Protein AF-0000000085230952 (afdb_homodimer)

Structure (mmCIF, N/CA/C/O backbone):
data_AF-0000000085230952-model_v1
#
loop_
_entity.id
_entity.type
_entity.pdbx_description
1 polymer 'FCH and double SH3 domains 1'
#
loop_
_atom_site.group_PDB
_atom_site.id
_atom_site.type_symbol
_atom_site.label_atom_id
_atom_site.label_alt_id
_atom_site.label_comp_id
_atom_site.label_asym_id
_atom_site.label_entity_id
_atom_site.label_seq_id
_atom_site.pdbx_PDB_ins_code
_atom_site.Cartn_x
_atom_site.Cartn_y
_atom_site.Cartn_z
_atom_site.occupancy
_atom_site.B_iso_or_equiv
_atom_site.auth_seq_id
_atom_site.auth_comp_id
_atom_site.auth_asym_id
_atom_site.auth_atom_id
_atom_site.pdbx_PDB_model_num
ATOM 1 N N . MET A 1 1 ? -24.359 -72.25 -35.906 1 39.22 1 MET A N 1
ATOM 2 C CA . MET A 1 1 ? -23.281 -71.875 -35 1 39.22 1 MET A CA 1
ATOM 3 C C . MET A 1 1 ? -23.406 -70.375 -34.594 1 39.22 1 MET A C 1
ATOM 5 O O . MET A 1 1 ? -23.672 -69.5 -35.438 1 39.22 1 MET A O 1
ATOM 9 N N . GLN A 1 2 ? -23.672 -70.188 -33.438 1 52.66 2 GLN A N 1
ATOM 10 C CA . GLN A 1 2 ? -23.891 -68.812 -32.906 1 52.66 2 GLN A CA 1
ATOM 11 C C . GLN A 1 2 ? -22.641 -68 -33.031 1 52.66 2 GLN A C 1
ATOM 13 O O . GLN A 1 2 ? -21.531 -68.438 -32.844 1 52.66 2 GLN A O 1
ATOM 18 N N . PRO A 1 3 ? -22.891 -66.812 -33.688 1 57.88 3 PRO A N 1
ATOM 19 C CA . PRO A 1 3 ? -21.719 -65.938 -33.844 1 57.88 3 PRO A CA 1
ATOM 20 C C . PRO A 1 3 ? -21.078 -65.562 -32.531 1 57.88 3 PRO A C 1
ATOM 22 O O . PRO A 1 3 ? -21.75 -65.5 -31.5 1 57.88 3 PRO A O 1
ATOM 25 N N . PRO A 1 4 ? -19.844 -65.625 -32.406 1 60.03 4 PRO A N 1
ATOM 26 C CA . PRO A 1 4 ? -19.141 -65.312 -31.156 1 60.03 4 PRO A CA 1
ATOM 27 C C . PRO A 1 4 ? -19.344 -63.906 -30.688 1 60.03 4 PRO A C 1
ATOM 29 O O . PRO A 1 4 ? -19.609 -63.031 -31.5 1 60.03 4 PRO A O 1
ATOM 32 N N . PRO A 1 5 ? -19.5 -63.812 -29.359 1 63.31 5 PRO A N 1
ATOM 33 C CA . PRO A 1 5 ? -19.688 -62.469 -28.828 1 63.31 5 PRO A CA 1
ATOM 34 C C . PRO A 1 5 ? -18.609 -61.469 -29.266 1 63.31 5 PRO A C 1
ATOM 36 O O . PRO A 1 5 ? -17.453 -61.875 -29.484 1 63.31 5 PRO A O 1
ATOM 39 N N . ARG A 1 6 ? -19.062 -60.312 -29.719 1 63.41 6 ARG A N 1
ATOM 40 C CA . ARG A 1 6 ? -18.172 -59.281 -30.234 1 63.41 6 ARG A CA 1
ATOM 41 C C . ARG A 1 6 ? -17.328 -58.688 -29.125 1 63.41 6 ARG A C 1
ATOM 43 O O . ARG A 1 6 ? -17.781 -57.781 -28.422 1 63.41 6 ARG A O 1
ATOM 50 N N . LYS A 1 7 ? -16.328 -59.281 -28.703 1 72.62 7 LYS A N 1
ATOM 51 C CA . LYS A 1 7 ? -15.422 -58.719 -27.703 1 72.62 7 LYS A CA 1
ATOM 52 C C . LYS A 1 7 ? -14.289 -57.938 -28.375 1 72.62 7 LYS A C 1
ATOM 54 O O . LYS A 1 7 ? -13.68 -58.438 -29.328 1 72.62 7 LYS A O 1
ATOM 59 N N . VAL A 1 8 ? -14.164 -56.625 -27.953 1 76.56 8 VAL A N 1
ATOM 60 C CA . VAL A 1 8 ? -13.141 -55.75 -28.516 1 76.56 8 VAL A CA 1
ATOM 61 C C . VAL A 1 8 ? -11.75 -56.281 -28.172 1 76.56 8 VAL A C 1
ATOM 63 O O . VAL A 1 8 ? -11.531 -56.75 -27.047 1 76.56 8 VAL A O 1
ATOM 66 N N . LYS A 1 9 ? -10.859 -56.156 -29.156 1 81.75 9 LYS A N 1
ATOM 67 C CA . LYS A 1 9 ? -9.484 -56.625 -28.969 1 81.75 9 LYS A CA 1
ATOM 68 C C . LYS A 1 9 ? -8.758 -55.781 -27.922 1 81.75 9 LYS A C 1
ATOM 70 O O . LYS A 1 9 ? -9.016 -54.594 -27.781 1 81.75 9 LYS A O 1
ATOM 75 N N . GLU A 1 10 ? -8 -56.406 -27.078 1 84.56 10 GLU A N 1
ATOM 76 C CA . GLU A 1 10 ? -7.23 -55.719 -26.031 1 84.56 10 GLU A CA 1
ATOM 77 C C . GLU A 1 10 ? -6.34 -54.625 -26.625 1 84.56 10 GLU A C 1
ATOM 79 O O . GLU A 1 10 ? -6.145 -53.594 -26 1 84.56 10 GLU A O 1
ATOM 84 N N . SER A 1 11 ? -5.762 -54.875 -27.828 1 87.56 11 SER A N 1
ATOM 85 C CA . SER A 1 11 ? -4.902 -53.906 -28.484 1 87.56 11 SER A CA 1
ATOM 86 C C . SER A 1 11 ? -5.668 -52.625 -28.812 1 87.56 11 SER A C 1
ATOM 88 O O . SER A 1 11 ? -5.137 -51.531 -28.656 1 87.56 11 SER A O 1
ATOM 90 N N . GLN A 1 12 ? -6.953 -52.781 -29.219 1 86.94 12 GLN A N 1
ATOM 91 C CA . GLN A 1 12 ? -7.77 -51.625 -29.547 1 86.94 12 GLN A CA 1
ATOM 92 C C . GLN A 1 12 ? -8.172 -50.875 -28.297 1 86.94 12 GLN A C 1
ATOM 94 O O . GLN A 1 12 ? -8.266 -49.625 -28.297 1 86.94 12 GLN A O 1
ATOM 99 N N . GLN A 1 13 ? -8.414 -51.562 -27.234 1 87.81 13 GLN A N 1
ATOM 100 C CA . GLN A 1 13 ? -8.758 -50.906 -25.969 1 87.81 13 GLN A CA 1
ATOM 101 C C . GLN A 1 13 ? -7.602 -50.062 -25.453 1 87.81 13 GLN A C 1
ATOM 103 O O . GLN A 1 13 ? -7.805 -48.938 -24.969 1 87.81 13 GLN A O 1
ATOM 108 N N . VAL A 1 14 ? -6.395 -50.562 -25.516 1 91.5 14 VAL A N 1
ATOM 109 C CA . VAL A 1 14 ? -5.215 -49.875 -25.062 1 91.5 14 VAL A CA 1
ATOM 110 C C . VAL A 1 14 ? -4.941 -48.656 -25.969 1 91.5 14 VAL A C 1
ATOM 112 O O . VAL A 1 14 ? -4.512 -47.594 -25.5 1 91.5 14 VAL A O 1
ATOM 115 N N . LYS A 1 15 ? -5.199 -48.812 -27.266 1 91.88 15 LYS A N 1
ATOM 116 C CA . LYS A 1 15 ? -5.012 -47.719 -28.203 1 91.88 15 LYS A CA 1
ATOM 117 C C . LYS A 1 15 ? -5.957 -46.562 -27.891 1 91.88 15 LYS A C 1
ATOM 119 O O . LYS A 1 15 ? -5.562 -45.406 -27.953 1 91.88 15 LYS A O 1
ATOM 124 N N . LEU A 1 16 ? -7.227 -46.875 -27.5 1 90.62 16 LEU A N 1
ATOM 125 C CA . LEU A 1 16 ? -8.188 -45.875 -27.125 1 90.62 16 LEU A CA 1
ATOM 126 C C . LEU A 1 16 ? -7.766 -45.156 -25.844 1 90.62 16 LEU A C 1
ATOM 128 O O . LEU A 1 16 ? -7.902 -43.938 -25.719 1 90.62 16 LEU A O 1
ATOM 132 N N . LEU A 1 17 ? -7.301 -45.875 -24.891 1 93.12 17 LEU A N 1
ATOM 133 C CA . LEU A 1 17 ? -6.801 -45.312 -23.641 1 93.12 17 LEU A CA 1
ATOM 134 C C . LEU A 1 17 ? -5.625 -44.375 -23.891 1 93.12 17 LEU A C 1
ATOM 136 O O . LEU A 1 17 ? -5.535 -43.312 -23.297 1 93.12 17 LEU A O 1
ATOM 140 N N . PHE A 1 18 ? -4.73 -44.812 -24.781 1 95.56 18 PHE A N 1
ATOM 141 C CA . PHE A 1 18 ? -3.553 -44 -25.109 1 95.56 18 PHE A CA 1
ATOM 142 C C . PHE A 1 18 ? -3.945 -42.719 -25.812 1 95.56 18 PHE A C 1
ATOM 144 O O . PHE A 1 18 ? -3.344 -41.656 -25.594 1 95.56 18 PHE A O 1
ATOM 151 N N . SER A 1 19 ? -4.934 -42.812 -26.688 1 95 19 SER A N 1
ATOM 152 C CA . SER A 1 19 ? -5.422 -41.625 -27.344 1 95 19 SER A CA 1
ATOM 153 C C . SER A 1 19 ? -6 -40.625 -26.344 1 95 19 SER A C 1
ATOM 155 O O . SER A 1 19 ? -5.836 -39.406 -26.484 1 95 19 SER A O 1
ATOM 157 N N . GLU A 1 20 ? -6.688 -41.125 -25.344 1 95 20 GLU A N 1
ATOM 158 C CA . GLU A 1 20 ? -7.223 -40.281 -24.281 1 95 20 GLU A CA 1
ATOM 159 C C . GLU A 1 20 ? -6.102 -39.656 -23.453 1 95 20 GLU A C 1
ATOM 161 O O . GLU A 1 20 ? -6.18 -38.469 -23.078 1 95 20 GLU A O 1
ATOM 166 N N . GLN A 1 21 ? -5.078 -40.438 -23.141 1 95.56 21 GLN A N 1
ATOM 167 C CA . GLN A 1 21 ? -3.928 -39.906 -22.406 1 95.56 21 GLN A CA 1
ATOM 168 C C . GLN A 1 21 ? -3.25 -38.781 -23.156 1 95.56 21 GLN A C 1
ATOM 170 O O . GLN A 1 21 ? -2.914 -37.75 -22.578 1 95.56 21 GLN A O 1
ATOM 175 N N . LEU A 1 22 ? -3.129 -38.969 -24.484 1 96.31 22 LEU A N 1
ATOM 176 C CA . LEU A 1 22 ? -2.484 -37.969 -25.312 1 96.31 22 LEU A CA 1
ATOM 177 C C . LEU A 1 22 ? -3.295 -36.656 -25.344 1 96.31 22 LEU A C 1
ATOM 179 O O . LEU A 1 22 ? -2.736 -35.562 -25.219 1 96.31 22 LEU A O 1
ATOM 183 N N . SER A 1 23 ? -4.578 -36.812 -25.453 1 95.75 23 SER A N 1
ATOM 184 C CA . SER A 1 23 ? -5.449 -35.656 -25.5 1 95.75 23 SER A CA 1
ATOM 185 C C . SER A 1 23 ? -5.426 -34.875 -24.172 1 95.75 23 SER A C 1
ATOM 187 O O . SER A 1 23 ? -5.375 -33.656 -24.156 1 95.75 23 SER A O 1
ATOM 189 N N . LYS A 1 24 ? -5.461 -35.594 -23.062 1 94.88 24 LYS A N 1
ATOM 190 C CA . LYS A 1 24 ? -5.465 -34.969 -21.75 1 94.88 24 LYS A CA 1
ATOM 191 C C . LYS A 1 24 ? -4.137 -34.25 -21.469 1 94.88 24 LYS A C 1
ATOM 193 O O . LYS A 1 24 ? -4.113 -33.188 -20.875 1 94.88 24 LYS A O 1
ATOM 198 N N . LEU A 1 25 ? -3.066 -34.875 -21.859 1 96.06 25 LEU A N 1
ATOM 199 C CA . LEU A 1 25 ? -1.759 -34.281 -21.656 1 96.06 25 LEU A CA 1
ATOM 200 C C . LEU A 1 25 ? -1.595 -33.031 -22.531 1 96.06 25 LEU A C 1
ATOM 202 O O . LEU A 1 25 ? -0.97 -32.062 -22.125 1 96.06 25 LEU A O 1
ATOM 206 N N . GLN A 1 26 ? -2.113 -33.156 -23.75 1 95.69 26 GLN A N 1
ATOM 207 C CA . GLN A 1 26 ? -2.092 -31.984 -24.625 1 95.69 26 GLN A CA 1
ATOM 208 C C . GLN A 1 26 ? -2.883 -30.828 -24.016 1 95.69 26 GLN A C 1
ATOM 210 O O . GLN A 1 26 ? -2.441 -29.672 -24.078 1 95.69 26 GLN A O 1
ATOM 215 N N . MET A 1 27 ? -4.031 -31.125 -23.484 1 93 27 MET A N 1
ATOM 216 C CA . MET A 1 27 ? -4.871 -30.109 -22.844 1 93 27 MET A CA 1
ATOM 217 C C . MET A 1 27 ? -4.168 -29.5 -21.641 1 93 27 MET A C 1
ATOM 219 O O . MET A 1 27 ? -4.219 -28.281 -21.453 1 93 27 MET A O 1
ATOM 223 N N . LYS A 1 28 ? -3.51 -30.328 -20.828 1 93.94 28 LYS A N 1
ATOM 224 C CA . LYS A 1 28 ? -2.77 -29.828 -19.672 1 93.94 28 LYS A CA 1
ATOM 225 C C . LYS A 1 28 ? -1.688 -28.828 -20.109 1 93.94 28 LYS A C 1
ATOM 227 O O . LYS A 1 28 ? -1.536 -27.766 -19.5 1 93.94 28 LYS A O 1
ATOM 232 N N . GLN A 1 29 ? -0.934 -29.219 -21.156 1 94.62 29 GLN A N 1
ATOM 233 C CA . GLN A 1 29 ? 0.141 -28.359 -21.625 1 94.62 29 GLN A CA 1
ATOM 234 C C . GLN A 1 29 ? -0.412 -27.062 -22.203 1 94.62 29 GLN A C 1
ATOM 236 O O . GLN A 1 29 ? 0.18 -26 -22.016 1 94.62 29 GLN A O 1
ATOM 241 N N . HIS A 1 30 ? -1.527 -27.203 -22.875 1 92.75 30 HIS A N 1
ATOM 242 C CA . HIS A 1 30 ? -2.17 -26.016 -23.422 1 92.75 30 HIS A CA 1
ATOM 243 C C . HIS A 1 30 ? -2.635 -25.078 -22.312 1 92.75 30 HIS A C 1
ATOM 245 O O . HIS A 1 30 ? -2.508 -23.859 -22.422 1 92.75 30 HIS A O 1
ATOM 251 N N . GLN A 1 31 ? -3.16 -25.562 -21.266 1 91 31 GLN A N 1
ATOM 252 C CA . GLN A 1 31 ? -3.604 -24.781 -20.125 1 91 31 GLN A CA 1
ATOM 253 C C . GLN A 1 31 ? -2.432 -24.047 -19.469 1 91 31 GLN A C 1
ATOM 255 O O . GLN A 1 31 ? -2.555 -22.891 -19.078 1 91 31 GLN A O 1
ATOM 260 N N . ASP A 1 32 ? -1.324 -24.734 -19.328 1 92.25 32 ASP A N 1
ATOM 261 C CA . ASP A 1 32 ? -0.129 -24.125 -18.766 1 92.25 32 ASP A CA 1
ATOM 262 C C . ASP A 1 32 ? 0.336 -22.953 -19.625 1 92.25 32 ASP A C 1
ATOM 264 O O . ASP A 1 32 ? 0.693 -21.891 -19.109 1 92.25 32 ASP A O 1
ATOM 268 N N . SER A 1 33 ? 0.343 -23.203 -20.922 1 91.75 33 SER A N 1
ATOM 269 C CA . SER A 1 33 ? 0.773 -22.172 -21.844 1 91.75 33 SER A CA 1
ATOM 270 C C . SER A 1 33 ? -0.181 -20.969 -21.812 1 91.75 33 SER A C 1
ATOM 272 O O . SER A 1 33 ? 0.252 -19.828 -21.875 1 91.75 33 SER A O 1
ATOM 274 N N . GLU A 1 34 ? -1.457 -21.203 -21.75 1 91.06 34 GLU A N 1
ATOM 275 C CA . GLU A 1 34 ? -2.455 -20.141 -21.672 1 91.06 34 GLU A CA 1
ATOM 276 C C . GLU A 1 34 ? -2.309 -19.344 -20.375 1 91.06 34 GLU A C 1
ATOM 278 O O . GLU A 1 34 ? -2.529 -18.141 -20.344 1 91.06 34 GLU A O 1
ATOM 283 N N . LEU A 1 35 ? -2.023 -20.062 -19.281 1 91.44 35 LEU A N 1
ATOM 284 C CA . LEU A 1 35 ? -1.815 -19.391 -18.016 1 91.44 35 LEU A CA 1
ATOM 285 C C . LEU A 1 35 ? -0.646 -18.406 -18.094 1 91.44 35 LEU A C 1
ATOM 287 O O . LEU A 1 35 ? -0.729 -17.281 -17.594 1 91.44 35 LEU A O 1
ATOM 291 N N . LEU A 1 36 ? 0.436 -18.844 -18.734 1 91 36 LEU A N 1
ATOM 292 C CA . LEU A 1 36 ? 1.598 -17.984 -18.906 1 91 36 LEU A CA 1
ATOM 293 C C . LEU A 1 36 ? 1.235 -16.75 -19.719 1 91 36 LEU A C 1
ATOM 295 O O . LEU A 1 36 ? 1.676 -15.633 -19.391 1 91 36 LEU A O 1
ATOM 299 N N . GLU A 1 37 ? 0.397 -16.938 -20.703 1 90.38 37 GLU A N 1
ATOM 300 C CA . GLU A 1 37 ? -0.029 -15.812 -21.531 1 90.38 37 GLU A CA 1
ATOM 301 C C . GLU A 1 37 ? -0.94 -14.867 -20.75 1 90.38 37 GLU A C 1
ATOM 303 O O . GLU A 1 37 ? -0.858 -13.648 -20.906 1 90.38 37 GLU A O 1
ATOM 308 N N . GLU A 1 38 ? -1.798 -15.406 -20 1 91.38 38 GLU A N 1
ATOM 309 C CA . GLU A 1 38 ? -2.693 -14.594 -19.188 1 91.38 38 GLU A CA 1
ATOM 310 C C . GLU A 1 38 ? -1.913 -13.773 -18.156 1 91.38 38 GLU A C 1
ATOM 312 O O . GLU A 1 38 ? -2.217 -12.602 -17.938 1 91.38 38 GLU A O 1
ATOM 317 N N . ILE A 1 39 ? -0.985 -14.406 -17.516 1 91.44 39 ILE A N 1
ATOM 318 C CA . ILE A 1 39 ? -0.163 -13.719 -16.531 1 91.44 39 ILE A CA 1
ATOM 319 C C . ILE A 1 39 ? 0.609 -12.586 -17.203 1 91.44 39 ILE A C 1
ATOM 321 O O . ILE A 1 39 ? 0.746 -11.5 -16.641 1 91.44 39 ILE A O 1
ATOM 325 N N . ARG A 1 40 ? 1.137 -12.875 -18.406 1 90.88 40 ARG A N 1
ATOM 326 C CA . ARG A 1 40 ? 1.851 -11.844 -19.156 1 90.88 40 ARG A CA 1
ATOM 327 C C . ARG A 1 40 ? 0.941 -10.664 -19.469 1 90.88 40 ARG A C 1
ATOM 329 O O . ARG A 1 40 ? 1.319 -9.508 -19.25 1 90.88 40 ARG A O 1
ATOM 336 N N . SER A 1 41 ? -0.267 -10.945 -19.969 1 91.62 41 SER A N 1
ATOM 337 C CA . SER A 1 41 ? -1.225 -9.906 -20.312 1 91.62 41 SER A CA 1
ATOM 338 C C . SER A 1 41 ? -1.649 -9.109 -19.094 1 91.62 41 SER A C 1
ATOM 340 O O . SER A 1 41 ? -1.738 -7.883 -19.141 1 91.62 41 SER A O 1
ATOM 342 N N . PHE A 1 42 ? -1.9 -9.812 -18 1 93.94 42 PHE A N 1
ATOM 343 C CA . PHE A 1 42 ? -2.262 -9.18 -16.734 1 93.94 42 PHE A CA 1
ATOM 344 C C . PHE A 1 42 ? -1.167 -8.227 -16.281 1 93.94 42 PHE A C 1
ATOM 346 O O . PHE A 1 42 ? -1.445 -7.078 -15.93 1 93.94 42 PHE A O 1
ATOM 353 N N . SER A 1 43 ? 0.043 -8.719 -16.297 1 92.56 43 SER A N 1
ATOM 354 C CA . SER A 1 43 ? 1.17 -7.938 -15.805 1 92.56 43 SER A CA 1
ATOM 355 C C . SER A 1 43 ? 1.406 -6.707 -16.672 1 92.56 43 SER A C 1
ATOM 357 O O . SER A 1 43 ? 1.771 -5.641 -16.172 1 92.56 43 SER A O 1
ATOM 359 N N . LYS A 1 44 ? 1.265 -6.859 -17.953 1 92.19 44 LYS A N 1
ATOM 360 C CA . LYS A 1 44 ? 1.429 -5.73 -18.859 1 92.19 44 LYS A CA 1
ATOM 361 C C . LYS A 1 44 ? 0.393 -4.645 -18.578 1 92.19 44 LYS A C 1
ATOM 363 O O . LYS A 1 44 ? 0.731 -3.461 -18.5 1 92.19 44 LYS A O 1
ATOM 368 N N . GLN A 1 45 ? -0.843 -5.035 -18.422 1 94.31 45 GLN A N 1
ATOM 369 C CA . GLN A 1 45 ? -1.909 -4.082 -18.141 1 94.31 45 GLN A CA 1
ATOM 370 C C . GLN A 1 45 ? -1.741 -3.469 -16.75 1 94.31 45 GLN A C 1
ATOM 372 O O . GLN A 1 45 ? -1.948 -2.268 -16.562 1 94.31 45 GLN A O 1
ATOM 377 N N . ARG A 1 46 ? -1.362 -4.309 -15.797 1 94.75 46 ARG A N 1
ATOM 378 C CA . ARG A 1 46 ? -1.124 -3.82 -14.445 1 94.75 46 ARG A CA 1
ATOM 379 C C . ARG A 1 46 ? -0.009 -2.779 -14.422 1 94.75 46 ARG A C 1
ATOM 381 O O . ARG A 1 46 ? -0.107 -1.771 -13.727 1 94.75 46 ARG A O 1
ATOM 388 N N . ALA A 1 47 ? 1.048 -3.041 -15.164 1 94.25 47 ALA A N 1
ATOM 389 C CA . ALA A 1 47 ? 2.16 -2.098 -15.25 1 94.25 47 ALA A CA 1
ATOM 390 C C . ALA A 1 47 ? 1.698 -0.755 -15.812 1 94.25 47 ALA A C 1
ATOM 392 O O . ALA A 1 47 ? 2.104 0.301 -15.32 1 94.25 47 ALA A O 1
ATOM 393 N N . ALA A 1 48 ? 0.855 -0.8 -16.797 1 95.12 48 ALA A N 1
ATOM 394 C CA . ALA A 1 48 ? 0.343 0.429 -17.391 1 95.12 48 ALA A CA 1
ATOM 395 C C . ALA A 1 48 ? -0.515 1.208 -16.406 1 95.12 48 ALA A C 1
ATOM 397 O O . ALA A 1 48 ? -0.425 2.436 -16.312 1 95.12 48 ALA A O 1
ATOM 398 N N . ILE A 1 49 ? -1.389 0.561 -15.688 1 97.19 49 ILE A N 1
ATOM 399 C CA . ILE A 1 49 ? -2.252 1.187 -14.695 1 97.19 49 ILE A CA 1
ATOM 400 C C . ILE A 1 49 ? -1.399 1.828 -13.602 1 97.19 49 ILE A C 1
ATOM 402 O O . ILE A 1 49 ? -1.663 2.957 -13.18 1 97.19 49 ILE A O 1
ATOM 406 N N . GLU A 1 50 ? -0.347 1.104 -13.164 1 96.5 50 GLU A N 1
ATOM 407 C CA . GLU A 1 50 ? 0.529 1.626 -12.117 1 96.5 50 GLU A CA 1
ATOM 408 C C . GLU A 1 50 ? 1.292 2.855 -12.602 1 96.5 50 GLU A C 1
ATOM 410 O O . GLU A 1 50 ? 1.521 3.793 -11.836 1 96.5 50 GLU A O 1
ATOM 415 N N . LYS A 1 51 ? 1.706 2.809 -13.812 1 95.75 51 LYS A N 1
ATOM 416 C CA . LYS A 1 51 ? 2.398 3.963 -14.375 1 95.75 51 LYS A CA 1
ATOM 417 C C . LYS A 1 51 ? 1.495 5.191 -14.391 1 95.75 51 LYS A C 1
ATOM 419 O O . LYS A 1 51 ? 1.909 6.281 -13.984 1 95.75 51 LYS A O 1
ATOM 424 N N . ASP A 1 52 ? 0.276 5.055 -14.812 1 97.62 52 ASP A N 1
ATOM 425 C CA . ASP A 1 52 ? -0.68 6.16 -14.844 1 97.62 52 ASP A CA 1
ATOM 426 C C . ASP A 1 52 ? -0.966 6.676 -13.438 1 97.62 52 ASP A C 1
ATOM 428 O O . ASP A 1 52 ? -1.029 7.887 -13.211 1 97.62 52 ASP A O 1
ATOM 432 N N . TYR A 1 53 ? -1.163 5.832 -12.539 1 97.75 53 TYR A N 1
ATOM 433 C CA . TYR A 1 53 ? -1.428 6.191 -11.148 1 97.75 53 TYR A CA 1
ATOM 434 C C . TYR A 1 53 ? -0.252 6.953 -10.547 1 97.75 53 TYR A C 1
ATOM 436 O O . TYR A 1 53 ? -0.438 7.996 -9.914 1 97.75 53 TYR A O 1
ATOM 444 N N . SER A 1 54 ? 0.934 6.398 -10.781 1 97.31 54 SER A N 1
ATOM 445 C CA . SER A 1 54 ? 2.137 7.027 -10.242 1 97.31 54 SER A CA 1
ATOM 446 C C . SER A 1 54 ? 2.33 8.43 -10.812 1 97.31 54 SER A C 1
ATOM 448 O O . SER A 1 54 ? 2.693 9.352 -10.078 1 97.31 54 SER A O 1
ATOM 450 N N . GLN A 1 55 ? 2.105 8.602 -12.055 1 97.5 55 GLN A N 1
ATOM 451 C CA . GLN A 1 55 ? 2.26 9.906 -12.695 1 97.5 55 GLN A CA 1
ATOM 452 C C . GLN A 1 55 ? 1.229 10.898 -12.164 1 97.5 55 GLN A C 1
ATOM 454 O O . GLN A 1 55 ? 1.542 12.078 -11.961 1 97.5 55 GLN A O 1
ATOM 459 N N . ALA A 1 56 ? -0.001 10.438 -11.984 1 98 56 ALA A N 1
ATOM 460 C CA . ALA A 1 56 ? -1.041 11.297 -11.43 1 98 56 ALA A CA 1
ATOM 461 C C . ALA A 1 56 ? -0.684 11.75 -10.016 1 98 56 ALA A C 1
ATOM 463 O O . ALA A 1 56 ? -0.85 12.922 -9.672 1 98 56 ALA A O 1
ATOM 464 N N . LEU A 1 57 ? -0.187 10.844 -9.172 1 97.25 57 LEU A N 1
ATOM 465 C CA . LEU A 1 57 ? 0.222 11.172 -7.809 1 97.25 57 LEU A CA 1
ATOM 466 C C . LEU A 1 57 ? 1.409 12.133 -7.816 1 97.25 57 LEU A C 1
ATOM 468 O O . LEU A 1 57 ? 1.483 13.039 -6.988 1 97.25 57 LEU A O 1
ATOM 472 N N . GLN A 1 58 ? 2.326 11.938 -8.75 1 97.06 58 GLN A N 1
ATOM 473 C CA . GLN A 1 58 ? 3.492 12.805 -8.852 1 97.06 58 GLN A CA 1
ATOM 474 C C . GLN A 1 58 ? 3.084 14.227 -9.242 1 97.06 58 GLN A C 1
ATOM 476 O O . GLN A 1 58 ? 3.613 15.195 -8.695 1 97.06 58 GLN A O 1
ATOM 481 N N . ARG A 1 59 ? 2.186 14.328 -10.164 1 97.12 59 ARG A N 1
ATOM 482 C CA . ARG A 1 59 ? 1.685 15.641 -10.562 1 97.12 59 ARG A CA 1
ATOM 483 C C . ARG A 1 59 ? 0.999 16.344 -9.391 1 97.12 59 ARG A C 1
ATOM 485 O O . ARG A 1 59 ? 1.172 17.547 -9.188 1 97.12 59 ARG A O 1
ATOM 492 N N . LEU A 1 60 ? 0.227 15.555 -8.664 1 96.56 60 LEU A N 1
ATOM 493 C CA . LEU A 1 60 ? -0.439 16.094 -7.484 1 96.56 60 LEU A CA 1
ATOM 494 C C . LEU A 1 60 ? 0.58 16.609 -6.473 1 96.56 60 LEU A C 1
ATOM 496 O O . LEU A 1 60 ? 0.44 17.719 -5.953 1 96.56 60 LEU A O 1
ATOM 500 N N . ALA A 1 61 ? 1.61 15.875 -6.191 1 96.25 61 ALA A N 1
ATOM 501 C CA . ALA A 1 61 ? 2.623 16.25 -5.203 1 96.25 61 ALA A CA 1
ATOM 502 C C . ALA A 1 61 ? 3.393 17.484 -5.645 1 96.25 61 ALA A C 1
ATOM 504 O O . ALA A 1 61 ? 3.617 18.406 -4.848 1 96.25 61 ALA A O 1
ATOM 505 N N . VAL A 1 62 ? 3.762 17.562 -6.93 1 94.88 62 VAL A N 1
ATOM 506 C CA . VAL A 1 62 ? 4.539 18.672 -7.461 1 94.88 62 VAL A CA 1
ATOM 507 C C . VAL A 1 62 ? 3.723 19.953 -7.383 1 94.88 62 VAL A C 1
ATOM 509 O O . VAL A 1 62 ? 4.258 21.031 -7.078 1 94.88 62 VAL A O 1
ATOM 512 N N . GLN A 1 63 ? 2.418 19.875 -7.602 1 94.62 63 GLN A N 1
ATOM 513 C CA . GLN A 1 63 ? 1.521 21.016 -7.539 1 94.62 63 GLN A CA 1
ATOM 514 C C . GLN A 1 63 ? 1.523 21.656 -6.148 1 94.62 63 GLN A C 1
ATOM 516 O O . GLN A 1 63 ? 1.496 22.875 -6.016 1 94.62 63 GLN A O 1
ATOM 521 N N . PHE A 1 64 ? 1.669 20.875 -5.09 1 93.69 64 PHE A N 1
ATOM 522 C CA . PHE A 1 64 ? 1.512 21.391 -3.734 1 93.69 64 PHE A CA 1
ATOM 523 C C . PHE A 1 64 ? 2.867 21.547 -3.055 1 93.69 64 PHE A C 1
ATOM 525 O O . PHE A 1 64 ? 2.947 22.047 -1.927 1 93.69 64 PHE A O 1
ATOM 532 N N . GLN A 1 65 ? 3.916 21.109 -3.723 1 88.88 65 GLN A N 1
ATOM 533 C CA . GLN A 1 65 ? 5.27 21.359 -3.24 1 88.88 65 GLN A CA 1
ATOM 534 C C . GLN A 1 65 ? 5.746 22.75 -3.617 1 88.88 65 GLN A C 1
ATOM 536 O O . GLN A 1 65 ? 6.723 23.266 -3.057 1 88.88 65 GLN A O 1
ATOM 541 N N . LYS A 1 66 ? 5.062 23.438 -4.477 1 82.56 66 LYS A N 1
ATOM 542 C CA . LYS A 1 66 ? 5.465 24.75 -4.98 1 82.56 66 LYS A CA 1
ATOM 543 C C . LYS A 1 66 ? 5.293 25.828 -3.91 1 82.56 66 LYS A C 1
ATOM 545 O O . LYS A 1 66 ? 6.102 26.75 -3.812 1 82.56 66 LYS A O 1
ATOM 550 N N . ARG A 1 67 ? 4.23 25.688 -3.145 1 76.31 67 ARG A N 1
ATOM 551 C CA . ARG A 1 67 ? 3.986 26.703 -2.127 1 76.31 67 ARG A CA 1
ATOM 552 C C . ARG A 1 67 ? 4.898 26.5 -0.921 1 76.31 67 ARG A C 1
ATOM 554 O O . ARG A 1 67 ? 4.961 25.406 -0.362 1 76.31 67 ARG A O 1
ATOM 561 N N . ASP A 1 68 ? 5.863 27.312 -0.92 1 65.5 68 ASP A N 1
ATOM 562 C CA . ASP A 1 68 ? 6.805 27.234 0.194 1 65.5 68 ASP A CA 1
ATOM 563 C C . ASP A 1 68 ? 6.211 27.859 1.455 1 65.5 68 ASP A C 1
ATOM 565 O O . ASP A 1 68 ? 5.969 29.062 1.503 1 65.5 68 ASP A O 1
ATOM 569 N N . TRP A 1 69 ? 5.312 27.203 2.119 1 58.88 69 TRP A N 1
ATOM 570 C CA . TRP A 1 69 ? 4.77 27.75 3.357 1 58.88 69 TRP A CA 1
ATOM 571 C C . TRP A 1 69 ? 5.887 28.281 4.25 1 58.88 69 TRP A C 1
ATOM 573 O O . TRP A 1 69 ? 5.695 29.266 4.969 1 58.88 69 TRP A O 1
ATOM 583 N N . GLN A 1 70 ? 6.738 27.344 4.648 1 51.03 70 GLN A N 1
ATOM 584 C CA . GLN A 1 70 ? 7.688 27.766 5.668 1 51.03 70 GLN A CA 1
ATOM 585 C C . GLN A 1 70 ? 8.656 28.812 5.113 1 51.03 70 GLN A C 1
ATOM 587 O O . GLN A 1 70 ? 9.086 28.703 3.963 1 51.03 70 GLN A O 1
ATOM 592 N N . ARG A 1 71 ? 8.805 29.953 5.906 1 46.22 71 ARG A N 1
ATOM 593 C CA . ARG A 1 71 ? 9.578 30.766 6.836 1 46.22 71 ARG A CA 1
ATOM 594 C C . ARG A 1 71 ? 10.953 30.156 7.094 1 46.22 71 ARG A C 1
ATOM 596 O O . ARG A 1 71 ? 11.203 29.016 6.715 1 46.22 71 ARG A O 1
ATOM 603 N N . GLY A 1 72 ? 11.102 29.906 8.703 1 43.06 72 GLY A N 1
ATOM 604 C CA . GLY A 1 72 ? 12.375 29.625 9.328 1 43.06 72 GLY A CA 1
ATOM 605 C C . GLY A 1 72 ? 13.008 28.328 8.82 1 43.06 72 GLY A C 1
ATOM 606 O O . GLY A 1 72 ? 12.344 27.531 8.156 1 43.06 72 GLY A O 1
ATOM 607 N N . ASN A 1 73 ? 14.25 28.281 8.922 1 43.66 73 ASN A N 1
ATOM 608 C CA . ASN A 1 73 ? 15.305 27.312 8.648 1 43.66 73 ASN A CA 1
ATOM 609 C C . ASN A 1 73 ? 14.867 25.891 8.984 1 43.66 73 ASN A C 1
ATOM 611 O O . ASN A 1 73 ? 15.703 25.016 9.172 1 43.66 73 ASN A O 1
ATOM 615 N N . THR A 1 74 ? 13.82 25.75 9.992 1 44.06 74 THR A N 1
ATOM 616 C CA . THR A 1 74 ? 13.945 24.516 10.75 1 44.06 74 THR A CA 1
ATOM 617 C C . THR A 1 74 ? 13.586 23.312 9.875 1 44.06 74 THR A C 1
ATOM 619 O O . THR A 1 74 ? 12.539 23.312 9.219 1 44.06 74 THR A O 1
ATOM 622 N N . ASP A 1 75 ? 14.25 22.5 9.453 1 49.78 75 ASP A N 1
ATOM 623 C CA . ASP A 1 75 ? 14.281 21.141 8.93 1 49.78 75 ASP A CA 1
ATOM 624 C C . ASP A 1 75 ? 12.992 20.391 9.258 1 49.78 75 ASP A C 1
ATOM 626 O O . ASP A 1 75 ? 12.5 19.609 8.445 1 49.78 75 ASP A O 1
ATOM 630 N N . ALA A 1 76 ? 12.688 19.812 10.789 1 53.41 76 ALA A N 1
ATOM 631 C CA . ALA A 1 76 ? 12.477 18.531 11.477 1 53.41 76 ALA A CA 1
ATOM 632 C C . ALA A 1 76 ? 10.992 18.25 11.648 1 53.41 76 ALA A C 1
ATOM 634 O O . ALA A 1 76 ? 10.281 19 12.312 1 53.41 76 ALA A O 1
ATOM 635 N N . VAL A 1 77 ? 10.25 17.641 10.867 1 57.34 77 VAL A N 1
ATOM 636 C CA . VAL A 1 77 ? 9.008 16.953 11.18 1 57.34 77 VAL A CA 1
ATOM 637 C C . VAL A 1 77 ? 8.828 16.859 12.695 1 57.34 77 VAL A C 1
ATOM 639 O O . VAL A 1 77 ? 7.711 16.953 13.203 1 57.34 77 VAL A O 1
ATOM 642 N N . SER A 1 78 ? 9.922 17.031 13.352 1 62.03 78 SER A N 1
ATOM 643 C CA . SER A 1 78 ? 9.875 16.828 14.797 1 62.03 78 SER A CA 1
ATOM 644 C C . SER A 1 78 ? 9.547 18.125 15.531 1 62.03 78 SER A C 1
ATOM 646 O O . SER A 1 78 ? 9.336 18.125 16.75 1 62.03 78 SER A O 1
ATOM 648 N N . SER A 1 79 ? 9.32 19.219 14.711 1 69.81 79 SER A N 1
ATOM 649 C CA . SER A 1 79 ? 9.148 20.484 15.391 1 69.81 79 SER A CA 1
ATOM 650 C C . SER A 1 79 ? 7.719 20.672 15.883 1 69.81 79 SER A C 1
ATOM 652 O O . SER A 1 79 ? 7.461 21.484 16.766 1 69.81 79 SER A O 1
ATOM 654 N N . GLY A 1 80 ? 6.801 19.844 15.445 1 78.69 80 GLY A N 1
ATOM 655 C CA . GLY A 1 80 ? 5.406 19.984 15.836 1 78.69 80 GLY A CA 1
ATOM 656 C C . GLY A 1 80 ? 4.695 21.094 15.086 1 78.69 80 GLY A C 1
ATOM 657 O O . GLY A 1 80 ? 3.568 21.469 15.438 1 78.69 80 GLY A O 1
ATOM 658 N N . SER A 1 81 ? 5.344 21.609 14.023 1 88.12 81 SER A N 1
ATOM 659 C CA . SER A 1 81 ? 4.719 22.641 13.188 1 88.12 81 SER A CA 1
ATOM 660 C C . SER A 1 81 ? 3.709 22.016 12.227 1 88.12 81 SER A C 1
ATOM 662 O O . SER A 1 81 ? 3.988 20.984 11.602 1 88.12 81 SER A O 1
ATOM 664 N N . VAL A 1 82 ? 2.568 22.578 12.141 1 91.88 82 VAL A N 1
ATOM 665 C CA . VAL A 1 82 ? 1.521 22.078 11.266 1 91.88 82 VAL A CA 1
ATOM 666 C C . VAL A 1 82 ? 1.982 22.156 9.812 1 91.88 82 VAL A C 1
ATOM 668 O O . VAL A 1 82 ? 1.645 21.281 9 1 91.88 82 VAL A O 1
ATOM 671 N N . PHE A 1 83 ? 2.75 23.141 9.492 1 90.5 83 PHE A N 1
ATOM 672 C CA . PHE A 1 83 ? 3.219 23.312 8.117 1 90.5 83 PHE A CA 1
ATOM 673 C C . PHE A 1 83 ? 4.266 22.266 7.762 1 90.5 83 PHE A C 1
ATOM 675 O O . PHE A 1 83 ? 4.312 21.797 6.621 1 90.5 83 PHE A O 1
ATOM 682 N N . ALA A 1 84 ? 5.082 21.922 8.758 1 89.44 84 ALA A N 1
ATOM 683 C CA . ALA A 1 84 ? 6.066 20.859 8.539 1 89.44 84 ALA A CA 1
ATOM 684 C C . ALA A 1 84 ? 5.387 19.516 8.305 1 89.44 84 ALA A C 1
ATOM 686 O O . ALA A 1 84 ? 5.816 18.734 7.445 1 89.44 84 ALA A O 1
ATOM 687 N N . VAL A 1 85 ? 4.355 19.25 9.086 1 92.62 85 VAL A N 1
ATOM 688 C CA . VAL A 1 85 ? 3.617 18 8.93 1 92.62 85 VAL A CA 1
ATOM 689 C C . VAL A 1 85 ? 2.951 17.969 7.555 1 92.62 85 VAL A C 1
ATOM 691 O O . VAL A 1 85 ? 2.988 16.938 6.867 1 92.62 85 VAL A O 1
ATOM 694 N N . TRP A 1 86 ? 2.381 19.078 7.109 1 92.94 86 TRP A N 1
ATOM 695 C CA . TRP A 1 86 ? 1.739 19.141 5.801 1 92.94 86 TRP A CA 1
ATOM 696 C C . TRP A 1 86 ? 2.748 18.891 4.688 1 92.94 86 TRP A C 1
ATOM 698 O O . TRP A 1 86 ? 2.477 18.125 3.764 1 92.94 86 TRP A O 1
ATOM 708 N N . ARG A 1 87 ? 3.875 19.5 4.82 1 91.25 87 ARG A N 1
ATOM 709 C CA . ARG A 1 87 ? 4.93 19.281 3.838 1 91.25 87 ARG A CA 1
ATOM 710 C C . ARG A 1 87 ? 5.328 17.812 3.783 1 91.25 87 ARG A C 1
ATOM 712 O O . ARG A 1 87 ? 5.566 17.266 2.703 1 91.25 87 ARG A O 1
ATOM 719 N N . SER A 1 88 ? 5.418 17.234 4.945 1 93 88 SER A N 1
ATOM 720 C CA . SER A 1 88 ? 5.773 15.82 5.012 1 93 88 SER A CA 1
ATOM 721 C C . SER A 1 88 ? 4.727 14.953 4.324 1 93 88 SER A C 1
ATOM 723 O O . SER A 1 88 ? 5.062 13.945 3.697 1 93 88 SER A O 1
ATOM 725 N N . VAL A 1 89 ? 3.459 15.312 4.434 1 93.69 89 VAL A N 1
ATOM 726 C CA . VAL A 1 89 ? 2.383 14.562 3.799 1 93.69 89 VAL A CA 1
ATOM 727 C C . VAL A 1 89 ? 2.512 14.656 2.279 1 93.69 89 VAL A C 1
ATOM 729 O O . VAL A 1 89 ? 2.363 13.656 1.573 1 93.69 89 VAL A O 1
ATOM 732 N N . VAL A 1 90 ? 2.787 15.828 1.784 1 94.56 90 VAL A N 1
ATOM 733 C CA . VAL A 1 90 ? 2.932 16.047 0.348 1 94.56 90 VAL A CA 1
ATOM 734 C C . VAL A 1 90 ? 4.148 15.273 -0.167 1 94.56 90 VAL A C 1
ATOM 736 O O . VAL A 1 90 ? 4.082 14.625 -1.213 1 94.56 90 VAL A O 1
ATOM 739 N N . ASP A 1 91 ? 5.219 15.32 0.621 1 93.62 91 ASP A N 1
ATOM 740 C CA . ASP A 1 91 ? 6.422 14.594 0.236 1 93.62 91 ASP A CA 1
ATOM 741 C C . ASP A 1 91 ? 6.18 13.086 0.246 1 93.62 91 ASP A C 1
ATOM 743 O O . ASP A 1 91 ? 6.707 12.359 -0.599 1 93.62 91 ASP A O 1
ATOM 747 N N . ALA A 1 92 ? 5.449 12.672 1.288 1 95.31 92 ALA A N 1
ATOM 748 C CA . ALA A 1 92 ? 5.113 11.25 1.351 1 95.31 92 ALA A CA 1
ATOM 749 C C . ALA A 1 92 ? 4.316 10.82 0.121 1 95.31 92 ALA A C 1
ATOM 751 O O . ALA A 1 92 ? 4.48 9.703 -0.369 1 95.31 92 ALA A O 1
ATOM 752 N N . THR A 1 93 ? 3.441 11.656 -0.409 1 95.94 93 THR A N 1
ATOM 753 C CA . THR A 1 93 ? 2.684 11.367 -1.621 1 95.94 93 THR A CA 1
ATOM 754 C C . THR A 1 93 ? 3.617 11.219 -2.818 1 95.94 93 THR A C 1
ATOM 756 O O . THR A 1 93 ? 3.445 10.32 -3.641 1 95.94 93 THR A O 1
ATOM 759 N N . ALA A 1 94 ? 4.609 12.062 -2.896 1 96.06 94 ALA A N 1
ATOM 760 C CA . ALA A 1 94 ? 5.598 11.969 -3.967 1 96.06 94 ALA A CA 1
ATOM 761 C C . ALA A 1 94 ? 6.387 10.664 -3.869 1 96.06 94 ALA A C 1
ATOM 763 O O . ALA A 1 94 ? 6.668 10.023 -4.883 1 96.06 94 ALA A O 1
ATOM 764 N N . GLN A 1 95 ? 6.746 10.352 -2.666 1 96.38 95 GLN A N 1
ATOM 765 C CA . GLN A 1 95 ? 7.492 9.109 -2.459 1 96.38 95 GLN A CA 1
ATOM 766 C C . GLN A 1 95 ? 6.637 7.891 -2.795 1 96.38 95 GLN A C 1
ATOM 768 O O . GLN A 1 95 ? 7.141 6.902 -3.332 1 96.38 95 GLN A O 1
ATOM 773 N N . THR A 1 96 ? 5.371 7.957 -2.357 1 96.31 96 THR A N 1
ATOM 774 C CA . THR A 1 96 ? 4.453 6.887 -2.73 1 96.31 96 THR A CA 1
ATOM 775 C C . THR A 1 96 ? 4.371 6.75 -4.25 1 96.31 96 THR A C 1
ATOM 777 O O . THR A 1 96 ? 4.363 5.637 -4.777 1 96.31 96 THR A O 1
ATOM 780 N N . ALA A 1 97 ? 4.32 7.844 -4.957 1 96.69 97 ALA A N 1
ATOM 781 C CA . ALA A 1 97 ? 4.293 7.832 -6.418 1 96.69 97 ALA A CA 1
ATOM 782 C C . ALA A 1 97 ? 5.539 7.152 -6.98 1 96.69 97 ALA A C 1
ATOM 784 O O . ALA A 1 97 ? 5.449 6.328 -7.895 1 96.69 97 ALA A O 1
ATOM 785 N N . ALA A 1 98 ? 6.703 7.434 -6.438 1 96.06 98 ALA A N 1
ATOM 786 C CA . ALA A 1 98 ? 7.965 6.844 -6.887 1 96.06 98 ALA A CA 1
ATOM 787 C C . ALA A 1 98 ? 7.988 5.34 -6.625 1 96.06 98 ALA A C 1
ATOM 789 O O . ALA A 1 98 ? 8.469 4.566 -7.457 1 96.06 98 ALA A O 1
ATOM 790 N N . SER A 1 99 ? 7.5 4.969 -5.441 1 95.06 99 SER A N 1
ATOM 791 C CA . SER A 1 99 ? 7.453 3.553 -5.094 1 95.06 99 SER A CA 1
ATOM 792 C C . SER A 1 99 ? 6.547 2.779 -6.051 1 95.06 99 SER A C 1
ATOM 794 O O . SER A 1 99 ? 6.891 1.678 -6.484 1 95.06 99 SER A O 1
ATOM 796 N N . ARG A 1 100 ? 5.418 3.316 -6.398 1 95.44 100 ARG A N 1
ATOM 797 C CA . ARG A 1 100 ? 4.48 2.668 -7.309 1 95.44 100 ARG A CA 1
ATOM 798 C C . ARG A 1 100 ? 5.039 2.619 -8.727 1 95.44 100 ARG A C 1
ATOM 800 O O . ARG A 1 100 ? 4.781 1.67 -9.469 1 95.44 100 ARG A O 1
ATOM 807 N N . LEU A 1 101 ? 5.777 3.633 -9.125 1 94.81 101 LEU A N 1
ATOM 808 C CA . LEU A 1 101 ? 6.426 3.617 -10.43 1 94.81 101 LEU A CA 1
ATOM 809 C C . LEU A 1 101 ? 7.457 2.496 -10.508 1 94.81 101 LEU A C 1
ATOM 811 O O . LEU A 1 101 ? 7.543 1.798 -11.523 1 94.81 101 LEU A O 1
ATOM 815 N N . ALA A 1 102 ? 8.219 2.365 -9.453 1 93.62 102 ALA A N 1
ATOM 816 C CA . ALA A 1 102 ? 9.203 1.285 -9.383 1 93.62 102 ALA A CA 1
ATOM 817 C C . ALA A 1 102 ? 8.523 -0.079 -9.453 1 93.62 102 ALA A C 1
ATOM 819 O O . ALA A 1 102 ? 9.023 -0.997 -10.109 1 93.62 102 ALA A O 1
ATOM 820 N N . ALA A 1 103 ? 7.379 -0.226 -8.75 1 92.5 103 ALA A N 1
ATOM 821 C CA . ALA A 1 103 ? 6.605 -1.464 -8.812 1 92.5 103 ALA A CA 1
ATOM 822 C C . ALA A 1 103 ? 6.113 -1.735 -10.234 1 92.5 103 ALA A C 1
ATOM 824 O O . ALA A 1 103 ? 6.172 -2.871 -10.711 1 92.5 103 ALA A O 1
ATOM 825 N N . GLY A 1 104 ? 5.609 -0.7 -10.953 1 92.81 104 GLY A N 1
ATOM 826 C CA . GLY A 1 104 ? 5.172 -0.843 -12.336 1 92.81 104 GLY A CA 1
ATOM 827 C C . GLY A 1 104 ? 6.273 -1.316 -13.266 1 92.81 104 GLY A C 1
ATOM 828 O O . GLY A 1 104 ? 6.031 -2.141 -14.148 1 92.81 104 GLY A O 1
ATOM 829 N N . GLU A 1 105 ? 7.477 -0.878 -13.031 1 91 105 GLU A N 1
ATOM 830 C CA . GLU A 1 105 ? 8.617 -1.291 -13.844 1 91 105 GLU A CA 1
ATOM 831 C C . GLU A 1 105 ? 8.969 -2.754 -13.594 1 91 105 GLU A C 1
ATOM 833 O O . GLU A 1 105 ? 9.359 -3.469 -14.523 1 91 105 GLU A O 1
ATOM 838 N N . GLN A 1 106 ? 8.789 -3.225 -12.414 1 88.5 106 GLN A N 1
ATOM 839 C CA . GLN A 1 106 ? 9.031 -4.629 -12.094 1 88.5 106 GLN A CA 1
ATOM 840 C C . GLN A 1 106 ? 8.008 -5.531 -12.773 1 88.5 106 GLN A C 1
ATOM 842 O O . GLN A 1 106 ? 8.359 -6.605 -13.266 1 88.5 106 GLN A O 1
ATOM 847 N N . TYR A 1 107 ? 6.723 -5.105 -12.859 1 87.31 107 TYR A N 1
ATOM 848 C CA . TYR A 1 107 ? 5.684 -5.855 -13.555 1 87.31 107 TYR A CA 1
ATOM 849 C C . TYR A 1 107 ? 6.016 -6 -15.039 1 87.31 107 TYR A C 1
ATOM 851 O O . TYR A 1 107 ? 5.855 -7.078 -15.609 1 87.31 107 TYR A O 1
ATOM 859 N N . ARG A 1 108 ? 6.547 -4.969 -15.57 1 85 108 ARG A N 1
ATOM 860 C CA . ARG A 1 108 ? 6.809 -4.926 -17 1 85 108 ARG A CA 1
ATOM 861 C C . ARG A 1 108 ? 8.008 -5.793 -17.359 1 85 108 ARG A C 1
ATOM 863 O O . ARG A 1 108 ? 7.93 -6.625 -18.266 1 85 108 ARG A O 1
ATOM 870 N N . THR A 1 109 ? 9.102 -5.637 -16.703 1 79.81 109 THR A N 1
ATOM 871 C CA . THR A 1 109 ? 10.352 -6.281 -17.094 1 79.81 109 THR A CA 1
ATOM 872 C C . THR A 1 109 ? 10.367 -7.738 -16.641 1 79.81 109 THR A C 1
ATOM 874 O O . THR A 1 109 ? 10.641 -8.641 -17.438 1 79.81 109 THR A O 1
ATOM 877 N N . LEU A 1 110 ? 10.086 -8.031 -15.453 1 69.62 110 LEU A N 1
ATOM 878 C CA . LEU A 1 110 ? 10.344 -9.352 -14.883 1 69.62 110 LEU A CA 1
ATOM 879 C C . LEU A 1 110 ? 9.203 -10.312 -15.219 1 69.62 110 LEU A C 1
ATOM 881 O O . LEU A 1 110 ? 9.438 -11.508 -15.43 1 69.62 110 LEU A O 1
ATOM 885 N N . ILE A 1 111 ? 8.07 -9.742 -15.43 1 69.94 111 ILE A N 1
ATOM 886 C CA . ILE A 1 111 ? 6.961 -10.672 -15.602 1 69.94 111 ILE A CA 1
ATOM 887 C C . ILE A 1 111 ? 6.516 -10.68 -17.062 1 69.94 111 ILE A C 1
ATOM 889 O O . ILE A 1 111 ? 6.375 -11.742 -17.672 1 69.94 111 ILE A O 1
ATOM 893 N N . GLY A 1 112 ? 6.602 -9.539 -17.719 1 69.44 112 GLY A N 1
ATOM 894 C CA . GLY A 1 112 ? 6.09 -9.422 -19.078 1 69.44 112 GLY A CA 1
ATOM 895 C C . GLY A 1 112 ? 7.043 -9.969 -20.125 1 69.44 112 GLY A C 1
ATOM 896 O O . GLY A 1 112 ? 6.684 -10.852 -20.906 1 69.44 112 GLY A O 1
ATOM 897 N N . GLN A 1 113 ? 8.227 -9.578 -20.047 1 69.62 113 GLN A N 1
ATOM 898 C CA . GLN A 1 113 ? 9.164 -9.906 -21.109 1 69.62 113 GLN A CA 1
ATOM 899 C C . GLN A 1 113 ? 9.688 -11.336 -20.969 1 69.62 113 GLN A C 1
ATOM 901 O O . GLN A 1 113 ? 9.789 -12.062 -21.953 1 69.62 113 GLN A O 1
ATOM 906 N N . VAL A 1 114 ? 9.758 -11.797 -19.828 1 72.69 114 VAL A N 1
ATOM 907 C CA . VAL A 1 114 ? 10.336 -13.109 -19.578 1 72.69 114 VAL A CA 1
ATOM 908 C C . VAL A 1 114 ? 9.289 -14.188 -19.844 1 72.69 114 VAL A C 1
ATOM 910 O O . VAL A 1 114 ? 9.609 -15.273 -20.328 1 72.69 114 VAL A O 1
ATOM 913 N N . SER A 1 115 ? 8.055 -13.828 -19.828 1 78.44 115 SER A N 1
ATOM 914 C CA . SER A 1 115 ? 6.973 -14.797 -19.938 1 78.44 115 SER A CA 1
ATOM 915 C C . SER A 1 115 ? 6.773 -15.242 -21.391 1 78.44 115 SER A C 1
ATOM 917 O O . SER A 1 115 ? 6.395 -16.391 -21.641 1 78.44 115 SER A O 1
ATOM 919 N N . ARG A 1 116 ? 7.168 -14.336 -22.312 1 81.62 116 ARG A N 1
ATOM 920 C CA . ARG A 1 116 ? 6.996 -14.703 -23.703 1 81.62 116 ARG A CA 1
ATOM 921 C C . ARG A 1 116 ? 7.984 -15.789 -24.109 1 81.62 116 ARG A C 1
ATOM 923 O O . ARG A 1 116 ? 7.609 -16.766 -24.781 1 81.62 116 ARG A O 1
ATOM 930 N N . SER A 1 117 ? 9.164 -15.664 -23.672 1 85.19 117 SER A N 1
ATOM 931 C CA . SER A 1 117 ? 10.195 -16.656 -23.984 1 85.19 117 SER A CA 1
ATOM 932 C C . SER A 1 117 ? 9.898 -17.984 -23.297 1 85.19 117 SER A C 1
ATOM 934 O O . SER A 1 117 ? 10.125 -19.047 -23.891 1 85.19 117 SER A O 1
ATOM 936 N N . LEU A 1 118 ? 9.344 -17.891 -22.172 1 87.38 118 LEU A N 1
ATOM 937 C CA . LEU A 1 118 ? 9.031 -19.109 -21.422 1 87.38 118 LEU A CA 1
ATOM 938 C C . LEU A 1 118 ? 7.871 -19.859 -22.062 1 87.38 118 LEU A C 1
ATOM 940 O O . LEU A 1 118 ? 7.875 -21.094 -22.094 1 87.38 118 LEU A O 1
ATOM 944 N N . ARG A 1 119 ? 6.926 -19.125 -22.609 1 88.88 119 ARG A N 1
ATOM 945 C CA . ARG A 1 119 ? 5.789 -19.75 -23.281 1 88.88 119 ARG A CA 1
ATOM 946 C C . ARG A 1 119 ? 6.23 -20.484 -24.547 1 88.88 119 ARG A C 1
ATOM 948 O O . ARG A 1 119 ? 5.809 -21.609 -24.781 1 88.88 119 ARG A O 1
ATOM 955 N N . ASN A 1 120 ? 7.09 -19.828 -25.297 1 89.44 120 ASN A N 1
ATOM 956 C CA . ASN A 1 120 ? 7.594 -20.438 -26.531 1 89.44 120 ASN A CA 1
ATOM 957 C C . ASN A 1 120 ? 8.391 -21.719 -26.234 1 89.44 120 ASN A C 1
ATOM 959 O O . ASN A 1 120 ? 8.219 -22.734 -26.906 1 89.44 120 ASN A O 1
ATOM 963 N N . ALA A 1 121 ? 9.219 -21.656 -25.234 1 90 121 ALA A N 1
ATOM 964 C CA . ALA A 1 121 ? 10 -22.828 -24.828 1 90 121 ALA A CA 1
ATOM 965 C C . ALA A 1 121 ? 9.094 -23.969 -24.375 1 90 121 ALA A C 1
ATOM 967 O O . ALA A 1 121 ? 9.344 -25.125 -24.672 1 90 121 ALA A O 1
ATOM 968 N N . LYS A 1 122 ? 8.062 -23.609 -23.641 1 92.62 122 LYS A N 1
ATOM 969 C CA . LYS A 1 122 ? 7.113 -24.594 -23.141 1 92.62 122 LYS A CA 1
ATOM 970 C C . LYS A 1 122 ? 6.375 -25.281 -24.297 1 92.62 122 LYS A C 1
ATOM 972 O O . LYS A 1 122 ? 6.195 -26.5 -24.281 1 92.62 122 LYS A O 1
ATOM 977 N N . ASP A 1 123 ? 6.004 -24.484 -25.344 1 93.75 123 ASP A N 1
ATOM 978 C CA . ASP A 1 123 ? 5.285 -25.031 -26.484 1 93.75 123 ASP A CA 1
ATOM 979 C C . ASP A 1 123 ? 6.156 -26 -27.266 1 93.75 123 ASP A C 1
ATOM 981 O O . ASP A 1 123 ? 5.684 -27.047 -27.719 1 93.75 123 ASP A O 1
ATOM 985 N N . VAL A 1 124 ? 7.449 -25.672 -27.375 1 93.56 124 VAL A N 1
ATOM 986 C CA . VAL A 1 124 ? 8.383 -26.547 -28.078 1 93.56 124 VAL A CA 1
ATOM 987 C C . VAL A 1 124 ? 8.555 -27.859 -27.312 1 93.56 124 VAL A C 1
ATOM 989 O O . VAL A 1 124 ? 8.508 -28.938 -27.906 1 93.56 124 VAL A O 1
ATOM 992 N N . ARG A 1 125 ? 8.695 -27.812 -26.031 1 94.19 125 ARG A N 1
ATOM 993 C CA . ARG A 1 125 ? 8.867 -29 -25.188 1 94.19 125 ARG A CA 1
ATOM 994 C C . ARG A 1 125 ? 7.609 -29.859 -25.203 1 94.19 125 ARG A C 1
ATOM 996 O O . ARG A 1 125 ? 7.695 -31.094 -25.203 1 94.19 125 ARG A O 1
ATOM 1003 N N . ALA A 1 126 ? 6.449 -29.172 -25.156 1 95.81 126 ALA A N 1
ATOM 1004 C CA . ALA A 1 126 ? 5.18 -29.891 -25.172 1 95.81 126 ALA A CA 1
ATOM 1005 C C . ALA A 1 126 ? 5.02 -30.688 -26.469 1 95.81 126 ALA A C 1
ATOM 1007 O O . ALA A 1 126 ? 4.613 -31.844 -26.438 1 95.81 126 ALA A O 1
ATOM 1008 N N . LYS A 1 127 ? 5.379 -30.031 -27.594 1 95.25 127 LYS A N 1
ATOM 1009 C CA . LYS A 1 127 ? 5.262 -30.703 -28.875 1 95.25 127 LYS A CA 1
ATOM 1010 C C . LYS A 1 127 ? 6.203 -31.906 -28.969 1 95.25 127 LYS A C 1
ATOM 1012 O O . LYS A 1 127 ? 5.797 -33 -29.375 1 95.25 127 LYS A O 1
ATOM 1017 N N . ARG A 1 128 ? 7.422 -31.719 -28.562 1 93.94 128 ARG A N 1
ATOM 1018 C CA . ARG A 1 128 ? 8.406 -32.781 -28.578 1 93.94 128 ARG A CA 1
ATOM 1019 C C . ARG A 1 128 ? 7.98 -33.938 -27.656 1 93.94 128 ARG A C 1
ATOM 1021 O O . ARG A 1 128 ? 8.141 -35.094 -28 1 93.94 128 ARG A O 1
ATOM 1028 N N . GLY A 1 129 ? 7.504 -33.562 -26.484 1 95.69 129 GLY A N 1
ATOM 1029 C CA . GLY A 1 129 ? 7.074 -34.594 -25.531 1 95.69 129 GLY A CA 1
ATOM 1030 C C . GLY A 1 129 ? 5.887 -35.406 -26.016 1 95.69 129 GLY A C 1
ATOM 1031 O O . GLY A 1 129 ? 5.82 -36.594 -25.781 1 95.69 129 GLY A O 1
ATOM 1032 N N . LEU A 1 130 ? 4.949 -34.781 -26.734 1 96.69 130 LEU A N 1
ATOM 1033 C CA . LEU A 1 130 ? 3.783 -35.469 -27.266 1 96.69 130 LEU A CA 1
ATOM 1034 C C . LEU A 1 130 ? 4.188 -36.438 -28.359 1 96.69 130 LEU A C 1
ATOM 1036 O O . LEU A 1 130 ? 3.664 -37.562 -28.438 1 96.69 130 LEU A O 1
ATOM 1040 N N . GLU A 1 131 ? 5.133 -36 -29.172 1 96 131 GLU A N 1
ATOM 1041 C CA . GLU A 1 131 ? 5.637 -36.875 -30.219 1 96 131 GLU A CA 1
ATOM 1042 C C . GLU A 1 131 ? 6.344 -38.094 -29.625 1 96 131 GLU A C 1
ATOM 1044 O O . GLU A 1 131 ? 6.152 -39.219 -30.094 1 96 131 GLU A O 1
ATOM 1049 N N . GLN A 1 132 ? 7.082 -37.844 -28.641 1 95.38 132 GLN A N 1
ATOM 1050 C CA . GLN A 1 132 ? 7.793 -38.906 -27.984 1 95.38 132 GLN A CA 1
ATOM 1051 C C . GLN A 1 132 ? 6.816 -39.906 -27.328 1 95.38 132 GLN A C 1
ATOM 1053 O O . GLN A 1 132 ? 7.012 -41.094 -27.391 1 95.38 132 GLN A O 1
ATOM 1058 N N . LEU A 1 133 ? 5.809 -39.406 -26.688 1 97 133 LEU A N 1
ATOM 1059 C CA . LEU A 1 133 ? 4.816 -40.25 -26.031 1 97 133 LEU A CA 1
ATOM 1060 C C . LEU A 1 133 ? 4.078 -41.094 -27.062 1 97 133 LEU A C 1
ATOM 1062 O O . LEU A 1 133 ? 3.814 -42.281 -26.828 1 97 133 LEU A O 1
ATOM 1066 N N . GLN A 1 134 ? 3.756 -40.531 -28.188 1 96.94 134 GLN A N 1
ATOM 1067 C CA . GLN A 1 134 ? 3.084 -41.281 -29.25 1 96.94 134 GLN A CA 1
ATOM 1068 C C . GLN A 1 134 ? 3.943 -42.438 -29.75 1 96.94 134 GLN A C 1
ATOM 1070 O O . GLN A 1 134 ? 3.428 -43.5 -30.031 1 96.94 134 GLN A O 1
ATOM 1075 N N . LYS A 1 135 ? 5.223 -42.188 -29.797 1 95.62 135 LYS A N 1
ATOM 1076 C CA . LYS A 1 135 ? 6.148 -43.25 -30.219 1 95.62 135 LYS A CA 1
ATOM 1077 C C . LYS A 1 135 ? 6.172 -44.406 -29.219 1 95.62 135 LYS A C 1
ATOM 1079 O O . LYS A 1 135 ? 6.09 -45.562 -29.609 1 95.62 135 LYS A O 1
ATOM 1084 N N . VAL A 1 136 ? 6.309 -44.031 -27.984 1 96.69 136 VAL A N 1
ATOM 1085 C CA . VAL A 1 136 ? 6.375 -45.031 -26.922 1 96.69 136 VAL A CA 1
ATOM 1086 C C . VAL A 1 136 ? 5.07 -45.812 -26.875 1 96.69 136 VAL A C 1
ATOM 1088 O O . VAL A 1 136 ? 5.082 -47.031 -26.703 1 96.69 136 VAL A O 1
ATOM 1091 N N . GLN A 1 137 ? 3.98 -45.188 -27.016 1 97 137 GLN A N 1
ATOM 1092 C CA . GLN A 1 137 ? 2.678 -45.812 -27 1 97 137 GLN A CA 1
ATOM 1093 C C . GLN A 1 137 ? 2.518 -46.75 -28.219 1 97 137 GLN A C 1
ATOM 1095 O O . GLN A 1 137 ? 1.97 -47.844 -28.094 1 97 137 GLN A O 1
ATOM 1100 N N . ALA A 1 138 ? 3.014 -46.281 -29.391 1 95.88 138 ALA A N 1
ATOM 1101 C CA . ALA A 1 138 ? 2.934 -47.094 -30.594 1 95.88 138 ALA A CA 1
ATOM 1102 C C . ALA A 1 138 ? 3.721 -48.375 -30.438 1 95.88 138 ALA A C 1
ATOM 1104 O O . ALA A 1 138 ? 3.295 -49.438 -30.938 1 95.88 138 ALA A O 1
ATOM 1105 N N . GLU A 1 139 ? 4.828 -48.312 -29.766 1 96.12 139 GLU A N 1
ATOM 1106 C CA . GLU A 1 139 ? 5.641 -49.469 -29.5 1 96.12 139 GLU A CA 1
ATOM 1107 C C . GLU A 1 139 ? 4.887 -50.5 -28.656 1 96.12 139 GLU A C 1
ATOM 1109 O O . GLU A 1 139 ? 4.949 -51.688 -28.906 1 96.12 139 GLU A O 1
ATOM 1114 N N . LEU A 1 140 ? 4.234 -50.031 -27.656 1 96.12 140 LEU A N 1
ATOM 1115 C CA . LEU A 1 140 ? 3.484 -50.938 -26.766 1 96.12 140 LEU A CA 1
ATOM 1116 C C . LEU A 1 140 ? 2.297 -51.531 -27.5 1 96.12 140 LEU A C 1
ATOM 1118 O O . LEU A 1 140 ? 2 -52.719 -27.328 1 96.12 140 LEU A O 1
ATOM 1122 N N . VAL A 1 141 ? 1.59 -50.719 -28.359 1 95.31 141 VAL A N 1
ATOM 1123 C CA . VAL A 1 141 ? 0.459 -51.219 -29.125 1 95.31 141 VAL A CA 1
ATOM 1124 C C . VAL A 1 141 ? 0.939 -52.312 -30.094 1 95.31 141 VAL A C 1
ATOM 1126 O O . VAL A 1 141 ? 0.268 -53.312 -30.297 1 95.31 141 VAL A O 1
ATOM 1129 N N . GLU A 1 142 ? 2.123 -52.094 -30.688 1 93.94 142 GLU A N 1
ATOM 1130 C CA . GLU A 1 142 ? 2.691 -53.094 -31.594 1 93.94 142 GLU A CA 1
ATOM 1131 C C . GLU A 1 142 ? 3.004 -54.375 -30.859 1 93.94 142 GLU A C 1
ATOM 1133 O O . GLU A 1 142 ? 2.775 -55.469 -31.391 1 93.94 142 GLU A O 1
ATOM 1138 N N . ALA A 1 143 ? 3.541 -54.25 -29.688 1 95.38 143 ALA A N 1
ATOM 1139 C CA . ALA A 1 143 ? 3.809 -55.438 -28.875 1 95.38 143 ALA A CA 1
ATOM 1140 C C . ALA A 1 143 ? 2.518 -56.188 -28.531 1 95.38 143 ALA A C 1
ATOM 1142 O O . ALA A 1 143 ? 2.482 -57.406 -28.547 1 95.38 143 ALA A O 1
ATOM 1143 N N . LEU A 1 144 ? 1.471 -55.469 -28.281 1 93.88 144 LEU A N 1
ATOM 1144 C CA . LEU A 1 144 ? 0.178 -56.062 -27.969 1 93.88 144 LEU A CA 1
ATOM 1145 C C . LEU A 1 144 ? -0.414 -56.75 -29.203 1 93.88 144 LEU A C 1
ATOM 1147 O O . LEU A 1 144 ? -1.062 -57.781 -29.078 1 93.88 144 LEU A O 1
ATOM 1151 N N . ARG A 1 145 ? -0.236 -56.156 -30.375 1 91.75 145 ARG A N 1
ATOM 1152 C CA . ARG A 1 145 ? -0.696 -56.781 -31.609 1 91.75 145 ARG A CA 1
ATOM 1153 C C . ARG A 1 145 ? 0.008 -58.125 -31.844 1 91.75 145 ARG A C 1
ATOM 1155 O O . ARG A 1 145 ? -0.62 -59.094 -32.25 1 91.75 145 ARG A O 1
ATOM 1162 N N . GLU A 1 146 ? 1.317 -58.125 -31.547 1 92.44 146 GLU A N 1
ATOM 1163 C CA . GLU A 1 146 ? 2.08 -59.375 -31.641 1 92.44 146 GLU A CA 1
ATOM 1164 C C . GLU A 1 146 ? 1.555 -60.406 -30.672 1 92.44 146 GLU A C 1
ATOM 1166 O O . GLU A 1 146 ? 1.447 -61.594 -31.031 1 92.44 146 GLU A O 1
ATOM 1171 N N . LEU A 1 147 ? 1.257 -60 -29.484 1 94.81 147 LEU A N 1
ATOM 1172 C CA . LEU A 1 147 ? 0.695 -60.906 -28.5 1 94.81 147 LEU A CA 1
ATOM 1173 C C . LEU A 1 147 ? -0.638 -61.5 -28.969 1 94.81 147 LEU A C 1
ATOM 1175 O O . LEU A 1 147 ? -0.907 -62.688 -28.812 1 94.81 147 LEU A O 1
ATOM 1179 N N . GLN A 1 148 ? -1.407 -60.688 -29.609 1 90.56 148 GLN A N 1
ATOM 1180 C CA . GLN A 1 148 ? -2.703 -61.125 -30.109 1 90.56 148 GLN A CA 1
ATOM 1181 C C . GLN A 1 148 ? -2.535 -62.125 -31.25 1 90.56 148 GLN A C 1
ATOM 1183 O O . GLN A 1 148 ? -3.295 -63.094 -31.359 1 90.56 148 GLN A O 1
ATOM 1188 N N . ARG A 1 149 ? -1.563 -61.875 -32.094 1 89.75 149 ARG A N 1
ATOM 1189 C CA . ARG A 1 149 ? -1.274 -62.812 -33.188 1 89.75 149 ARG A CA 1
ATOM 1190 C C . ARG A 1 149 ? -0.864 -64.188 -32.656 1 89.75 149 ARG A C 1
ATOM 1192 O O . ARG A 1 149 ? -1.309 -65.188 -33.156 1 89.75 149 ARG A O 1
ATOM 1199 N N . LEU A 1 150 ? -0.062 -64.125 -31.656 1 92.19 150 LEU A N 1
ATOM 1200 C CA . LEU A 1 150 ? 0.404 -65.375 -31.062 1 92.19 150 LEU A CA 1
ATOM 1201 C C . LEU A 1 150 ? -0.739 -66.062 -30.344 1 92.19 150 LEU A C 1
ATOM 1203 O O . LEU A 1 150 ? -0.808 -67.312 -30.375 1 92.19 150 LEU A O 1
ATOM 1207 N N . LYS A 1 151 ? -1.567 -65.375 -29.656 1 91.94 151 LYS A N 1
ATOM 1208 C CA . LYS A 1 151 ? -2.74 -65.938 -29.016 1 91.94 151 LYS A CA 1
ATOM 1209 C C . LYS A 1 151 ? -3.629 -66.688 -30.031 1 91.94 151 LYS A C 1
ATOM 1211 O O . LYS A 1 151 ? -4.082 -67.75 -29.797 1 91.94 151 LYS A O 1
ATOM 1216 N N . LYS A 1 152 ? -3.85 -66.062 -31.141 1 87.31 152 LYS A N 1
ATOM 1217 C CA . LYS A 1 152 ? -4.66 -66.688 -32.219 1 87.31 152 LYS A CA 1
ATOM 1218 C C . LYS A 1 152 ? -4.012 -67.938 -32.75 1 87.31 152 LYS A C 1
ATOM 1220 O O . LYS A 1 152 ? -4.691 -68.938 -32.969 1 87.31 152 LYS A O 1
ATOM 1225 N N . SER A 1 153 ? -2.701 -67.812 -33 1 91.56 153 SER A N 1
ATOM 1226 C CA . SER A 1 153 ? -1.96 -69 -33.438 1 91.56 153 SER A CA 1
ATOM 1227 C C . SER A 1 153 ? -2.053 -70.125 -32.438 1 91.56 153 SER A C 1
ATOM 1229 O O . SER A 1 153 ? -2.223 -71.312 -32.844 1 91.56 153 SER A O 1
ATOM 1231 N N . TYR A 1 154 ? -1.976 -69.812 -31.172 1 94 154 TYR A N 1
ATOM 1232 C CA . TYR A 1 154 ? -2.094 -70.812 -30.109 1 94 154 TYR A CA 1
ATOM 1233 C C . TYR A 1 154 ? -3.457 -71.5 -30.141 1 94 154 TYR A C 1
ATOM 1235 O O . TYR A 1 154 ? -3.549 -72.75 -30.047 1 94 154 TYR A O 1
ATOM 1243 N N . GLN A 1 155 ? -4.5 -70.75 -30.328 1 90.62 155 GLN A N 1
ATOM 1244 C CA . GLN A 1 155 ? -5.855 -71.312 -30.391 1 90.62 155 GLN A CA 1
ATOM 1245 C C . GLN A 1 155 ? -6.043 -72.188 -31.625 1 90.62 155 GLN A C 1
ATOM 1247 O O . GLN A 1 155 ? -6.664 -73.25 -31.547 1 90.62 155 GLN A O 1
ATOM 1252 N N . GLN A 1 156 ? -5.422 -71.812 -32.719 1 89.62 156 GLN A N 1
ATOM 1253 C CA . GLN A 1 156 ? -5.535 -72.562 -33.969 1 89.62 156 GLN A CA 1
ATOM 1254 C C . GLN A 1 156 ? -4.809 -73.875 -33.875 1 89.62 156 GLN A C 1
ATOM 1256 O O . GLN A 1 156 ? -5.359 -74.938 -34.25 1 89.62 156 GLN A O 1
ATOM 1261 N N . VAL A 1 157 ? -3.564 -73.812 -33.375 1 92.06 157 VAL A N 1
ATOM 1262 C CA . VAL A 1 157 ? -2.766 -75 -33.25 1 92.06 157 VAL A CA 1
ATOM 1263 C C . VAL A 1 157 ? -3.412 -75.938 -32.25 1 92.06 157 VAL A C 1
ATOM 1265 O O . VAL A 1 157 ? -3.359 -77.188 -32.406 1 92.06 157 VAL A O 1
ATOM 1268 N N . ASN A 1 158 ? -4.051 -75.438 -31.172 1 91.44 158 ASN A N 1
ATOM 1269 C CA . ASN A 1 158 ? -4.762 -76.25 -30.203 1 91.44 158 ASN A CA 1
ATOM 1270 C C . ASN A 1 158 ? -5.941 -77 -30.844 1 91.44 158 ASN A C 1
ATOM 1272 O O . ASN A 1 158 ? -6.207 -78.125 -30.531 1 91.44 158 ASN A O 1
ATOM 1276 N N . HIS A 1 159 ? -6.629 -76.375 -31.734 1 89.38 159 HIS A N 1
ATOM 1277 C CA . HIS A 1 159 ? -7.746 -76.938 -32.469 1 89.38 159 HIS A CA 1
ATOM 1278 C C . HIS A 1 159 ? -7.27 -78.062 -33.375 1 89.38 159 HIS A C 1
ATOM 1280 O O . HIS A 1 159 ? -7.891 -79.125 -33.438 1 89.38 159 HIS A O 1
ATOM 1286 N N . ILE A 1 160 ? -6.125 -77.812 -34.031 1 89.88 160 ILE A N 1
ATOM 1287 C CA . ILE A 1 160 ? -5.547 -78.75 -34.906 1 89.88 160 ILE A CA 1
ATOM 1288 C C . ILE A 1 160 ? -5.086 -80 -34.125 1 89.88 160 ILE A C 1
ATOM 1290 O O . ILE A 1 160 ? -5.332 -81.125 -34.5 1 89.88 160 ILE A O 1
ATOM 1294 N N . ALA A 1 161 ? -4.5 -79.75 -33 1 90.31 161 ALA A N 1
ATOM 1295 C CA . ALA A 1 161 ? -4.031 -80.812 -32.125 1 90.31 161 ALA A CA 1
ATOM 1296 C C . ALA A 1 161 ? -5.203 -81.562 -31.547 1 90.31 161 ALA A C 1
ATOM 1298 O O . ALA A 1 161 ? -5.121 -82.812 -31.391 1 90.31 161 ALA A O 1
ATOM 1299 N N . GLY A 1 162 ? -6.297 -80.938 -31.234 1 88.75 162 GLY A N 1
ATOM 1300 C CA . GLY A 1 162 ? -7.496 -81.625 -30.766 1 88.75 162 GLY A CA 1
ATOM 1301 C C . GLY A 1 162 ? -8.117 -82.562 -31.797 1 88.75 162 GLY A C 1
ATOM 1302 O O . GLY A 1 162 ? -8.508 -83.688 -31.469 1 88.75 162 GLY A O 1
ATOM 1303 N N . ALA A 1 163 ? -8.102 -82.125 -33 1 88.19 163 ALA A N 1
ATOM 1304 C CA . ALA A 1 163 ? -8.625 -82.938 -34.094 1 88.19 163 ALA A CA 1
ATOM 1305 C C . ALA A 1 163 ? -7.727 -84.125 -34.344 1 88.19 163 ALA A C 1
ATOM 1307 O O . ALA A 1 163 ? -8.219 -85.25 -34.625 1 88.19 163 ALA A O 1
ATOM 1308 N N . ALA A 1 164 ? -6.438 -83.812 -34.281 1 89.62 164 ALA A N 1
ATOM 1309 C CA . ALA A 1 164 ? -5.48 -84.938 -34.469 1 89.62 164 ALA A CA 1
ATOM 1310 C C . ALA A 1 164 ? -5.598 -85.938 -33.375 1 89.62 164 ALA A C 1
ATOM 1312 O O . ALA A 1 164 ? -5.453 -87.125 -33.594 1 89.62 164 ALA A O 1
ATOM 1313 N N . ARG A 1 165 ? -5.887 -85.5 -32.188 1 89.81 165 ARG A N 1
ATOM 1314 C CA . ARG A 1 165 ? -6.043 -86.438 -31.031 1 89.81 165 ARG A CA 1
ATOM 1315 C C . ARG A 1 165 ? -7.285 -87.25 -31.172 1 89.81 165 ARG A C 1
ATOM 1317 O O . ARG A 1 165 ? -7.254 -88.5 -30.875 1 89.81 165 ARG A O 1
ATOM 1324 N N . GLU A 1 166 ? -8.305 -86.812 -31.703 1 88.62 166 GLU A N 1
ATOM 1325 C CA . GLU A 1 166 ? -9.547 -87.562 -31.906 1 88.62 166 GLU A CA 1
ATOM 1326 C C . GLU A 1 166 ? -9.383 -88.562 -33 1 88.62 166 GLU A C 1
ATOM 1328 O O . GLU A 1 166 ? -9.844 -89.75 -32.875 1 88.62 166 GLU A O 1
ATOM 1333 N N . LYS A 1 167 ? -8.68 -88.188 -33.969 1 88.25 167 LYS A N 1
ATOM 1334 C CA . LYS A 1 167 ? -8.445 -89.125 -35.094 1 88.25 167 LYS A CA 1
ATOM 1335 C C . LYS A 1 167 ? -7.543 -90.25 -34.688 1 88.25 167 LYS A C 1
ATOM 1337 O O . LYS A 1 167 ? -7.773 -91.438 -35.062 1 88.25 167 LYS A O 1
ATOM 1342 N N . ALA A 1 168 ? -6.547 -89.938 -33.938 1 89.25 168 ALA A N 1
ATOM 1343 C CA . ALA A 1 168 ? -5.621 -90.938 -33.469 1 89.25 168 ALA A CA 1
ATOM 1344 C C . ALA A 1 168 ? -6.309 -91.875 -32.5 1 89.25 168 ALA A C 1
ATOM 1346 O O . ALA A 1 168 ? -6.082 -93.125 -32.531 1 89.25 168 ALA A O 1
ATOM 1347 N N . GLU A 1 169 ? -7.172 -91.375 -31.641 1 88.31 169 GLU A N 1
ATOM 1348 C CA . GLU A 1 169 ? -7.91 -92.25 -30.688 1 88.31 169 GLU A CA 1
ATOM 1349 C C . GLU A 1 169 ? -8.898 -93.125 -31.406 1 88.31 169 GLU A C 1
ATOM 1351 O O . GLU A 1 169 ? -9.062 -94.312 -31.031 1 88.31 169 GLU A O 1
ATOM 1356 N N . ASP A 1 170 ? -9.43 -92.688 -32.406 1 86.88 170 ASP A N 1
ATOM 1357 C CA . ASP A 1 170 ? -10.367 -93.5 -33.219 1 86.88 170 ASP A CA 1
ATOM 1358 C C . ASP A 1 170 ? -9.648 -94.625 -33.969 1 86.88 170 ASP A C 1
ATOM 1360 O O . ASP A 1 170 ? -10.148 -95.75 -34.062 1 86.88 170 ASP A O 1
ATOM 1364 N N . ALA A 1 171 ? -8.5 -94.25 -34.469 1 84.25 171 ALA A N 1
ATOM 1365 C CA . ALA A 1 171 ? -7.719 -95.188 -35.219 1 84.25 171 ALA A CA 1
ATOM 1366 C C . ALA A 1 171 ? -7.191 -96.312 -34.281 1 84.25 171 ALA A C 1
ATOM 1368 O O . ALA A 1 171 ? -7.168 -97.5 -34.656 1 84.25 171 ALA A O 1
ATOM 1369 N N . GLN A 1 172 ? -6.867 -95.938 -33.062 1 84.06 172 GLN A N 1
ATOM 1370 C CA . GLN A 1 172 ? -6.379 -96.875 -32.062 1 84.06 172 GLN A CA 1
ATOM 1371 C C . GLN A 1 172 ? -7.512 -97.75 -31.562 1 84.06 172 GLN A C 1
ATOM 1373 O O . GLN A 1 172 ? -7.32 -99 -31.344 1 84.06 172 GLN A O 1
ATOM 1378 N N . SER A 1 173 ? -8.672 -97.312 -31.438 1 84 173 SER A N 1
ATOM 1379 C CA . SER A 1 173 ? -9.82 -98.062 -30.984 1 84 173 SER A CA 1
ATOM 1380 C C . SER A 1 173 ? -10.266 -99.062 -32.062 1 84 173 SER A C 1
ATOM 1382 O O . SER A 1 173 ? -10.609 -100.188 -31.75 1 84 173 SER A O 1
ATOM 1384 N N . ARG A 1 174 ? -10.117 -98.75 -33.281 1 79.88 174 ARG A N 1
ATOM 1385 C CA . ARG A 1 174 ? -10.469 -99.625 -34.375 1 79.88 174 ARG A CA 1
ATOM 1386 C C . ARG A 1 174 ? -9.453 -100.75 -34.531 1 79.88 174 ARG A C 1
ATOM 1388 O O . ARG A 1 174 ? -9.828 -101.875 -34.812 1 79.88 174 ARG A O 1
ATOM 1395 N N . SER A 1 175 ? -8.227 -100.312 -34.312 1 79.88 175 SER A N 1
ATOM 1396 C CA . SER A 1 175 ? -7.164 -101.312 -34.406 1 79.88 175 SER A CA 1
ATOM 1397 C C . SER A 1 175 ? -7.254 -102.375 -33.281 1 79.88 175 SER A C 1
ATOM 1399 O O . SER A 1 175 ? -6.98 -103.562 -33.469 1 79.88 175 SER A O 1
ATOM 1401 N N . ARG A 1 176 ? -7.691 -101.938 -32.062 1 77.62 176 ARG A N 1
ATOM 1402 C CA . ARG A 1 176 ? -7.828 -102.875 -30.922 1 77.62 176 ARG A CA 1
ATOM 1403 C C . ARG A 1 176 ? -9.031 -103.75 -31.094 1 77.62 176 ARG A C 1
ATOM 1405 O O . ARG A 1 176 ? -8.977 -104.938 -30.719 1 77.62 176 ARG A O 1
ATOM 1412 N N . LYS A 1 177 ? -10.062 -103.312 -31.672 1 75.44 177 LYS A N 1
ATOM 1413 C CA . LYS A 1 177 ? -11.266 -104.125 -31.859 1 75.44 177 LYS A CA 1
ATOM 1414 C C . LYS A 1 177 ? -11.078 -105.188 -32.969 1 75.44 177 LYS A C 1
ATOM 1416 O O . LYS A 1 177 ? -11.648 -106.25 -32.938 1 75.44 177 LYS A O 1
ATOM 1421 N N . SER A 1 178 ? -10.227 -104.812 -33.906 1 67.12 178 SER A N 1
ATOM 1422 C CA . SER A 1 178 ? -10.023 -105.75 -35 1 67.12 178 SER A CA 1
ATOM 1423 C C . SER A 1 178 ? -9.031 -106.812 -34.625 1 67.12 178 SER A C 1
ATOM 1425 O O . SER A 1 178 ? -8.758 -107.75 -35.406 1 67.12 178 SER A O 1
ATOM 1427 N N . GLU A 1 179 ? -8.297 -106.688 -33.562 1 65.31 179 GLU A N 1
ATOM 1428 C CA . GLU A 1 179 ? -7.355 -107.75 -33.156 1 65.31 179 GLU A CA 1
ATOM 1429 C C . GLU A 1 179 ? -8.031 -109.125 -33.062 1 65.31 179 GLU A C 1
ATOM 1431 O O . GLU A 1 179 ? -7.387 -110.125 -33.25 1 65.31 179 GLU A O 1
ATOM 1436 N N . HIS A 1 180 ? -9.352 -109.312 -32.906 1 63.47 180 HIS A N 1
ATOM 1437 C CA . HIS A 1 180 ? -9.992 -110.625 -32.844 1 63.47 180 HIS A CA 1
ATOM 1438 C C . HIS A 1 180 ? -10.5 -111 -34.25 1 63.47 180 HIS A C 1
ATOM 1440 O O . HIS A 1 180 ? -10.984 -112.125 -34.406 1 63.47 180 HIS A O 1
ATOM 1446 N N . GLY A 1 181 ? -10.477 -110.125 -35.188 1 56.84 181 GLY A N 1
ATOM 1447 C CA . GLY A 1 181 ? -11.008 -110.625 -36.469 1 56.84 181 GLY A CA 1
ATOM 1448 C C . GLY A 1 181 ? -9.93 -111 -37.438 1 56.84 181 GLY A C 1
ATOM 1449 O O . GLY A 1 181 ? -8.773 -111.25 -37.062 1 56.84 181 GLY A O 1
ATOM 1450 N N . ILE A 1 182 ? -10.148 -111 -38.875 1 60.62 182 ILE A N 1
ATOM 1451 C CA . ILE A 1 182 ? -9.422 -111.688 -39.969 1 60.62 182 ILE A CA 1
ATOM 1452 C C . ILE A 1 182 ? -8.078 -110.938 -40.156 1 60.62 182 ILE A C 1
ATOM 1454 O O . ILE A 1 182 ? -8 -109.75 -40.125 1 60.62 182 ILE A O 1
ATOM 1458 N N . PHE A 1 183 ? -6.945 -111.562 -40.25 1 60.22 183 PHE A N 1
ATOM 1459 C CA . PHE A 1 183 ? -5.5 -111.375 -40.219 1 60.22 183 PHE A CA 1
ATOM 1460 C C . PHE A 1 183 ? -5.074 -110.25 -41.156 1 60.22 183 PHE A C 1
ATOM 1462 O O . PHE A 1 183 ? -4.172 -109.5 -40.844 1 60.22 183 PHE A O 1
ATOM 1469 N N . HIS A 1 184 ? -5.527 -110.25 -42.375 1 55.72 184 HIS A N 1
ATOM 1470 C CA . HIS A 1 184 ? -4.926 -109.438 -43.469 1 55.72 184 HIS A CA 1
ATOM 1471 C C . HIS A 1 184 ? -5.102 -107.938 -43.219 1 55.72 184 HIS A C 1
ATOM 1473 O O . HIS A 1 184 ? -4.223 -107.188 -43.562 1 55.72 184 HIS A O 1
ATOM 1479 N N . PHE A 1 185 ? -6.137 -107.562 -42.531 1 64.44 185 PHE A N 1
ATOM 1480 C CA . PHE A 1 185 ? -6.469 -106.125 -42.438 1 64.44 185 PHE A CA 1
ATOM 1481 C C . PHE A 1 185 ? -5.766 -105.5 -41.25 1 64.44 185 PHE A C 1
ATOM 1483 O O . PHE A 1 185 ? -5.676 -104.25 -41.156 1 64.44 185 PHE A O 1
ATOM 1490 N N . LYS A 1 186 ? -5.004 -106.188 -40.594 1 68.75 186 LYS A N 1
ATOM 1491 C CA . LYS A 1 186 ? -4.426 -105.812 -39.312 1 68.75 186 LYS A CA 1
ATOM 1492 C C . LYS A 1 186 ? -3.172 -104.938 -39.5 1 68.75 186 LYS A C 1
ATOM 1494 O O . LYS A 1 186 ? -2.996 -103.938 -38.844 1 68.75 186 LYS A O 1
ATOM 1499 N N . THR A 1 187 ? -2.367 -105.438 -40.531 1 72.25 187 THR A N 1
ATOM 1500 C CA . THR A 1 187 ? -1.104 -104.75 -40.75 1 72.25 187 THR A CA 1
ATOM 1501 C C . THR A 1 187 ? -1.35 -103.312 -41.281 1 72.25 187 THR A C 1
ATOM 1503 O O . THR A 1 187 ? -0.665 -102.375 -40.875 1 72.25 187 THR A O 1
ATOM 1506 N N . GLY A 1 188 ? -2.428 -103.125 -42.094 1 74.62 188 GLY A N 1
ATOM 1507 C CA . GLY A 1 188 ? -2.75 -101.812 -42.656 1 74.62 188 GLY A CA 1
ATOM 1508 C C . GLY A 1 188 ? -3.33 -100.875 -41.625 1 74.62 188 GLY A C 1
ATOM 1509 O O . GLY A 1 188 ? -2.969 -99.688 -41.625 1 74.62 188 GLY A O 1
ATOM 1510 N N . LEU A 1 189 ? -4.07 -101.375 -40.719 1 77.94 189 LEU A N 1
ATOM 1511 C CA . LEU A 1 189 ? -4.695 -100.562 -39.688 1 77.94 189 LEU A CA 1
ATOM 1512 C C . LEU A 1 189 ? -3.67 -100.125 -38.625 1 77.94 189 LEU A C 1
ATOM 1514 O O . LEU A 1 189 ? -3.729 -99 -38.125 1 77.94 189 LEU A O 1
ATOM 1518 N N . HIS A 1 190 ? -2.691 -100.938 -38.406 1 77.62 190 HIS A N 1
ATOM 1519 C CA . HIS A 1 190 ? -1.631 -100.625 -37.469 1 77.62 190 HIS A CA 1
ATOM 1520 C C . HIS A 1 190 ? -0.693 -99.562 -38.031 1 77.62 190 HIS A C 1
ATOM 1522 O O . HIS A 1 190 ? -0.242 -98.688 -37.312 1 77.62 190 HIS A O 1
ATOM 1528 N N . LYS A 1 191 ? -0.491 -99.688 -39.375 1 79.75 191 LYS A N 1
ATOM 1529 C CA . LYS A 1 191 ? 0.361 -98.688 -40 1 79.75 191 LYS A CA 1
ATOM 1530 C C . LYS A 1 191 ? -0.321 -97.312 -40.062 1 79.75 191 LYS A C 1
ATOM 1532 O O . LYS A 1 191 ? 0.324 -96.312 -39.844 1 79.75 191 LYS A O 1
ATOM 1537 N N . MET A 1 192 ? -1.555 -97.312 -40.25 1 82.38 192 MET A N 1
ATOM 1538 C CA . MET A 1 192 ? -2.324 -96.062 -40.281 1 82.38 192 MET A CA 1
ATOM 1539 C C . MET A 1 192 ? -2.41 -95.5 -38.875 1 82.38 192 MET A C 1
ATOM 1541 O O . MET A 1 192 ? -2.295 -94.25 -38.719 1 82.38 192 MET A O 1
ATOM 1545 N N . ALA A 1 193 ? -2.611 -96.312 -37.875 1 81.88 193 ALA A N 1
ATOM 1546 C CA . ALA A 1 193 ? -2.664 -95.875 -36.5 1 81.88 193 ALA A CA 1
ATOM 1547 C C . ALA A 1 193 ? -1.32 -95.25 -36.062 1 81.88 193 ALA A C 1
ATOM 1549 O O . ALA A 1 193 ? -1.271 -94.25 -35.375 1 81.88 193 ALA A O 1
ATOM 1550 N N . ALA A 1 194 ? -0.271 -95.875 -36.562 1 83.56 194 ALA A N 1
ATOM 1551 C CA . ALA A 1 194 ? 1.065 -95.375 -36.219 1 83.56 194 ALA A CA 1
ATOM 1552 C C . ALA A 1 194 ? 1.354 -94 -36.875 1 83.56 194 ALA A C 1
ATOM 1554 O O . ALA A 1 194 ? 2.004 -93.188 -36.281 1 83.56 194 ALA A O 1
ATOM 1555 N N . LYS A 1 195 ? 0.883 -93.875 -38.094 1 84.75 195 LYS A N 1
ATOM 1556 C CA . LYS A 1 195 ? 1.071 -92.625 -38.812 1 84.75 195 LYS A CA 1
ATOM 1557 C C . LYS A 1 195 ? 0.291 -91.5 -38.156 1 84.75 195 LYS A C 1
ATOM 1559 O O . LYS A 1 195 ? 0.795 -90.375 -38.031 1 84.75 195 LYS A O 1
ATOM 1564 N N . LEU A 1 196 ? -0.875 -91.812 -37.688 1 87.06 196 LEU A N 1
ATOM 1565 C CA . LEU A 1 196 ? -1.709 -90.75 -37.031 1 87.06 196 LEU A CA 1
ATOM 1566 C C . LEU A 1 196 ? -1.16 -90.375 -35.656 1 87.06 196 LEU A C 1
ATOM 1568 O O . LEU A 1 196 ? -1.256 -89.25 -35.25 1 87.06 196 LEU A O 1
ATOM 1572 N N . VAL A 1 197 ? -0.557 -91.375 -35.031 1 85.88 197 VAL A N 1
ATOM 1573 C CA . VAL A 1 197 ? 0.056 -91.125 -33.75 1 85.88 197 VAL A CA 1
ATOM 1574 C C . VAL A 1 197 ? 1.299 -90.25 -33.938 1 85.88 197 VAL A C 1
ATOM 1576 O O . VAL A 1 197 ? 1.585 -89.375 -33.125 1 85.88 197 VAL A O 1
ATOM 1579 N N . SER A 1 198 ? 1.997 -90.5 -35 1 86.94 198 SER A N 1
ATOM 1580 C CA . SER A 1 198 ? 3.16 -89.688 -35.281 1 86.94 198 SER A CA 1
ATOM 1581 C C . SER A 1 198 ? 2.746 -88.25 -35.594 1 86.94 198 SER A C 1
ATOM 1583 O O . SER A 1 198 ? 3.416 -87.312 -35.188 1 86.94 198 SER A O 1
ATOM 1585 N N . ARG A 1 199 ? 1.708 -88.062 -36.312 1 87.75 199 ARG A N 1
ATOM 1586 C CA . ARG A 1 199 ? 1.184 -86.75 -36.594 1 87.75 199 ARG A CA 1
ATOM 1587 C C . ARG A 1 199 ? 0.684 -86.062 -35.344 1 87.75 199 ARG A C 1
ATOM 1589 O O . ARG A 1 199 ? 0.809 -84.812 -35.219 1 87.75 199 ARG A O 1
ATOM 1596 N N . LEU A 1 200 ? 0.111 -86.812 -34.469 1 88.62 200 LEU A N 1
ATOM 1597 C CA . LEU A 1 200 ? -0.344 -86.25 -33.188 1 88.62 200 LEU A CA 1
ATOM 1598 C C . LEU A 1 200 ? 0.833 -85.75 -32.375 1 88.62 200 LEU A C 1
ATOM 1600 O O . LEU A 1 200 ? 0.753 -84.688 -31.781 1 88.62 200 LEU A O 1
ATOM 1604 N N . LYS A 1 201 ? 1.893 -86.5 -32.469 1 88.19 201 LYS A N 1
ATOM 1605 C CA . LYS A 1 201 ? 3.074 -86.062 -31.734 1 88.19 201 LYS A CA 1
ATOM 1606 C C . LYS A 1 201 ? 3.643 -84.812 -32.281 1 88.19 201 LYS A C 1
ATOM 1608 O O . LYS A 1 201 ? 4.035 -83.875 -31.531 1 88.19 201 LYS A O 1
ATOM 1613 N N . GLU A 1 202 ? 3.664 -84.688 -33.562 1 87.25 202 GLU A N 1
ATOM 1614 C CA . GLU A 1 202 ? 4.148 -83.5 -34.188 1 87.25 202 GLU A CA 1
ATOM 1615 C C . GLU A 1 202 ? 3.26 -82.312 -33.844 1 87.25 202 GLU A C 1
ATOM 1617 O O . GLU A 1 202 ? 3.756 -81.188 -33.625 1 87.25 202 GLU A O 1
ATOM 1622 N N . SER A 1 203 ? 1.991 -82.5 -33.844 1 89 203 SER A N 1
ATOM 1623 C CA . SER A 1 203 ? 1.051 -81.438 -33.5 1 89 203 SER A CA 1
ATOM 1624 C C . SER A 1 203 ? 1.157 -81.062 -32.062 1 89 203 SER A C 1
ATOM 1626 O O . SER A 1 203 ? 1.032 -79.875 -31.734 1 89 203 SER A O 1
ATOM 1628 N N . ASP A 1 204 ? 1.405 -81.938 -31.234 1 89.38 204 ASP A N 1
ATOM 1629 C CA . ASP A 1 204 ? 1.547 -81.688 -29.812 1 89.38 204 ASP A CA 1
ATOM 1630 C C . ASP A 1 204 ? 2.84 -80.875 -29.547 1 89.38 204 ASP A C 1
ATOM 1632 O O . ASP A 1 204 ? 2.885 -80.062 -28.656 1 89.38 204 ASP A O 1
ATOM 1636 N N . ASP A 1 205 ? 3.883 -81.312 -30.266 1 89.25 205 ASP A N 1
ATOM 1637 C CA . ASP A 1 205 ? 5.133 -80.562 -30.141 1 89.25 205 ASP A CA 1
ATOM 1638 C C . ASP A 1 205 ? 4.961 -79.125 -30.594 1 89.25 205 ASP A C 1
ATOM 1640 O O . ASP A 1 205 ? 5.465 -78.188 -29.953 1 89.25 205 ASP A O 1
ATOM 1644 N N . ARG A 1 206 ? 4.273 -78.938 -31.656 1 89.69 206 ARG A N 1
ATOM 1645 C CA . ARG A 1 206 ? 4.02 -77.562 -32.156 1 89.69 206 ARG A CA 1
ATOM 1646 C C . ARG A 1 206 ? 3.162 -76.812 -31.172 1 89.69 206 ARG A C 1
ATOM 1648 O O . ARG A 1 206 ? 3.373 -75.562 -30.984 1 89.69 206 ARG A O 1
ATOM 1655 N N . LEU A 1 207 ? 2.217 -77.5 -30.547 1 92.12 207 LEU A N 1
ATOM 1656 C CA . LEU A 1 207 ? 1.364 -76.812 -29.562 1 92.12 207 LEU A CA 1
ATOM 1657 C C . LEU A 1 207 ? 2.184 -76.375 -28.359 1 92.12 207 LEU A C 1
ATOM 1659 O O . LEU A 1 207 ? 1.993 -75.25 -27.875 1 92.12 207 LEU A O 1
ATOM 1663 N N . THR A 1 208 ? 3.094 -77.188 -27.969 1 92.12 208 THR A N 1
ATOM 1664 C CA . THR A 1 208 ? 3.943 -76.812 -26.844 1 92.12 208 THR A CA 1
ATOM 1665 C C . THR A 1 208 ? 4.832 -75.625 -27.188 1 92.12 208 THR A C 1
ATOM 1667 O O . THR A 1 208 ? 5.047 -74.75 -26.375 1 92.12 208 THR A O 1
ATOM 1670 N N . GLU A 1 209 ? 5.301 -75.625 -28.422 1 90.88 209 GLU A N 1
ATOM 1671 C CA . GLU A 1 209 ? 6.164 -74.562 -28.875 1 90.88 209 GLU A CA 1
ATOM 1672 C C . GLU A 1 209 ? 5.414 -73.188 -28.891 1 90.88 209 GLU A C 1
ATOM 1674 O O . GLU A 1 209 ? 5.906 -72.188 -28.391 1 90.88 209 GLU A O 1
ATOM 1679 N N . VAL A 1 210 ? 4.262 -73.188 -29.516 1 93.69 210 VAL A N 1
ATOM 1680 C CA . VAL A 1 210 ? 3.488 -71.938 -29.656 1 93.69 210 VAL A CA 1
ATOM 1681 C C . VAL A 1 210 ? 2.996 -71.5 -28.281 1 93.69 210 VAL A C 1
ATOM 1683 O O . VAL A 1 210 ? 2.916 -70.312 -28 1 93.69 210 VAL A O 1
ATOM 1686 N N . ARG A 1 211 ? 2.635 -72.438 -27.406 1 94.56 211 ARG A N 1
ATOM 1687 C CA . ARG A 1 211 ? 2.227 -72.125 -26.047 1 94.56 211 ARG A CA 1
ATOM 1688 C C . ARG A 1 211 ? 3.357 -71.438 -25.281 1 94.56 211 ARG A C 1
ATOM 1690 O O . ARG A 1 211 ? 3.135 -70.438 -24.594 1 94.56 211 ARG A O 1
ATOM 1697 N N . ASN A 1 212 ? 4.57 -72.062 -25.406 1 93.88 212 ASN A N 1
ATOM 1698 C CA . ASN A 1 212 ? 5.734 -71.438 -24.75 1 93.88 212 ASN A CA 1
ATOM 1699 C C . ASN A 1 212 ? 5.977 -70 -25.25 1 93.88 212 ASN A C 1
ATOM 1701 O O . ASN A 1 212 ? 6.25 -69.125 -24.453 1 93.88 212 ASN A O 1
ATOM 1705 N N . GLU A 1 213 ? 5.883 -69.812 -26.562 1 94.44 213 GLU A N 1
ATOM 1706 C CA . GLU A 1 213 ? 6.082 -68.5 -27.125 1 94.44 213 GLU A CA 1
ATOM 1707 C C . GLU A 1 213 ? 5.027 -67.5 -26.625 1 94.44 213 GLU A C 1
ATOM 1709 O O . GLU A 1 213 ? 5.336 -66.375 -26.359 1 94.44 213 GLU A O 1
ATOM 1714 N N . TYR A 1 214 ? 3.785 -68 -26.547 1 96.31 214 TYR A N 1
ATOM 1715 C CA . TYR A 1 214 ? 2.691 -67.125 -26.047 1 96.31 214 TYR A CA 1
ATOM 1716 C C . TYR A 1 214 ? 2.941 -66.75 -24.609 1 96.31 214 TYR A C 1
ATOM 1718 O O . TYR A 1 214 ? 2.816 -65.562 -24.266 1 96.31 214 TYR A O 1
ATOM 1726 N N . LEU A 1 215 ? 3.383 -67.625 -23.828 1 96.06 215 LEU A N 1
ATOM 1727 C CA . LEU A 1 215 ? 3.631 -67.375 -22.422 1 96.06 215 LEU A CA 1
ATOM 1728 C C . LEU A 1 215 ? 4.809 -66.438 -22.25 1 96.06 215 LEU A C 1
ATOM 1730 O O . LEU A 1 215 ? 4.746 -65.438 -21.453 1 96.06 215 LEU A O 1
ATOM 1734 N N . LEU A 1 216 ? 5.84 -66.625 -22.984 1 96.38 216 LEU A N 1
ATOM 1735 C CA . LEU A 1 216 ? 7.02 -65.75 -22.891 1 96.38 216 LEU A CA 1
ATOM 1736 C C . LEU A 1 216 ? 6.711 -64.375 -23.375 1 96.38 216 LEU A C 1
ATOM 1738 O O . LEU A 1 216 ? 7.125 -63.375 -22.75 1 96.38 216 LEU A O 1
ATOM 1742 N N . THR A 1 217 ? 5.973 -64.25 -24.469 1 96.31 217 THR A N 1
ATOM 1743 C CA . THR A 1 217 ? 5.613 -62.938 -25 1 96.31 217 THR A CA 1
ATOM 1744 C C . THR A 1 217 ? 4.652 -62.219 -24.062 1 96.31 217 THR A C 1
ATOM 1746 O O . THR A 1 217 ? 4.715 -61 -23.922 1 96.31 217 THR A O 1
ATOM 1749 N N . LEU A 1 218 ? 3.738 -62.969 -23.438 1 97 218 LEU A N 1
ATOM 1750 C CA . LEU A 1 218 ? 2.828 -62.375 -22.469 1 97 218 LEU A CA 1
ATOM 1751 C C . LEU A 1 218 ? 3.602 -61.75 -21.312 1 97 218 LEU A C 1
ATOM 1753 O O . LEU A 1 218 ? 3.297 -60.625 -20.891 1 97 218 LEU A O 1
ATOM 1757 N N . ALA A 1 219 ? 4.586 -62.438 -20.828 1 96.81 219 ALA A N 1
ATOM 1758 C CA . ALA A 1 219 ? 5.418 -61.875 -19.75 1 96.81 219 ALA A CA 1
ATOM 1759 C C . ALA A 1 219 ? 6.137 -60.625 -20.203 1 96.81 219 ALA A C 1
ATOM 1761 O O . ALA A 1 219 ? 6.23 -59.656 -19.438 1 96.81 219 ALA A O 1
ATOM 1762 N N . ALA A 1 220 ? 6.641 -60.625 -21.391 1 97.19 220 ALA A N 1
ATOM 1763 C CA . ALA A 1 220 ? 7.352 -59.469 -21.922 1 97.19 220 ALA A CA 1
ATOM 1764 C C . ALA A 1 220 ? 6.422 -58.281 -22.078 1 97.19 220 ALA A C 1
ATOM 1766 O O . ALA A 1 220 ? 6.793 -57.156 -21.766 1 97.19 220 ALA A O 1
ATOM 1767 N N . VAL A 1 221 ? 5.211 -58.469 -22.594 1 97.06 221 VAL A N 1
ATOM 1768 C CA . VAL A 1 221 ? 4.254 -57.406 -22.812 1 97.06 221 VAL A CA 1
ATOM 1769 C C . VAL A 1 221 ? 3.805 -56.812 -21.484 1 97.06 221 VAL A C 1
ATOM 1771 O O . VAL A 1 221 ? 3.635 -55.594 -21.359 1 97.06 221 VAL A O 1
ATOM 1774 N N . ASN A 1 222 ? 3.594 -57.625 -20.484 1 96.75 222 ASN A N 1
ATOM 1775 C CA . ASN A 1 222 ? 3.221 -57.125 -19.172 1 96.75 222 ASN A CA 1
ATOM 1776 C C . ASN A 1 222 ? 4.332 -56.281 -18.547 1 96.75 222 ASN A C 1
ATOM 1778 O O . ASN A 1 222 ? 4.062 -55.25 -17.906 1 96.75 222 ASN A O 1
ATOM 1782 N N . ALA A 1 223 ? 5.543 -56.75 -18.719 1 97.25 223 ALA A N 1
ATOM 1783 C CA . ALA A 1 223 ? 6.672 -55.969 -18.234 1 97.25 223 ALA A CA 1
ATOM 1784 C C . ALA A 1 223 ? 6.777 -54.625 -19 1 97.25 223 ALA A C 1
ATOM 1786 O O . ALA A 1 223 ? 7.133 -53.594 -18.422 1 97.25 223 ALA A O 1
ATOM 1787 N N . HIS A 1 224 ? 6.527 -54.719 -20.297 1 97 224 HIS A N 1
ATOM 1788 C CA . HIS A 1 224 ? 6.523 -53.531 -21.125 1 97 224 HIS A CA 1
ATOM 1789 C C . HIS A 1 224 ? 5.473 -52.531 -20.656 1 97 224 HIS A C 1
ATOM 1791 O O . HIS A 1 224 ? 5.75 -51.344 -20.531 1 97 224 HIS A O 1
ATOM 1797 N N . GLN A 1 225 ? 4.289 -52.969 -20.344 1 95.81 225 GLN A N 1
ATOM 1798 C CA . GLN A 1 225 ? 3.205 -52.125 -19.859 1 95.81 225 GLN A CA 1
ATOM 1799 C C . GLN A 1 225 ? 3.559 -51.5 -18.516 1 95.81 225 GLN A C 1
ATOM 1801 O O . GLN A 1 225 ? 3.33 -50.312 -18.297 1 95.81 225 GLN A O 1
ATOM 1806 N N . LYS A 1 226 ? 4.09 -52.312 -17.641 1 95.62 226 LYS A N 1
ATOM 1807 C CA . LYS A 1 226 ? 4.508 -51.812 -16.344 1 95.62 226 LYS A CA 1
ATOM 1808 C C . LYS A 1 226 ? 5.59 -50.75 -16.484 1 95.62 226 LYS A C 1
ATOM 1810 O O . LYS A 1 226 ? 5.562 -49.719 -15.797 1 95.62 226 LYS A O 1
ATOM 1815 N N . HIS A 1 227 ? 6.52 -50.969 -17.344 1 96.44 227 HIS A N 1
ATOM 1816 C CA . HIS A 1 227 ? 7.602 -50.031 -17.594 1 96.44 227 HIS A CA 1
ATOM 1817 C C . HIS A 1 227 ? 7.07 -48.719 -18.172 1 96.44 227 HIS A C 1
ATOM 1819 O O . HIS A 1 227 ? 7.59 -47.625 -17.859 1 96.44 227 HIS A O 1
ATOM 1825 N N . TYR A 1 228 ? 6.074 -48.75 -19.016 1 96.31 228 TYR A N 1
ATOM 1826 C CA . TYR A 1 228 ? 5.449 -47.562 -19.594 1 96.31 228 TYR A CA 1
ATOM 1827 C C . TYR A 1 228 ? 4.891 -46.656 -18.516 1 96.31 228 TYR A C 1
ATOM 1829 O O . TYR A 1 228 ? 5.188 -45.469 -18.484 1 96.31 228 TYR A O 1
ATOM 1837 N N . TYR A 1 229 ? 4.141 -47.219 -17.562 1 94.94 229 TYR A N 1
ATOM 1838 C CA . TYR A 1 229 ? 3.451 -46.406 -16.562 1 94.94 229 TYR A CA 1
ATOM 1839 C C . TYR A 1 229 ? 4.406 -46 -15.445 1 94.94 229 TYR A C 1
ATOM 1841 O O . TYR A 1 229 ? 4.246 -44.938 -14.852 1 94.94 229 TYR A O 1
ATOM 1849 N N . SER A 1 230 ? 5.414 -46.781 -15.188 1 94.31 230 SER A N 1
ATOM 1850 C CA . SER A 1 230 ? 6.289 -46.5 -14.055 1 94.31 230 SER A CA 1
ATOM 1851 C C . SER A 1 230 ? 7.457 -45.594 -14.469 1 94.31 230 SER A C 1
ATOM 1853 O O . SER A 1 230 ? 7.992 -44.844 -13.648 1 94.31 230 SER A O 1
ATOM 1855 N N . THR A 1 231 ? 7.875 -45.656 -15.727 1 95.5 231 THR A N 1
ATOM 1856 C CA . THR A 1 231 ? 9.109 -44.969 -16.078 1 95.5 231 THR A CA 1
ATOM 1857 C C . THR A 1 231 ? 8.898 -44.062 -17.281 1 95.5 231 THR A C 1
ATOM 1859 O O . THR A 1 231 ? 9.141 -42.844 -17.203 1 95.5 231 THR A O 1
ATOM 1862 N N . ASP A 1 232 ? 8.406 -44.531 -18.422 1 95.62 232 ASP A N 1
ATOM 1863 C CA . ASP A 1 232 ? 8.367 -43.781 -19.672 1 95.62 232 ASP A CA 1
ATOM 1864 C C . ASP A 1 232 ? 7.383 -42.625 -19.562 1 95.62 232 ASP A C 1
ATOM 1866 O O . ASP A 1 232 ? 7.707 -41.469 -19.938 1 95.62 232 ASP A O 1
ATOM 1870 N N . LEU A 1 233 ? 6.223 -42.875 -19.094 1 95.38 233 LEU A N 1
ATOM 1871 C CA . LEU A 1 233 ? 5.18 -41.844 -19.016 1 95.38 233 LEU A CA 1
ATOM 1872 C C . LEU A 1 233 ? 5.578 -40.719 -18.078 1 95.38 233 LEU A C 1
ATOM 1874 O O . LEU A 1 233 ? 5.574 -39.562 -18.453 1 95.38 233 LEU A O 1
ATOM 1878 N N . PRO A 1 234 ? 5.996 -41.062 -16.781 1 94.75 234 PRO A N 1
ATOM 1879 C CA . PRO A 1 234 ? 6.41 -39.969 -15.891 1 94.75 234 PRO A CA 1
ATOM 1880 C C . PRO A 1 234 ? 7.602 -39.188 -16.438 1 94.75 234 PRO A C 1
ATOM 1882 O O . PRO A 1 234 ? 7.668 -37.969 -16.266 1 94.75 234 PRO A O 1
ATOM 1885 N N . ARG A 1 235 ? 8.516 -39.875 -17.062 1 95.06 235 ARG A N 1
ATOM 1886 C CA . ARG A 1 235 ? 9.688 -39.219 -17.625 1 95.06 235 ARG A CA 1
ATOM 1887 C C . ARG A 1 235 ? 9.289 -38.25 -18.734 1 95.06 235 ARG A C 1
ATOM 1889 O O . ARG A 1 235 ? 9.781 -37.125 -18.797 1 95.06 235 ARG A O 1
ATOM 1896 N N . THR A 1 236 ? 8.445 -38.625 -19.625 1 95.94 236 THR A N 1
ATOM 1897 C CA . THR A 1 236 ? 7.992 -37.781 -20.719 1 95.94 236 THR A CA 1
ATOM 1898 C C . THR A 1 236 ? 7.207 -36.594 -20.188 1 95.94 236 THR A C 1
ATOM 1900 O O . THR A 1 236 ? 7.352 -35.469 -20.688 1 95.94 236 THR A O 1
ATOM 1903 N N . MET A 1 237 ? 6.359 -36.812 -19.203 1 95.88 237 MET A N 1
ATOM 1904 C CA . MET A 1 237 ? 5.598 -35.719 -18.609 1 95.88 237 MET A CA 1
ATOM 1905 C C . MET A 1 237 ? 6.527 -34.688 -17.984 1 95.88 237 MET A C 1
ATOM 1907 O O . MET A 1 237 ? 6.293 -33.469 -18.125 1 95.88 237 MET A O 1
ATOM 1911 N N . ALA A 1 238 ? 7.555 -35.219 -17.312 1 96.12 238 ALA A N 1
ATOM 1912 C CA . ALA A 1 238 ? 8.523 -34.312 -16.688 1 96.12 238 ALA A CA 1
ATOM 1913 C C . ALA A 1 238 ? 9.242 -33.469 -17.75 1 96.12 238 ALA A C 1
ATOM 1915 O O . ALA A 1 238 ? 9.508 -32.281 -17.531 1 96.12 238 ALA A O 1
ATOM 1916 N N . GLN A 1 239 ? 9.594 -34.094 -18.812 1 94.25 239 GLN A N 1
ATOM 1917 C CA . GLN A 1 239 ? 10.266 -33.375 -19.891 1 94.25 239 GLN A CA 1
ATOM 1918 C C . GLN A 1 239 ? 9.352 -32.312 -20.5 1 94.25 239 GLN A C 1
AT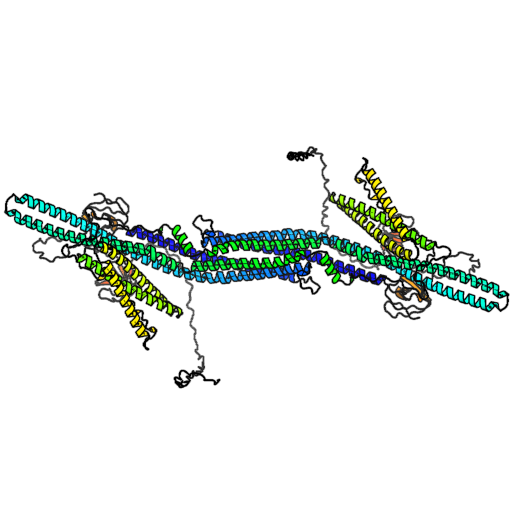OM 1920 O O . GLN A 1 239 ? 9.812 -31.234 -20.875 1 94.25 239 GLN A O 1
ATOM 1925 N N . MET A 1 240 ? 8.055 -32.625 -20.656 1 95.62 240 MET A N 1
ATOM 1926 C CA . MET A 1 240 ? 7.086 -31.672 -21.203 1 95.62 240 MET A CA 1
ATOM 1927 C C . MET A 1 240 ? 6.902 -30.469 -20.281 1 95.62 240 MET A C 1
ATOM 1929 O O . MET A 1 240 ? 6.785 -29.344 -20.75 1 95.62 240 MET A O 1
ATOM 1933 N N . ASP A 1 241 ? 6.848 -30.75 -19 1 95.06 241 ASP A N 1
ATOM 1934 C CA . ASP A 1 241 ? 6.637 -29.672 -18.031 1 95.06 241 ASP A CA 1
ATOM 1935 C C . ASP A 1 241 ? 7.859 -28.766 -17.938 1 95.06 241 ASP A C 1
ATOM 1937 O O . ASP A 1 241 ? 7.727 -27.547 -17.812 1 95.06 241 ASP A O 1
ATOM 1941 N N . GLY A 1 242 ? 9.031 -29.422 -17.969 1 92.19 242 GLY A N 1
ATOM 1942 C CA . GLY A 1 242 ? 10.234 -28.641 -17.781 1 92.19 242 GLY A CA 1
ATOM 1943 C C . GLY A 1 242 ? 10.266 -27.891 -16.469 1 92.19 242 GLY A C 1
ATOM 1944 O O . GLY A 1 242 ? 9.945 -28.453 -15.414 1 92.19 242 GLY A O 1
ATOM 1945 N N . GLY A 1 243 ? 10.625 -26.531 -16.547 1 91.94 243 GLY A N 1
ATOM 1946 C CA . GLY A 1 243 ? 10.711 -25.703 -15.344 1 91.94 243 GLY A CA 1
ATOM 1947 C C . GLY A 1 243 ? 9.578 -24.703 -15.234 1 91.94 243 GLY A C 1
ATOM 1948 O O . GLY A 1 243 ? 9.75 -23.625 -14.648 1 91.94 243 GLY A O 1
ATOM 1949 N N . VAL A 1 244 ? 8.477 -25.031 -15.773 1 92.56 244 VAL A N 1
ATOM 1950 C CA . VAL A 1 244 ? 7.398 -24.047 -15.883 1 92.56 244 VAL A CA 1
ATOM 1951 C C . VAL A 1 244 ? 6.871 -23.703 -14.492 1 92.56 244 VAL A C 1
ATOM 1953 O O . VAL A 1 244 ? 6.59 -22.547 -14.195 1 92.56 244 VAL A O 1
ATOM 1956 N N . TYR A 1 245 ? 6.734 -24.688 -13.594 1 93.5 245 TYR A N 1
ATOM 1957 C CA . TYR A 1 245 ? 6.18 -24.453 -12.273 1 93.5 245 TYR A CA 1
ATOM 1958 C C . TYR A 1 245 ? 7.176 -23.688 -11.398 1 93.5 245 TYR A C 1
ATOM 1960 O O . TYR A 1 245 ? 6.781 -22.859 -10.578 1 93.5 245 TYR A O 1
ATOM 1968 N N . ASP A 1 246 ? 8.461 -23.922 -11.609 1 93.38 246 ASP A N 1
ATOM 1969 C CA . ASP A 1 246 ? 9.477 -23.109 -10.938 1 93.38 246 ASP A CA 1
ATOM 1970 C C . ASP A 1 246 ? 9.445 -21.672 -11.414 1 93.38 246 ASP A C 1
ATOM 1972 O O . ASP A 1 246 ? 9.586 -20.734 -10.609 1 93.38 246 ASP A O 1
ATOM 1976 N N . ASP A 1 247 ? 9.312 -21.547 -12.688 1 91.38 247 ASP A N 1
ATOM 1977 C CA . ASP A 1 247 ? 9.227 -20.203 -13.258 1 91.38 247 ASP A CA 1
ATOM 1978 C C . ASP A 1 247 ? 7.992 -19.469 -12.742 1 91.38 247 ASP A C 1
ATOM 1980 O O . ASP A 1 247 ? 8.07 -18.297 -12.375 1 91.38 247 ASP A O 1
ATOM 1984 N N . LEU A 1 248 ? 6.91 -20.141 -12.711 1 91.75 248 LEU A N 1
ATOM 1985 C CA . LEU A 1 248 ? 5.672 -19.547 -12.227 1 91.75 248 LEU A CA 1
ATOM 1986 C C . LEU A 1 248 ? 5.781 -19.188 -10.75 1 91.75 248 LEU A C 1
ATOM 1988 O O . LEU A 1 248 ? 5.305 -18.141 -10.32 1 91.75 248 LEU A O 1
ATOM 1992 N N . ARG A 1 249 ? 6.379 -20.078 -9.984 1 92 249 ARG A N 1
ATOM 1993 C CA . ARG A 1 249 ? 6.613 -19.781 -8.57 1 92 249 ARG A CA 1
ATOM 1994 C C . ARG A 1 249 ? 7.461 -18.531 -8.406 1 92 249 ARG A C 1
ATOM 1996 O O . ARG A 1 249 ? 7.152 -17.672 -7.578 1 92 249 ARG A O 1
ATOM 2003 N N . SER A 1 250 ? 8.5 -18.453 -9.188 1 91.62 250 SER A N 1
ATOM 2004 C CA . SER A 1 250 ? 9.367 -17.281 -9.141 1 91.62 250 SER A CA 1
ATOM 2005 C C . SER A 1 250 ? 8.602 -16.016 -9.516 1 91.62 250 SER A C 1
ATOM 2007 O O . SER A 1 250 ? 8.789 -14.969 -8.891 1 91.62 250 SER A O 1
ATOM 2009 N N . TYR A 1 251 ? 7.738 -16.141 -10.469 1 90.31 251 TYR A N 1
ATOM 2010 C CA . TYR A 1 251 ? 6.934 -15.008 -10.906 1 90.31 251 TYR A CA 1
ATOM 2011 C C . TYR A 1 251 ? 5.992 -14.547 -9.797 1 90.31 251 TYR A C 1
ATOM 2013 O O . TYR A 1 251 ? 5.902 -13.352 -9.516 1 90.31 251 TYR A O 1
ATOM 2021 N N . PHE A 1 252 ? 5.324 -15.469 -9.211 1 92.88 252 PHE A N 1
ATOM 2022 C CA . PHE A 1 252 ? 4.383 -15.125 -8.156 1 92.88 252 PHE A CA 1
ATOM 2023 C C . PHE A 1 252 ? 5.105 -14.531 -6.953 1 92.88 252 PHE A C 1
ATOM 2025 O O . PHE A 1 252 ? 4.609 -13.594 -6.324 1 92.88 252 PHE A O 1
ATOM 2032 N N . THR A 1 253 ? 6.305 -15.117 -6.688 1 93.38 253 THR A N 1
ATOM 2033 C CA . THR A 1 253 ? 7.105 -14.594 -5.582 1 93.38 253 THR A CA 1
ATOM 2034 C C . THR A 1 253 ? 7.512 -13.148 -5.848 1 93.38 253 THR A C 1
ATOM 2036 O O . THR A 1 253 ? 7.426 -12.305 -4.957 1 93.38 253 THR A O 1
ATOM 2039 N N . LEU A 1 254 ? 7.898 -12.922 -7.039 1 91.56 254 LEU A N 1
ATOM 2040 C CA . LEU A 1 254 ? 8.312 -11.57 -7.41 1 91.56 254 LEU A CA 1
ATOM 2041 C C . LEU A 1 254 ? 7.125 -10.617 -7.383 1 91.56 254 LEU A C 1
ATOM 2043 O O . LEU A 1 254 ? 7.246 -9.484 -6.91 1 91.56 254 LEU A O 1
ATOM 2047 N N . LEU A 1 255 ? 6.023 -11.047 -7.879 1 91.56 255 LEU A N 1
ATOM 2048 C CA . LEU A 1 255 ? 4.82 -10.227 -7.918 1 91.56 255 LEU A CA 1
ATOM 2049 C C . LEU A 1 255 ? 4.359 -9.867 -6.512 1 91.56 255 LEU A C 1
ATOM 2051 O O . LEU A 1 255 ? 4.133 -8.695 -6.203 1 91.56 255 LEU A O 1
ATOM 2055 N N . CYS A 1 256 ? 4.215 -10.891 -5.68 1 93.5 256 CYS A N 1
ATOM 2056 C CA . CYS A 1 256 ? 3.773 -10.672 -4.305 1 93.5 256 CYS A CA 1
ATOM 2057 C C . CYS A 1 256 ? 4.797 -9.852 -3.531 1 93.5 256 CYS A C 1
ATOM 2059 O O . CYS A 1 256 ? 4.43 -8.938 -2.789 1 93.5 256 CYS A O 1
ATOM 2061 N N . GLY A 1 257 ? 6.074 -10.148 -3.773 1 93.56 257 GLY A N 1
ATOM 2062 C CA . GLY A 1 257 ? 7.125 -9.391 -3.105 1 93.56 257 GLY A CA 1
ATOM 2063 C C . GLY A 1 257 ? 7.125 -7.922 -3.471 1 93.56 257 GLY A C 1
ATOM 2064 O O . GLY A 1 257 ? 7.309 -7.062 -2.605 1 93.56 257 GLY A O 1
ATOM 2065 N N . THR A 1 258 ? 6.973 -7.641 -4.699 1 93.19 258 THR A N 1
ATOM 2066 C CA . THR A 1 258 ? 6.945 -6.266 -5.18 1 93.19 258 THR A CA 1
ATOM 2067 C C . THR A 1 258 ? 5.785 -5.496 -4.551 1 93.19 258 THR A C 1
ATOM 2069 O O . THR A 1 258 ? 5.961 -4.367 -4.09 1 93.19 258 THR A O 1
ATOM 2072 N N . GLU A 1 259 ? 4.582 -6.086 -4.504 1 94 259 GLU A N 1
ATOM 2073 C CA . GLU A 1 259 ? 3.412 -5.445 -3.91 1 94 259 GLU A CA 1
ATOM 2074 C C . GLU A 1 259 ? 3.613 -5.203 -2.418 1 94 259 GLU A C 1
ATOM 2076 O O . GLU A 1 259 ? 3.311 -4.117 -1.912 1 94 259 GLU A O 1
ATOM 2081 N N . MET A 1 260 ? 4.105 -6.172 -1.743 1 95.31 260 MET A N 1
ATOM 2082 C CA . MET A 1 260 ? 4.305 -6.078 -0.3 1 95.31 260 MET A CA 1
ATOM 2083 C C . MET A 1 260 ? 5.344 -5.016 0.041 1 95.31 260 MET A C 1
ATOM 2085 O O . MET A 1 260 ? 5.16 -4.242 0.983 1 95.31 260 MET A O 1
ATOM 2089 N N . GLU A 1 261 ? 6.414 -4.969 -0.742 1 94.25 261 GLU A N 1
ATOM 2090 C CA . GLU A 1 261 ? 7.461 -3.979 -0.506 1 94.25 261 GLU A CA 1
ATOM 2091 C C . GLU A 1 261 ? 6.945 -2.562 -0.74 1 94.25 261 GLU A C 1
ATOM 2093 O O . GLU A 1 261 ? 7.246 -1.65 0.035 1 94.25 261 GLU A O 1
ATOM 2098 N N . ALA A 1 262 ? 6.238 -2.371 -1.832 1 93.62 262 ALA A N 1
ATOM 2099 C CA . ALA A 1 262 ? 5.676 -1.057 -2.127 1 93.62 262 ALA A CA 1
ATOM 2100 C C . ALA A 1 262 ? 4.738 -0.6 -1.015 1 93.62 262 ALA A C 1
ATOM 2102 O O . ALA A 1 262 ? 4.785 0.557 -0.589 1 93.62 262 ALA A O 1
ATOM 2103 N N . CYS A 1 263 ? 3.867 -1.498 -0.472 1 94.81 263 CYS A N 1
ATOM 2104 C CA . CYS A 1 263 ? 2.93 -1.179 0.6 1 94.81 263 CYS A CA 1
ATOM 2105 C C . CYS A 1 263 ? 3.668 -0.901 1.903 1 94.81 263 CYS A C 1
ATOM 2107 O O . CYS A 1 263 ? 3.312 0.021 2.639 1 94.81 263 CYS A O 1
ATOM 2109 N N . LEU A 1 264 ? 4.73 -1.645 2.156 1 94.75 264 LEU A N 1
ATOM 2110 C CA . LEU A 1 264 ? 5.496 -1.466 3.387 1 94.75 264 LEU A CA 1
ATOM 2111 C C . LEU A 1 264 ? 6.223 -0.126 3.385 1 94.75 264 LEU A C 1
ATOM 2113 O O . LEU A 1 264 ? 6.258 0.567 4.402 1 94.75 264 LEU A O 1
ATOM 2117 N N . ASN A 1 265 ? 6.812 0.224 2.266 1 95 265 ASN A N 1
ATOM 2118 C CA . ASN A 1 265 ? 7.484 1.512 2.135 1 95 265 ASN A CA 1
ATOM 2119 C C . ASN A 1 265 ? 6.531 2.672 2.404 1 95 265 ASN A C 1
ATOM 2121 O O . ASN A 1 265 ? 6.871 3.6 3.141 1 95 265 ASN A O 1
ATOM 2125 N N . THR A 1 266 ? 5.336 2.607 1.813 1 95.5 266 THR A N 1
ATOM 2126 C CA . THR A 1 266 ? 4.336 3.65 2.008 1 95.5 266 THR A CA 1
ATOM 2127 C C . THR A 1 266 ? 3.85 3.67 3.455 1 95.5 266 THR A C 1
ATOM 2129 O O . THR A 1 266 ? 3.711 4.738 4.055 1 95.5 266 THR A O 1
ATOM 2132 N N . HIS A 1 267 ? 3.646 2.498 4.047 1 95.62 267 HIS A N 1
ATOM 2133 C CA . HIS A 1 267 ? 3.193 2.383 5.43 1 95.62 267 HIS A CA 1
ATOM 2134 C C . HIS A 1 267 ? 4.203 2.994 6.395 1 95.62 267 HIS A C 1
ATOM 2136 O O . HIS A 1 267 ? 3.824 3.697 7.332 1 95.62 267 HIS A O 1
ATOM 2142 N N . GLN A 1 268 ? 5.441 2.762 6.145 1 95.06 268 GLN A N 1
ATOM 2143 C CA . GLN A 1 268 ? 6.5 3.273 7.012 1 95.06 268 GLN A CA 1
ATOM 2144 C C . GLN A 1 268 ? 6.598 4.793 6.922 1 95.06 268 GLN A C 1
ATOM 2146 O O . GLN A 1 268 ? 6.801 5.469 7.934 1 95.06 268 GLN A O 1
ATOM 2151 N N . GLN A 1 269 ? 6.492 5.328 5.77 1 95.06 269 GLN A N 1
ATOM 2152 C CA . GLN A 1 269 ? 6.555 6.773 5.566 1 95.06 269 GLN A CA 1
ATOM 2153 C C . GLN A 1 269 ? 5.418 7.477 6.305 1 95.06 269 GLN A C 1
ATOM 2155 O O . GLN A 1 269 ? 5.652 8.445 7.031 1 95.06 269 GLN A O 1
ATOM 2160 N N . TYR A 1 270 ? 4.176 7.039 6.16 1 95.94 270 TYR A N 1
ATOM 2161 C CA . TYR A 1 270 ? 3.033 7.652 6.828 1 95.94 270 TYR A CA 1
ATOM 2162 C C . TYR A 1 270 ? 3.051 7.355 8.32 1 95.94 270 TYR A C 1
ATOM 2164 O O . TYR A 1 270 ? 2.529 8.141 9.125 1 95.94 270 TYR A O 1
ATOM 2172 N N . GLY A 1 271 ? 3.713 6.219 8.664 1 94.81 271 GLY A N 1
ATOM 2173 C CA . GLY A 1 271 ? 3.9 5.934 10.078 1 94.81 271 GLY A CA 1
ATOM 2174 C C . GLY A 1 271 ? 4.77 6.961 10.781 1 94.81 271 GLY A C 1
ATOM 2175 O O . GLY A 1 271 ? 4.461 7.375 11.906 1 94.81 271 GLY A O 1
ATOM 2176 N N . ARG A 1 272 ? 5.777 7.41 10.133 1 93.69 272 ARG A N 1
ATOM 2177 C CA . ARG A 1 272 ? 6.656 8.445 10.68 1 93.69 272 ARG A CA 1
ATOM 2178 C C . ARG A 1 272 ? 5.914 9.766 10.836 1 93.69 272 ARG A C 1
ATOM 2180 O O . ARG A 1 272 ? 6.082 10.461 11.836 1 93.69 272 ARG A O 1
ATOM 2187 N N . ILE A 1 273 ? 5.082 10.062 9.859 1 94.5 273 ILE A N 1
ATOM 2188 C CA . ILE A 1 273 ? 4.305 11.297 9.914 1 94.5 273 ILE A CA 1
ATOM 2189 C C . ILE A 1 273 ? 3.285 11.211 11.047 1 94.5 273 ILE A C 1
ATOM 2191 O O . ILE A 1 273 ? 3.092 12.18 11.789 1 94.5 273 ILE A O 1
ATOM 2195 N N . TRP A 1 274 ? 2.705 10.062 11.211 1 93.94 274 TRP A N 1
ATOM 2196 C CA . TRP A 1 274 ? 1.705 9.828 12.25 1 93.94 274 TRP A CA 1
ATOM 2197 C C . TRP A 1 274 ? 2.277 10.109 13.633 1 93.94 274 TRP A C 1
ATOM 2199 O O . TRP A 1 274 ? 1.612 10.719 14.477 1 93.94 274 TRP A O 1
ATOM 2209 N N . ASP A 1 275 ? 3.523 9.805 13.828 1 92.81 275 ASP A N 1
ATOM 2210 C CA . ASP A 1 275 ? 4.195 10.031 15.109 1 92.81 275 ASP A CA 1
ATOM 2211 C C . ASP A 1 275 ? 4.434 11.516 15.344 1 92.81 275 ASP A C 1
ATOM 2213 O O . ASP A 1 275 ? 4.434 11.977 16.484 1 92.81 275 ASP A O 1
ATOM 2217 N N . SER A 1 276 ? 4.586 12.227 14.258 1 92.31 276 SER A N 1
ATOM 2218 C CA . SER A 1 276 ? 4.848 13.656 14.359 1 92.31 276 SER A CA 1
ATOM 2219 C C . SER A 1 276 ? 3.551 14.445 14.523 1 92.31 276 SER A C 1
ATOM 2221 O O . SER A 1 276 ? 3.561 15.57 15.031 1 92.31 276 SER A O 1
ATOM 2223 N N . VAL A 1 277 ? 2.393 13.859 14.109 1 94.12 277 VAL A N 1
ATOM 2224 C CA . VAL A 1 277 ? 1.102 14.531 14.148 1 94.12 277 VAL A CA 1
ATOM 2225 C C . VAL A 1 277 ? 0.669 14.734 15.602 1 94.12 277 VAL A C 1
ATOM 2227 O O . VAL A 1 277 ? 0.02 15.734 15.93 1 94.12 277 VAL A O 1
ATOM 2230 N N . VAL A 1 278 ? 1.121 13.891 16.547 1 91 278 VAL A N 1
ATOM 2231 C CA . VAL A 1 278 ? 0.743 13.945 17.953 1 91 278 VAL A CA 1
ATOM 2232 C C . VAL A 1 278 ? 1.342 15.188 18.594 1 91 278 VAL A C 1
ATOM 2234 O O . VAL A 1 278 ? 0.759 15.75 19.531 1 91 278 VAL A O 1
ATOM 2237 N N . LYS A 1 279 ? 2.385 15.711 17.969 1 91.19 279 LYS A N 1
ATOM 2238 C CA . LYS A 1 279 ? 3.102 16.844 18.531 1 91.19 279 LYS A CA 1
ATOM 2239 C C . LYS A 1 279 ? 2.484 18.172 18.078 1 91.19 279 LYS A C 1
ATOM 2241 O O . LYS A 1 279 ? 2.861 19.234 18.578 1 91.19 279 LYS A O 1
ATOM 2246 N N . VAL A 1 280 ? 1.514 18.062 17.156 1 93.06 280 VAL A N 1
ATOM 2247 C CA . VAL A 1 280 ? 0.879 19.281 16.656 1 93.06 280 VAL A CA 1
ATOM 2248 C C . VAL A 1 280 ? -0.12 19.797 17.688 1 93.06 280 VAL A C 1
ATOM 2250 O O . VAL A 1 280 ? -1.181 19.203 17.891 1 93.06 280 VAL A O 1
ATOM 2253 N N . THR A 1 281 ? 0.24 20.891 18.391 1 93.81 281 THR A N 1
ATOM 2254 C CA . THR A 1 281 ? -0.62 21.562 19.359 1 93.81 281 THR A CA 1
ATOM 2255 C C . THR A 1 281 ? -0.628 23.062 19.125 1 93.81 281 THR A C 1
ATOM 2257 O O . THR A 1 281 ? 0.259 23.609 18.453 1 93.81 281 THR A O 1
ATOM 2260 N N . ARG A 1 282 ? -1.62 23.719 19.594 1 95.06 282 ARG A N 1
ATOM 2261 C CA . ARG A 1 282 ? -1.688 25.172 19.469 1 95.06 282 ARG A CA 1
ATOM 2262 C C . ARG A 1 282 ? -0.493 25.828 20.141 1 95.06 282 ARG A C 1
ATOM 2264 O O . ARG A 1 282 ? 0.137 26.719 19.562 1 95.06 282 ARG A O 1
ATOM 2271 N N . ASP A 1 283 ? -0.168 25.359 21.328 1 93.94 283 ASP A N 1
ATOM 2272 C CA . ASP A 1 283 ? 0.897 25.953 22.125 1 93.94 283 ASP A CA 1
ATOM 2273 C C . ASP A 1 283 ? 2.227 25.922 21.375 1 93.94 283 ASP A C 1
ATOM 2275 O O . ASP A 1 283 ? 2.949 26.922 21.359 1 93.94 283 ASP A O 1
ATOM 2279 N N . ARG A 1 284 ? 2.469 24.812 20.812 1 90.62 284 ARG A N 1
ATOM 2280 C CA . ARG A 1 284 ? 3.734 24.672 20.094 1 90.62 284 ARG A CA 1
ATOM 2281 C C . ARG A 1 284 ? 3.771 25.594 18.875 1 90.62 284 ARG A C 1
ATOM 2283 O O . ARG A 1 284 ? 4.797 26.203 18.594 1 90.62 284 ARG A O 1
ATOM 2290 N N . ASN A 1 285 ? 2.662 25.688 18.156 1 92.81 285 ASN A N 1
ATOM 2291 C CA . ASN A 1 285 ? 2.623 26.516 16.953 1 92.81 285 ASN A CA 1
ATOM 2292 C C . ASN A 1 285 ? 2.637 28 17.297 1 92.81 285 ASN A C 1
ATOM 2294 O O . ASN A 1 285 ? 3.236 28.797 16.562 1 92.81 285 ASN A O 1
ATOM 2298 N N . VAL A 1 286 ? 1.986 28.344 18.438 1 93 286 VAL A N 1
ATOM 2299 C CA . VAL A 1 286 ? 2.002 29.734 18.875 1 93 286 VAL A CA 1
ATOM 2300 C C . VAL A 1 286 ? 3.4 30.109 19.359 1 93 286 VAL A C 1
ATOM 2302 O O . VAL A 1 286 ? 3.883 31.219 19.109 1 93 286 VAL A O 1
ATOM 2305 N N . GLN A 1 287 ? 4.055 29.219 20.062 1 90.44 287 GLN A N 1
ATOM 2306 C CA . GLN A 1 287 ? 5.41 29.453 20.531 1 90.44 287 GLN A CA 1
ATOM 2307 C C . GLN A 1 287 ? 6.371 29.688 19.375 1 90.44 287 GLN A C 1
ATOM 2309 O O . GLN A 1 287 ? 7.227 30.562 19.422 1 90.44 287 GLN A O 1
ATOM 2314 N N . GLN A 1 288 ? 6.207 28.875 18.422 1 88.25 288 GLN A N 1
ATOM 2315 C CA . GLN A 1 288 ? 7.047 29.031 17.234 1 88.25 288 GLN A CA 1
ATOM 2316 C C . GLN A 1 288 ? 6.785 30.375 16.562 1 88.25 288 GLN A C 1
ATOM 2318 O O . GLN A 1 288 ? 7.723 31.047 16.125 1 88.25 288 GLN A O 1
ATOM 2323 N N . PHE A 1 289 ? 5.586 30.75 16.438 1 91.88 289 PHE A N 1
ATOM 2324 C CA . PHE A 1 289 ? 5.203 32.031 15.844 1 91.88 289 PHE A CA 1
ATOM 2325 C C . PHE A 1 289 ? 5.816 33.188 16.625 1 91.88 289 PHE A C 1
ATOM 2327 O O . PHE A 1 289 ? 6.363 34.125 16.031 1 91.88 289 PHE A O 1
ATOM 2334 N N . LEU A 1 290 ? 5.629 33.125 18.047 1 91.5 290 LEU A N 1
ATOM 2335 C CA . LEU A 1 290 ? 6.133 34.188 18.906 1 91.5 290 LEU A CA 1
ATOM 2336 C C . LEU A 1 290 ? 7.652 34.281 18.812 1 91.5 290 LEU A C 1
ATOM 2338 O O . LEU A 1 290 ? 8.211 35.375 18.906 1 91.5 290 LEU A O 1
ATOM 2342 N N . GLN A 1 291 ? 8.359 33.219 18.594 1 86.88 291 GLN A N 1
ATOM 2343 C CA . GLN A 1 291 ? 9.812 33.188 18.469 1 86.88 291 GLN A CA 1
ATOM 2344 C C . GLN A 1 291 ? 10.273 33.844 17.156 1 86.88 291 GLN A C 1
ATOM 2346 O O . GLN A 1 291 ? 11.344 34.438 17.094 1 86.88 291 GLN A O 1
ATOM 2351 N N . GLU A 1 292 ? 9.461 33.719 16.219 1 84 292 GLU A N 1
ATOM 2352 C CA . GLU A 1 292 ? 9.82 34.25 14.898 1 84 292 GLU A CA 1
ATOM 2353 C C . GLU A 1 292 ? 9.469 35.719 14.781 1 84 292 GLU A C 1
ATOM 2355 O O . GLU A 1 292 ? 9.984 36.438 13.906 1 84 292 GLU A O 1
ATOM 2360 N N . SER A 1 293 ? 8.531 36.156 15.68 1 87.75 293 SER A N 1
ATOM 2361 C CA . SER A 1 293 ? 8.055 37.531 15.586 1 87.75 293 SER A CA 1
ATOM 2362 C C . SER A 1 293 ? 8.586 38.406 16.719 1 87.75 293 SER A C 1
ATOM 2364 O O . SER A 1 293 ? 8.094 38.312 17.859 1 87.75 293 SER A O 1
ATOM 2366 N N . ALA A 1 294 ? 9.453 39.344 16.484 1 85.94 294 ALA A N 1
ATOM 2367 C CA . ALA A 1 294 ? 10.109 40.188 17.484 1 85.94 294 ALA A CA 1
ATOM 2368 C C . ALA A 1 294 ? 9.125 41.219 18.062 1 85.94 294 ALA A C 1
ATOM 2370 O O . ALA A 1 294 ? 9.32 41.688 19.172 1 85.94 294 ALA A O 1
ATOM 2371 N N . SER A 1 295 ? 8.023 41.438 17.328 1 89.62 295 SER A N 1
ATOM 2372 C CA . SER A 1 295 ? 7.086 42.469 17.734 1 89.62 295 SER A CA 1
ATOM 2373 C C . SER A 1 295 ? 6.301 42.062 18.984 1 89.62 295 SER A C 1
ATOM 2375 O O . SER A 1 295 ? 5.707 42.906 19.656 1 89.62 295 SER A O 1
ATOM 2377 N N . PHE A 1 296 ? 6.332 40.875 19.328 1 91 296 PHE A N 1
ATOM 2378 C CA . PHE A 1 296 ? 5.516 40.375 20.438 1 91 296 PHE A CA 1
ATOM 2379 C C . PHE A 1 296 ? 6.352 40.219 21.703 1 91 296 PHE A C 1
ATOM 2381 O O . PHE A 1 296 ? 5.852 39.75 22.734 1 91 296 PHE A O 1
ATOM 2388 N N . SER A 1 297 ? 7.586 40.625 21.578 1 84.56 297 SER A N 1
ATOM 2389 C CA . SER A 1 297 ? 8.43 40.562 22.766 1 84.56 297 SER A CA 1
ATOM 2390 C C . SER A 1 297 ? 8.016 41.656 23.781 1 84.56 297 SER A C 1
ATOM 2392 O O . SER A 1 297 ? 7.488 42.688 23.391 1 84.56 297 SER A O 1
ATOM 2394 N N . LYS A 1 298 ? 8.062 41.406 25.016 1 76.12 298 LYS A N 1
ATOM 2395 C CA . LYS A 1 298 ? 7.645 42.281 26.078 1 76.12 298 LYS A CA 1
ATOM 2396 C C . LYS A 1 298 ? 8.391 43.625 26.016 1 76.12 298 LYS A C 1
ATOM 2398 O O . LYS A 1 298 ? 9.602 43.656 25.781 1 76.12 298 LYS A O 1
ATOM 2403 N N . SER A 1 299 ? 7.594 44.625 25.953 1 77.38 299 SER A N 1
ATOM 2404 C CA . SER A 1 299 ? 8.141 45.969 25.891 1 77.38 299 SER A CA 1
ATOM 2405 C C . SER A 1 299 ? 8.664 46.438 27.25 1 77.38 299 SER A C 1
ATOM 2407 O O . SER A 1 299 ? 8.219 45.938 28.281 1 77.38 299 SER A O 1
ATOM 2409 N N . ALA A 1 300 ? 9.547 47.312 27.219 1 81.31 300 ALA A N 1
ATOM 2410 C CA . ALA A 1 300 ? 10.141 47.875 28.438 1 81.31 300 ALA A CA 1
ATOM 2411 C C . ALA A 1 300 ? 9.141 48.75 29.172 1 81.31 300 ALA A C 1
ATOM 2413 O O . ALA A 1 300 ? 8.266 49.344 28.547 1 81.31 300 ALA A O 1
ATOM 2414 N N . GLU A 1 301 ? 9.109 48.719 30.453 1 89.25 301 GLU A N 1
ATOM 2415 C CA . GLU A 1 301 ? 8.242 49.562 31.281 1 89.25 301 GLU A CA 1
ATOM 2416 C C . GLU A 1 301 ? 8.586 51.031 31.125 1 89.25 301 GLU A C 1
ATOM 2418 O O . GLU A 1 301 ? 9.727 51.375 30.812 1 89.25 301 GLU A O 1
ATOM 2423 N N . PHE A 1 302 ? 7.582 51.812 31.25 1 91.75 302 PHE A N 1
ATOM 2424 C CA . PHE A 1 302 ? 7.789 53.281 31.219 1 91.75 302 PHE A CA 1
ATOM 2425 C C . PHE A 1 302 ? 8.328 53.781 32.562 1 91.75 302 PHE A C 1
ATOM 2427 O O . PHE A 1 302 ? 7.906 53.312 33.625 1 91.75 302 PHE A O 1
ATOM 2434 N N . SER A 1 303 ? 9.289 54.656 32.5 1 91.31 303 SER A N 1
ATOM 2435 C CA . SER A 1 303 ? 9.922 55.156 33.719 1 91.31 303 SER A CA 1
ATOM 2436 C C . SER A 1 303 ? 9.586 56.625 3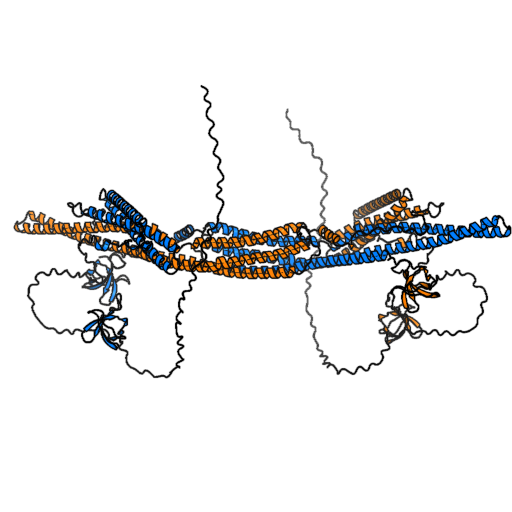3.938 1 91.31 303 SER A C 1
ATOM 2438 O O . SER A 1 303 ? 9.25 57.344 33 1 91.31 303 SER A O 1
ATOM 2440 N N . PHE A 1 304 ? 9.594 57 35.188 1 93.06 304 PHE A N 1
ATOM 2441 C CA . PHE A 1 304 ? 9.367 58.406 35.562 1 93.06 304 PHE A CA 1
ATOM 2442 C C . PHE A 1 304 ? 10.5 59.281 35.062 1 93.06 304 PHE A C 1
ATOM 2444 O O . PHE A 1 304 ? 11.68 58.969 35.281 1 93.06 304 PHE A O 1
ATOM 2451 N N . GLN A 1 305 ? 10.164 60.375 34.406 1 90.31 305 GLN A N 1
ATOM 2452 C CA . GLN A 1 305 ? 11.141 61.344 33.938 1 90.31 305 GLN A CA 1
ATOM 2453 C C . GLN A 1 305 ? 11.039 62.625 34.719 1 90.31 305 GLN A C 1
ATOM 2455 O O . GLN A 1 305 ? 10.18 63.469 34.469 1 90.31 305 GLN A O 1
ATOM 2460 N N . PRO A 1 306 ? 11.938 62.781 35.594 1 91.12 306 PRO A N 1
ATOM 2461 C CA . PRO A 1 306 ? 11.859 63.969 36.438 1 91.12 306 PRO A CA 1
ATOM 2462 C C . PRO A 1 306 ? 12.156 65.25 35.656 1 91.12 306 PRO A C 1
ATOM 2464 O O . PRO A 1 306 ? 13 65.25 34.75 1 91.12 306 PRO A O 1
ATOM 2467 N N . ALA A 1 307 ? 11.359 66.312 36 1 87.44 307 ALA A N 1
ATOM 2468 C CA . ALA A 1 307 ? 11.625 67.625 35.438 1 87.44 307 ALA A CA 1
ATOM 2469 C C . ALA A 1 307 ? 12.945 68.188 35.969 1 87.44 307 ALA A C 1
ATOM 2471 O O . ALA A 1 307 ? 13.438 67.75 37 1 87.44 307 ALA A O 1
ATOM 2472 N N . PRO A 1 308 ? 13.484 69.125 35.25 1 83.62 308 PRO A N 1
ATOM 2473 C CA . PRO A 1 308 ? 14.75 69.688 35.688 1 83.62 308 PRO A CA 1
ATOM 2474 C C . PRO A 1 308 ? 14.633 70.375 37.062 1 83.62 308 PRO A C 1
ATOM 2476 O O . PRO A 1 308 ? 13.648 71.125 37.312 1 83.62 308 PRO A O 1
ATOM 2479 N N . ARG A 1 309 ? 15.398 70.188 38 1 82.12 309 ARG A N 1
ATOM 2480 C CA . ARG A 1 309 ? 15.539 70.875 39.281 1 82.12 309 ARG A CA 1
ATOM 2481 C C . ARG A 1 309 ? 14.648 70.188 40.344 1 82.12 309 ARG A C 1
ATOM 2483 O O . ARG A 1 309 ? 14.672 70.562 41.5 1 82.12 309 ARG A O 1
ATOM 2490 N N . ASP A 1 310 ? 13.688 69.375 39.844 1 86.31 310 ASP A N 1
ATOM 2491 C CA . ASP A 1 310 ? 12.867 68.625 40.812 1 86.31 310 ASP A CA 1
ATOM 2492 C C . ASP A 1 310 ? 13.609 67.438 41.375 1 86.31 310 ASP A C 1
ATOM 2494 O O . ASP A 1 310 ? 14.062 66.562 40.656 1 86.31 310 ASP A O 1
ATOM 2498 N N . GLN A 1 311 ? 13.719 67.375 42.625 1 83.19 311 GLN A N 1
ATOM 2499 C CA . GLN A 1 311 ? 14.492 66.312 43.281 1 83.19 311 GLN A CA 1
ATOM 2500 C C . GLN A 1 311 ? 13.586 65.375 44 1 83.19 311 GLN A C 1
ATOM 2502 O O . GLN A 1 311 ? 14.062 64.438 44.688 1 83.19 311 GLN A O 1
ATOM 2507 N N . VAL A 1 312 ? 12.289 65.438 43.75 1 86.94 312 VAL A N 1
ATOM 2508 C CA . VAL A 1 312 ? 11.352 64.562 44.438 1 86.94 312 VAL A CA 1
ATOM 2509 C C . VAL A 1 312 ? 10.883 63.469 43.469 1 86.94 312 VAL A C 1
ATOM 2511 O O . VAL A 1 312 ? 10.422 63.781 42.344 1 86.94 312 VAL A O 1
ATOM 2514 N N . PHE A 1 313 ? 11.008 62.219 43.969 1 85.31 313 PHE A N 1
ATOM 2515 C CA . PHE A 1 313 ? 10.656 61.125 43.062 1 85.31 313 PHE A CA 1
ATOM 2516 C C . PHE A 1 313 ? 9.547 60.25 43.688 1 85.31 313 PHE A C 1
ATOM 2518 O O . PHE A 1 313 ? 9.102 59.281 43.062 1 85.31 313 PHE A O 1
ATOM 2525 N N . SER A 1 314 ? 9.125 60.688 44.906 1 88.25 314 SER A N 1
ATOM 2526 C CA . SER A 1 314 ? 8.102 59.906 45.594 1 88.25 314 SER A CA 1
ATOM 2527 C C . SER A 1 314 ? 6.855 60.75 45.875 1 88.25 314 SER A C 1
ATOM 2529 O O . SER A 1 314 ? 6.859 61.938 45.656 1 88.25 314 SER A O 1
ATOM 2531 N N . LEU A 1 315 ? 5.855 60.062 46.156 1 90.38 315 LEU A N 1
ATOM 2532 C CA . LEU A 1 315 ? 4.609 60.75 46.5 1 90.38 315 LEU A CA 1
ATOM 2533 C C . LEU A 1 315 ? 4.777 61.625 47.719 1 90.38 315 LEU A C 1
ATOM 2535 O O . LEU A 1 315 ? 5.453 61.25 48.688 1 90.38 315 LEU A O 1
ATOM 2539 N N . GLN A 1 316 ? 4.289 62.781 47.562 1 86.81 316 GLN A N 1
ATOM 2540 C CA . GLN A 1 316 ? 4.391 63.719 48.688 1 86.81 316 GLN A CA 1
ATOM 2541 C C . GLN A 1 316 ? 3.02 64.25 49.062 1 86.81 316 GLN A C 1
ATOM 2543 O O . GLN A 1 316 ? 2.111 64.312 48.219 1 86.81 316 GLN A O 1
ATOM 2548 N N . GLU A 1 317 ? 2.885 64.625 50.375 1 84.25 317 GLU A N 1
ATOM 2549 C CA . GLU A 1 317 ? 1.648 65.25 50.844 1 84.25 317 GLU A CA 1
ATOM 2550 C C . GLU A 1 317 ? 1.603 66.75 50.469 1 84.25 317 GLU A C 1
ATOM 2552 O O . GLU A 1 317 ? 2.615 67.438 50.562 1 84.25 317 GLU A O 1
ATOM 2557 N N . VAL A 1 318 ? 0.591 67.25 49.812 1 76.06 318 VAL A N 1
ATOM 2558 C CA . VAL A 1 318 ? 0.461 68.625 49.344 1 76.06 318 VAL A CA 1
ATOM 2559 C C . VAL A 1 318 ? 0.51 69.562 50.531 1 76.06 318 VAL A C 1
ATOM 2561 O O . VAL A 1 318 ? 1.238 70.562 50.5 1 76.06 318 VAL A O 1
ATOM 2564 N N . CYS A 1 319 ? -0.377 69.438 51.531 1 71.19 319 CYS A N 1
ATOM 2565 C CA . CYS A 1 319 ? -0.349 70.312 52.688 1 71.19 319 CYS A CA 1
ATOM 2566 C C . CYS A 1 319 ? 0.095 69.562 53.938 1 71.19 319 CYS A C 1
ATOM 2568 O O . CYS A 1 319 ? -0.419 68.5 54.25 1 71.19 319 CYS A O 1
ATOM 2570 N N . PRO A 1 320 ? 1.369 70 54.562 1 62.81 320 PRO A N 1
ATOM 2571 C CA . PRO A 1 320 ? 1.857 69.312 55.781 1 62.81 320 PRO A CA 1
ATOM 2572 C C . PRO A 1 320 ? 0.766 69.125 56.812 1 62.81 320 PRO A C 1
ATOM 2574 O O . PRO A 1 320 ? 0.795 68.125 57.594 1 62.81 320 PRO A O 1
ATOM 2577 N N . ASP A 1 321 ? -0.076 70.125 56.875 1 58.84 321 ASP A N 1
ATOM 2578 C CA . ASP A 1 321 ? -1.02 70.062 58 1 58.84 321 ASP A CA 1
ATOM 2579 C C . ASP A 1 321 ? -2.178 69.125 57.688 1 58.84 321 ASP A C 1
ATOM 2581 O O . ASP A 1 321 ? -2.955 68.75 58.562 1 58.84 321 ASP A O 1
ATOM 2585 N N . ASP A 1 322 ? -2.348 68.625 56.406 1 56.56 322 ASP A N 1
ATOM 2586 C CA . ASP A 1 322 ? -3.529 67.875 56.062 1 56.56 322 ASP A CA 1
ATOM 2587 C C . ASP A 1 322 ? -3.141 66.5 55.5 1 56.56 322 ASP A C 1
ATOM 2589 O O . ASP A 1 322 ? -2.865 66.375 54.312 1 56.56 322 ASP A O 1
ATOM 2593 N N . GLU A 1 323 ? -2.539 65.625 56.281 1 59.5 323 GLU A N 1
ATOM 2594 C CA . GLU A 1 323 ? -2.236 64.188 55.938 1 59.5 323 GLU A CA 1
ATOM 2595 C C . GLU A 1 323 ? -3.385 63.594 55.188 1 59.5 323 GLU A C 1
ATOM 2597 O O . GLU A 1 323 ? -3.332 62.406 54.844 1 59.5 323 GLU A O 1
ATOM 2602 N N . ALA A 1 324 ? -4.145 64.438 54.625 1 75.94 324 ALA A N 1
ATOM 2603 C CA . ALA A 1 324 ? -5.469 63.969 54.25 1 75.94 324 ALA A CA 1
ATOM 2604 C C . ALA A 1 324 ? -5.559 63.719 52.75 1 75.94 324 ALA A C 1
ATOM 2606 O O . ALA A 1 324 ? -6.383 62.938 52.281 1 75.94 324 ALA A O 1
ATOM 2607 N N . GLY A 1 325 ? -4.5 64.125 52 1 82.81 325 GLY A N 1
ATOM 2608 C CA . GLY A 1 325 ? -4.723 64.062 50.562 1 82.81 325 GLY A CA 1
ATOM 2609 C C . GLY A 1 325 ? -4.438 62.719 49.969 1 82.81 325 GLY A C 1
ATOM 2610 O O . GLY A 1 325 ? -5.273 62.156 49.281 1 82.81 325 GLY A O 1
ATOM 2611 N N . LEU A 1 326 ? -3.324 62.125 50.375 1 89.38 326 LEU A N 1
ATOM 2612 C CA . LEU A 1 326 ? -2.934 60.812 49.844 1 89.38 326 LEU A CA 1
ATOM 2613 C C . LEU A 1 326 ? -3.857 59.719 50.375 1 89.38 326 LEU A C 1
ATOM 2615 O O . LEU A 1 326 ? -4.113 58.719 49.688 1 89.38 326 LEU A O 1
ATOM 2619 N N . VAL A 1 327 ? -4.332 59.875 51.625 1 89.25 327 VAL A N 1
ATOM 2620 C CA . VAL A 1 327 ? -5.246 58.906 52.219 1 89.25 327 VAL A CA 1
ATOM 2621 C C . VAL A 1 327 ? -6.578 58.938 51.469 1 89.25 327 VAL A C 1
ATOM 2623 O O . VAL A 1 327 ? -7.18 57.875 51.25 1 89.25 327 VAL A O 1
ATOM 2626 N N . LYS A 1 328 ? -7.016 60.094 51.094 1 87.75 328 LYS A N 1
ATOM 2627 C CA . LYS A 1 328 ? -8.242 60.219 50.312 1 87.75 328 LYS A CA 1
ATOM 2628 C C . LYS A 1 328 ? -8.109 59.531 48.938 1 87.75 328 LYS A C 1
ATOM 2630 O O . LYS A 1 328 ? -9.047 58.875 48.469 1 87.75 328 LYS A O 1
ATOM 2635 N N . GLU A 1 329 ? -6.914 59.688 48.406 1 91.25 329 GLU A N 1
ATOM 2636 C CA . GLU A 1 329 ? -6.648 59.031 47.125 1 91.25 329 GLU A CA 1
ATOM 2637 C C . GLU A 1 329 ? -6.629 57.531 47.281 1 91.25 329 GLU A C 1
ATOM 2639 O O . GLU A 1 329 ? -7.125 56.812 46.406 1 91.25 329 GLU A O 1
ATOM 2644 N N . ALA A 1 330 ? -6.066 57 48.312 1 92.94 330 ALA A N 1
ATOM 2645 C CA . ALA A 1 330 ? -6.008 55.562 48.562 1 92.94 330 ALA A CA 1
ATOM 2646 C C . ALA A 1 330 ? -7.406 55 48.75 1 92.94 330 ALA A C 1
ATOM 2648 O O . ALA A 1 330 ? -7.719 53.906 48.25 1 92.94 330 ALA A O 1
ATOM 2649 N N . LYS A 1 331 ? -8.25 55.656 49.531 1 91 331 LYS A N 1
ATOM 2650 C CA . LYS A 1 331 ? -9.602 55.188 49.75 1 91 331 LYS A CA 1
ATOM 2651 C C . LYS A 1 331 ? -10.414 55.156 48.469 1 91 331 LYS A C 1
ATOM 2653 O O . LYS A 1 331 ? -11.242 54.25 48.281 1 91 331 LYS A O 1
ATOM 2658 N N . LYS A 1 332 ? -10.156 56.125 47.625 1 93 332 LYS A N 1
ATOM 2659 C CA . LYS A 1 332 ? -10.828 56.188 46.312 1 93 332 LYS A CA 1
ATOM 2660 C C . LYS A 1 332 ? -10.523 54.938 45.469 1 93 332 LYS A C 1
ATOM 2662 O O . LYS A 1 332 ? -11.438 54.281 44.969 1 93 332 LYS A O 1
ATOM 2667 N N . TRP A 1 333 ? -9.273 54.625 45.406 1 94.88 333 TRP A N 1
ATOM 2668 C CA . TRP A 1 333 ? -8.867 53.5 44.562 1 94.88 333 TRP A CA 1
ATOM 2669 C C . TRP A 1 333 ? -9.211 52.188 45.219 1 94.88 333 TRP A C 1
ATOM 2671 O O . TRP A 1 333 ? -9.438 51.188 44.531 1 94.88 333 TRP A O 1
ATOM 2681 N N . ILE A 1 334 ? -9.32 52.062 46.562 1 95.62 334 ILE A N 1
ATOM 2682 C CA . ILE A 1 334 ? -9.75 50.844 47.25 1 95.62 334 ILE A CA 1
ATOM 2683 C C . ILE A 1 334 ? -11.227 50.594 46.969 1 95.62 334 ILE A C 1
ATOM 2685 O O . ILE A 1 334 ? -11.625 49.438 46.719 1 95.62 334 ILE A O 1
ATOM 2689 N N . GLN A 1 335 ? -11.992 51.656 46.969 1 93.06 335 GLN A N 1
ATOM 2690 C CA . GLN A 1 335 ? -13.414 51.5 46.656 1 93.06 335 GLN A CA 1
ATOM 2691 C C . GLN A 1 335 ? -13.617 51.094 45.219 1 93.06 335 GLN A C 1
ATOM 2693 O O . GLN A 1 335 ? -14.492 50.281 44.906 1 93.06 335 GLN A O 1
ATOM 2698 N N . LYS A 1 336 ? -12.836 51.625 44.344 1 94.25 336 LYS A N 1
ATOM 2699 C CA . LYS A 1 336 ? -12.922 51.25 42.938 1 94.25 336 LYS A CA 1
ATOM 2700 C C . LYS A 1 336 ? -12.539 49.812 42.719 1 94.25 336 LYS A C 1
ATOM 2702 O O . LYS A 1 336 ? -13.219 49.094 41.969 1 94.25 336 LYS A O 1
ATOM 2707 N N . ALA A 1 337 ? -11.461 49.344 43.312 1 94.69 337 ALA A N 1
ATOM 2708 C CA . ALA A 1 337 ? -11.008 47.969 43.188 1 94.69 337 ALA A CA 1
ATOM 2709 C C . ALA A 1 337 ? -12.07 47 43.719 1 94.69 337 ALA A C 1
ATOM 2711 O O . ALA A 1 337 ? -12.289 45.938 43.125 1 94.69 337 ALA A O 1
ATOM 2712 N N . ALA A 1 338 ? -12.703 47.344 44.812 1 93.62 338 ALA A N 1
ATOM 2713 C CA . ALA A 1 338 ? -13.742 46.5 45.375 1 93.62 338 ALA A CA 1
ATOM 2714 C C . ALA A 1 338 ? -14.969 46.438 44.469 1 93.62 338 ALA A C 1
ATOM 2716 O O . ALA A 1 338 ? -15.578 45.375 44.312 1 93.62 338 ALA A O 1
ATOM 2717 N N . LYS A 1 339 ? -15.352 47.562 43.969 1 92.31 339 LYS A N 1
ATOM 2718 C CA . LYS A 1 339 ? -16.484 47.625 43.031 1 92.31 339 LYS A CA 1
ATOM 2719 C C . LYS A 1 339 ? -16.203 46.781 41.781 1 92.31 339 LYS A C 1
ATOM 2721 O O . LYS A 1 339 ? -17.078 46.031 41.344 1 92.31 339 LYS A O 1
ATOM 2726 N N . ASP A 1 340 ? -15.047 46.969 41.219 1 94.06 340 ASP A N 1
ATOM 2727 C CA . ASP A 1 340 ? -14.672 46.188 40.031 1 94.06 340 ASP A CA 1
ATOM 2728 C C . ASP A 1 340 ? -14.648 44.688 40.312 1 94.06 340 ASP A C 1
ATOM 2730 O O . ASP A 1 340 ? -14.969 43.875 39.438 1 94.06 340 ASP A O 1
ATOM 2734 N N . PHE A 1 341 ? -14.234 44.312 41.469 1 94.31 341 PHE A N 1
ATOM 2735 C CA . PHE A 1 341 ? -14.242 42.906 41.906 1 94.31 341 PHE A CA 1
ATOM 2736 C C . PHE A 1 341 ? -15.656 42.344 41.875 1 94.31 341 PHE A C 1
ATOM 2738 O O . PHE A 1 341 ? -15.891 41.25 41.406 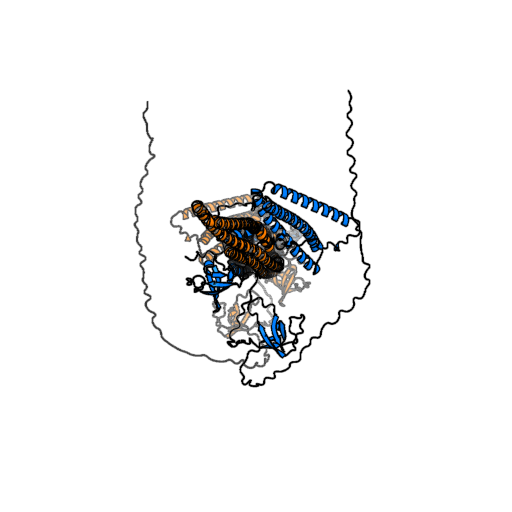1 94.31 341 PHE A O 1
ATOM 2745 N N . LYS A 1 342 ? -16.562 43.062 42.344 1 90.56 342 LYS A N 1
ATOM 2746 C CA . LYS A 1 342 ? -17.969 42.625 42.375 1 90.56 342 LYS A CA 1
ATOM 2747 C C . LYS A 1 342 ? -18.531 42.5 40.969 1 90.56 342 LYS A C 1
ATOM 2749 O O . LYS A 1 342 ? -19.25 41.531 40.656 1 90.56 342 LYS A O 1
ATOM 2754 N N . ILE A 1 343 ? -18.203 43.469 40.094 1 90.81 343 ILE A N 1
ATOM 2755 C CA . ILE A 1 343 ? -18.656 43.469 38.719 1 90.81 343 ILE A CA 1
ATOM 2756 C C . ILE A 1 343 ? -18.125 42.219 38 1 90.81 343 ILE A C 1
ATOM 2758 O O . ILE A 1 343 ? -18.859 41.562 37.25 1 90.81 343 ILE A O 1
ATOM 2762 N N . THR A 1 344 ? -16.875 41.875 38.281 1 93.38 344 THR A N 1
ATOM 2763 C CA . THR A 1 344 ? -16.266 40.719 37.656 1 93.38 344 THR A CA 1
ATOM 2764 C C . THR A 1 344 ? -16.938 39.438 38.125 1 93.38 344 THR A C 1
ATOM 2766 O O . THR A 1 344 ? -17.188 38.531 37.344 1 93.38 344 THR A O 1
ATOM 2769 N N . ALA A 1 345 ? -17.234 39.406 39.406 1 91.12 345 ALA A N 1
ATOM 2770 C CA . ALA A 1 345 ? -17.875 38.219 39.969 1 91.12 345 ALA A CA 1
ATOM 2771 C C . ALA A 1 345 ? -19.281 38.031 39.406 1 91.12 345 ALA A C 1
ATOM 2773 O O . ALA A 1 345 ? -19.688 36.938 39.062 1 91.12 345 ALA A O 1
ATOM 2774 N N . HIS A 1 346 ? -20.031 39.062 39.344 1 88.62 346 HIS A N 1
ATOM 2775 C CA . HIS A 1 346 ? -21.375 39.031 38.75 1 88.62 346 HIS A CA 1
ATOM 2776 C C . HIS A 1 346 ? -21.328 38.656 37.281 1 88.62 346 HIS A C 1
ATOM 2778 O O . HIS A 1 346 ? -22.172 37.906 36.812 1 88.62 346 HIS A O 1
ATOM 2784 N N . GLY A 1 347 ? -20.391 39.281 36.625 1 89.38 347 GLY A N 1
ATOM 2785 C CA . GLY A 1 347 ? -20.25 38.969 35.219 1 89.38 347 GLY A CA 1
ATOM 2786 C C . GLY A 1 347 ? -19.938 37.531 34.938 1 89.38 347 GLY A C 1
ATOM 2787 O O . GLY A 1 347 ? -20.453 36.938 33.969 1 89.38 347 GLY A O 1
ATOM 2788 N N . GLN A 1 348 ? -19.125 36.906 35.781 1 91.62 348 GLN A N 1
ATOM 2789 C CA . GLN A 1 348 ? -18.766 35.5 35.625 1 91.62 348 GLN A CA 1
ATOM 2790 C C . GLN A 1 348 ? -19.969 34.625 35.844 1 91.62 348 GLN A C 1
ATOM 2792 O O . GLN A 1 348 ? -20.141 33.625 35.156 1 91.62 348 GLN A O 1
ATOM 2797 N N . ARG A 1 349 ? -20.766 34.906 36.719 1 87.31 349 ARG A N 1
ATOM 2798 C CA . ARG A 1 349 ? -22 34.156 36.969 1 87.31 349 ARG A CA 1
ATOM 2799 C C . ARG A 1 349 ? -22.969 34.281 35.812 1 87.31 349 ARG A C 1
ATOM 2801 O O . ARG A 1 349 ? -23.578 33.281 35.406 1 87.31 349 ARG A O 1
ATOM 2808 N N . ALA A 1 350 ? -23.094 35.469 35.312 1 86.75 350 ALA A N 1
ATOM 2809 C CA . ALA A 1 350 ? -23.953 35.688 34.156 1 86.75 350 ALA A CA 1
ATOM 2810 C C . ALA A 1 350 ? -23.469 34.938 32.938 1 86.75 350 ALA A C 1
ATOM 2812 O O . ALA A 1 350 ? -24.266 34.406 32.156 1 86.75 350 ALA A O 1
ATOM 2813 N N . LEU A 1 351 ? -22.172 34.938 32.844 1 91 351 LEU A N 1
ATOM 2814 C CA . LEU A 1 351 ? -21.578 34.25 31.719 1 91 351 LEU A CA 1
ATOM 2815 C C . LEU A 1 351 ? -21.891 32.75 31.781 1 91 351 LEU A C 1
ATOM 2817 O O . LEU A 1 351 ? -22.203 32.125 30.75 1 91 351 LEU A O 1
ATOM 2821 N N . GLN A 1 352 ? -21.812 32.188 32.938 1 89.38 352 GLN A N 1
ATOM 2822 C CA . GLN A 1 352 ? -22.094 30.781 33.094 1 89.38 352 GLN A CA 1
ATOM 2823 C C . GLN A 1 352 ? -23.547 30.453 32.781 1 89.38 352 GLN A C 1
ATOM 2825 O O . GLN A 1 352 ? -23.844 29.453 32.125 1 89.38 352 GLN A O 1
ATOM 2830 N N . MET A 1 353 ? -24.391 31.266 33.125 1 85.81 353 MET A N 1
ATOM 2831 C CA . MET A 1 353 ? -25.812 31.078 32.844 1 85.81 353 MET A CA 1
ATOM 2832 C C . MET A 1 353 ? -26.094 31.188 31.359 1 85.81 353 MET A C 1
ATOM 2834 O O . MET A 1 353 ? -26.859 30.391 30.812 1 85.81 353 MET A O 1
ATOM 2838 N N . LEU A 1 354 ? -25.562 32.156 30.75 1 87.19 354 LEU A N 1
ATOM 2839 C CA . LEU A 1 354 ? -25.781 32.375 29.312 1 87.19 354 LEU A CA 1
ATOM 2840 C C . LEU A 1 354 ? -25.219 31.219 28.5 1 87.19 354 LEU A C 1
ATOM 2842 O O . LEU A 1 354 ? -25.812 30.812 27.5 1 87.19 354 LEU A O 1
ATOM 2846 N N . GLU A 1 355 ? -24.016 30.797 28.953 1 88.5 355 GLU A N 1
ATOM 2847 C CA . GLU A 1 355 ? -23.406 29.656 28.25 1 88.5 355 GLU A CA 1
ATOM 2848 C C . GLU A 1 355 ? -24.266 28.406 28.359 1 88.5 355 GLU A C 1
ATOM 2850 O O . GLU A 1 355 ? -24.375 27.641 27.406 1 88.5 355 GLU A O 1
ATOM 2855 N N . SER A 1 356 ? -24.859 28.188 29.562 1 87.62 356 SER A N 1
ATOM 2856 C CA . SER A 1 356 ? -25.766 27.062 29.75 1 87.62 356 SER A CA 1
ATOM 2857 C C . SER A 1 356 ? -27.031 27.219 28.906 1 87.62 356 SER A C 1
ATOM 2859 O O . SER A 1 356 ? -27.547 26.234 28.375 1 87.62 356 SER A O 1
ATOM 2861 N N . ARG A 1 357 ? -27.5 28.328 28.734 1 84.06 357 ARG A N 1
ATOM 2862 C CA . ARG A 1 357 ? -28.688 28.609 27.938 1 84.06 357 ARG A CA 1
ATOM 2863 C C . ARG A 1 357 ? -28.391 28.422 26.453 1 84.06 357 ARG A C 1
ATOM 2865 O O . ARG A 1 357 ? -29.25 28.016 25.688 1 84.06 357 ARG A O 1
ATOM 2872 N N . LEU A 1 358 ? -27.219 28.906 26.06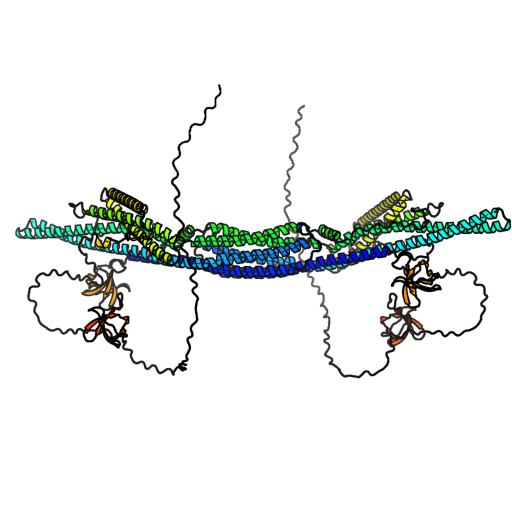2 1 86 358 LEU A N 1
ATOM 2873 C CA . LEU A 1 358 ? -26.828 28.797 24.656 1 86 358 LEU A CA 1
ATOM 2874 C C . LEU A 1 358 ? -26.844 27.344 24.203 1 86 358 LEU A C 1
ATOM 2876 O O . LEU A 1 358 ? -27.188 27.047 23.047 1 86 358 LEU A O 1
ATOM 2880 N N . LYS A 1 359 ? -26.453 26.5 25.172 1 86.38 359 LYS A N 1
ATOM 2881 C CA . LYS A 1 359 ? -26.438 25.078 24.828 1 86.38 359 LYS A CA 1
ATOM 2882 C C . LYS A 1 359 ? -27.844 24.562 24.547 1 86.38 359 LYS A C 1
ATOM 2884 O O . LYS A 1 359 ? -28.031 23.625 23.781 1 86.38 359 LYS A O 1
ATOM 2889 N N . LEU A 1 360 ? -28.844 25.219 25.109 1 81.81 360 LEU A N 1
ATOM 2890 C CA . LEU A 1 360 ? -30.219 24.75 25 1 81.81 360 LEU A CA 1
ATOM 2891 C C . LEU A 1 360 ? -30.953 25.422 23.844 1 81.81 360 LEU A C 1
ATOM 2893 O O . LEU A 1 360 ? -32 24.953 23.406 1 81.81 360 LEU A O 1
ATOM 2897 N N . LEU A 1 361 ? -30.406 26.484 23.406 1 77.25 361 LEU A N 1
ATOM 2898 C CA . LEU A 1 361 ? -31.094 27.266 22.391 1 77.25 361 LEU A CA 1
ATOM 2899 C C . LEU A 1 361 ? -30.469 27.062 21.031 1 77.25 361 LEU A C 1
ATOM 2901 O O . LEU A 1 361 ? -29.266 26.797 20.922 1 77.25 361 LEU A O 1
ATOM 2905 N N . SER A 1 362 ? -31.266 26.812 20.047 1 72.75 362 SER A N 1
ATOM 2906 C CA . SER A 1 362 ? -30.781 26.734 18.688 1 72.75 362 SER A CA 1
ATOM 2907 C C . SER A 1 362 ? -31.406 27.812 17.812 1 72.75 362 SER A C 1
ATOM 2909 O O . SER A 1 362 ? -32.406 28.422 18.188 1 72.75 362 SER A O 1
ATOM 2911 N N . GLY A 1 363 ? -30.797 28.391 16.75 1 72.56 363 GLY A N 1
ATOM 2912 C CA . GLY A 1 363 ? -31.359 29.281 15.742 1 72.56 363 GLY A CA 1
ATOM 2913 C C . GLY A 1 363 ? -31.094 30.75 16.031 1 72.56 363 GLY A C 1
ATOM 2914 O O . GLY A 1 363 ? -30.031 31.109 16.531 1 72.56 363 GLY A O 1
ATOM 2915 N N . GLU A 1 364 ? -32.031 31.641 15.805 1 75.56 364 GLU A N 1
ATOM 2916 C CA . GLU A 1 364 ? -31.953 33.094 15.922 1 75.56 364 GLU A CA 1
ATOM 2917 C C . GLU A 1 364 ? -31.812 33.531 17.391 1 75.56 364 GLU A C 1
ATOM 2919 O O . GLU A 1 364 ? -31.109 34.5 17.688 1 75.56 364 GLU A O 1
ATOM 2924 N N . THR A 1 365 ? -32.406 32.781 18.219 1 78.75 365 THR A N 1
ATOM 2925 C CA . THR A 1 365 ? -32.312 33.094 19.641 1 78.75 365 THR A CA 1
ATOM 2926 C C . THR A 1 365 ? -30.891 32.781 20.156 1 78.75 365 THR A C 1
ATOM 2928 O O . THR A 1 365 ? -30.406 33.469 21.047 1 78.75 365 THR A O 1
ATOM 2931 N N . GLY A 1 366 ? -30.328 31.953 19.516 1 78.75 366 GLY A N 1
ATOM 2932 C CA . GLY A 1 366 ? -28.953 31.625 19.875 1 78.75 366 GLY A CA 1
ATOM 2933 C C . GLY A 1 366 ? -27.969 32.719 19.547 1 78.75 366 GLY A C 1
ATOM 2934 O O . GLY A 1 366 ? -27.047 33 20.328 1 78.75 366 GLY A O 1
ATOM 2935 N N . LEU A 1 367 ? -28.312 33.438 18.484 1 83.31 367 LEU A N 1
ATOM 2936 C CA . LEU A 1 367 ? -27.438 34.531 18.062 1 83.31 367 LEU A CA 1
ATOM 2937 C C . LEU A 1 367 ? -27.516 35.719 19.031 1 83.31 367 LEU A C 1
ATOM 2939 O O . LEU A 1 367 ? -26.5 36.344 19.312 1 83.31 367 LEU A O 1
ATOM 2943 N N . SER A 1 368 ? -28.641 35.906 19.516 1 84.62 368 SER A N 1
ATOM 2944 C CA . SER A 1 368 ? -28.828 37 20.469 1 84.62 368 SER A CA 1
ATOM 2945 C C . SER A 1 368 ? -28.109 36.719 21.781 1 84.62 368 SER A C 1
ATOM 2947 O O . SER A 1 368 ? -27.516 37.594 22.391 1 84.62 368 SER A O 1
ATOM 2949 N N . VAL A 1 369 ? -28.188 35.406 22.156 1 87.38 369 VAL A N 1
ATOM 2950 C CA . VAL A 1 369 ? -27.516 35 23.391 1 87.38 369 VAL A CA 1
ATOM 2951 C C . VAL A 1 369 ? -26 35.062 23.188 1 87.38 369 VAL A C 1
ATOM 2953 O O . VAL A 1 369 ? -25.266 35.438 24.109 1 87.38 369 VAL A O 1
ATOM 2956 N N . GLU A 1 370 ? -25.625 34.844 22.031 1 86.88 370 GLU A N 1
ATOM 2957 C CA . GLU A 1 370 ? -24.188 34.906 21.734 1 86.88 370 GLU A CA 1
ATOM 2958 C C . GLU A 1 370 ? -23.688 36.344 21.812 1 86.88 370 GLU A C 1
ATOM 2960 O O . GLU A 1 370 ? -22.562 36.594 22.266 1 86.88 370 GLU A O 1
ATOM 2965 N N . GLN A 1 371 ? -24.469 37.219 21.344 1 86.75 371 GLN A N 1
ATOM 2966 C CA . GLN A 1 371 ? -24.109 38.656 21.422 1 86.75 371 GLN A CA 1
ATOM 2967 C C . GLN A 1 371 ? -24.031 39.125 22.859 1 86.75 371 GLN A C 1
ATOM 2969 O O . GLN A 1 371 ? -23.141 39.875 23.219 1 86.75 371 GLN A O 1
ATOM 2974 N N . LYS A 1 372 ? -24.969 38.625 23.594 1 87.88 372 LYS A N 1
ATOM 2975 C CA . LYS A 1 372 ? -24.969 39 25.016 1 87.88 372 LYS A CA 1
ATOM 2976 C C . LYS A 1 372 ? -23.75 38.406 25.719 1 87.88 372 LYS A C 1
ATOM 2978 O O . LYS A 1 372 ? -23.188 39.031 26.625 1 87.88 372 LYS A O 1
ATOM 2983 N N . ILE A 1 373 ? -23.375 37.281 25.359 1 89.44 373 ILE A N 1
ATOM 2984 C CA . ILE A 1 373 ? -22.203 36.656 25.922 1 89.44 373 ILE A CA 1
ATOM 2985 C C . ILE A 1 373 ? -20.969 37.469 25.609 1 89.44 373 ILE A C 1
ATOM 2987 O O . ILE A 1 373 ? -20.125 37.719 26.484 1 89.44 373 ILE A O 1
ATOM 2991 N N . SER A 1 374 ? -20.922 38 24.422 1 88.94 374 SER A N 1
ATOM 2992 C CA . SER A 1 374 ? -19.781 38.844 24.031 1 88.94 374 SER A CA 1
ATOM 2993 C C . SER A 1 374 ? -19.75 40.156 24.812 1 88.94 374 SER A C 1
ATOM 2995 O O . SER A 1 374 ? -18.672 40.625 25.188 1 88.94 374 SER A O 1
ATOM 2997 N N . GLU A 1 375 ? -20.844 40.688 25.094 1 89.06 375 GLU A N 1
ATOM 2998 C CA . GLU A 1 375 ? -20.938 41.938 25.844 1 89.06 375 GLU A CA 1
ATOM 2999 C C . GLU A 1 375 ? -20.516 41.75 27.297 1 89.06 375 GLU A C 1
ATOM 3001 O O . GLU A 1 375 ? -19.797 42.594 27.859 1 89.06 375 GLU A O 1
ATOM 3006 N N . VAL A 1 376 ? -21 40.625 27.844 1 91.38 376 VAL A N 1
ATOM 3007 C CA . VAL A 1 376 ? -20.641 40.344 29.219 1 91.38 376 VAL A CA 1
ATOM 3008 C C . VAL A 1 376 ? -19.156 40.062 29.344 1 91.38 376 VAL A C 1
ATOM 3010 O O . VAL A 1 376 ? -18.5 40.469 30.297 1 91.38 376 VAL A O 1
ATOM 3013 N N . GLN A 1 377 ? -18.641 39.438 28.422 1 91.44 377 GLN A N 1
ATOM 3014 C CA . GLN A 1 377 ? -17.203 39.125 28.422 1 91.44 377 GLN A CA 1
ATOM 3015 C C . GLN A 1 377 ? -16.375 40.406 28.328 1 91.44 377 GLN A C 1
ATOM 3017 O O . GLN A 1 377 ? -15.344 40.531 29 1 91.44 377 GLN A O 1
ATOM 3022 N N . GLU A 1 378 ? -16.875 41.344 27.531 1 91.12 378 GLU A N 1
ATOM 3023 C CA . GLU A 1 378 ? -16.188 42.625 27.406 1 91.12 378 GLU A CA 1
ATOM 3024 C C . GLU A 1 378 ? -16.25 43.438 28.703 1 91.12 378 GLU A C 1
ATOM 3026 O O . GLU A 1 378 ? -15.281 44.094 29.078 1 91.12 378 GLU A O 1
ATOM 3031 N N . ASN A 1 379 ? -17.297 43.375 29.359 1 91.06 379 ASN A N 1
ATOM 3032 C CA . ASN A 1 379 ? -17.453 44.062 30.641 1 91.06 379 ASN A CA 1
ATOM 3033 C C . ASN A 1 379 ? -16.516 43.469 31.703 1 91.06 379 ASN A C 1
ATOM 3035 O O . ASN A 1 379 ? -15.938 44.219 32.5 1 91.06 379 ASN A O 1
ATOM 3039 N N . ILE A 1 380 ? -16.406 42.219 31.672 1 93.38 380 ILE A N 1
ATOM 3040 C CA . ILE A 1 380 ? -15.523 41.562 32.594 1 93.38 380 ILE A CA 1
ATOM 3041 C C . ILE A 1 380 ? -14.078 41.938 32.344 1 93.38 380 ILE A C 1
ATOM 3043 O O . ILE A 1 380 ? -13.312 42.25 33.25 1 93.38 380 ILE A O 1
ATOM 3047 N N . ARG A 1 381 ? -13.727 42.031 31.078 1 94.44 381 ARG A N 1
ATOM 3048 C CA . ARG A 1 381 ? -12.367 42.406 30.703 1 94.44 381 ARG A CA 1
ATOM 3049 C C . ARG A 1 381 ? -12.031 43.812 31.172 1 94.44 381 ARG A C 1
ATOM 3051 O O . ARG A 1 381 ? -10.969 44.031 31.766 1 94.44 381 ARG A O 1
ATOM 3058 N N . LYS A 1 382 ? -12.945 44.719 30.969 1 93.75 382 LYS A N 1
ATOM 3059 C CA . LYS A 1 382 ? -12.719 46.125 31.344 1 93.75 382 LYS A CA 1
ATOM 3060 C C . LYS A 1 382 ? -12.625 46.281 32.875 1 93.75 382 LYS A C 1
ATOM 3062 O O . LYS A 1 382 ? -11.797 47.031 33.375 1 93.75 382 LYS A O 1
ATOM 3067 N N . ALA A 1 383 ? -13.484 45.531 33.531 1 94.94 383 ALA A N 1
ATOM 3068 C CA . ALA A 1 383 ? -13.461 45.562 35 1 94.94 383 ALA A CA 1
ATOM 3069 C C . ALA A 1 383 ? -12.148 45 35.562 1 94.94 383 ALA A C 1
ATOM 3071 O O . ALA A 1 383 ? -11.586 45.562 36.5 1 94.94 383 ALA A O 1
ATOM 3072 N N . LYS A 1 384 ? -11.727 43.938 35 1 95.69 384 LYS A N 1
ATOM 3073 C CA . LYS A 1 384 ? -10.469 43.344 35.438 1 95.69 384 LYS A CA 1
ATOM 3074 C C . LYS A 1 384 ? -9.297 44.281 35.188 1 95.69 384 LYS A C 1
ATOM 3076 O O . LYS A 1 384 ? -8.406 44.406 36.031 1 95.69 384 LYS A O 1
ATOM 3081 N N . LEU A 1 385 ? -9.305 44.938 34 1 95.62 385 LEU A N 1
ATOM 3082 C CA . LEU A 1 385 ? -8.258 45.875 33.688 1 95.62 385 LEU A CA 1
ATOM 3083 C C . LEU A 1 385 ? -8.281 47.062 34.656 1 95.62 385 LEU A C 1
ATOM 3085 O O . LEU A 1 385 ? -7.227 47.5 35.156 1 95.62 385 LEU A O 1
ATOM 3089 N N . SER A 1 386 ? -9.469 47.562 34.906 1 95.56 386 SER A N 1
ATOM 3090 C CA . SER A 1 386 ? -9.625 48.656 35.875 1 95.56 386 SER A CA 1
ATOM 3091 C C . SER A 1 386 ? -9.102 48.281 37.25 1 95.56 386 SER A C 1
ATOM 3093 O O . SER A 1 386 ? -8.453 49.094 37.906 1 95.56 386 SER A O 1
ATOM 3095 N N . ARG A 1 387 ? -9.383 47.188 37.625 1 95.69 387 ARG A N 1
ATOM 3096 C CA . ARG A 1 387 ? -8.922 46.719 38.906 1 95.69 387 ARG A CA 1
ATOM 3097 C C . ARG A 1 387 ? -7.402 46.625 38.969 1 95.69 387 ARG A C 1
ATOM 3099 O O . ARG A 1 387 ? -6.777 47 39.938 1 95.69 387 ARG A O 1
ATOM 3106 N N . VAL A 1 388 ? -6.82 46.094 37.906 1 96.81 388 VAL A N 1
ATOM 3107 C CA . VAL A 1 388 ? -5.367 45.969 37.844 1 96.81 388 VAL A CA 1
ATOM 3108 C C . VAL A 1 388 ? -4.727 47.344 37.938 1 96.81 388 VAL A C 1
ATOM 3110 O O . VAL A 1 388 ? -3.709 47.531 38.594 1 96.81 388 VAL A O 1
ATOM 3113 N N . LYS A 1 389 ? -5.293 48.281 37.25 1 96.56 389 LYS A N 1
ATOM 3114 C CA . LYS A 1 389 ? -4.77 49.656 37.281 1 96.56 389 LYS A CA 1
ATOM 3115 C C . LYS A 1 389 ? -4.887 50.25 38.688 1 96.56 389 LYS A C 1
ATOM 3117 O O . LYS A 1 389 ? -3.949 50.875 39.156 1 96.56 389 LYS A O 1
ATOM 3122 N N . ALA A 1 390 ? -6.012 50.031 39.312 1 96.56 390 ALA A N 1
ATOM 3123 C CA . ALA A 1 390 ? -6.23 50.531 40.656 1 96.56 390 ALA A CA 1
ATOM 3124 C C . ALA A 1 390 ? -5.254 49.906 41.656 1 96.56 390 ALA A C 1
ATOM 3126 O O . ALA A 1 390 ? -4.699 50.594 42.531 1 96.56 390 ALA A O 1
ATOM 3127 N N . GLU A 1 391 ? -5.117 48.719 41.531 1 96.06 391 GLU A N 1
ATOM 3128 C CA . GLU A 1 391 ? -4.215 48 42.406 1 96.06 391 GLU A CA 1
ATOM 3129 C C . GLU A 1 391 ? -2.771 48.438 42.219 1 96.06 391 GLU A C 1
ATOM 3131 O O . GLU A 1 391 ? -1.993 48.469 43.188 1 96.06 391 GLU A O 1
ATOM 3136 N N . ALA A 1 392 ? -2.416 48.75 41.031 1 96.75 392 ALA A N 1
ATOM 3137 C CA . ALA A 1 392 ? -1.075 49.281 40.781 1 96.75 392 ALA A CA 1
ATOM 3138 C C . ALA A 1 392 ? -0.878 50.625 41.469 1 96.75 392 ALA A C 1
ATOM 3140 O O . ALA A 1 392 ? 0.185 50.906 42.031 1 96.75 392 ALA A O 1
ATOM 3141 N N . ARG A 1 393 ? -1.887 51.5 41.406 1 96.62 393 ARG A N 1
ATOM 3142 C CA . ARG A 1 393 ? -1.832 52.781 42.094 1 96.62 393 ARG A CA 1
ATOM 3143 C C . ARG A 1 393 ? -1.738 52.594 43.594 1 96.62 393 ARG A C 1
ATOM 3145 O O . ARG A 1 393 ? -0.985 53.281 44.281 1 96.62 393 ARG A O 1
ATOM 3152 N N . LEU A 1 394 ? -2.471 51.656 44.094 1 96.19 394 LEU A N 1
ATOM 3153 C CA . LEU A 1 394 ? -2.486 51.375 45.531 1 96.19 394 LEU A CA 1
ATOM 3154 C C . LEU A 1 394 ? -1.139 50.844 45.969 1 96.19 394 LEU A C 1
ATOM 3156 O O . LEU A 1 394 ? -0.706 51.094 47.094 1 96.19 394 LEU A O 1
ATOM 3160 N N . ALA A 1 395 ? -0.486 50.062 45.188 1 95.38 395 ALA A N 1
ATOM 3161 C CA . ALA A 1 395 ? 0.838 49.531 45.531 1 95.38 395 ALA A CA 1
ATOM 3162 C C . ALA A 1 395 ? 1.839 50.688 45.719 1 95.38 395 ALA A C 1
ATOM 3164 O O . ALA A 1 395 ? 2.699 50.625 46.594 1 95.38 395 ALA A O 1
ATOM 3165 N N . LEU A 1 396 ? 1.708 51.656 44.812 1 94.94 396 LEU A N 1
ATOM 3166 C CA . LEU A 1 396 ? 2.58 52.812 44.938 1 94.94 396 LEU A CA 1
ATOM 3167 C C . LEU A 1 396 ? 2.242 53.625 46.188 1 94.94 396 LEU A C 1
ATOM 3169 O O . LEU A 1 396 ? 3.139 54.062 46.906 1 94.94 396 LEU A O 1
ATOM 3173 N N . LEU A 1 397 ? 0.93 53.75 46.5 1 94.75 397 LEU A N 1
ATOM 3174 C CA . LEU A 1 397 ? 0.466 54.5 47.656 1 94.75 397 LEU A CA 1
ATOM 3175 C C . LEU A 1 397 ? 0.85 53.781 48.969 1 94.75 397 LEU A C 1
ATOM 3177 O O . LEU A 1 397 ? 1.086 54.438 49.969 1 94.75 397 LEU A O 1
ATOM 3181 N N . ALA A 1 398 ? 0.949 52.562 48.938 1 93.31 398 ALA A N 1
ATOM 3182 C CA . ALA A 1 398 ? 1.294 51.75 50.125 1 93.31 398 ALA A CA 1
ATOM 3183 C C . ALA A 1 398 ? 2.73 52.031 50.562 1 93.31 398 ALA A C 1
ATOM 3185 O O . ALA A 1 398 ? 3.07 51.844 51.719 1 93.31 398 ALA A O 1
ATOM 3186 N N . GLN A 1 399 ? 3.506 52.469 49.625 1 90.94 399 GLN A N 1
ATOM 3187 C CA . GLN A 1 399 ? 4.883 52.812 49.969 1 90.94 399 GLN A CA 1
ATOM 3188 C C . GLN A 1 399 ? 4.949 54.062 50.812 1 90.94 399 GLN A C 1
ATOM 3190 O O . GLN A 1 399 ? 5.871 54.25 51.594 1 90.94 399 GLN A O 1
ATOM 3195 N N . SER A 1 400 ? 3.912 54.906 50.656 1 87.69 400 SER A N 1
ATOM 3196 C CA . SER A 1 400 ? 3.92 56.188 51.344 1 87.69 400 SER A CA 1
ATOM 3197 C C . SER A 1 400 ? 2.965 56.188 52.531 1 87.69 400 SER A C 1
ATOM 3199 O O . SER A 1 400 ? 3.082 57.031 53.438 1 87.69 400 SER A O 1
ATOM 3201 N N . ILE A 1 401 ? 1.906 55.375 52.438 1 88.38 401 ILE A N 1
ATOM 3202 C CA . ILE A 1 401 ? 0.887 55.344 53.469 1 88.38 401 ILE A CA 1
ATOM 3203 C C . ILE A 1 401 ? 0.829 53.938 54.094 1 88.38 401 ILE A C 1
ATOM 3205 O O . ILE A 1 401 ? 0.431 52.969 53.406 1 88.38 401 ILE A O 1
ATOM 3209 N N . ALA A 1 402 ? 1.107 53.938 55.375 1 87.12 402 ALA A N 1
ATOM 3210 C CA . ALA A 1 402 ? 1.048 52.656 56.062 1 87.12 402 ALA A CA 1
ATOM 3211 C C . ALA A 1 402 ? -0.396 52.188 56.25 1 87.12 402 ALA A C 1
ATOM 3213 O O . ALA A 1 402 ? -1.295 53 56.469 1 87.12 402 ALA A O 1
ATOM 3214 N N . GLY A 1 403 ? -0.74 50.938 55.969 1 89.25 403 GLY A N 1
ATOM 3215 C CA . GLY A 1 403 ? -2.051 50.375 56.219 1 89.25 403 GLY A CA 1
ATOM 3216 C C . GLY A 1 403 ? -2.891 50.219 54.969 1 89.25 403 GLY A C 1
ATOM 3217 O O . GLY A 1 403 ? -3.986 49.656 55 1 89.25 403 GLY A O 1
ATOM 3218 N N . THR A 1 404 ? -2.418 50.781 53.875 1 91.56 404 THR A N 1
ATOM 3219 C CA . THR A 1 404 ? -3.17 50.75 52.625 1 91.56 404 THR A CA 1
ATOM 3220 C C . THR A 1 404 ? -3.508 49.312 52.25 1 91.56 404 THR A C 1
ATOM 3222 O O . THR A 1 404 ? -4.625 49 51.812 1 91.56 404 THR A O 1
ATOM 3225 N N . GLU A 1 405 ? -2.678 48.406 52.406 1 91.69 405 GLU A N 1
ATOM 3226 C CA . GLU A 1 405 ? -2.893 47.031 52.031 1 91.69 405 GLU A CA 1
ATOM 3227 C C . GLU A 1 405 ? -3.957 46.375 52.906 1 91.69 405 GLU A C 1
ATOM 3229 O O . GLU A 1 405 ? -4.758 45.562 52.438 1 91.69 405 GLU A O 1
ATOM 3234 N N . ARG A 1 406 ? -3.865 46.781 54.125 1 93.25 406 ARG A N 1
ATOM 3235 C CA . ARG A 1 406 ? -4.863 46.25 55.062 1 93.25 406 ARG A CA 1
ATOM 3236 C C . ARG A 1 406 ? -6.258 46.781 54.719 1 93.25 406 ARG A C 1
ATOM 3238 O O . ARG A 1 406 ? -7.23 46.031 54.75 1 93.25 406 ARG A O 1
ATOM 3245 N N . TRP A 1 407 ? -6.305 48.031 54.312 1 94.19 407 TRP A N 1
ATOM 3246 C CA . TRP A 1 407 ? -7.582 48.594 53.906 1 94.19 407 TRP A CA 1
ATOM 3247 C C . TRP A 1 407 ? -8.125 47.906 52.656 1 94.19 407 TRP A C 1
ATOM 3249 O O . TRP A 1 407 ? -9.336 47.688 52.531 1 94.19 407 TRP A O 1
ATOM 3259 N N . LEU A 1 408 ? -7.215 47.625 51.812 1 94.12 408 LEU A N 1
ATOM 3260 C CA . LEU A 1 408 ? -7.609 46.938 50.594 1 94.12 408 LEU A CA 1
ATOM 3261 C C . LEU A 1 408 ? -8.148 45.531 50.906 1 94.12 408 LEU A C 1
ATOM 3263 O O . LEU A 1 408 ? -9.172 45.125 50.344 1 94.12 408 LEU A O 1
ATOM 3267 N N . GLN A 1 409 ? -7.523 44.781 51.719 1 94.31 409 GLN A N 1
ATOM 3268 C CA . GLN A 1 409 ? -7.949 43.438 52.094 1 94.31 409 GLN A CA 1
ATOM 3269 C C . GLN A 1 409 ? -9.305 43.438 52.781 1 94.31 409 GLN A C 1
ATOM 3271 O O . GLN A 1 409 ? -10.156 42.594 52.531 1 94.31 409 GLN A O 1
ATOM 3276 N N . GLU A 1 410 ? -9.414 44.406 53.594 1 94.12 410 GLU A N 1
ATOM 3277 C CA . GLU A 1 410 ? -10.688 44.531 54.281 1 94.12 410 GLU A CA 1
ATOM 3278 C C . GLU A 1 410 ? -11.82 44.844 53.312 1 94.12 410 GLU A C 1
ATOM 3280 O O . GLU A 1 410 ? -12.93 44.312 53.438 1 94.12 410 GLU A O 1
ATOM 3285 N N . ALA A 1 411 ? -11.531 45.75 52.375 1 94.31 411 ALA A N 1
ATOM 3286 C CA . ALA A 1 411 ? -12.539 46.094 51.375 1 94.31 411 ALA A CA 1
ATOM 3287 C C . ALA A 1 411 ? -12.891 44.906 50.5 1 94.31 411 ALA A C 1
ATOM 3289 O O . ALA A 1 411 ? -14.055 44.719 50.156 1 94.31 411 ALA A O 1
ATOM 3290 N N . MET A 1 412 ? -11.883 44.094 50.188 1 93 412 MET A N 1
ATOM 3291 C CA . MET A 1 412 ? -12.094 42.906 49.375 1 93 412 MET A CA 1
ATOM 3292 C C . MET A 1 412 ? -12.891 41.844 50.125 1 93 412 MET A C 1
ATOM 3294 O O . MET A 1 412 ? -13.75 41.188 49.531 1 93 412 MET A O 1
ATOM 3298 N N . ASP A 1 413 ? -12.633 41.688 51.375 1 93.5 413 ASP A N 1
ATOM 3299 C CA . ASP A 1 413 ? -13.367 40.781 52.219 1 93.5 413 ASP A CA 1
ATOM 3300 C C . ASP A 1 413 ? -14.828 41.188 52.344 1 93.5 413 ASP A C 1
ATOM 3302 O O . ASP A 1 413 ? -15.727 40.344 52.312 1 93.5 413 ASP A O 1
ATOM 3306 N N . ARG A 1 414 ? -15.008 42.438 52.531 1 93.62 414 ARG A N 1
ATOM 3307 C CA . ARG A 1 414 ? -16.375 42.969 52.594 1 93.62 414 ARG A CA 1
ATOM 3308 C C . ARG A 1 414 ? -17.125 42.719 51.281 1 93.62 414 ARG A C 1
ATOM 3310 O O . ARG A 1 414 ? -18.297 42.375 51.312 1 93.62 414 ARG A O 1
ATOM 3317 N N . ALA A 1 415 ? -16.406 42.969 50.156 1 91.88 415 ALA A N 1
ATOM 3318 C CA . ALA A 1 415 ? -17.016 42.719 48.844 1 91.88 415 ALA A CA 1
ATOM 3319 C C . ALA A 1 415 ? -17.375 41.25 48.688 1 91.88 415 ALA A C 1
ATOM 3321 O O . ALA A 1 415 ? -18.422 40.938 48.094 1 91.88 415 ALA A O 1
ATOM 3322 N N . GLU A 1 416 ? -16.609 40.344 49.156 1 91.38 416 GLU A N 1
ATOM 3323 C CA . GLU A 1 416 ? -16.859 38.906 49.094 1 91.38 416 GLU A CA 1
ATOM 3324 C C . GLU A 1 416 ? -18.062 38.5 49.938 1 91.38 416 GLU A C 1
ATOM 3326 O O . GLU A 1 416 ? -18.844 37.625 49.531 1 91.38 416 GLU A O 1
ATOM 3331 N N . GLN A 1 417 ? -18.078 39.125 51.031 1 90.69 417 GLN A N 1
ATOM 3332 C CA . GLN A 1 417 ? -19.203 38.844 51.906 1 90.69 417 GLN A CA 1
ATOM 3333 C C . GLN A 1 417 ? -20.516 39.344 51.312 1 90.69 417 GLN A C 1
ATOM 3335 O O . GLN A 1 417 ? -21.547 38.688 51.375 1 90.69 417 GLN A O 1
ATOM 3340 N N . ASP A 1 418 ? -20.438 40.5 50.688 1 89.88 418 ASP A N 1
ATOM 3341 C CA . ASP A 1 418 ? -21.609 41.031 50 1 89.88 418 ASP A CA 1
ATOM 3342 C C . ASP A 1 418 ? -22.062 40.094 48.875 1 89.88 418 ASP A C 1
ATOM 3344 O O . ASP A 1 418 ? -23.266 39.906 48.688 1 89.88 418 ASP A O 1
ATOM 3348 N N . LEU A 1 419 ? -21.141 39.562 48.188 1 87.81 419 LEU A N 1
ATOM 3349 C CA . LEU A 1 419 ? -21.438 38.688 47.094 1 87.81 419 LEU A CA 1
ATOM 3350 C C . LEU A 1 419 ? -22.078 37.375 47.594 1 87.81 419 LEU A C 1
ATOM 3352 O O . LEU A 1 419 ? -22.984 36.844 46.969 1 87.81 419 LEU A O 1
ATOM 3356 N N . GLU A 1 420 ? -21.594 36.875 48.719 1 87.12 420 GLU A N 1
ATOM 3357 C CA . GLU A 1 420 ? -22.141 35.656 49.281 1 87.12 420 GLU A CA 1
ATOM 3358 C C . GLU A 1 420 ? -23.562 35.875 49.781 1 87.12 420 GLU A C 1
ATOM 3360 O O . GLU A 1 420 ? -24.422 35 49.656 1 87.12 420 GLU A O 1
ATOM 3365 N N . THR A 1 421 ? -23.734 37 50.375 1 86.62 421 THR A N 1
ATOM 3366 C CA . THR A 1 421 ? -25.062 37.312 50.844 1 86.62 421 THR A CA 1
ATOM 3367 C C . THR A 1 421 ? -26.047 37.469 49.656 1 86.62 421 THR A C 1
ATOM 3369 O O . THR A 1 421 ? -27.188 37 49.75 1 86.62 421 THR A O 1
ATOM 3372 N N . GLU A 1 422 ? -25.578 38.062 48.594 1 83.19 422 GLU A N 1
ATOM 3373 C CA . GLU A 1 422 ? -26.406 38.219 47.406 1 83.19 422 GLU A CA 1
ATOM 3374 C C . GLU A 1 422 ? -26.734 36.844 46.781 1 83.19 422 GLU A C 1
ATOM 3376 O O . GLU A 1 422 ? -27.844 36.625 46.281 1 83.19 422 GLU A O 1
ATOM 3381 N N . ARG A 1 423 ? -25.812 35.969 46.812 1 80.69 423 ARG A N 1
ATOM 3382 C CA . ARG A 1 423 ? -26.016 34.625 46.281 1 80.69 423 ARG A CA 1
ATOM 3383 C C . ARG A 1 423 ? -27.047 33.844 47.094 1 80.69 423 ARG A C 1
ATOM 3385 O O . ARG A 1 423 ? -27.906 33.188 46.562 1 80.69 423 ARG A O 1
ATOM 3392 N N . ARG A 1 424 ? -26.906 34.062 48.406 1 79.06 424 ARG A N 1
ATOM 3393 C CA . ARG A 1 424 ? -27.828 33.375 49.312 1 79.06 424 ARG A CA 1
ATOM 3394 C C . ARG A 1 424 ? -29.25 33.906 49.156 1 79.06 424 ARG A C 1
ATOM 3396 O O . ARG A 1 424 ? -30.203 33.125 49.156 1 79.06 424 ARG A O 1
ATOM 3403 N N . LEU A 1 425 ? -29.328 35.125 48.938 1 79.25 425 LEU A N 1
ATOM 3404 C CA . LEU A 1 425 ? -30.625 35.75 48.75 1 79.25 425 LEU A CA 1
ATOM 3405 C C . LEU A 1 425 ? -31.234 35.312 47.406 1 79.25 425 LEU A C 1
ATOM 3407 O O . LEU A 1 425 ? -32.438 35.062 47.344 1 79.25 425 LEU A O 1
ATOM 3411 N N . SER A 1 426 ? -30.406 35.219 46.438 1 75.62 426 SER A N 1
ATOM 3412 C CA . SER A 1 426 ? -30.859 34.781 45.125 1 75.62 426 SER A CA 1
ATOM 3413 C C . SER A 1 426 ? -31.312 33.312 45.156 1 75.62 426 SER A C 1
ATOM 3415 O O . SER A 1 426 ? -32.312 32.969 44.531 1 75.62 426 SER A O 1
ATOM 3417 N N . GLU A 1 427 ? -30.562 32.5 45.812 1 74.94 427 GLU A N 1
ATOM 3418 C CA . GLU A 1 427 ? -30.906 31.094 45.938 1 74.94 427 GLU A CA 1
ATOM 3419 C C . GLU A 1 427 ? -32.219 30.906 46.719 1 74.94 427 GLU A C 1
ATOM 3421 O O . GLU A 1 427 ? -33 30.031 46.406 1 74.94 427 GLU A O 1
ATOM 3426 N N . GLN A 1 428 ? -32.375 31.734 47.656 1 69.38 428 GLN A N 1
ATOM 3427 C CA . GLN A 1 428 ? -33.625 31.703 48.469 1 69.38 428 GLN A CA 1
ATOM 3428 C C . GLN A 1 428 ? -34.812 32.125 47.625 1 69.38 428 GLN A C 1
ATOM 3430 O O . GLN A 1 428 ? -35.906 31.547 47.75 1 69.38 428 GLN A O 1
ATOM 3435 N N . ARG A 1 429 ? -34.594 33.062 46.719 1 67.88 429 ARG A N 1
ATOM 3436 C CA . ARG A 1 429 ? -35.656 33.531 45.844 1 67.88 429 ARG A CA 1
ATOM 3437 C C . ARG A 1 429 ? -36.031 32.469 44.812 1 67.88 429 ARG A C 1
ATOM 3439 O O . ARG A 1 429 ? -37.188 32.312 44.469 1 67.88 429 ARG A O 1
ATOM 3446 N N . LYS A 1 430 ? -35 31.75 44.25 1 69.19 430 LYS A N 1
ATOM 3447 C CA . LYS A 1 430 ? -35.25 30.672 43.281 1 69.19 430 LYS A CA 1
ATOM 3448 C C . LYS A 1 430 ? -36.031 29.531 43.938 1 69.19 430 LYS A C 1
ATOM 3450 O O . LYS A 1 430 ? -36.844 28.891 43.281 1 69.19 430 LYS A O 1
ATOM 3455 N N . SER A 1 431 ? -35.594 29.172 45.156 1 62.03 431 SER A N 1
ATOM 3456 C CA . SER A 1 431 ? -36.281 28.078 45.844 1 62.03 431 SER A CA 1
ATOM 3457 C C . SER A 1 431 ? -37.719 28.453 46.188 1 62.03 431 SER A C 1
ATOM 3459 O O . SER A 1 431 ? -38.562 27.578 46.438 1 62.03 431 SER A O 1
ATOM 3461 N N . THR A 1 432 ? -38.031 29.75 46.219 1 57.19 432 THR A N 1
ATOM 3462 C CA . THR A 1 432 ? -39.438 30.109 46.406 1 57.19 432 THR A CA 1
ATOM 3463 C C . THR A 1 432 ? -40.188 30.109 45.094 1 57.19 432 THR A C 1
ATOM 3465 O O . THR A 1 432 ? -39.594 30.344 44.031 1 57.19 432 THR A O 1
ATOM 3468 N N . GLU A 1 433 ? -41.344 29.516 44.812 1 54.28 433 GLU A N 1
ATOM 3469 C CA . GLU A 1 433 ? -42.219 29.078 43.719 1 54.28 433 GLU A CA 1
ATOM 3470 C C . GLU A 1 433 ? -42.125 30 42.531 1 54.28 433 GLU A C 1
ATOM 3472 O O . GLU A 1 433 ? -42.344 29.578 41.375 1 54.28 433 GLU A O 1
ATOM 3477 N N . ASP A 1 434 ? -42.188 31.391 42.562 1 47.91 434 ASP A N 1
ATOM 3478 C CA . ASP A 1 434 ? -42.562 32.25 41.438 1 47.91 434 ASP A CA 1
ATOM 3479 C C . ASP A 1 434 ? -41.375 32.625 40.594 1 47.91 434 ASP A C 1
ATOM 3481 O O . ASP A 1 434 ? -41.406 33.594 39.812 1 47.91 434 ASP A O 1
ATOM 3485 N N . PHE A 1 435 ? -40.188 32.156 40.719 1 46.94 435 PHE A N 1
ATOM 3486 C CA . PHE A 1 435 ? -39 32.625 40.031 1 46.94 435 PHE A CA 1
ATOM 3487 C C . PHE A 1 435 ? -38.969 32.062 38.594 1 46.94 435 PHE A C 1
ATOM 3489 O O . PHE A 1 435 ? -38.875 30.859 38.406 1 46.94 435 PHE A O 1
ATOM 3496 N N . SER A 1 436 ? -39.844 32.656 37.688 1 45.19 436 SER A N 1
ATOM 3497 C CA . SER A 1 436 ? -39.781 32.281 36.281 1 45.19 436 SER A CA 1
ATOM 3498 C C . SER A 1 436 ? -38.344 32.375 35.75 1 45.19 436 SER A C 1
ATOM 3500 O O . SER A 1 436 ? -37.625 33.312 36.094 1 45.19 436 SER A O 1
ATOM 3502 N N . GLU A 1 437 ? -37.688 31.375 35.375 1 47.16 437 GLU A N 1
ATOM 3503 C CA . GLU A 1 437 ? -36.438 31.141 34.656 1 47.16 437 GLU A CA 1
ATOM 3504 C C . GLU A 1 437 ? -36.094 32.312 33.719 1 47.16 437 GLU A C 1
ATOM 3506 O O . GLU A 1 437 ? -34.906 32.531 33.406 1 47.16 437 GLU A O 1
ATOM 3511 N N . ASP A 1 438 ? -37.188 32.906 33.156 1 45.16 438 ASP A N 1
ATOM 3512 C CA . ASP A 1 438 ? -36.969 33.906 32.094 1 45.16 438 ASP A CA 1
ATOM 3513 C C . ASP A 1 438 ? -36.281 35.156 32.688 1 45.16 438 ASP A C 1
ATOM 3515 O O . ASP A 1 438 ? -35.906 36.031 31.922 1 45.16 438 ASP A O 1
ATOM 3519 N N . GLU A 1 439 ? -36.5 35.438 33.906 1 43 439 GLU A N 1
ATOM 3520 C CA . GLU A 1 439 ? -36.094 36.688 34.531 1 43 439 GLU A CA 1
ATOM 3521 C C . GLU A 1 439 ? -34.594 36.75 34.75 1 43 439 GLU A C 1
ATOM 3523 O O . GLU A 1 439 ? -34.094 37.594 35.5 1 43 439 GLU A O 1
ATOM 3528 N N . PHE A 1 440 ? -33.906 35.75 34.656 1 43.94 440 PHE A N 1
ATOM 3529 C CA . PHE A 1 440 ? -32.5 36.094 34.688 1 43.94 440 PHE A CA 1
ATOM 3530 C C . PHE A 1 440 ? -32.25 37.375 33.875 1 43.94 440 PHE A C 1
ATOM 3532 O O . PHE A 1 440 ? -32.062 37.344 32.656 1 43.94 440 PHE A O 1
ATOM 3539 N N . GLU A 1 441 ? -33.156 38.312 34 1 44.56 441 GLU A N 1
ATOM 3540 C CA . GLU A 1 441 ? -32.812 39.656 33.5 1 44.56 441 GLU A CA 1
ATOM 3541 C C . GLU A 1 441 ? -31.375 40.031 33.812 1 44.56 441 GLU A C 1
ATOM 3543 O O . GLU A 1 441 ? -30.984 40.062 34.969 1 44.56 441 GLU A O 1
ATOM 3548 N N . LEU A 1 442 ? -30.359 39.625 33.156 1 49.31 442 LEU A N 1
ATOM 3549 C CA . LEU A 1 442 ? -29.031 40.219 33.062 1 49.31 442 LEU A CA 1
ATOM 3550 C C . LEU A 1 442 ? -29.047 41.688 33.531 1 49.31 442 LEU A C 1
ATOM 3552 O O . LEU A 1 442 ? -28.109 42.438 33.281 1 49.31 442 LEU A O 1
ATOM 3556 N N . THR A 1 443 ? -30.188 42.188 33.906 1 44.19 443 THR A N 1
ATOM 3557 C CA . THR A 1 443 ? -30.344 43.562 34.344 1 44.19 443 THR A CA 1
ATOM 3558 C C . THR A 1 443 ? -29.281 43.938 35.375 1 44.19 443 THR A C 1
ATOM 3560 O O . THR A 1 443 ? -28.938 45.094 35.562 1 44.19 443 THR A O 1
ATOM 3563 N N . ASP A 1 444 ? -29.031 43.062 36.25 1 46.22 444 ASP A N 1
ATOM 3564 C CA . ASP A 1 444 ? -28.203 43.469 37.375 1 46.22 444 ASP A CA 1
ATOM 3565 C C . ASP A 1 444 ? -26.734 43.531 36.969 1 46.22 444 ASP A C 1
ATOM 3567 O O . ASP A 1 444 ? -25.844 43.594 37.812 1 46.22 444 ASP A O 1
ATOM 3571 N N . PHE A 1 445 ? -26.516 43.156 35.844 1 50.72 445 PHE A N 1
ATOM 3572 C CA . PHE A 1 445 ? -25.109 43.281 35.469 1 50.72 445 PHE A CA 1
ATOM 3573 C C . PHE A 1 445 ? -24.703 44.75 35.344 1 50.72 445 PHE A C 1
ATOM 3575 O O . PHE A 1 445 ? -25.219 45.438 34.469 1 50.72 445 PHE A O 1
ATOM 3582 N N . GLU A 1 446 ? -24.281 45.219 36.375 1 54.03 446 GLU A N 1
ATOM 3583 C CA . GLU A 1 446 ? -23.703 46.562 36.312 1 54.03 446 GLU A CA 1
ATOM 3584 C C . GLU A 1 446 ? -22.609 46.625 35.25 1 54.03 446 GLU A C 1
ATOM 3586 O O . GLU A 1 446 ? -21.625 45.906 35.312 1 54.03 446 GLU A O 1
ATOM 3591 N N . ASP A 1 447 ? -22.938 47.25 34.188 1 58.91 447 ASP A N 1
ATOM 3592 C CA . ASP A 1 447 ? -21.953 47.531 33.125 1 58.91 447 ASP A CA 1
ATOM 3593 C C . ASP A 1 447 ? -20.766 48.312 33.656 1 58.91 447 ASP A C 1
ATOM 3595 O O . ASP A 1 447 ? -20.938 49.188 34.531 1 58.91 447 ASP A O 1
ATOM 3599 N N . TYR A 1 448 ? -19.656 47.75 33.469 1 59.44 448 TYR A N 1
ATOM 3600 C CA . TYR A 1 448 ? -18.484 48.531 33.812 1 59.44 448 TYR A CA 1
ATOM 3601 C C . TYR A 1 448 ? -18.594 49.938 33.25 1 59.44 448 TYR A C 1
ATOM 3603 O O . TYR A 1 448 ? -18.844 50.125 32.062 1 59.44 448 TYR A O 1
ATOM 3611 N N . GLU A 1 449 ? -18.906 50.969 34.094 1 57.03 449 GLU A N 1
ATOM 3612 C CA . GLU A 1 449 ? -18.812 52.375 33.688 1 57.03 449 GLU A CA 1
ATOM 3613 C C . GLU A 1 449 ? -17.469 52.969 34.094 1 57.03 449 GLU A C 1
ATOM 3615 O O . GLU A 1 449 ? -17.016 52.781 35.219 1 57.03 449 GLU A O 1
ATOM 3620 N N . ASP A 1 450 ? -16.562 53.281 33.25 1 52.19 450 ASP A N 1
ATOM 3621 C CA . ASP A 1 450 ? -15.289 53.938 33.531 1 52.19 450 ASP A CA 1
ATOM 3622 C C . ASP A 1 450 ? -15.508 55.219 34.312 1 52.19 450 ASP A C 1
ATOM 3624 O O . ASP A 1 450 ? -15.93 56.25 33.75 1 52.19 450 ASP A O 1
ATOM 3628 N N . GLU A 1 451 ? -15.984 55.219 35.531 1 47.03 451 GLU A N 1
ATOM 3629 C CA . GLU A 1 451 ? -16.25 56.344 36.406 1 47.03 451 GLU A CA 1
ATOM 3630 C C . GLU A 1 451 ? -15.047 57.281 36.469 1 47.03 451 GLU A C 1
ATOM 3632 O O . GLU A 1 451 ? -15.055 58.281 37.188 1 47.03 451 GLU A O 1
ATOM 3637 N N . ASN A 1 452 ? -13.883 56.938 36.219 1 43 452 ASN A N 1
ATOM 3638 C CA . ASN A 1 452 ? -12.906 58 36.438 1 43 452 ASN A CA 1
ATOM 3639 C C . ASN A 1 452 ? -13.352 59.312 35.781 1 43 452 ASN A C 1
ATOM 3641 O O . ASN A 1 452 ? -12.656 60.312 35.844 1 43 452 ASN A O 1
ATOM 3645 N N . ALA A 1 453 ? -14.305 59.406 34.875 1 37.78 453 ALA A N 1
ATOM 3646 C CA . ALA A 1 453 ? -14.695 60.75 34.406 1 37.78 453 ALA A CA 1
ATOM 3647 C C . ALA A 1 453 ? -15.312 61.531 35.562 1 37.78 453 ALA A C 1
ATOM 3649 O O . ALA A 1 453 ? -15.039 62.75 35.719 1 37.78 453 ALA A O 1
ATOM 3650 N N . ASP A 1 454 ? -16.406 61.125 36.281 1 32.44 454 ASP A N 1
ATOM 3651 C CA . ASP A 1 454 ? -17.234 61.969 37.156 1 32.44 454 ASP A CA 1
ATOM 3652 C C . ASP A 1 454 ? -16.656 62.062 38.562 1 32.44 454 ASP A C 1
ATOM 3654 O O . ASP A 1 454 ? -17.125 62.875 39.375 1 32.44 454 ASP A O 1
ATOM 3658 N N . ILE A 1 455 ? -16.219 61 39.188 1 34.94 455 ILE A N 1
ATOM 3659 C CA . ILE A 1 455 ? -16.156 61.156 40.656 1 34.94 455 ILE A CA 1
ATOM 3660 C C . ILE A 1 455 ? -15.25 62.312 41 1 34.94 455 ILE A C 1
ATOM 3662 O O . ILE A 1 455 ? -15.57 63.125 41.875 1 34.94 455 ILE A O 1
ATOM 3666 N N . PHE A 1 456 ? -13.844 62.094 41.062 1 30.88 456 PHE A N 1
ATOM 3667 C CA . PHE A 1 456 ? -12.984 63.062 41.781 1 30.88 456 PHE A CA 1
ATOM 3668 C C . PHE A 1 456 ? -12.672 64.25 40.906 1 30.88 456 PHE A C 1
ATOM 3670 O O . PHE A 1 456 ? -11.562 64.375 40.375 1 30.88 456 PHE A O 1
ATOM 3677 N N . ALA A 1 457 ? -13.453 64.562 40 1 32.56 457 ALA A N 1
ATOM 3678 C CA . ALA A 1 457 ? -13.195 65.875 39.438 1 32.56 457 ALA A CA 1
ATOM 3679 C C . ALA A 1 457 ? -13.016 66.938 40.5 1 32.56 457 ALA A C 1
ATOM 3681 O O . ALA A 1 457 ? -13.992 67.438 41.125 1 32.56 457 ALA A O 1
ATOM 3682 N N . ASP A 1 458 ? -12.219 66.688 41.469 1 29.94 458 ASP A N 1
ATOM 3683 C CA . ASP A 1 458 ? -11.938 68 42.094 1 29.94 458 ASP A CA 1
ATOM 3684 C C . ASP A 1 458 ? -11.852 69.062 41.062 1 29.94 458 ASP A C 1
ATOM 3686 O O . ASP A 1 458 ? -11.32 68.875 39.969 1 29.94 458 ASP A O 1
ATOM 3690 N N . PRO A 1 459 ? -12.719 70.062 41.125 1 31.16 459 PRO A N 1
ATOM 3691 C CA . PRO A 1 459 ? -12.688 71.312 40.312 1 31.16 459 PRO A CA 1
ATOM 3692 C C . PRO A 1 459 ? -11.273 71.812 40.125 1 31.16 459 PRO A C 1
ATOM 3694 O O . PRO A 1 459 ? -11.102 73.062 39.906 1 31.16 459 PRO A O 1
ATOM 3697 N N . VAL A 1 460 ? -10.242 71.188 40.719 1 31.83 460 VAL A N 1
ATOM 3698 C CA . VAL A 1 460 ? -9.047 72.062 40.562 1 31.83 460 VAL A CA 1
ATOM 3699 C C . VAL A 1 460 ? -8.992 72.625 39.156 1 31.83 460 VAL A C 1
ATOM 3701 O O . VAL A 1 460 ? -9.695 72.188 38.25 1 31.83 460 VAL A O 1
ATOM 3704 N N . SER A 1 461 ? -7.762 73.5 39 1 31.86 461 SER A N 1
ATOM 3705 C CA . SER A 1 461 ? -7.41 74.438 37.906 1 31.86 461 SER A CA 1
ATOM 3706 C C . SER A 1 461 ? -7.469 73.688 36.562 1 31.86 461 SER A C 1
ATOM 3708 O O . SER A 1 461 ? -6.879 72.625 36.375 1 31.86 461 SER A O 1
ATOM 3710 N N . ALA A 1 462 ? -8.578 73.562 35.875 1 33 462 ALA A N 1
ATOM 3711 C CA . ALA A 1 462 ? -8.727 73.562 34.438 1 33 462 ALA A CA 1
ATOM 3712 C C . ALA A 1 462 ? -7.434 74 33.75 1 33 462 ALA A C 1
ATOM 3714 O O . ALA A 1 462 ? -7.133 75.188 33.688 1 33 462 ALA A O 1
ATOM 3715 N N . SER A 1 463 ? -6.402 73.5 34.062 1 34.56 463 SER A N 1
ATOM 3716 C CA . SER A 1 463 ? -5.352 73.75 33.094 1 34.56 463 SER A CA 1
ATOM 3717 C C . SER A 1 463 ? -5.914 73.812 31.672 1 34.56 463 SER A C 1
ATOM 3719 O O . SER A 1 463 ? -6.812 73 31.344 1 34.56 463 SER A O 1
ATOM 3721 N N . GLU A 1 464 ? -5.961 74.875 31.047 1 35.44 464 GLU A N 1
ATOM 3722 C CA . GLU A 1 464 ? -6.328 75.312 29.688 1 35.44 464 GLU A CA 1
ATOM 3723 C C . GLU A 1 464 ? -6.062 74.188 28.688 1 35.44 464 GLU A C 1
ATOM 3725 O O . GLU A 1 464 ? -4.914 73.938 28.328 1 35.44 464 GLU A O 1
ATOM 3730 N N . VAL A 1 465 ? -6.609 73 28.906 1 41.28 465 VAL A N 1
ATOM 3731 C CA . VAL A 1 465 ? -6.578 72.062 27.797 1 41.28 465 VAL A CA 1
ATOM 3732 C C . VAL A 1 465 ? -6.742 72.812 26.484 1 41.28 465 VAL A C 1
ATOM 3734 O O . VAL A 1 465 ? -7.766 73.5 26.25 1 41.28 465 VAL A O 1
ATOM 3737 N N . CYS A 1 466 ? -5.77 73.375 25.969 1 42.03 466 CYS A N 1
ATOM 3738 C CA . CYS A 1 466 ? -5.836 74 24.672 1 42.03 466 CYS A CA 1
ATOM 3739 C C . CYS A 1 466 ? -6.613 73.188 23.672 1 42.03 466 CYS A C 1
ATOM 3741 O O . CYS A 1 466 ? -6.246 72 23.422 1 42.03 466 CYS A O 1
ATOM 3743 N N . VAL A 1 467 ? -7.969 73.188 23.766 1 53.41 467 VAL A N 1
ATOM 3744 C CA . VAL A 1 467 ? -8.789 72.625 22.703 1 53.41 467 VAL A CA 1
ATOM 3745 C C . VAL A 1 467 ? -8.234 73 21.344 1 53.41 467 VAL A C 1
ATOM 3747 O O . VAL A 1 467 ? -8.039 74.188 21.062 1 53.41 467 VAL A O 1
ATOM 3750 N N . TYR A 1 468 ? -7.535 72.125 20.688 1 57.78 468 TYR A N 1
ATOM 3751 C CA . TYR A 1 468 ? -7.129 72.438 19.312 1 57.78 468 TYR A CA 1
ATOM 3752 C C . TYR A 1 468 ? -8.344 72.5 18.391 1 57.78 468 TYR A C 1
ATOM 3754 O O . TYR A 1 468 ? -9.359 71.875 18.641 1 57.78 468 TYR A O 1
ATOM 3762 N N . PRO A 1 469 ? -8.422 73.562 17.531 1 69.88 469 PRO A N 1
ATOM 3763 C CA . PRO A 1 469 ? -7.293 74.375 17.125 1 69.88 469 PRO A CA 1
ATOM 3764 C C . PRO A 1 469 ? -7.164 75.688 17.984 1 69.88 469 PRO A C 1
ATOM 3766 O O . PRO A 1 469 ? -8.172 76.25 18.375 1 69.88 469 PRO A O 1
ATOM 3769 N N . ALA A 1 470 ? -6.047 75.938 18.578 1 72.5 470 ALA A N 1
ATOM 3770 C CA . ALA A 1 470 ? -5.773 77.125 19.406 1 72.5 470 ALA A CA 1
ATOM 3771 C C . ALA A 1 470 ? -4.859 78.125 18.672 1 72.5 470 ALA A C 1
ATOM 3773 O O . ALA A 1 470 ? -3.885 77.688 18.047 1 72.5 470 ALA A O 1
ATOM 3774 N N . ALA A 1 471 ? -5.324 79.375 18.5 1 79.31 471 ALA A N 1
ATOM 3775 C CA . ALA A 1 471 ? -4.516 80.438 17.875 1 79.31 471 ALA A CA 1
ATOM 3776 C C . ALA A 1 471 ? -3.258 80.688 18.703 1 79.31 471 ALA A C 1
ATOM 3778 O O . ALA A 1 471 ? -3.299 80.688 19.922 1 79.31 471 ALA A O 1
ATOM 3779 N N . CYS A 1 472 ? -2.18 80.688 18 1 81.69 472 CYS A N 1
ATOM 3780 C CA . CYS A 1 472 ? -0.931 81 18.688 1 81.69 472 CYS A CA 1
ATOM 3781 C C . CYS A 1 472 ? -0.147 82.062 17.906 1 81.69 472 CYS A C 1
ATOM 3783 O O . CYS A 1 472 ? -0.406 82.312 16.719 1 81.69 472 CYS A O 1
ATOM 3785 N N . ARG A 1 473 ? 0.578 82.875 18.625 1 85.12 473 ARG A N 1
ATOM 3786 C CA . ARG A 1 473 ? 1.449 83.875 18.031 1 85.12 473 ARG A CA 1
ATOM 3787 C C . ARG A 1 473 ? 2.914 83.5 18.141 1 85.12 473 ARG A C 1
ATOM 3789 O O . ARG A 1 473 ? 3.342 82.938 19.172 1 85.12 473 ARG A O 1
ATOM 3796 N N . VAL A 1 474 ? 3.633 83.688 17.078 1 87.88 474 VAL A N 1
ATOM 3797 C CA . VAL A 1 474 ? 5.043 83.312 17.047 1 87.88 474 VAL A CA 1
ATOM 3798 C C . VAL A 1 474 ? 5.867 84.312 17.812 1 87.88 474 VAL A C 1
ATOM 3800 O O . VAL A 1 474 ? 5.781 85.5 17.531 1 87.88 474 VAL A O 1
ATOM 3803 N N . VAL A 1 475 ? 6.586 83.812 18.797 1 81.5 475 VAL A N 1
ATOM 3804 C CA . VAL A 1 475 ? 7.426 84.688 19.609 1 81.5 475 VAL A CA 1
ATOM 3805 C C . VAL A 1 475 ? 8.836 84.75 19.031 1 81.5 475 VAL A C 1
ATOM 3807 O O . VAL A 1 475 ? 9.484 85.812 19.031 1 81.5 475 VAL A O 1
ATOM 3810 N N . TYR A 1 476 ? 9.328 83.625 18.531 1 84.38 476 TYR A N 1
ATOM 3811 C CA . TYR A 1 476 ? 10.648 83.562 17.922 1 84.38 476 TYR A CA 1
ATOM 3812 C C . TYR A 1 476 ? 10.57 82.938 16.516 1 84.38 476 TYR A C 1
ATOM 3814 O O . TYR A 1 476 ? 9.812 82 16.266 1 84.38 476 TYR A O 1
ATOM 3822 N N . SER A 1 477 ? 11.297 83.688 15.641 1 85.75 477 SER A N 1
ATOM 3823 C CA . SER A 1 477 ? 11.336 83.125 14.281 1 85.75 477 SER A CA 1
ATOM 3824 C C . SER A 1 477 ? 12.078 81.812 14.211 1 85.75 477 SER A C 1
ATOM 3826 O O . SER A 1 477 ? 13.023 81.562 14.977 1 85.75 477 SER A O 1
ATOM 3828 N N . TYR A 1 478 ? 11.586 80.875 13.484 1 85.5 478 TYR A N 1
ATOM 3829 C CA . TYR A 1 478 ? 12.164 79.562 13.273 1 85.5 478 TYR A CA 1
ATOM 3830 C C . TYR A 1 478 ? 12.211 79.25 11.789 1 85.5 478 TYR A C 1
ATOM 3832 O O . TYR A 1 478 ? 11.242 79.438 11.062 1 85.5 478 TYR A O 1
ATOM 3840 N N . GLN A 1 479 ? 13.375 78.875 11.281 1 84.81 479 GLN A N 1
ATOM 3841 C CA . GLN A 1 479 ? 13.539 78.375 9.914 1 84.81 479 GLN A CA 1
ATOM 3842 C C . GLN A 1 479 ? 13.5 76.875 9.852 1 84.81 479 GLN A C 1
ATOM 3844 O O . GLN A 1 479 ? 14.281 76.188 10.531 1 84.81 479 GLN A O 1
ATOM 3849 N N . ALA A 1 480 ? 12.562 76.312 9.055 1 84.75 480 ALA A N 1
ATOM 3850 C CA . ALA A 1 480 ? 12.359 74.875 8.922 1 84.75 480 ALA A CA 1
ATOM 3851 C C . ALA A 1 480 ? 13.609 74.188 8.367 1 84.75 480 ALA A C 1
ATOM 3853 O O . ALA A 1 480 ? 14.234 74.688 7.43 1 84.75 480 ALA A O 1
ATOM 3854 N N . SER A 1 481 ? 14.125 73.188 9.188 1 77.56 481 SER A N 1
ATOM 3855 C CA . SER A 1 481 ? 15.281 72.438 8.727 1 77.56 481 SER A CA 1
ATOM 3856 C C . SER A 1 481 ? 14.852 71.188 7.965 1 77.56 481 SER A C 1
ATOM 3858 O O . SER A 1 481 ? 15.602 70.688 7.133 1 77.56 481 SER A O 1
ATOM 3860 N N . GLN A 1 482 ? 13.695 70.75 8.312 1 81.19 482 GLN A N 1
ATOM 3861 C CA . GLN A 1 482 ? 13.188 69.562 7.672 1 81.19 482 GLN A CA 1
ATOM 3862 C C . GLN A 1 482 ? 11.914 69.812 6.879 1 81.19 482 GLN A C 1
ATOM 3864 O O . GLN A 1 482 ? 11.289 70.875 7.055 1 81.19 482 GLN A O 1
ATOM 3869 N N . SER A 1 483 ? 11.602 68.875 5.941 1 82.12 483 SER A N 1
ATOM 3870 C CA . SER A 1 483 ? 10.484 69.125 5.027 1 82.12 483 SER A CA 1
ATOM 3871 C C . SER A 1 483 ? 9.156 69.125 5.777 1 82.12 483 SER A C 1
ATOM 3873 O O . SER A 1 483 ? 8.18 69.688 5.312 1 82.12 483 SER A O 1
ATOM 3875 N N . ASP A 1 484 ? 9.102 68.5 7.043 1 82.5 484 ASP A N 1
ATOM 3876 C CA . ASP A 1 484 ? 7.824 68.438 7.75 1 82.5 484 ASP A CA 1
ATOM 3877 C C . ASP A 1 484 ? 7.684 69.625 8.703 1 82.5 484 ASP A C 1
ATOM 3879 O O . ASP A 1 484 ? 6.668 69.75 9.391 1 82.5 484 ASP A O 1
ATOM 3883 N N . GLU A 1 485 ? 8.68 70.375 8.68 1 87.19 485 GLU A N 1
ATOM 3884 C CA . GLU A 1 485 ? 8.656 71.562 9.57 1 87.19 485 GLU A CA 1
ATOM 3885 C C . GLU A 1 485 ? 8.203 72.812 8.828 1 87.19 485 GLU A C 1
ATOM 3887 O O . GLU A 1 485 ? 8.188 72.812 7.598 1 87.19 485 GLU A O 1
ATOM 3892 N N . LEU A 1 486 ? 7.668 73.75 9.555 1 87.44 486 LEU A N 1
ATOM 3893 C CA . LEU A 1 486 ? 7.203 75.062 9 1 87.44 486 LEU A CA 1
ATOM 3894 C C . LEU A 1 486 ? 8.062 76.188 9.5 1 87.44 486 LEU A C 1
ATOM 3896 O O . LEU A 1 486 ? 8.406 76.25 10.68 1 87.44 486 LEU A O 1
ATOM 3900 N N . SER A 1 487 ? 8.57 77 8.539 1 88.12 487 SER A N 1
ATOM 3901 C CA . SER A 1 487 ? 9.281 78.188 8.93 1 88.12 487 SER A CA 1
ATOM 3902 C C . SER A 1 487 ? 8.312 79.25 9.398 1 88.12 487 SER A C 1
ATOM 3904 O O . SER A 1 487 ? 7.285 79.5 8.766 1 88.12 487 SER A O 1
ATOM 3906 N N . ILE A 1 488 ? 8.508 79.75 10.602 1 86.25 488 ILE A N 1
ATOM 3907 C CA . ILE A 1 488 ? 7.629 80.75 11.164 1 86.25 488 ILE A CA 1
ATOM 3908 C C . ILE A 1 488 ? 8.43 82 11.477 1 86.25 488 ILE A C 1
ATOM 3910 O O . ILE A 1 488 ? 9.633 81.938 11.719 1 86.25 488 ILE A O 1
ATOM 3914 N N . THR A 1 489 ? 7.84 83.188 11.273 1 87.06 489 THR A N 1
ATOM 3915 C CA . THR A 1 489 ? 8.438 84.5 11.562 1 87.06 489 THR A CA 1
ATOM 3916 C C . THR A 1 489 ? 7.781 85.125 12.781 1 87.06 489 THR A C 1
ATOM 3918 O O . THR A 1 489 ? 6.59 84.938 13.031 1 87.06 489 THR A O 1
ATOM 3921 N N . GLU A 1 490 ? 8.602 85.875 13.547 1 85.56 490 GLU A N 1
ATOM 3922 C CA . GLU A 1 490 ? 8.133 86.5 14.766 1 85.56 490 GLU A CA 1
ATOM 3923 C C . GLU A 1 490 ? 6.93 87.438 14.469 1 85.56 490 GLU A C 1
ATOM 3925 O O . GLU A 1 490 ? 6.965 88.188 13.539 1 85.56 490 GLU A O 1
ATOM 3930 N N . GLY A 1 491 ? 5.883 87.25 15.297 1 83 491 GLY A N 1
ATOM 3931 C CA . GLY A 1 491 ? 4.684 88.062 15.18 1 83 491 GLY A CA 1
ATOM 3932 C C . GLY A 1 491 ? 3.604 87.438 14.336 1 83 491 GLY A C 1
ATOM 3933 O O . GLY A 1 491 ? 2.465 87.875 14.305 1 83 491 GLY A O 1
ATOM 3934 N N . GLU A 1 492 ? 3.943 86.375 13.75 1 87.38 492 GLU A N 1
ATOM 3935 C CA . GLU A 1 492 ? 2.973 85.688 12.906 1 87.38 492 GLU A CA 1
ATOM 3936 C C . GLU A 1 492 ? 1.951 84.875 13.75 1 87.38 492 GLU A C 1
ATOM 3938 O O . GLU A 1 492 ? 2.279 84.375 14.82 1 87.38 492 GLU A O 1
ATOM 3943 N N . GLU A 1 493 ? 0.723 85 13.344 1 87.12 493 GLU A N 1
ATOM 3944 C CA . GLU A 1 493 ? -0.32 84.188 14.031 1 87.12 493 GLU A CA 1
ATOM 3945 C C . GLU A 1 493 ? -0.549 82.875 13.359 1 87.12 493 GLU A C 1
ATOM 3947 O O . GLU A 1 493 ? -0.691 82.75 12.141 1 87.12 493 GLU A O 1
ATOM 3952 N N . LEU A 1 494 ? -0.436 81.812 14.164 1 86.75 494 LEU A N 1
ATOM 3953 C CA . LEU A 1 494 ? -0.606 80.438 13.695 1 86.75 494 LEU A CA 1
ATOM 3954 C C . LEU A 1 494 ? -1.765 79.75 14.422 1 86.75 494 LEU A C 1
ATOM 3956 O O . LEU A 1 494 ? -2.283 80.25 15.406 1 86.75 494 LEU A O 1
ATOM 3960 N N . GLU A 1 495 ? -2.238 78.688 13.82 1 85.75 495 GLU A N 1
ATOM 3961 C CA . GLU A 1 495 ? -3.248 77.812 14.445 1 85.75 495 GLU A CA 1
ATOM 3962 C C . GLU A 1 495 ? -2.684 76.438 14.789 1 85.75 495 GLU A C 1
ATOM 3964 O O . GLU A 1 495 ? -2.188 75.75 13.914 1 85.75 495 GLU A O 1
ATOM 3969 N N . VAL A 1 496 ? -2.678 76.188 16.047 1 81.5 496 VAL A N 1
ATOM 3970 C CA . VAL A 1 496 ? -2.223 74.812 16.469 1 81.5 496 VAL A CA 1
ATOM 3971 C C . VAL A 1 496 ? -3.33 73.812 16.25 1 81.5 496 VAL A C 1
ATOM 3973 O O . VAL A 1 496 ? -4.426 73.938 16.797 1 81.5 496 VAL A O 1
ATOM 3976 N N . ILE A 1 497 ? -3.146 72.875 15.375 1 78.81 497 ILE A N 1
ATOM 3977 C CA . ILE A 1 497 ? -4.145 71.812 15.023 1 78.81 497 ILE A CA 1
ATOM 3978 C C . ILE A 1 497 ? -4.105 70.688 16.031 1 78.81 497 ILE A C 1
ATOM 3980 O O . ILE A 1 497 ? -5.148 70.25 16.5 1 78.81 497 ILE A O 1
ATOM 3984 N N . GLU A 1 498 ? -2.963 70.125 16.234 1 73.06 498 GLU A N 1
ATOM 3985 C CA . GLU A 1 498 ? -2.848 69 17.141 1 73.06 498 GLU A CA 1
ATOM 3986 C C . GLU A 1 498 ? -1.481 68.938 17.812 1 73.06 498 GLU A C 1
ATOM 3988 O O . GLU A 1 498 ? -0.545 69.625 17.375 1 73.06 498 GLU A O 1
ATOM 3993 N N . ASP A 1 499 ? -1.532 68.312 18.953 1 67.94 499 ASP A N 1
ATOM 3994 C CA . ASP A 1 499 ? -0.25 68.062 19.609 1 67.94 499 ASP A CA 1
ATOM 3995 C C . ASP A 1 499 ? 0.65 67.188 18.734 1 67.94 499 ASP A C 1
ATOM 3997 O O . ASP A 1 499 ? 0.195 66.188 18.172 1 67.94 499 ASP A O 1
ATOM 4001 N N . GLY A 1 500 ? 1.602 67.625 18.078 1 61.72 500 GLY A N 1
ATOM 4002 C CA . GLY A 1 500 ? 2.492 66.875 17.203 1 61.72 500 GLY A CA 1
ATOM 4003 C C . GLY A 1 500 ? 2.908 65.562 17.766 1 61.72 500 GLY A C 1
ATOM 4004 O O . GLY A 1 500 ? 2.709 65.312 18.953 1 61.72 500 GLY A O 1
ATOM 4005 N N . ASP A 1 501 ? 3.293 64.562 16.906 1 69.69 501 ASP A N 1
ATOM 4006 C CA . ASP A 1 501 ? 3.816 63.25 17.203 1 69.69 501 ASP A CA 1
ATOM 4007 C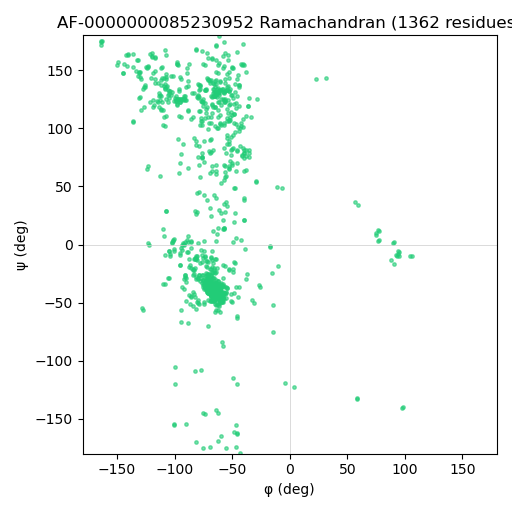 C . ASP A 1 501 ? 5.211 63.344 17.812 1 69.69 501 ASP A C 1
ATOM 4009 O O . ASP A 1 501 ? 5.734 62.344 18.328 1 69.69 501 ASP A O 1
ATOM 4013 N N . VAL A 1 502 ? 5.844 64.562 17.781 1 70.56 502 VAL A N 1
ATOM 4014 C CA . VAL A 1 502 ? 7.191 64.75 18.297 1 70.56 502 VAL A CA 1
ATOM 4015 C C . VAL A 1 502 ? 7.137 65.562 19.578 1 70.56 502 VAL A C 1
ATOM 4017 O O . VAL A 1 502 ? 6.301 66.5 19.703 1 70.56 502 VAL A O 1
ATOM 4020 N N . GLU A 1 503 ? 7.902 65.125 20.547 1 73.19 503 GLU A N 1
ATOM 4021 C CA . GLU A 1 503 ? 7.918 65.812 21.828 1 73.19 503 GLU A CA 1
ATOM 4022 C C . GLU A 1 503 ? 8.289 67.25 21.641 1 73.19 503 GLU A C 1
ATOM 4024 O O . GLU A 1 503 ? 9.242 67.562 20.938 1 73.19 503 GLU A O 1
ATOM 4029 N N . ASP A 1 504 ? 7.637 68.188 22.156 1 73.38 504 ASP A N 1
ATOM 4030 C CA . ASP A 1 504 ? 7.906 69.625 22.25 1 73.38 504 ASP A CA 1
ATOM 4031 C C . ASP A 1 504 ? 7.672 70.312 20.906 1 73.38 504 ASP A C 1
ATOM 4033 O O . ASP A 1 504 ? 8.164 71.375 20.688 1 73.38 504 ASP A O 1
ATOM 4037 N N . TRP A 1 505 ? 7.102 69.562 20.016 1 77.12 505 TRP A N 1
ATOM 4038 C CA . TRP A 1 505 ? 6.777 70.125 18.719 1 77.12 505 TRP A CA 1
ATOM 4039 C C . TRP A 1 505 ? 5.27 70.188 18.484 1 77.12 505 TRP A C 1
ATOM 4041 O O . TRP A 1 505 ? 4.559 69.25 18.938 1 77.12 505 TRP A O 1
ATOM 4051 N N . LEU A 1 506 ? 4.734 71.125 17.969 1 81.31 506 LEU A N 1
ATOM 4052 C CA . LEU A 1 506 ? 3.312 71.312 17.672 1 81.31 506 LEU A CA 1
ATOM 4053 C C . LEU A 1 506 ? 3.068 71.312 16.172 1 81.31 506 LEU A C 1
ATOM 4055 O O . LEU A 1 506 ? 3.92 71.75 15.398 1 81.31 506 LEU A O 1
ATOM 4059 N N . LYS A 1 507 ? 2.047 70.75 15.766 1 85.25 507 LYS A N 1
ATOM 4060 C CA . LYS A 1 507 ? 1.619 70.812 14.367 1 85.25 507 LYS A CA 1
ATOM 4061 C C . LYS A 1 507 ? 0.734 72.062 14.172 1 85.25 507 LYS A C 1
ATOM 4063 O O . LYS A 1 507 ? -0.318 72.188 14.797 1 85.25 507 LYS A O 1
ATOM 4068 N N . VAL A 1 508 ? 1.229 73 13.367 1 87.56 508 VAL A N 1
ATOM 4069 C CA . VAL A 1 508 ? 0.534 74.25 13.227 1 87.56 508 VAL A CA 1
ATOM 4070 C C . VAL A 1 508 ? 0.195 74.5 11.758 1 87.56 508 VAL A C 1
ATOM 4072 O O . VAL A 1 508 ? 0.778 73.875 10.867 1 87.56 508 VAL A O 1
ATOM 4075 N N . CYS A 1 509 ? -0.821 75.25 11.547 1 87.19 509 CYS A N 1
ATOM 4076 C CA . CYS A 1 509 ? -1.23 75.688 10.219 1 87.19 509 CYS A CA 1
ATOM 4077 C C . CYS A 1 509 ? -1.097 77.188 10.094 1 87.19 509 CYS A C 1
ATOM 4079 O O . CYS A 1 509 ? -1.571 77.938 10.961 1 87.19 509 CYS A O 1
ATOM 4081 N N . ASN A 1 510 ? -0.313 77.688 9.094 1 84.94 510 ASN A N 1
ATOM 4082 C CA . ASN A 1 510 ? -0.169 79.125 8.883 1 84.94 510 ASN A CA 1
ATOM 4083 C C . ASN A 1 510 ? -1.342 79.688 8.086 1 84.94 510 ASN A C 1
ATOM 4085 O O . ASN A 1 510 ? -2.219 78.938 7.648 1 84.94 510 ASN A O 1
ATOM 4089 N N . SER A 1 511 ? -1.407 81 8.07 1 80.69 511 SER A N 1
ATOM 4090 C CA . SER A 1 511 ? -2.5 81.688 7.402 1 80.69 511 SER A CA 1
ATOM 4091 C C . SER A 1 511 ? -2.594 81.312 5.934 1 80.69 511 SER A C 1
ATOM 4093 O O . SER A 1 511 ? -3.664 81.375 5.328 1 80.69 511 SER A O 1
ATOM 4095 N N . CYS A 1 512 ? -1.494 80.75 5.418 1 79.25 512 CYS A N 1
ATOM 4096 C CA . CYS A 1 512 ? -1.487 80.375 4.016 1 79.25 512 CYS A CA 1
ATOM 4097 C C . CYS A 1 512 ? -1.929 78.875 3.863 1 79.25 512 CYS A C 1
ATOM 4099 O O . CYS A 1 512 ? -1.975 78.375 2.75 1 79.25 512 CYS A O 1
ATOM 4101 N N . GLY A 1 513 ? -2.25 78.25 4.996 1 81.69 513 GLY A N 1
ATOM 4102 C CA . GLY A 1 513 ? -2.746 76.875 4.93 1 81.69 513 GLY A CA 1
ATOM 4103 C C . GLY A 1 513 ? -1.643 75.812 5.008 1 81.69 513 GLY A C 1
ATOM 4104 O O . GLY A 1 513 ? -1.893 74.625 4.816 1 81.69 513 GLY A O 1
ATOM 4105 N N . GLN A 1 514 ? -0.449 76.25 5.145 1 85.94 514 GLN A N 1
ATOM 4106 C CA . GLN A 1 514 ? 0.65 75.25 5.258 1 85.94 514 GLN A CA 1
ATOM 4107 C C . GLN A 1 514 ? 0.723 74.688 6.66 1 85.94 514 GLN A C 1
ATOM 4109 O O . GLN A 1 514 ? 0.641 75.438 7.652 1 85.94 514 GLN A O 1
ATOM 4114 N N . VAL A 1 515 ? 0.733 73.312 6.605 1 87.69 515 VAL A N 1
ATOM 4115 C CA . VAL A 1 515 ? 0.775 72.625 7.875 1 87.69 515 VAL A CA 1
ATOM 4116 C C . VAL A 1 515 ? 2.186 72.062 8.125 1 87.69 515 VAL A C 1
ATOM 4118 O O . VAL A 1 515 ? 2.836 71.562 7.207 1 87.69 515 VAL A O 1
ATOM 4121 N N . GLY A 1 516 ? 2.781 72.25 9.273 1 85.88 516 GLY A N 1
ATOM 4122 C CA . GLY A 1 516 ? 4.094 71.75 9.648 1 85.88 516 GLY A CA 1
ATOM 4123 C C . GLY A 1 516 ? 4.336 71.812 11.148 1 85.88 516 GLY A C 1
ATOM 4124 O O . GLY A 1 516 ? 3.512 72.312 11.906 1 85.88 516 GLY A O 1
ATOM 4125 N N . TYR A 1 517 ? 5.473 71.188 11.469 1 86.56 517 TYR A N 1
ATOM 4126 C CA . TYR A 1 517 ? 5.836 71.125 12.883 1 86.56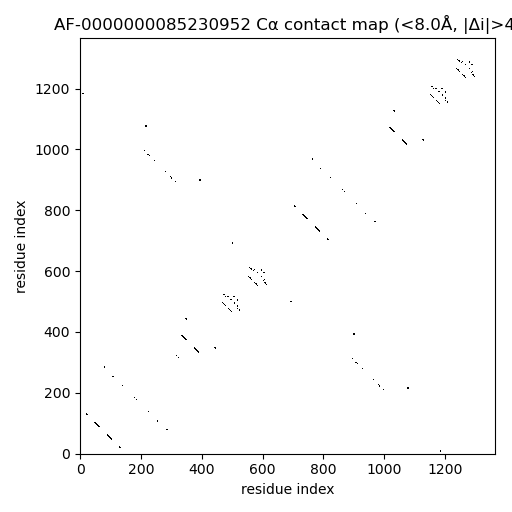 517 TYR A CA 1
ATOM 4127 C C . TYR A 1 517 ? 6.668 72.375 13.289 1 86.56 517 TYR A C 1
ATOM 4129 O O . TYR A 1 517 ? 7.531 72.812 12.539 1 86.56 517 TYR A O 1
ATOM 4137 N N . VAL A 1 518 ? 6.316 72.938 14.461 1 85.69 518 VAL A N 1
ATOM 4138 C CA . VAL A 1 518 ? 7.082 74.062 15.039 1 85.69 518 VAL A CA 1
ATOM 4139 C C . VAL A 1 518 ? 7.359 73.75 16.516 1 85.69 518 VAL A C 1
ATOM 4141 O O . VAL A 1 518 ? 6.566 73.125 17.188 1 85.69 518 VAL A O 1
ATOM 4144 N N . PRO A 1 519 ? 8.508 74.188 16.906 1 80.88 519 PRO A N 1
ATOM 4145 C CA . PRO A 1 519 ? 8.789 74 18.328 1 80.88 519 PRO A CA 1
ATOM 4146 C C . PRO A 1 519 ? 7.805 74.688 19.234 1 80.88 519 PRO A C 1
ATOM 4148 O O . PRO A 1 519 ? 7.488 75.875 18.984 1 80.88 519 PRO A O 1
ATOM 4151 N N . GLU A 1 520 ? 7.309 74.062 20.203 1 78.88 520 GLU A N 1
ATOM 4152 C CA . GLU A 1 520 ? 6.27 74.625 21.094 1 78.88 520 GLU A CA 1
ATOM 4153 C C . GLU A 1 520 ? 6.719 75.875 21.781 1 78.88 520 GLU A C 1
ATOM 4155 O O . GLU A 1 520 ? 5.922 76.812 21.984 1 78.88 520 GLU A O 1
ATOM 4160 N N . ARG A 1 521 ? 8.023 76 22.109 1 76.19 521 ARG A N 1
ATOM 4161 C CA . ARG A 1 521 ? 8.539 77.188 22.859 1 76.19 521 ARG A CA 1
ATOM 4162 C C . ARG A 1 521 ? 8.602 78.438 22 1 76.19 521 ARG A C 1
ATOM 4164 O O . ARG A 1 521 ? 8.82 79.5 22.516 1 76.19 521 ARG A O 1
ATOM 4171 N N . TYR A 1 522 ? 8.406 78.25 20.75 1 79.94 522 TYR A N 1
ATOM 4172 C CA . TYR A 1 522 ? 8.508 79.438 19.844 1 79.94 522 TYR A CA 1
ATOM 4173 C C . TYR A 1 522 ? 7.145 80.062 19.609 1 79.94 522 TYR A C 1
ATOM 4175 O O . TYR A 1 522 ? 7.031 81.062 18.875 1 79.94 522 TYR A O 1
ATOM 4183 N N . VAL A 1 523 ? 6.066 79.375 20.219 1 80.88 523 VAL A N 1
ATOM 4184 C CA . VAL A 1 523 ? 4.73 79.938 19.984 1 80.88 523 VAL A CA 1
ATOM 4185 C C . VAL A 1 523 ? 4.035 80.188 21.328 1 80.88 523 VAL A C 1
ATOM 4187 O O . VAL A 1 523 ? 4.32 79.5 22.312 1 80.88 523 VAL A O 1
ATOM 4190 N N . GLN A 1 524 ? 3.406 81.25 21.5 1 78.44 524 GLN A N 1
ATOM 4191 C CA . GLN A 1 524 ? 2.611 81.562 22.688 1 78.44 524 GLN A CA 1
ATOM 4192 C C . GLN A 1 524 ? 1.119 81.438 22.391 1 78.44 524 GLN A C 1
ATOM 4194 O O . GLN A 1 524 ? 0.619 82 21.438 1 78.44 524 GLN A O 1
ATOM 4199 N N . PHE A 1 525 ? 0.469 80.625 23.234 1 74.62 525 PHE A N 1
ATOM 4200 C CA . PHE A 1 525 ? -0.964 80.438 23.047 1 74.62 525 PHE A CA 1
ATOM 4201 C C . PHE A 1 525 ? -1.74 81.688 23.453 1 74.62 525 PHE A C 1
ATOM 4203 O O . PHE A 1 525 ? -1.43 82.312 24.453 1 74.62 525 PHE A O 1
ATOM 4210 N N . LEU A 1 526 ? -2.459 82.375 22.688 1 61.06 526 LEU A N 1
ATOM 4211 C CA . LEU A 1 526 ? -3.295 83.5 23 1 61.06 526 LEU A CA 1
ATOM 4212 C C . LEU A 1 526 ? -4.488 83.125 23.859 1 61.06 526 LEU A C 1
ATOM 4214 O O . LEU A 1 526 ? -5.391 82.438 23.391 1 61.06 526 LEU A O 1
ATOM 4218 N N . CYS A 1 527 ? -4.168 82.625 25.141 1 50.97 527 CYS A N 1
ATOM 4219 C CA . CYS A 1 527 ? -5.254 82.25 26.047 1 50.97 527 CYS A CA 1
ATOM 4220 C C . CYS A 1 527 ? -6.254 83.438 26.188 1 50.97 527 CYS A C 1
ATOM 4222 O O . CYS A 1 527 ? -5.867 84.562 26.438 1 50.97 527 CYS A O 1
ATOM 4224 N N . LEU A 1 528 ? -7.391 83.5 25.703 1 40.72 528 LEU A N 1
ATOM 4225 C CA . LEU A 1 528 ? -8.422 84.438 26.109 1 40.72 528 LEU A CA 1
ATOM 4226 C C . LEU A 1 528 ? -8.586 84.438 27.625 1 40.72 528 LEU A C 1
ATOM 4228 O O . LEU A 1 528 ? -8.75 83.375 28.234 1 40.72 528 LEU A O 1
ATOM 4232 N N . PRO A 1 529 ? -7.887 85.375 28.422 1 37.09 529 PRO A N 1
ATOM 4233 C CA . PRO A 1 529 ? -8.227 85.562 29.828 1 37.09 529 PRO A CA 1
ATOM 4234 C C . PRO A 1 529 ? -9.703 85.25 30.109 1 37.09 529 PRO A C 1
ATOM 4236 O O . PRO A 1 529 ? -10.555 85.5 29.25 1 37.09 529 PRO A O 1
ATOM 4239 N N . ALA A 1 530 ? -9.969 84.438 30.969 1 35.03 530 ALA A N 1
ATOM 4240 C CA . ALA A 1 530 ? -11.297 84.5 31.578 1 35.03 530 ALA A CA 1
ATOM 4241 C C . ALA A 1 530 ? -11.617 85.938 32 1 35.03 530 ALA A C 1
ATOM 4243 O O . ALA A 1 530 ? -10.75 86.688 32.5 1 35.03 530 ALA A O 1
ATOM 4244 N N . ASP A 1 531 ? -12.633 86.625 31.562 1 30.23 531 ASP A N 1
ATOM 4245 C CA . ASP A 1 531 ? -13.281 87.875 31.938 1 30.23 531 ASP A CA 1
ATOM 4246 C C . ASP A 1 531 ? -13.344 88 33.469 1 30.23 531 ASP A C 1
ATOM 4248 O O . ASP A 1 531 ? -14.078 87.25 34.125 1 30.23 531 ASP A O 1
ATOM 4252 N N . ASP A 1 532 ? -12.344 88.062 34.188 1 28.72 532 ASP A N 1
ATOM 4253 C CA . ASP A 1 532 ? -12.742 88.875 35.312 1 28.72 532 ASP A CA 1
ATOM 4254 C C . ASP A 1 532 ? -13.289 90.188 34.844 1 28.72 532 ASP A C 1
ATOM 4256 O O . ASP A 1 532 ? -12.562 91 34.219 1 28.72 532 ASP A O 1
ATOM 4260 N N . ALA A 1 533 ? -14.57 90.375 34.656 1 28.19 533 ALA A N 1
ATOM 4261 C CA . ALA A 1 533 ? -15.484 91.5 34.375 1 28.19 533 ALA A CA 1
ATOM 4262 C C . ALA A 1 533 ? -15.219 92.625 35.312 1 28.19 533 ALA A C 1
ATOM 4264 O O . ALA A 1 533 ? -16.141 93.125 35.969 1 28.19 533 ALA A O 1
ATOM 4265 N N . THR A 1 534 ? -14.156 92.875 36.031 1 25.53 534 THR A N 1
ATOM 4266 C CA . THR A 1 534 ? -14.453 94.125 36.719 1 25.53 534 THR A CA 1
ATOM 4267 C C . THR A 1 534 ? -14.734 95.25 35.688 1 25.53 534 THR A C 1
ATOM 4269 O O . THR A 1 534 ? -14.422 95.062 34.5 1 25.53 534 THR A O 1
ATOM 4272 N N . GLN A 1 535 ? -14.695 96.625 36.219 1 23.23 535 GLN A N 1
ATOM 4273 C CA . GLN A 1 535 ? -15.242 97.938 35.906 1 23.23 535 GLN A CA 1
ATOM 4274 C C . GLN A 1 535 ? -14.547 98.562 34.719 1 23.23 535 GLN A C 1
ATOM 4276 O O . GLN A 1 535 ? -13.352 98.875 34.781 1 23.23 535 GLN A O 1
ATOM 4281 N N . LEU A 1 536 ? -14.695 98.125 33.5 1 21.58 536 LEU A N 1
ATOM 4282 C CA . LEU A 1 536 ? -14.445 98.938 32.344 1 21.58 536 LEU A CA 1
ATOM 4283 C C . LEU A 1 536 ? -15.086 100.312 32.531 1 21.58 536 LEU A C 1
ATOM 4285 O O . LEU A 1 536 ? -16.297 100.438 32.719 1 21.58 536 LEU A O 1
ATOM 4289 N N . ASP A 1 537 ? -14.445 101.25 33.281 1 21.86 537 ASP A N 1
ATOM 4290 C CA . ASP A 1 537 ? -14.727 102.688 33.219 1 21.86 537 ASP A CA 1
ATOM 4291 C C . ASP A 1 537 ? -14.945 103.125 31.781 1 21.86 537 ASP A C 1
ATOM 4293 O O . ASP A 1 537 ? -14.484 102.438 30.844 1 21.86 537 ASP A O 1
ATOM 4297 N N . GLY A 1 538 ? -15.742 104.312 31.453 1 21.5 538 GLY A N 1
ATOM 4298 C CA . GLY A 1 538 ? -16.547 104.938 30.438 1 21.5 538 GLY A CA 1
ATOM 4299 C C . GLY A 1 538 ? -15.75 105.312 29.203 1 21.5 538 GLY A C 1
ATOM 4300 O O . GLY A 1 538 ? -16.328 105.75 28.203 1 21.5 538 GLY A O 1
ATOM 4301 N N . SER A 1 539 ? -14.484 105.688 29.297 1 22.17 539 SER A N 1
ATOM 4302 C CA . SER A 1 539 ? -14.273 106.812 28.328 1 22.17 539 SER A CA 1
ATOM 4303 C C . SER A 1 539 ? -14.328 106.25 26.891 1 22.17 539 SER A C 1
ATOM 4305 O O . SER A 1 539 ? -13.484 105.438 26.484 1 22.17 539 SER A O 1
ATOM 4307 N N . PHE A 1 540 ? -15.594 106 26.266 1 21.47 540 PHE A N 1
ATOM 4308 C CA . PHE A 1 540 ? -16.062 105.625 24.922 1 21.47 540 PHE A CA 1
ATOM 4309 C C . PHE A 1 540 ? -15.539 106.625 23.891 1 21.47 540 PHE A C 1
ATOM 4311 O O . PHE A 1 540 ? -16.219 107.562 23.547 1 21.47 540 PHE A O 1
ATOM 4318 N N . SER A 1 541 ? -14.328 107.188 23.953 1 20.92 541 SER A N 1
ATOM 4319 C CA . SER A 1 541 ? -14.32 108.188 22.922 1 20.92 541 SER A CA 1
ATOM 4320 C C . SER A 1 541 ? -14.641 107.625 21.562 1 20.92 541 SER A C 1
ATOM 4322 O O . SER A 1 541 ? -14.273 106.438 21.266 1 20.92 541 SER A O 1
ATOM 4324 N N . SER A 1 542 ? -15.695 108.125 20.734 1 20.62 542 SER A N 1
ATOM 4325 C CA . SER A 1 542 ? -16.656 108 19.641 1 20.62 542 SER A CA 1
ATOM 4326 C C . SER A 1 542 ? -15.938 107.938 18.297 1 20.62 542 SER A C 1
ATOM 4328 O O . SER A 1 542 ? -16.578 107.75 17.25 1 20.62 542 SER A O 1
ATOM 4330 N N . THR A 1 543 ? -14.656 108.25 18.125 1 21.11 543 THR A N 1
ATOM 4331 C CA . THR A 1 543 ? -14.625 108.938 16.859 1 21.11 543 THR A CA 1
ATOM 4332 C C . THR A 1 543 ? -15.016 108.062 15.703 1 21.11 543 THR A C 1
ATOM 4334 O O . THR A 1 543 ? -15.102 106.812 15.875 1 21.11 543 THR A O 1
ATOM 4337 N N . SER A 1 544 ? -14.383 108.188 14.516 1 21.77 544 SER A N 1
ATOM 4338 C CA . SER A 1 544 ? -14.742 108.375 13.109 1 21.77 544 SER A CA 1
ATOM 4339 C C . SER A 1 544 ? -14.961 107 12.422 1 21.77 544 SER A C 1
ATOM 4341 O O . SER A 1 544 ? -14.414 106 12.852 1 21.77 544 SER A O 1
ATOM 4343 N N . PRO A 1 545 ? -16.016 106.875 11.492 1 24.41 545 PRO A N 1
ATOM 4344 C CA . PRO A 1 545 ? -16.891 106 10.719 1 24.41 545 PRO A CA 1
ATOM 4345 C C . PRO A 1 545 ? -16.125 105.125 9.727 1 24.41 545 PRO A C 1
ATOM 4347 O O . PRO A 1 545 ? -16.734 104.438 8.906 1 24.41 545 PRO A O 1
ATOM 4350 N N . THR A 1 546 ? -14.812 104.938 9.758 1 22.56 546 THR A N 1
ATOM 4351 C CA . THR A 1 546 ? -14.352 104.625 8.414 1 22.56 546 THR A CA 1
ATOM 4352 C C . THR A 1 546 ? -14.945 103.25 7.961 1 22.56 546 THR A C 1
ATOM 4354 O O . THR A 1 546 ? -15.156 102.375 8.773 1 22.56 546 THR A O 1
ATOM 4357 N N . GLY A 1 547 ? -15.625 103.125 6.734 1 22.48 547 GLY A N 1
ATOM 4358 C CA . GLY A 1 547 ? -16.484 102.375 5.832 1 22.48 547 GLY A CA 1
ATOM 4359 C C . GLY A 1 547 ? -15.938 101 5.473 1 22.48 547 GLY A C 1
ATOM 4360 O O . GLY A 1 547 ? -16.438 100.312 4.555 1 22.48 547 GLY A O 1
ATOM 4361 N N . SER A 1 548 ? -14.945 100.375 6.078 1 24.17 548 SER A N 1
ATOM 4362 C CA . SER A 1 548 ? -14.406 99.312 5.262 1 24.17 548 SER A CA 1
ATOM 4363 C C . SER A 1 548 ? -15.438 98.188 5.039 1 24.17 548 SER A C 1
ATOM 4365 O O . SER A 1 548 ? -16.188 97.875 5.953 1 24.17 548 SER A O 1
ATOM 4367 N N . LYS A 1 549 ? -15.828 97.938 3.717 1 28.8 549 LYS A N 1
ATOM 4368 C CA . LYS A 1 549 ? -16.734 97.062 2.973 1 28.8 549 LYS A CA 1
ATOM 4369 C C . LYS A 1 549 ? -16.516 95.625 3.32 1 28.8 549 LYS A C 1
ATOM 4371 O O . LYS A 1 549 ? -15.383 95.125 3.256 1 28.8 549 LYS A O 1
ATOM 4376 N N . LYS A 1 550 ? -17.375 95.062 4.043 1 29.58 550 LYS A N 1
ATOM 4377 C CA . LYS A 1 550 ? -17.578 93.688 4.457 1 29.58 550 LYS A CA 1
ATOM 4378 C C . LYS A 1 550 ? -17.672 92.75 3.25 1 29.58 550 LYS A C 1
ATOM 4380 O O . LYS A 1 550 ? -18.656 92.75 2.51 1 29.58 550 LYS A O 1
ATOM 4385 N N . LYS A 1 551 ? -16.594 92.438 2.736 1 29.06 551 LYS A N 1
ATOM 4386 C CA . LYS A 1 551 ? -16.594 91.438 1.645 1 29.06 551 LYS A CA 1
ATOM 4387 C C . LYS A 1 551 ? -17.234 90.125 2.074 1 29.06 551 LYS A C 1
ATOM 4389 O O . LYS A 1 551 ? -16.688 89.375 2.904 1 29.06 551 LYS A O 1
ATOM 4394 N N . THR A 1 552 ? -18.547 90.125 2.309 1 30.83 552 THR A N 1
ATOM 4395 C CA . THR A 1 552 ? -19.344 88.875 2.572 1 30.83 552 THR A CA 1
ATOM 4396 C C . THR A 1 552 ? -19.078 87.812 1.509 1 30.83 552 THR A C 1
ATOM 4398 O O . THR A 1 552 ? -19.422 88 0.339 1 30.83 552 THR A O 1
ATOM 4401 N N . GLY A 1 553 ? -17.969 87.25 1.475 1 31.8 553 GLY A N 1
ATOM 4402 C CA . GLY A 1 553 ? -17.75 86.188 0.528 1 31.8 553 GLY A CA 1
ATOM 4403 C C . GLY A 1 553 ? -18.844 85.125 0.579 1 31.8 553 GLY A C 1
ATOM 4404 O O . GLY A 1 553 ? -19.125 84.562 1.638 1 31.8 553 GLY A O 1
ATOM 4405 N N . SER A 1 554 ? -20.047 85.25 -0.03 1 40.09 554 SER A N 1
ATOM 4406 C CA . SER A 1 554 ? -21.172 84.375 -0.272 1 40.09 554 SER A CA 1
ATOM 4407 C C . SER A 1 554 ? -20.703 82.938 -0.64 1 40.09 554 SER A C 1
ATOM 4409 O O . SER A 1 554 ? -20 82.75 -1.637 1 40.09 554 SER A O 1
ATOM 4411 N N . ARG A 1 555 ? -20.344 82.188 0.283 1 52.06 555 ARG A N 1
ATOM 4412 C CA . ARG A 1 555 ? -20.031 80.812 -0.04 1 52.06 555 ARG A CA 1
ATOM 4413 C C . ARG A 1 555 ? -21.266 80 -0.473 1 52.06 555 ARG A C 1
ATOM 4415 O O . ARG A 1 555 ? -22.25 79.938 0.267 1 52.06 555 ARG A O 1
ATOM 4422 N N . GLY A 1 556 ? -21.375 79.375 -1.699 1 63.66 556 GLY A N 1
ATOM 4423 C CA . GLY A 1 556 ? -22.062 78.5 -2.662 1 63.66 556 GLY A CA 1
ATOM 4424 C C . GLY A 1 556 ? -23.547 78.375 -2.369 1 63.66 556 GLY A C 1
ATOM 4425 O O . GLY A 1 556 ? -24.016 78.75 -1.295 1 63.66 556 GLY A O 1
ATOM 4426 N N . VAL A 1 557 ? -24.469 78.312 -3.303 1 76.94 557 VAL A N 1
ATOM 4427 C CA . VAL A 1 557 ? -25.906 78.125 -3.26 1 76.94 557 VAL A CA 1
ATOM 4428 C C . VAL A 1 557 ? -26.203 76.625 -3.453 1 76.94 557 VAL A C 1
ATOM 4430 O O . VAL A 1 557 ? -25.609 75.938 -4.328 1 76.94 557 VAL A O 1
ATOM 4433 N N . VAL A 1 558 ? -26.953 76.062 -2.484 1 78.19 558 VAL A N 1
ATOM 4434 C CA . VAL A 1 558 ? -27.359 74.625 -2.631 1 78.19 558 VAL A CA 1
ATOM 4435 C C . VAL A 1 558 ? -28.859 74.562 -2.955 1 78.19 558 VAL A C 1
ATOM 4437 O O . VAL A 1 558 ? -29.625 75.438 -2.512 1 78.19 558 VAL A O 1
ATOM 4440 N N . ARG A 1 559 ? -29.25 73.688 -3.775 1 83.56 559 ARG A N 1
ATOM 4441 C CA . ARG A 1 559 ? -30.625 73.438 -4.16 1 83.56 559 ARG A CA 1
ATOM 4442 C C . ARG A 1 559 ? -31.188 72.25 -3.389 1 83.56 559 ARG A C 1
ATOM 4444 O O . ARG A 1 559 ? -30.562 71.188 -3.309 1 83.56 559 ARG A O 1
ATOM 4451 N N . ALA A 1 560 ? -32.281 72.375 -2.699 1 82.94 560 ALA A N 1
ATOM 4452 C CA . ALA A 1 560 ? -32.969 71.312 -1.981 1 82.94 560 ALA A CA 1
ATOM 4453 C C . ALA A 1 560 ? -33.438 70.25 -2.945 1 82.94 560 ALA A C 1
ATOM 4455 O O . ALA A 1 560 ? -34.25 70.5 -3.85 1 82.94 560 ALA A O 1
ATOM 4456 N N . LEU A 1 561 ? -33 69.062 -2.916 1 81.12 561 LEU A N 1
ATOM 4457 C CA . LEU A 1 561 ? -33.406 67.875 -3.713 1 81.12 561 LEU A CA 1
ATOM 4458 C C . LEU A 1 561 ? -34.75 67.312 -3.223 1 81.12 561 LEU A C 1
ATOM 4460 O O . LEU A 1 561 ? -35.531 66.812 -4.02 1 81.12 561 LEU A O 1
ATOM 4464 N N . TYR A 1 562 ? -35 67.375 -1.907 1 81.44 562 TYR A N 1
ATOM 4465 C CA . TYR A 1 562 ? -36.219 66.938 -1.247 1 81.44 562 TYR A CA 1
ATOM 4466 C C . TYR A 1 562 ? -36.719 68 -0.234 1 81.44 562 TYR A C 1
ATOM 4468 O O . TYR A 1 562 ? -35.906 68.812 0.263 1 81.44 562 TYR A O 1
ATOM 4476 N N . SER A 1 563 ? -38.031 68 -0.097 1 82.69 563 SER A N 1
ATOM 4477 C CA . SER A 1 563 ? -38.594 68.875 0.954 1 82.69 563 SER A CA 1
ATOM 4478 C C . SER A 1 563 ? -38.125 68.375 2.334 1 82.69 563 SER A C 1
ATOM 4480 O O . SER A 1 563 ? -38.062 67.188 2.602 1 82.69 563 SER A O 1
ATOM 4482 N N . TYR A 1 564 ? -37.625 69.312 3.158 1 80.38 564 TYR A N 1
ATOM 4483 C CA . TYR A 1 564 ? -37.188 69.062 4.527 1 80.38 564 TYR A CA 1
ATOM 4484 C C . TYR A 1 564 ? -37.969 69.938 5.516 1 80.38 564 TYR A C 1
ATOM 4486 O O . TYR A 1 564 ? -38.062 71.125 5.332 1 80.38 564 TYR A O 1
ATOM 4494 N N . GLN A 1 565 ? -38.594 69.25 6.426 1 81.19 565 GLN A N 1
ATOM 4495 C CA . GLN A 1 565 ? -39.25 69.938 7.547 1 81.19 565 GLN A CA 1
ATOM 4496 C C . GLN A 1 565 ? -38.375 69.938 8.781 1 81.19 565 GLN A C 1
ATOM 4498 O O . GLN A 1 565 ? -37.906 68.875 9.227 1 81.19 565 GLN A O 1
ATOM 4503 N N . ALA A 1 566 ? -38 71.125 9.328 1 78.56 566 ALA A N 1
ATOM 4504 C CA . ALA A 1 566 ? -37.156 71.312 10.492 1 78.56 566 ALA A CA 1
ATOM 4505 C C . ALA A 1 566 ? -37.656 70.5 11.688 1 78.56 566 ALA A C 1
ATOM 4507 O O . ALA A 1 566 ? -38.844 70.5 11.992 1 78.56 566 ALA A O 1
ATOM 4508 N N . GLN A 1 567 ? -36.938 69.625 12.258 1 77.31 567 GLN A N 1
ATOM 4509 C CA . GLN A 1 567 ? -37.312 68.812 13.414 1 77.31 567 GLN A CA 1
ATOM 4510 C C . GLN A 1 567 ? -37 69.562 14.719 1 77.31 567 GLN A C 1
ATOM 4512 O O . GLN A 1 567 ? -37.469 69.188 15.789 1 77.31 567 GLN A O 1
ATOM 4517 N N . SER A 1 568 ? -36.125 70.625 14.625 1 76.81 568 SER A N 1
ATOM 4518 C CA . SER A 1 568 ? -35.812 71.5 15.766 1 76.81 568 SER A CA 1
ATOM 4519 C C . SER A 1 568 ? -35.812 73 15.359 1 76.81 568 SER A C 1
ATOM 4521 O O . SER A 1 568 ? -35.75 73.312 14.172 1 76.81 568 SER A O 1
ATOM 4523 N N . ALA A 1 569 ? -35.875 73.875 16.359 1 80.56 569 ALA A N 1
ATOM 4524 C CA . ALA A 1 569 ? -35.969 75.312 16.141 1 80.56 569 ALA A CA 1
ATOM 4525 C C . ALA A 1 569 ? -34.719 75.875 15.445 1 80.56 569 ALA A C 1
ATOM 4527 O O . ALA A 1 569 ? -34.719 76.938 14.82 1 80.56 569 ALA A O 1
ATOM 4528 N N . GLU A 1 570 ? -33.688 75.125 15.359 1 80.44 570 GLU A N 1
ATOM 4529 C CA . GLU A 1 570 ? -32.406 75.562 14.789 1 80.44 570 GLU A CA 1
ATOM 4530 C C . GLU A 1 570 ? -32.25 75.062 13.344 1 80.44 570 GLU A C 1
ATOM 4532 O O . GLU A 1 570 ? -31.312 75.438 12.656 1 80.44 570 GLU A O 1
ATOM 4537 N N . GLU A 1 571 ? -33.188 74.25 12.891 1 82.69 571 GLU A N 1
ATOM 4538 C CA . GLU A 1 571 ? -33.094 73.688 11.539 1 82.69 571 GLU A CA 1
ATOM 4539 C C . GLU A 1 571 ? -33.938 74.5 10.562 1 82.69 571 GLU A C 1
ATOM 4541 O O . GLU A 1 571 ? -34.906 75.188 10.969 1 82.69 571 GLU A O 1
ATOM 4546 N N . LEU A 1 572 ? -33.562 74.438 9.289 1 82.44 572 LEU A N 1
ATOM 4547 C CA . LEU A 1 572 ? -34.25 75.125 8.211 1 82.44 572 LEU A CA 1
ATOM 4548 C C . LEU A 1 572 ? -35.219 74.188 7.492 1 82.44 572 LEU A C 1
ATOM 4550 O O . LEU A 1 572 ? -34.875 73.062 7.18 1 82.44 572 LEU A O 1
ATOM 4554 N N . SER A 1 573 ? -36.5 74.625 7.43 1 86.06 573 SER A N 1
ATOM 4555 C CA . SER A 1 573 ? -37.469 73.875 6.598 1 86.06 573 SER A CA 1
ATOM 4556 C C . SER A 1 573 ? -37.531 74.438 5.188 1 86.06 573 SER A C 1
ATOM 4558 O O . SER A 1 573 ? -37.469 75.688 5.008 1 86.06 573 SER A O 1
ATOM 4560 N N . PHE A 1 574 ? -37.375 73.562 4.215 1 84.38 574 PHE A N 1
ATOM 4561 C CA . PHE A 1 574 ? -37.469 74.062 2.838 1 84.38 574 PHE A CA 1
ATOM 4562 C C . PHE A 1 574 ? -38.156 73 1.951 1 84.38 574 PHE A C 1
ATOM 4564 O O . PHE A 1 574 ? -38.25 71.875 2.32 1 84.38 574 PHE A O 1
ATOM 4571 N N . GLN A 1 575 ? -38.75 73.5 0.879 1 81.88 575 GLN A N 1
ATOM 4572 C CA . GLN A 1 575 ? -39.406 72.688 -0.138 1 81.88 575 GLN A CA 1
ATOM 4573 C C . GLN A 1 575 ? -38.375 72.312 -1.215 1 81.88 575 GLN A C 1
ATOM 4575 O O . GLN A 1 575 ? -37.375 72.938 -1.391 1 81.88 575 GLN A O 1
ATOM 4580 N N . GLU A 1 576 ? -38.688 71.125 -1.818 1 82.94 576 GLU A N 1
ATOM 4581 C CA . GLU A 1 576 ? -37.875 70.688 -2.934 1 82.94 576 GLU A CA 1
ATOM 4582 C C . GLU A 1 576 ? -37.656 71.812 -3.953 1 82.94 576 GLU A C 1
ATOM 4584 O O . GLU A 1 576 ? -38.594 72.5 -4.344 1 82.94 576 GLU A O 1
ATOM 4589 N N . GLY A 1 577 ? -36.406 72.062 -4.391 1 81.5 577 GLY A N 1
ATOM 4590 C CA . GLY A 1 577 ? -36 73.062 -5.379 1 81.5 577 GLY A CA 1
ATOM 4591 C C . GLY A 1 577 ? -35.625 74.375 -4.762 1 81.5 577 GLY A C 1
ATOM 4592 O O . GLY A 1 577 ? -35.188 75.312 -5.469 1 81.5 577 GLY A O 1
ATOM 4593 N N . ALA A 1 578 ? -35.844 74.625 -3.449 1 83.69 578 ALA A N 1
ATOM 4594 C CA . ALA A 1 578 ? -35.469 75.875 -2.797 1 83.69 578 ALA A CA 1
ATOM 4595 C C . ALA A 1 578 ? -33.969 76.125 -2.855 1 83.69 578 ALA A C 1
ATOM 4597 O O . ALA A 1 578 ? -33.188 75.188 -2.723 1 83.69 578 ALA A O 1
ATOM 4598 N N . LEU A 1 579 ? -33.562 77.25 -3.285 1 81.88 579 LEU A N 1
ATOM 4599 C CA . LEU A 1 579 ? -32.188 77.625 -3.305 1 81.88 579 LEU A CA 1
ATOM 4600 C C . LEU A 1 579 ? -31.75 78.188 -1.949 1 81.88 579 LEU A C 1
ATOM 4602 O O . LEU A 1 579 ? -32.25 79.25 -1.508 1 81.88 579 LEU A O 1
ATOM 4606 N N . ILE A 1 580 ? -30.922 77.438 -1.214 1 81.38 580 ILE A N 1
ATOM 4607 C CA . ILE A 1 580 ? -30.453 77.812 0.12 1 81.38 580 ILE A CA 1
ATOM 4608 C C . ILE A 1 580 ? -29.031 78.375 0.032 1 81.38 580 ILE A C 1
ATOM 4610 O O . ILE A 1 580 ? -28.156 77.75 -0.596 1 81.38 580 ILE A O 1
ATOM 4614 N N . HIS A 1 581 ? -28.844 79.5 0.475 1 80.75 581 HIS A N 1
ATOM 4615 C CA . HIS A 1 581 ? -27.516 80.125 0.558 1 80.75 581 HIS A CA 1
ATOM 4616 C C . HIS A 1 581 ? -26.703 79.5 1.691 1 80.75 581 HIS A C 1
ATOM 4618 O O . HIS A 1 581 ? -27.125 79.562 2.854 1 80.75 581 HIS A O 1
ATOM 4624 N N . LEU A 1 582 ? -25.719 78.75 1.267 1 74.06 582 LEU A N 1
ATOM 4625 C CA . LEU A 1 582 ? -24.875 78.125 2.246 1 74.06 582 LEU A CA 1
ATOM 4626 C C . LEU A 1 582 ? -24.047 79.125 3.033 1 74.06 582 LEU A C 1
ATOM 4628 O O . LEU A 1 582 ? -23.438 80 2.449 1 74.06 582 LEU A O 1
ATOM 4632 N N . ILE A 1 583 ? -24.156 79.25 4.273 1 74.44 583 ILE A N 1
ATOM 4633 C CA . ILE A 1 583 ? -23.375 80.062 5.148 1 74.44 583 ILE A CA 1
ATOM 4634 C C . ILE A 1 583 ? -22.125 79.312 5.609 1 74.44 583 ILE A C 1
ATOM 4636 O O . ILE A 1 583 ? -21.016 79.875 5.586 1 74.44 583 ILE A O 1
ATOM 4640 N N . CYS A 1 584 ? -22.172 78 6.172 1 63.22 584 CYS A N 1
ATOM 4641 C CA . CYS A 1 584 ? -21.016 77.25 6.617 1 63.22 584 CYS A CA 1
ATOM 4642 C C . CYS A 1 584 ? -21.125 75.812 6.148 1 63.22 584 CYS A C 1
ATOM 4644 O O . CYS A 1 584 ? -22.156 75.125 6.348 1 63.22 584 CYS A O 1
ATOM 4646 N N . CYS A 1 585 ? -20.312 75.375 5.102 1 55.88 585 CYS A N 1
ATOM 4647 C CA . CYS A 1 585 ? -20.062 73.938 4.781 1 55.88 585 CYS A CA 1
ATOM 4648 C C . CYS A 1 585 ? -19 73.375 5.688 1 55.88 585 CYS A C 1
ATOM 4650 O O . CYS A 1 585 ? -17.859 73.875 5.715 1 55.88 585 CYS A O 1
ATOM 4652 N N . ARG A 1 586 ? -19.281 72.875 6.742 1 44.91 586 ARG A N 1
ATOM 4653 C CA . ARG A 1 586 ? -18.203 72.25 7.496 1 44.91 586 ARG A CA 1
ATOM 4654 C C . ARG A 1 586 ? -17.5 71.188 6.652 1 44.91 586 ARG A C 1
ATOM 4656 O O . ARG A 1 586 ? -18.016 70.062 6.469 1 44.91 586 ARG A O 1
ATOM 4663 N N . HIS A 1 587 ? -16.844 71.375 5.695 1 45.75 587 HIS A N 1
ATOM 4664 C CA . HIS A 1 587 ? -16.141 70.438 4.832 1 45.75 587 HIS A CA 1
ATOM 4665 C C . HIS A 1 587 ? -15.18 69.562 5.633 1 45.75 587 HIS A C 1
ATOM 4667 O O . HIS A 1 587 ? -14.867 68.438 5.234 1 45.75 587 HIS A O 1
ATOM 4673 N N . GLY A 1 588 ? -14.469 70 6.688 1 40.5 588 GLY A N 1
ATOM 4674 C CA . GLY A 1 588 ? -13.375 69.312 7.332 1 40.5 588 GLY A CA 1
ATOM 4675 C C . GLY A 1 588 ? -13.836 68.375 8.445 1 40.5 588 GLY A C 1
ATOM 4676 O O . GLY A 1 588 ? -13.141 67.438 8.797 1 40.5 588 GLY A O 1
ATOM 4677 N N . GLN A 1 589 ? -14.328 68.938 9.469 1 39.97 589 GLN A N 1
ATOM 4678 C CA . GLN A 1 589 ? -14.594 68.125 10.641 1 39.97 589 GLN A CA 1
ATOM 4679 C C . GLN A 1 589 ? -15.68 67.062 10.344 1 39.97 589 GLN A C 1
ATOM 4681 O O . GLN A 1 589 ? -16.359 67.188 9.328 1 39.97 589 GLN A O 1
ATOM 4686 N N . VAL A 1 590 ? -15.867 66.125 11.297 1 44.22 590 VAL A N 1
ATOM 4687 C CA . VAL A 1 590 ? -16.891 65.062 11.227 1 44.22 590 VAL A CA 1
ATOM 4688 C C . VAL A 1 590 ? -18.172 65.688 10.656 1 44.22 590 VAL A C 1
ATOM 4690 O O . VAL A 1 590 ? -18.781 66.562 11.258 1 44.22 590 VAL A O 1
ATOM 4693 N N . ASP A 1 591 ? -18.297 65.812 9.359 1 49.94 591 ASP A N 1
ATOM 4694 C CA . ASP A 1 591 ? -19.5 66.125 8.625 1 49.94 591 ASP A CA 1
ATOM 4695 C C . ASP A 1 591 ? -20.734 65.5 9.25 1 49.94 591 ASP A C 1
ATOM 4697 O O . ASP A 1 591 ? -20.906 64.25 9.195 1 49.94 591 ASP A O 1
ATOM 4701 N N . ASP A 1 592 ? -21.266 65.938 10.297 1 59.84 592 ASP A N 1
ATOM 4702 C CA . ASP A 1 592 ? -22.438 65.375 10.969 1 59.84 592 ASP A CA 1
ATOM 4703 C C . ASP A 1 592 ? -23.641 65.312 10.039 1 59.84 592 ASP A C 1
ATOM 4705 O O . ASP A 1 592 ? -24.75 65 10.461 1 59.84 592 ASP A O 1
ATOM 4709 N N . GLY A 1 593 ? -23.484 65.5 8.68 1 70.44 593 GLY A N 1
ATOM 4710 C CA . GLY A 1 593 ? -24.5 65.375 7.648 1 70.44 593 GLY A CA 1
ATOM 4711 C C . GLY A 1 593 ? -25.438 66.562 7.605 1 70.44 593 GLY A C 1
ATOM 4712 O O . GLY A 1 593 ? -26.344 66.625 6.77 1 70.44 593 GLY A O 1
ATOM 4713 N N . PHE A 1 594 ? -25.156 67.688 8.539 1 77.5 594 PHE A N 1
ATOM 4714 C CA . PHE A 1 594 ? -26.016 68.875 8.531 1 77.5 594 PHE A CA 1
ATOM 4715 C C . PHE A 1 594 ? -25.266 70.125 8.031 1 77.5 594 PHE A C 1
ATOM 4717 O O . PHE A 1 594 ? -24.109 70.312 8.383 1 77.5 594 PHE A O 1
ATOM 4724 N N . TRP A 1 595 ? -25.688 70.875 7.137 1 76.62 595 TRP A N 1
ATOM 4725 C CA . TRP A 1 595 ? -25.203 72.188 6.633 1 76.62 595 TRP A CA 1
ATOM 4726 C C . TRP A 1 595 ? -26.031 73.312 7.18 1 76.62 595 TRP A C 1
ATOM 4728 O O . TRP A 1 595 ? -27.188 73.125 7.547 1 76.62 595 TRP A O 1
ATOM 4738 N N . GLU A 1 596 ? -25.422 74.438 7.438 1 80.88 596 GLU A N 1
ATOM 4739 C CA . GLU A 1 596 ? -26.125 75.688 7.816 1 80.88 596 GLU A CA 1
ATOM 4740 C C . GLU A 1 596 ? -26.375 76.562 6.602 1 80.88 596 GLU A C 1
ATOM 4742 O O . GLU A 1 596 ? -25.453 76.812 5.812 1 80.88 596 GLU A O 1
ATOM 4747 N N . GLY A 1 597 ? -27.438 76.938 6.328 1 81 597 GLY A N 1
ATOM 4748 C CA . GLY A 1 597 ? -27.812 77.75 5.203 1 81 597 GLY A CA 1
ATOM 4749 C C . GLY A 1 597 ? -28.891 78.75 5.547 1 81 597 GLY A C 1
ATOM 4750 O O . GLY A 1 597 ? -29.438 78.75 6.645 1 81 597 GLY A O 1
ATOM 4751 N N . GLU A 1 598 ? -29.078 79.75 4.742 1 84 598 GLU A N 1
ATOM 4752 C CA . GLU A 1 598 ? -30.078 80.812 4.852 1 84 598 GLU A CA 1
ATOM 4753 C C . GLU A 1 598 ? -31.125 80.688 3.742 1 84 598 GLU A C 1
ATOM 4755 O O . GLU A 1 598 ? -30.766 80.562 2.568 1 84 598 GLU A O 1
ATOM 4760 N N . LEU A 1 599 ? -32.406 80.562 4.082 1 81.94 599 LEU A N 1
ATOM 4761 C CA . LEU A 1 599 ? -33.531 80.562 3.154 1 81.94 599 LEU A CA 1
ATOM 4762 C C . LEU A 1 599 ? -34.594 81.625 3.59 1 81.94 599 LEU A C 1
ATOM 4764 O O . LEU A 1 599 ? -35.094 81.562 4.723 1 81.94 599 LEU A O 1
ATOM 4768 N N . ASP A 1 600 ? -34.875 82.625 2.77 1 81.44 600 ASP A N 1
ATOM 4769 C CA . ASP A 1 600 ? -35.875 83.688 2.965 1 81.44 600 ASP A CA 1
ATOM 4770 C C . ASP A 1 600 ? -35.625 84.438 4.266 1 81.44 600 ASP A C 1
ATOM 4772 O O . ASP A 1 600 ? -36.594 84.75 4.996 1 81.44 600 ASP A O 1
ATOM 4776 N N . GLY A 1 601 ? -34.25 84.688 4.727 1 79.44 601 GLY A N 1
ATOM 4777 C CA . GLY A 1 601 ? -33.875 85.5 5.875 1 79.44 601 GLY A CA 1
ATOM 4778 C C . GLY A 1 601 ? -33.719 84.688 7.145 1 79.44 601 GLY A C 1
ATOM 4779 O O . GLY A 1 601 ? -33.312 85.188 8.18 1 79.44 601 GLY A O 1
ATOM 4780 N N . GLN A 1 602 ? -34.094 83.438 7.176 1 80.69 602 GLN A N 1
ATOM 4781 C CA . GLN A 1 602 ? -33.906 82.562 8.328 1 80.69 602 GLN A CA 1
ATOM 4782 C C . GLN A 1 602 ? -32.688 81.688 8.156 1 80.69 602 GLN A C 1
ATOM 4784 O O . GLN A 1 602 ? -32.469 81.125 7.086 1 80.69 602 GLN A O 1
ATOM 4789 N N . THR A 1 603 ? -31.797 81.688 9.141 1 81.81 603 THR A N 1
ATOM 4790 C CA . THR A 1 603 ? -30.609 80.812 9.156 1 81.81 603 THR A CA 1
ATOM 4791 C C . THR A 1 603 ? -30.859 79.562 9.961 1 81.81 603 THR A C 1
ATOM 4793 O O . THR A 1 603 ? -31.516 79.562 11.008 1 81.81 603 THR A O 1
ATOM 4796 N N . GLY A 1 604 ? -30.531 78.312 9.555 1 83.88 604 GLY A N 1
ATOM 4797 C CA . GLY A 1 604 ? -30.688 77.062 10.258 1 83.88 604 GLY A CA 1
ATOM 4798 C C . GLY A 1 604 ? -29.859 75.938 9.648 1 83.88 604 GLY A C 1
ATOM 4799 O O . GLY A 1 604 ? -29.25 76.125 8.602 1 83.88 604 GLY A O 1
ATOM 4800 N N . PHE A 1 605 ? -29.922 74.875 10.328 1 81.44 605 PHE A N 1
ATOM 4801 C CA . PHE A 1 605 ? -29.203 73.688 9.906 1 81.44 605 PHE A CA 1
ATOM 4802 C C . PHE A 1 605 ? -30.109 72.75 9.094 1 81.44 605 PHE A C 1
ATOM 4804 O O . PHE A 1 605 ? -31.312 72.688 9.328 1 81.44 605 PHE A O 1
ATOM 4811 N N . PHE A 1 606 ? -29.547 72.062 8.047 1 83.06 606 PHE A N 1
ATOM 4812 C CA . PHE A 1 606 ? -30.234 71.062 7.25 1 83.06 606 PHE A CA 1
ATOM 4813 C C . PHE A 1 606 ? -29.281 69.938 6.812 1 83.06 606 PHE A C 1
ATOM 4815 O O . PHE A 1 606 ? -28.062 70.188 6.73 1 83.06 606 PHE A O 1
ATOM 4822 N N . PRO A 1 607 ? -29.844 68.75 6.715 1 79.94 607 PRO A N 1
ATOM 4823 C CA . PRO A 1 607 ? -28.969 67.688 6.285 1 79.94 607 PRO A CA 1
ATOM 4824 C C . PRO A 1 607 ? -28.375 67.875 4.895 1 79.94 607 PRO A C 1
ATOM 4826 O O . PRO A 1 607 ? -29.094 68.25 3.961 1 79.94 607 PRO A O 1
ATOM 4829 N N . SER A 1 608 ? -27.203 67.688 4.738 1 75.81 608 SER A N 1
ATOM 4830 C CA . SER A 1 608 ? -26.469 67.875 3.494 1 75.81 608 SER A CA 1
ATOM 4831 C C . SER A 1 608 ? -26.953 66.938 2.404 1 75.81 608 SER A C 1
ATOM 4833 O O . SER A 1 608 ? -26.859 67.25 1.215 1 75.81 608 SER A O 1
ATOM 4835 N N . LEU A 1 609 ? -27.641 65.812 2.746 1 79.88 609 LEU A N 1
ATOM 4836 C CA . LEU A 1 609 ? -28.094 64.812 1.817 1 79.88 609 LEU A CA 1
ATOM 4837 C C . LEU A 1 609 ? -29.312 65.25 1.039 1 79.88 609 LEU A C 1
ATOM 4839 O O . LEU A 1 609 ? -29.594 64.75 -0.046 1 79.88 609 LEU A O 1
ATOM 4843 N N . VAL A 1 610 ? -29.938 66.312 1.551 1 81.25 610 VAL A N 1
ATOM 4844 C CA . VAL A 1 610 ? -31.203 66.688 0.93 1 81.25 610 VAL A CA 1
ATOM 4845 C C . VAL A 1 610 ? -30.984 67.875 0.016 1 81.25 610 VAL A C 1
ATOM 4847 O O . VAL A 1 610 ? -31.922 68.438 -0.578 1 81.25 610 VAL A O 1
ATOM 4850 N N . VAL A 1 611 ? -29.672 68.312 -0.045 1 79.19 611 VAL A N 1
ATOM 4851 C CA . VAL A 1 611 ? -29.391 69.5 -0.85 1 79.19 611 VAL A CA 1
ATOM 4852 C C . VAL A 1 611 ? -28.25 69.25 -1.821 1 79.19 611 VAL A C 1
ATOM 4854 O O . VAL A 1 611 ? -27.453 68.312 -1.592 1 79.19 611 VAL A O 1
ATOM 4857 N N . GLU A 1 612 ? -28.266 69.75 -3.01 1 81.69 612 GLU A N 1
ATOM 4858 C CA . GLU A 1 612 ? -27.188 69.688 -3.996 1 81.69 612 GLU A CA 1
ATOM 4859 C C . GLU A 1 612 ? -26.516 71 -4.191 1 81.69 612 GLU A C 1
ATOM 4861 O O . GLU A 1 612 ? -27.203 72.062 -4.32 1 81.69 612 GLU A O 1
ATOM 4866 N N . LEU A 1 613 ? -25.328 71 -4.223 1 74.81 613 LEU A N 1
ATOM 4867 C CA . LEU A 1 613 ? -24.547 72.25 -4.465 1 74.81 613 LEU A CA 1
ATOM 4868 C C . LEU A 1 613 ? -24.656 72.688 -5.922 1 74.81 613 LEU A C 1
ATOM 4870 O O . LEU A 1 613 ? -24.422 71.875 -6.832 1 74.81 613 LEU A O 1
ATOM 4874 N N . LEU A 1 614 ? -25.219 73.812 -6.223 1 63.41 614 LEU A N 1
ATOM 4875 C CA . LEU A 1 614 ? -25.281 74.375 -7.574 1 63.41 614 LEU A CA 1
ATOM 4876 C C . LEU A 1 614 ? -23.922 74.938 -7.988 1 63.41 614 LEU A C 1
ATOM 4878 O O . LEU A 1 614 ? -23.406 75.875 -7.352 1 63.41 614 LEU A O 1
ATOM 4882 N N . GLN A 1 615 ? -23.047 74.062 -8.617 1 51.38 615 GLN A N 1
ATOM 4883 C CA . GLN A 1 615 ? -21.859 74.625 -9.273 1 51.38 615 GLN A CA 1
ATOM 4884 C C . GLN A 1 615 ? -22.25 75.562 -10.398 1 51.38 615 GLN A C 1
ATOM 4886 O O . GLN A 1 615 ? -23.234 75.375 -11.102 1 51.38 615 GLN A O 1
ATOM 4891 N N . ASP A 1 616 ? -21.797 76.75 -10.57 1 43.41 616 ASP A N 1
ATOM 4892 C CA . ASP A 1 616 ? -22 77.688 -11.672 1 43.41 616 ASP A CA 1
ATOM 4893 C C . ASP A 1 616 ? -21.562 77.062 -13 1 43.41 616 ASP A C 1
ATOM 4895 O O . ASP A 1 616 ? -20.375 77 -13.305 1 43.41 616 ASP A O 1
ATOM 4899 N N . GLU A 1 617 ? -22.062 75.875 -13.461 1 35.59 617 GLU A N 1
ATOM 4900 C CA . GLU A 1 617 ? -21.672 75.5 -14.812 1 35.59 617 GLU A CA 1
ATOM 4901 C C . GLU A 1 617 ? -22.031 76.562 -15.828 1 35.59 617 GLU A C 1
ATOM 4903 O O . GLU A 1 617 ? -23.078 77.188 -15.742 1 35.59 617 GLU A O 1
ATOM 4908 N N . GLY A 1 618 ? -21.047 77.125 -16.656 1 29.41 618 GLY A N 1
ATOM 4909 C CA . GLY A 1 618 ? -21.25 77.812 -17.906 1 29.41 618 GLY A CA 1
ATOM 4910 C C . GLY A 1 618 ? -22.203 77.125 -18.859 1 29.41 618 GLY A C 1
ATOM 4911 O O . GLY A 1 618 ? -22.469 75.938 -18.703 1 29.41 618 GLY A O 1
ATOM 4912 N N . GLU A 1 619 ? -22.781 77.625 -19.938 1 24.39 619 GLU A N 1
ATOM 4913 C CA . GLU A 1 619 ? -23.953 77.5 -20.797 1 24.39 619 GLU A CA 1
ATOM 4914 C C . GLU A 1 619 ? -23.922 76.25 -21.625 1 24.39 619 GLU A C 1
ATOM 4916 O O . GLU A 1 619 ? -24.922 75.562 -21.75 1 24.39 619 GLU A O 1
ATOM 4921 N N . GLU A 1 620 ? -23.047 75.938 -22.75 1 25.27 620 GLU A N 1
ATOM 4922 C CA . GLU A 1 620 ? -23.734 75.812 -24.031 1 25.27 620 GLU A CA 1
ATOM 4923 C C . GLU A 1 620 ? -24.5 74.5 -24.156 1 25.27 620 GLU A C 1
ATOM 4925 O O . GLU A 1 620 ? -24.312 73.625 -23.359 1 25.27 620 GLU A O 1
ATOM 4930 N N . GLU A 1 621 ? -24.484 73.938 -25.578 1 22.81 621 GLU A N 1
ATOM 4931 C CA . GLU A 1 621 ? -25.391 73.438 -26.625 1 22.81 621 GLU A CA 1
ATOM 4932 C C . GLU A 1 621 ? -25.562 71.938 -26.547 1 22.81 621 GLU A C 1
ATOM 4934 O O . GLU A 1 621 ? -24.594 71.188 -26.734 1 22.81 621 GLU A O 1
ATOM 4939 N N . GLU A 1 622 ? -26.406 71.438 -25.828 1 24.81 622 GLU A N 1
ATOM 4940 C CA . GLU A 1 622 ? -26.719 70.062 -25.641 1 24.81 622 GLU A CA 1
ATOM 4941 C C . GLU A 1 622 ? -27.312 69.438 -26.922 1 24.81 622 GLU A C 1
ATOM 4943 O O . GLU A 1 622 ? -28.359 69.938 -27.391 1 24.81 622 GLU A O 1
ATOM 4948 N N . GLU A 1 623 ? -26.453 69 -27.969 1 22.06 623 GLU A N 1
ATOM 4949 C CA . GLU A 1 623 ? -27.078 68.375 -29.094 1 22.06 623 GLU A CA 1
ATOM 4950 C C . GLU A 1 623 ? -27.906 67.188 -28.641 1 22.06 623 GLU A C 1
ATOM 4952 O O . GLU A 1 623 ? -27.562 66.5 -27.656 1 22.06 623 GLU A O 1
ATOM 4957 N N . GLU A 1 624 ? -29.125 66.938 -29.172 1 22.64 624 GLU A N 1
ATOM 4958 C CA . GLU A 1 624 ? -30.391 66.25 -28.984 1 22.64 624 GLU A CA 1
ATOM 4959 C C . GLU A 1 624 ? -30.234 64.75 -29.219 1 22.64 624 GLU A C 1
ATOM 4961 O O . GLU A 1 624 ? -31.109 63.969 -28.875 1 22.64 624 GLU A O 1
ATOM 4966 N N . ASP A 1 625 ? -29 64.188 -29.5 1 21.23 625 ASP A N 1
ATOM 4967 C CA . ASP A 1 625 ? -29.422 63.094 -30.359 1 21.23 625 ASP A CA 1
ATOM 4968 C C . ASP A 1 625 ? -30.453 62.219 -29.656 1 21.23 625 ASP A C 1
ATOM 4970 O O . ASP A 1 625 ? -30.562 62.25 -28.422 1 21.23 625 ASP A O 1
ATOM 4974 N N . PRO A 1 626 ? -30.781 61.156 -30.375 1 23.58 626 PRO A N 1
ATOM 4975 C CA . PRO A 1 626 ? -32 60.469 -30.766 1 23.58 626 PRO A CA 1
ATOM 4976 C C . PRO A 1 626 ? -32.406 59.375 -29.75 1 23.58 626 PRO A C 1
ATOM 4978 O O . PRO A 1 626 ? -33.594 59.188 -29.516 1 23.58 626 PRO A O 1
ATOM 4981 N N . PRO A 1 627 ? -31.375 58.719 -29.094 1 23.39 627 PRO A N 1
ATOM 4982 C CA . PRO A 1 627 ? -31.641 57.312 -29.312 1 23.39 627 PRO A CA 1
ATOM 4983 C C . PRO A 1 627 ? -32.719 56.75 -28.406 1 23.39 627 PRO A C 1
ATOM 4985 O O . PRO A 1 627 ? -32.625 56.844 -27.188 1 23.39 627 PRO A O 1
ATOM 4988 N N . VAL A 1 628 ? -33.969 56.844 -28.688 1 22.88 628 VAL A N 1
ATOM 4989 C CA . VAL A 1 628 ? -35.125 56.531 -27.844 1 22.88 628 VAL A CA 1
ATOM 4990 C C . VAL A 1 628 ? -35.156 55.031 -27.562 1 22.88 628 VAL A C 1
ATOM 4992 O O . VAL A 1 628 ? -35.438 54.219 -28.453 1 22.88 628 VAL A O 1
ATOM 4995 N N . SER A 1 629 ? -33.875 54.469 -27.25 1 19.11 629 SER A N 1
ATOM 4996 C CA . SER A 1 629 ? -34.062 53 -27.203 1 19.11 629 SER A CA 1
ATOM 4997 C C . SER A 1 629 ? -35.25 52.625 -26.312 1 19.11 629 SER A C 1
ATOM 4999 O O . SER A 1 629 ? -35.625 53.375 -25.438 1 19.11 629 SER A O 1
ATOM 5001 N N . SER A 1 630 ? -35.812 51.469 -26.672 1 19.94 630 SER A N 1
ATOM 5002 C CA . SER A 1 630 ? -36.969 50.625 -26.578 1 19.94 630 SER A CA 1
ATOM 5003 C C . SER A 1 630 ? -37.156 50.094 -25.156 1 19.94 630 SER A C 1
ATOM 5005 O O . SER A 1 630 ? -36.188 49.844 -24.453 1 19.94 630 SER A O 1
ATOM 5007 N N . ARG A 1 631 ? -38.312 50.312 -24.688 1 19.61 631 ARG A N 1
ATOM 5008 C CA . ARG A 1 631 ? -39.094 50.25 -23.453 1 19.61 631 ARG A CA 1
ATOM 5009 C C . ARG A 1 631 ? -39.188 48.844 -22.906 1 19.61 631 ARG A C 1
ATOM 5011 O O . ARG A 1 631 ? -40.281 48.375 -22.562 1 19.61 631 ARG A O 1
ATOM 5018 N N . PRO A 1 632 ? -38.125 47.938 -23.156 1 21.97 632 PRO A N 1
ATOM 5019 C CA . PRO A 1 632 ? -38.844 46.656 -23.031 1 21.97 632 PRO A CA 1
ATOM 5020 C C . PRO A 1 632 ? -39.531 46.5 -21.688 1 21.97 632 PRO A C 1
ATOM 5022 O O . PRO A 1 632 ? -39.219 47.188 -20.719 1 21.97 632 PRO A O 1
ATOM 5025 N N . PRO A 1 633 ? -40.594 45.719 -21.656 1 22.14 633 PRO A N 1
ATOM 5026 C CA . PRO A 1 633 ? -41.812 45.5 -20.844 1 22.14 633 PRO A CA 1
ATOM 5027 C C . PRO A 1 633 ? -41.469 44.875 -19.484 1 22.14 633 PRO A C 1
ATOM 5029 O O . PRO A 1 633 ? -40.656 43.938 -19.406 1 22.14 633 PRO A O 1
ATOM 5032 N N . LEU A 1 634 ? -41.406 45.688 -18.484 1 19.25 634 LEU A N 1
ATOM 5033 C CA . LEU A 1 634 ? -41.125 45.438 -17.078 1 19.25 634 LEU A CA 1
ATOM 5034 C C . LEU A 1 634 ? -41.938 44.25 -16.578 1 19.25 634 LEU A C 1
ATOM 5036 O O . LEU A 1 634 ? -43.125 44.125 -16.922 1 19.25 634 LEU A O 1
ATOM 5040 N N . ILE A 1 635 ? -41.281 43.281 -16.188 1 21.94 635 ILE A N 1
ATOM 5041 C CA . ILE A 1 635 ? -41.438 41.906 -15.664 1 21.94 635 ILE A CA 1
ATOM 5042 C C . ILE A 1 635 ? -42.156 41.969 -14.32 1 21.94 635 ILE A C 1
ATOM 5044 O O . ILE A 1 635 ? -42.469 40.906 -13.742 1 21.94 635 ILE A O 1
ATOM 5048 N N . PRO A 1 636 ? -43.188 42.781 -14.023 1 19.52 636 PRO A N 1
ATOM 5049 C CA . PRO A 1 636 ? -43.188 42.875 -12.555 1 19.52 636 PRO A CA 1
ATOM 5050 C C . PRO A 1 636 ? -43.5 41.531 -11.883 1 19.52 636 PRO A C 1
ATOM 5052 O O . PRO A 1 636 ? -44.438 40.844 -12.297 1 19.52 636 PRO A O 1
ATOM 5055 N N . PRO A 1 637 ? -42.625 40.844 -11.391 1 21.14 637 PRO A N 1
ATOM 5056 C CA . PRO A 1 637 ? -42.75 39.531 -10.789 1 21.14 637 PRO A CA 1
ATOM 5057 C C . PRO A 1 637 ? -43.625 39.531 -9.539 1 21.14 637 PRO A C 1
ATOM 5059 O O . PRO A 1 637 ? -43.312 40.188 -8.547 1 21.14 637 PRO A O 1
ATOM 5062 N N . ALA A 1 638 ? -44.875 39.75 -9.695 1 19.08 638 ALA A N 1
ATOM 5063 C CA . ALA A 1 638 ? -45.656 40 -8.492 1 19.08 638 ALA A CA 1
ATOM 5064 C C . ALA A 1 638 ? -45.5 38.875 -7.469 1 19.08 638 ALA A C 1
ATOM 5066 O O . ALA A 1 638 ? -45.156 37.75 -7.832 1 19.08 638 ALA A O 1
ATOM 5067 N N . PHE A 1 639 ? -45.562 39.344 -6.188 1 17.47 639 PHE A N 1
ATOM 5068 C CA . PHE A 1 639 ? -45.25 38.969 -4.805 1 17.47 639 PHE A CA 1
ATOM 5069 C C . PHE A 1 639 ? -46.062 37.75 -4.367 1 17.47 639 PHE A C 1
ATOM 5071 O O . PHE A 1 639 ? -47 37.344 -5.051 1 17.47 639 PHE A O 1
ATOM 5078 N N . SER A 1 640 ? -46.375 37.75 -3.295 1 18.17 640 SER A N 1
ATOM 5079 C CA . SER A 1 640 ? -46.125 37.094 -2.021 1 18.17 640 SER A CA 1
ATOM 5080 C C . SER A 1 640 ? -47.344 36.281 -1.586 1 18.17 640 SER A C 1
ATOM 5082 O O . SER A 1 640 ? -48.375 36.844 -1.213 1 18.17 640 SER A O 1
ATOM 5084 N N . MET A 1 641 ? -47.719 35.312 -2.471 1 18.78 641 MET A N 1
ATOM 5085 C CA . MET A 1 641 ? -48.875 34.531 -2.088 1 18.78 641 MET A CA 1
ATOM 5086 C C . MET A 1 641 ? -48.812 34.125 -0.618 1 18.78 641 MET A C 1
ATOM 5088 O O . MET A 1 641 ? -47.719 33.812 -0.112 1 18.78 641 MET A O 1
ATOM 5092 N N . VAL A 1 642 ? -49.75 34.562 0.067 1 19.12 642 VAL A N 1
ATOM 5093 C CA . VAL A 1 642 ? -50.125 34.562 1.473 1 19.12 642 VAL A CA 1
ATOM 5094 C C . VAL A 1 642 ? -50.281 33.125 1.948 1 19.12 642 VAL A C 1
ATOM 5096 O O . VAL A 1 642 ? -50.812 32.25 1.228 1 19.12 642 VAL A O 1
ATOM 5099 N N . PRO A 1 643 ? -49.375 32.781 2.781 1 22.5 643 PRO A N 1
ATOM 5100 C CA . PRO A 1 643 ? -49.188 31.469 3.389 1 22.5 643 PRO A CA 1
ATOM 5101 C C . PRO A 1 643 ? -50.438 30.938 4.098 1 22.5 643 PRO A C 1
ATOM 5103 O O . PRO A 1 643 ? -51.156 31.719 4.746 1 22.5 643 PRO A O 1
ATOM 5106 N N . PRO A 1 644 ? -51.219 30.203 3.363 1 19.02 644 PRO A N 1
ATOM 5107 C CA . PRO A 1 644 ? -52.438 29.656 3.945 1 19.02 644 PRO A CA 1
ATOM 5108 C C . PRO A 1 644 ? -52.25 29.203 5.395 1 19.02 644 PRO A C 1
ATOM 5110 O O . PRO A 1 644 ? -51.125 28.953 5.828 1 19.02 644 PRO A O 1
ATOM 5113 N N . ALA A 1 645 ? -53.312 29.344 6.074 1 18.58 645 ALA A N 1
ATOM 5114 C CA . ALA A 1 645 ? -53.844 29.234 7.434 1 18.58 645 ALA A CA 1
ATOM 5115 C C . ALA A 1 645 ? -53.562 27.859 8.031 1 18.58 645 ALA A C 1
ATOM 5117 O O . ALA A 1 645 ? -53.375 26.891 7.301 1 18.58 645 ALA A O 1
ATOM 5118 N N . GLY A 1 646 ? -53.188 27.953 9.172 1 19.64 646 GLY A N 1
ATOM 5119 C CA . GLY A 1 646 ? -52.656 27.188 10.281 1 19.64 646 GLY A CA 1
ATOM 5120 C C . GLY A 1 646 ? -53.562 26.062 10.734 1 19.64 646 GLY A C 1
ATOM 5121 O O . GLY A 1 646 ? -53.344 25.469 11.797 1 19.64 646 GLY A O 1
ATOM 5122 N N . VAL A 1 647 ? -54.344 25.641 9.664 1 18.44 647 VAL A N 1
ATOM 5123 C CA . VAL A 1 647 ? -55.375 24.844 10.32 1 18.44 647 VAL A CA 1
ATOM 5124 C C . VAL A 1 647 ? -54.75 23.984 11.414 1 18.44 647 VAL A C 1
ATOM 5126 O O . VAL A 1 647 ? -53.562 23.688 11.367 1 18.44 647 VAL A O 1
ATOM 5129 N N . GLU A 1 648 ? -55.562 23.656 12.352 1 18.98 648 GLU A N 1
ATOM 5130 C CA . GLU A 1 648 ? -55.75 23.281 13.75 1 18.98 648 GLU A CA 1
ATOM 5131 C C . GLU A 1 648 ? -55.281 21.859 14.008 1 18.98 648 GLU A C 1
ATOM 5133 O O . GLU A 1 648 ? -55.094 21.453 15.156 1 18.98 648 GLU A O 1
ATOM 5138 N N . VAL A 1 649 ? -55.031 21.203 12.898 1 18.31 649 VAL A N 1
ATOM 5139 C CA . VAL A 1 649 ? -55.469 19.844 13.188 1 18.31 649 VAL A CA 1
ATOM 5140 C C . VAL A 1 649 ? -54.812 19.344 14.461 1 18.31 649 VAL A C 1
ATOM 5142 O O . VAL A 1 649 ? -53.625 19.625 14.695 1 18.31 649 VAL A O 1
ATOM 5145 N N . LEU A 1 650 ? -55.562 18.938 15.359 1 18.38 650 LEU A N 1
ATOM 5146 C CA . LEU A 1 650 ? -55.656 18.469 16.75 1 18.38 650 LEU A CA 1
ATOM 5147 C C . LEU A 1 650 ? -54.719 17.297 16.984 1 18.38 650 LEU A C 1
ATOM 5149 O O . LEU A 1 650 ? -54.781 16.625 18.016 1 18.38 650 LEU A O 1
ATOM 5153 N N . GLN A 1 651 ? -53.625 17.281 16.328 1 18.22 651 GLN A N 1
ATOM 5154 C CA . GLN A 1 651 ? -53.031 15.945 16.281 1 18.22 651 GLN A CA 1
ATOM 5155 C C . GLN A 1 651 ? -52.781 15.398 17.672 1 18.22 651 GLN A C 1
ATOM 5157 O O . GLN A 1 651 ? -52.25 14.305 17.828 1 18.22 651 GLN A O 1
ATOM 5162 N N . LEU A 1 652 ? -53.406 16.062 18.719 1 15.97 652 LEU A N 1
ATOM 5163 C CA . LEU A 1 652 ? -52.406 16.031 19.766 1 15.97 652 LEU A CA 1
ATOM 5164 C C . LEU A 1 652 ? -51.875 14.617 19.984 1 15.97 652 LEU A C 1
ATOM 5166 O O . LEU A 1 652 ? -50.688 14.43 20.297 1 15.97 652 LEU A O 1
ATOM 5170 N N . ALA A 1 653 ? -52.75 13.711 19.984 1 18.27 653 ALA A N 1
ATOM 5171 C CA . ALA A 1 653 ? -52.719 12.977 21.25 1 18.27 653 ALA A CA 1
ATOM 5172 C C . ALA A 1 653 ? -51.594 11.969 21.281 1 18.27 653 ALA A C 1
ATOM 5174 O O . ALA A 1 653 ? -51.812 10.766 21.188 1 18.27 653 ALA A O 1
ATOM 5175 N N . GLY A 1 654 ? -50.5 12.391 20.875 1 16.28 654 GLY A N 1
ATOM 5176 C CA . GLY A 1 654 ? -49.562 11.312 20.656 1 16.28 654 GLY A CA 1
ATOM 5177 C C . GLY A 1 654 ? -49.469 10.336 21.812 1 16.28 654 GLY A C 1
ATOM 5178 O O . GLY A 1 654 ? -50.062 10.57 22.875 1 16.28 654 GLY A O 1
ATOM 5179 N N . SER A 1 655 ? -48.469 9.695 21.766 1 17.03 655 SER A N 1
ATOM 5180 C CA . SER A 1 655 ? -47.906 8.359 21.859 1 17.03 655 SER A CA 1
ATOM 5181 C C . SER A 1 655 ? -47.281 8.117 23.219 1 17.03 655 SER A C 1
ATOM 5183 O O . SER A 1 655 ? -46.656 7.062 23.453 1 17.03 655 SER A O 1
ATOM 5185 N N . VAL A 1 656 ? -47.406 9.055 24.109 1 16.77 656 VAL A N 1
ATOM 5186 C CA . VAL A 1 656 ? -46.156 9.133 24.844 1 16.77 656 VAL A CA 1
ATOM 5187 C C . VAL A 1 656 ? -45.688 7.727 25.234 1 16.77 656 VAL A C 1
ATOM 5189 O O . VAL A 1 656 ? -44.562 7.344 24.938 1 16.77 656 VAL A O 1
ATOM 5192 N N . GLY A 1 657 ? -45.625 7.684 26.406 1 17.12 657 GLY A N 1
ATOM 5193 C CA . GLY A 1 657 ? -44.531 7.387 27.312 1 17.12 657 GLY A CA 1
ATOM 5194 C C . GLY A 1 657 ? -44.406 5.906 27.625 1 17.12 657 GLY A C 1
ATOM 5195 O O . GLY A 1 657 ? -45.312 5.312 28.219 1 17.12 657 GLY A O 1
ATOM 5196 N N . ASP A 1 658 ? -44.125 5.25 26.766 1 17.53 658 ASP A N 1
ATOM 5197 C CA . ASP A 1 658 ? -43.844 3.828 26.969 1 17.53 658 ASP A CA 1
ATOM 5198 C C . ASP A 1 658 ? -42.938 3.607 28.156 1 17.53 658 ASP A C 1
ATOM 5200 O O . ASP A 1 658 ? -41.781 4.094 28.172 1 17.53 658 ASP A O 1
ATOM 5204 N N . SER A 1 659 ? -43.406 3.807 29.25 1 19.16 659 SER A N 1
ATOM 5205 C CA . SER A 1 659 ? -42.594 3.568 30.438 1 19.16 659 SER A CA 1
ATOM 5206 C C . SER A 1 659 ? -41.812 2.262 30.312 1 19.16 659 SER A C 1
ATOM 5208 O O . SER A 1 659 ? -42.406 1.203 30.078 1 19.16 659 SER A O 1
ATOM 5210 N N . PRO A 1 660 ? -40.719 2.387 29.688 1 17.75 660 PRO A N 1
ATOM 5211 C CA . PRO A 1 660 ? -39.938 1.146 29.594 1 17.75 660 PRO A CA 1
ATOM 5212 C C . PRO A 1 660 ? -39.812 0.433 30.938 1 17.75 660 PRO A C 1
ATOM 5214 O O . PRO A 1 660 ? -39.906 1.069 31.984 1 17.75 660 PRO A O 1
ATOM 5217 N N . GLU A 1 661 ? -39.938 -0.805 30.938 1 18.23 661 GLU A N 1
ATOM 5218 C CA . GLU A 1 661 ? -40 -1.922 31.875 1 18.23 661 GLU A CA 1
ATOM 5219 C C . GLU A 1 661 ? -38.656 -2.117 32.594 1 18.23 661 GLU A C 1
ATOM 5221 O O . GLU A 1 661 ? -38.562 -2.904 33.531 1 18.23 661 GLU A O 1
ATOM 5226 N N . PRO A 1 662 ? -37.719 -1.077 32.438 1 16.94 662 PRO A N 1
ATOM 5227 C CA . PRO A 1 662 ? -36.531 -1.887 32.625 1 16.94 662 PRO A CA 1
ATOM 5228 C C . PRO A 1 662 ? -36.625 -2.842 33.812 1 16.94 662 PRO A C 1
ATOM 5230 O O . PRO A 1 662 ? -37.5 -2.711 34.656 1 16.94 662 PRO A O 1
ATOM 5233 N N . SER A 1 663 ? -35.438 -3.209 34.062 1 17.23 663 SER A N 1
ATOM 5234 C CA . SER A 1 663 ? -34.656 -4.348 34.531 1 17.23 663 SER A CA 1
ATOM 5235 C C . SER A 1 663 ? -34.781 -4.531 36.031 1 17.23 663 SER A C 1
ATOM 5237 O O . SER A 1 663 ? -35.188 -3.605 36.75 1 17.23 663 SER A O 1
ATOM 5239 N N . SER A 1 664 ? -34.344 -5.645 36.406 1 18.23 664 SER A N 1
ATOM 5240 C CA . SER A 1 664 ? -34.312 -6.75 37.344 1 18.23 664 SER A CA 1
ATOM 5241 C C . SER A 1 664 ? -33.469 -6.391 38.562 1 18.23 664 SER A C 1
ATOM 5243 O O . SER A 1 664 ? -32.281 -6.078 38.469 1 18.23 664 SER A O 1
ATOM 5245 N N . GLY A 1 665 ? -33.875 -5.535 39.344 1 17.59 665 GLY A N 1
ATOM 5246 C CA . GLY A 1 665 ? -33.156 -5.152 40.562 1 17.59 665 GLY A CA 1
ATOM 5247 C C . GLY A 1 665 ? -32.688 -6.344 41.375 1 17.59 665 GLY A C 1
ATOM 5248 O O . GLY A 1 665 ? -32.219 -6.188 42.5 1 17.59 665 GLY A O 1
ATOM 5249 N N . ARG A 1 666 ? -32.844 -7.512 40.906 1 18.59 666 ARG A N 1
ATOM 5250 C CA . ARG A 1 666 ? -32.906 -8.352 42.094 1 18.59 666 ARG A CA 1
ATOM 5251 C C . ARG A 1 666 ? -31.562 -8.297 42.844 1 18.59 666 ARG A C 1
ATOM 5253 O O . ARG A 1 666 ? -30.531 -8.734 42.312 1 18.59 666 ARG A O 1
ATOM 5260 N N . LEU A 1 667 ? -31.234 -7.09 43.25 1 18.16 667 LEU A N 1
ATOM 5261 C CA . LEU A 1 667 ? -30.047 -7.172 44.094 1 18.16 667 LEU A CA 1
ATOM 5262 C C . LEU A 1 667 ? -30.156 -8.352 45.062 1 18.16 667 LEU A C 1
ATOM 5264 O O . LEU A 1 667 ? -31.203 -8.594 45.656 1 18.16 667 LEU A O 1
ATOM 5268 N N . ARG A 1 668 ? -29.469 -9.367 44.625 1 19.45 668 ARG A N 1
ATOM 5269 C CA . ARG A 1 668 ? -29.25 -10.609 45.344 1 19.45 668 ARG A CA 1
ATOM 5270 C C . ARG A 1 668 ? -28.906 -10.336 46.812 1 19.45 668 ARG A C 1
ATOM 5272 O O . ARG A 1 668 ? -28.312 -9.305 47.125 1 19.45 668 ARG A O 1
ATOM 5279 N N . PRO A 1 669 ? -29.484 -11.109 47.562 1 20.39 669 PRO A N 1
ATOM 5280 C CA . PRO A 1 669 ? -29.484 -11.18 49.031 1 20.39 669 PRO A CA 1
ATOM 5281 C C . PRO A 1 669 ? -28.094 -11.219 49.625 1 20.39 669 PRO A C 1
ATOM 5283 O O . PRO A 1 669 ? -27.281 -12.07 49.25 1 20.39 669 PRO A O 1
ATOM 5286 N N . VAL A 1 670 ? -27.406 -10.086 49.562 1 20.34 670 VAL A N 1
ATOM 5287 C CA . VAL A 1 670 ? -26.109 -10.219 50.188 1 20.34 670 VAL A CA 1
ATOM 5288 C C . VAL A 1 670 ? -26.281 -10.844 51.594 1 20.34 670 VAL A C 1
ATOM 5290 O O . VAL A 1 670 ? -27 -10.297 52.438 1 20.34 670 VAL A O 1
ATOM 5293 N N . ARG A 1 671 ? -26.375 -12.148 51.562 1 18.59 671 ARG A N 1
ATOM 5294 C CA . ARG A 1 671 ? -26.438 -12.766 52.875 1 18.59 671 ARG A CA 1
ATOM 5295 C C . ARG A 1 671 ? -25.406 -12.148 53.812 1 18.59 671 ARG A C 1
ATOM 5297 O O . ARG A 1 671 ? -24.359 -11.648 53.375 1 18.59 671 ARG A O 1
ATOM 5304 N N . ALA A 1 672 ? -25.812 -11.906 54.969 1 21.69 672 ALA A N 1
ATOM 5305 C CA . ALA A 1 672 ? -25.297 -11.32 56.188 1 21.69 672 ALA A CA 1
ATOM 5306 C C . ALA A 1 672 ? -23.953 -11.93 56.562 1 21.69 672 ALA A C 1
ATOM 5308 O O . ALA A 1 672 ? -23.672 -13.086 56.25 1 21.69 672 ALA A O 1
ATOM 5309 N N . PRO A 1 673 ? -22.875 -11.156 56.469 1 22.67 673 PRO A N 1
ATOM 5310 C CA . PRO A 1 673 ? -21.656 -11.734 57.062 1 22.67 673 PRO A CA 1
ATOM 5311 C C . PRO A 1 673 ? -21.922 -12.453 58.375 1 22.67 673 PRO A C 1
ATOM 5313 O O . PRO A 1 673 ? -22.859 -12.117 59.094 1 22.67 673 PRO A O 1
ATOM 5316 N N . PRO A 1 674 ? -21.859 -13.836 58.375 1 21.03 674 PRO A N 1
ATOM 5317 C CA . PRO A 1 674 ? -22.094 -14.414 59.719 1 21.03 674 PRO A CA 1
ATOM 5318 C C . PRO A 1 674 ? -21.312 -13.711 60.812 1 21.03 674 PRO A C 1
ATOM 5320 O O . PRO A 1 674 ? -20.297 -13.055 60.531 1 21.03 674 PRO A O 1
ATOM 5323 N N . PRO A 1 675 ? -21.891 -13.578 61.906 1 22.3 675 PRO A N 1
ATOM 5324 C CA . PRO A 1 675 ? -21.5 -12.945 63.188 1 22.3 675 PRO A CA 1
ATOM 5325 C C . PRO A 1 675 ? -20.125 -13.414 63.688 1 22.3 675 PRO A C 1
ATOM 5327 O O . PRO A 1 675 ? -19.656 -14.477 63.281 1 22.3 675 PRO A O 1
ATOM 5330 N N . PRO A 1 676 ? -19.297 -12.508 64 1 23.14 676 PRO A N 1
ATOM 5331 C CA . PRO A 1 676 ? -18.047 -12.805 64.688 1 23.14 676 PRO A CA 1
ATOM 5332 C C . PRO A 1 676 ? -18.234 -13.844 65.812 1 23.14 676 PRO A C 1
ATOM 5334 O O . PRO A 1 676 ? -19.328 -13.953 66.375 1 23.14 676 PRO A O 1
ATOM 5337 N N . PRO A 1 677 ? -17.797 -15.164 65.625 1 20.83 677 PRO A N 1
ATOM 5338 C CA . PRO A 1 677 ? -17.859 -15.977 66.812 1 20.83 677 PRO A CA 1
ATOM 5339 C C . PRO A 1 677 ? -17.297 -15.258 68.062 1 20.83 677 PRO A C 1
ATOM 5341 O O . PRO A 1 677 ? -16.453 -14.359 67.938 1 20.83 677 PRO A O 1
ATOM 5344 N N . ALA A 1 678 ? -18.047 -15.211 69.125 1 22.25 678 ALA A N 1
ATOM 5345 C CA . ALA A 1 678 ? -17.906 -14.914 70.5 1 22.25 678 ALA A CA 1
ATOM 5346 C C . ALA A 1 678 ? -16.719 -15.664 71.125 1 22.25 678 ALA A C 1
ATOM 5348 O O . ALA A 1 678 ? -16.422 -16.797 70.688 1 22.25 678 ALA A O 1
ATOM 5349 N N . HIS A 1 679 ? -15.844 -14.938 71.75 1 22.41 679 HIS A N 1
ATOM 5350 C CA . HIS A 1 679 ? -14.695 -15.281 72.562 1 22.41 679 HIS A CA 1
ATOM 5351 C C . HIS A 1 679 ? -15.086 -16.266 73.625 1 22.41 679 HIS A C 1
ATOM 5353 O O . HIS A 1 679 ? -16.078 -16.047 74.375 1 22.41 679 HIS A O 1
ATOM 5359 N N . LYS A 1 680 ? -15 -17.578 73.5 1 21.47 680 LYS A N 1
ATOM 5360 C CA . LYS A 1 680 ? -15.016 -18.344 74.75 1 21.47 680 LYS A CA 1
ATOM 5361 C C . LYS A 1 680 ? -13.891 -17.906 75.688 1 21.47 680 LYS A C 1
ATOM 5363 O O . LYS A 1 680 ? -12.711 -18 75.312 1 21.47 680 LYS A O 1
ATOM 5368 N N . THR A 1 681 ? -14.023 -16.734 76.562 1 20.78 681 THR A N 1
ATOM 5369 C CA . THR A 1 681 ? -13.367 -16.609 77.875 1 20.78 681 THR A CA 1
ATOM 5370 C C . THR A 1 681 ? -13.648 -17.844 78.75 1 20.78 681 THR A C 1
ATOM 5372 O O . THR A 1 681 ? -14.805 -18.188 79 1 20.78 681 THR A O 1
ATOM 5375 N N . GLY A 1 682 ? -13.055 -19.047 78.625 1 23.73 682 GLY A N 1
ATOM 5376 C CA . GLY A 1 682 ? -12.711 -19.438 80 1 23.73 682 GLY A CA 1
ATOM 5377 C C . GLY A 1 682 ? -12.031 -18.328 80.812 1 23.73 682 GLY A C 1
ATOM 5378 O O . GLY A 1 682 ? -11.695 -17.281 80.25 1 23.73 682 GLY A O 1
ATOM 5379 N N . PRO A 1 683 ? -11.109 -18.453 82 1 24.55 683 PRO A N 1
ATOM 5380 C CA . PRO A 1 683 ? -10.562 -17.516 82.938 1 24.55 683 PRO A CA 1
ATOM 5381 C C . PRO A 1 683 ? -9.602 -16.5 82.375 1 24.55 683 PRO A C 1
ATOM 5383 O O . PRO A 1 683 ? -9.016 -16.766 81.312 1 24.55 683 PRO A O 1
ATOM 5386 N N . MET B 1 1 ? 18.172 79.625 20.781 1 38.41 1 MET B N 1
ATOM 5387 C CA . MET B 1 1 ? 17.781 78.438 21.516 1 38.41 1 MET B CA 1
ATOM 5388 C C . MET B 1 1 ? 17.703 77.188 20.594 1 38.41 1 MET B C 1
ATOM 5390 O O . MET B 1 1 ? 17.156 77.312 19.484 1 38.41 1 MET B O 1
ATOM 5394 N N . GLN B 1 2 ? 18.531 76.312 20.766 1 51.66 2 GLN B N 1
ATOM 5395 C CA . GLN B 1 2 ? 18.625 75.188 19.906 1 51.66 2 GLN B CA 1
ATOM 5396 C C . GLN B 1 2 ? 17.344 74.312 19.984 1 51.66 2 GLN B C 1
ATOM 5398 O O . GLN B 1 2 ? 16.75 74.188 21.047 1 51.66 2 GLN B O 1
ATOM 5403 N N . PRO B 1 3 ? 16.812 74.062 18.766 1 57 3 PRO B N 1
ATOM 5404 C CA . PRO B 1 3 ? 15.594 73.25 18.75 1 57 3 PRO B CA 1
ATOM 5405 C C . PRO B 1 3 ? 15.773 71.938 19.438 1 57 3 PRO B C 1
ATOM 5407 O O . PRO B 1 3 ? 16.859 71.375 19.406 1 57 3 PRO B O 1
ATOM 5410 N N . PRO B 1 4 ? 14.906 71.562 20.25 1 59.41 4 PRO B N 1
ATOM 5411 C CA . PRO B 1 4 ? 15.016 70.25 20.984 1 59.41 4 PRO B CA 1
ATOM 5412 C C . PRO B 1 4 ? 15.039 69.062 20.047 1 59.41 4 PRO B C 1
ATOM 5414 O O . PRO B 1 4 ? 14.516 69.125 18.938 1 59.41 4 PRO B O 1
ATOM 5417 N N . PRO B 1 5 ? 15.906 68.125 20.453 1 62.84 5 PRO B N 1
ATOM 5418 C CA . PRO B 1 5 ? 15.992 66.938 19.625 1 62.84 5 PRO B CA 1
ATOM 5419 C C . PRO B 1 5 ? 14.633 66.25 19.391 1 62.84 5 PRO B C 1
ATOM 5421 O O . PRO B 1 5 ? 13.75 66.312 20.25 1 62.84 5 PRO B O 1
ATOM 5424 N N . ARG B 1 6 ? 14.406 65.938 18.125 1 62.66 6 ARG B N 1
ATOM 5425 C CA . ARG B 1 6 ? 13.133 65.375 17.703 1 62.66 6 ARG B CA 1
ATOM 5426 C C . ARG B 1 6 ? 12.969 63.938 18.25 1 62.66 6 ARG B C 1
ATOM 5428 O O . ARG B 1 6 ? 13.453 62.969 17.656 1 62.66 6 ARG B O 1
ATOM 5435 N N . LYS B 1 7 ? 12.633 63.75 19.453 1 71.69 7 LYS B N 1
ATOM 5436 C CA . LYS B 1 7 ? 12.367 62.438 20 1 71.69 7 LYS B CA 1
ATOM 5437 C C . LYS B 1 7 ? 10.898 62.062 19.844 1 71.69 7 LYS B C 1
ATOM 5439 O O . LYS B 1 7 ? 10.008 62.875 20.125 1 71.69 7 LYS B O 1
ATOM 5444 N N . VAL B 1 8 ? 10.68 60.844 19.156 1 76.19 8 VAL B N 1
ATOM 5445 C CA . VAL B 1 8 ? 9.32 60.375 18.906 1 76.19 8 VAL B CA 1
ATOM 5446 C C . VAL B 1 8 ? 8.625 60.062 20.234 1 76.19 8 VAL B C 1
ATOM 5448 O O . VAL B 1 8 ? 9.234 59.562 21.172 1 76.19 8 VAL B O 1
ATOM 5451 N N . LYS B 1 9 ? 7.332 60.438 20.25 1 81.5 9 LYS B N 1
ATOM 5452 C CA . LYS B 1 9 ? 6.52 60.219 21.438 1 81.5 9 LYS B CA 1
ATOM 5453 C C . LYS B 1 9 ? 6.352 58.719 21.734 1 81.5 9 LYS B C 1
ATOM 5455 O O . LYS B 1 9 ? 6.277 57.906 20.812 1 81.5 9 LYS B O 1
ATOM 5460 N N . GLU B 1 10 ? 6.441 58.312 22.938 1 84.25 10 GLU B N 1
ATOM 5461 C CA . GLU B 1 10 ? 6.277 56.938 23.359 1 84.25 10 GLU B CA 1
ATOM 5462 C C . GLU B 1 10 ? 4.949 56.375 22.875 1 84.25 10 GLU B C 1
ATOM 5464 O O . GLU B 1 10 ? 4.867 55.188 22.531 1 84.25 10 GLU B O 1
ATOM 5469 N N . SER B 1 11 ? 3.875 57.219 22.875 1 87.44 11 SER B N 1
ATOM 5470 C CA . SER B 1 11 ? 2.562 56.75 22.422 1 87.44 11 SER B CA 1
ATOM 5471 C C . SER B 1 11 ? 2.592 56.375 20.953 1 87.44 11 SER B C 1
ATOM 5473 O O . SER B 1 11 ? 1.961 55.375 20.562 1 87.44 11 SER B O 1
ATOM 5475 N N . GLN B 1 12 ? 3.381 57.125 20.125 1 86.94 12 GLN B N 1
ATOM 5476 C CA . GLN B 1 12 ? 3.484 56.812 18.703 1 86.94 12 GLN B CA 1
ATOM 5477 C C . GLN B 1 12 ? 4.312 55.531 18.484 1 86.94 12 GLN B C 1
ATOM 5479 O O . GLN B 1 12 ? 4.031 54.75 17.562 1 86.94 12 GLN B O 1
ATOM 5484 N N . GLN B 1 13 ? 5.305 55.344 19.266 1 87.75 13 GLN B N 1
ATOM 5485 C CA . GLN B 1 13 ? 6.121 54.125 19.156 1 87.75 13 GLN B CA 1
ATOM 5486 C C . GLN B 1 13 ? 5.305 52.875 19.469 1 87.75 13 GLN B C 1
ATOM 5488 O O . GLN B 1 13 ? 5.426 51.875 18.781 1 87.75 13 GLN B O 1
ATOM 5493 N N . VAL B 1 14 ? 4.492 52.938 20.484 1 91.44 14 VAL B N 1
ATOM 5494 C CA . VAL B 1 14 ? 3.662 51.781 20.875 1 91.44 14 VAL B CA 1
ATOM 5495 C C . VAL B 1 14 ? 2.586 51.562 19.828 1 91.44 14 VAL B C 1
ATOM 5497 O O . VAL B 1 14 ? 2.232 50.406 19.531 1 91.44 14 VAL B O 1
ATOM 5500 N N . LYS B 1 15 ? 2.066 52.625 19.234 1 91.81 15 LYS B N 1
ATOM 5501 C CA . LYS B 1 15 ? 1.063 52.5 18.188 1 91.81 15 LYS B CA 1
ATOM 5502 C C . LYS B 1 15 ? 1.639 51.781 16.953 1 91.81 15 LYS B C 1
ATOM 5504 O O . LYS B 1 15 ? 0.964 50.969 16.344 1 91.81 15 LYS B O 1
ATOM 5509 N N . LEU B 1 16 ? 2.918 52.094 16.609 1 90.56 16 LEU B N 1
ATOM 5510 C CA . LEU B 1 16 ? 3.576 51.438 15.484 1 90.56 16 LEU B CA 1
ATOM 5511 C C . LEU B 1 16 ? 3.809 49.969 15.789 1 90.56 16 LEU B C 1
ATOM 5513 O O . LEU B 1 16 ? 3.648 49.125 14.914 1 90.56 16 LEU B O 1
ATOM 5517 N N . LEU B 1 17 ? 4.211 49.656 16.969 1 93.06 17 LEU B N 1
ATOM 5518 C CA . LEU B 1 17 ? 4.406 48.281 17.406 1 93.06 17 LEU B CA 1
ATOM 5519 C C . LEU B 1 17 ? 3.098 47.5 17.328 1 93.06 17 LEU B C 1
ATOM 5521 O O . LEU B 1 17 ? 3.08 46.344 16.906 1 93.06 17 LEU B O 1
ATOM 5525 N N . PHE B 1 18 ? 2.016 48.125 17.766 1 95.44 18 PHE B N 1
ATOM 5526 C CA . PHE B 1 18 ? 0.708 47.5 17.75 1 95.44 18 PHE B CA 1
ATOM 5527 C C . PHE B 1 18 ? 0.229 47.219 16.328 1 95.44 18 PHE B C 1
ATOM 5529 O O . PHE B 1 18 ? -0.395 46.219 16.047 1 95.44 18 PHE B O 1
ATOM 5536 N N . SER B 1 19 ? 0.5 48.188 15.461 1 94.94 19 SER B N 1
ATOM 5537 C CA . SER B 1 19 ? 0.142 47.969 14.055 1 94.94 19 SER B CA 1
ATOM 5538 C C . SER B 1 19 ? 0.894 46.781 13.461 1 94.94 19 SER B C 1
ATOM 5540 O O . SER B 1 19 ? 0.34 46.031 12.656 1 94.94 19 SER B O 1
ATOM 5542 N N . GLU B 1 20 ? 2.141 46.625 13.828 1 94.94 20 GLU B N 1
ATOM 5543 C CA . GLU B 1 20 ? 2.928 45.5 13.375 1 94.94 20 GLU B CA 1
ATOM 5544 C C . GLU B 1 20 ? 2.379 44.188 13.945 1 94.94 20 GLU B C 1
ATOM 5546 O O . GLU B 1 20 ? 2.33 43.188 13.242 1 94.94 20 GLU B O 1
ATOM 5551 N N . GLN B 1 21 ? 2.012 44.188 15.203 1 95.56 21 GLN B N 1
ATOM 5552 C CA . GLN B 1 21 ? 1.42 43 15.828 1 95.56 21 GLN B CA 1
ATOM 5553 C C . GLN B 1 21 ? 0.139 42.594 15.109 1 95.56 21 GLN B C 1
ATOM 5555 O O . GLN B 1 21 ? -0.073 41.406 14.844 1 95.56 21 GLN B O 1
ATOM 5560 N N . LEU B 1 22 ? -0.679 43.594 14.766 1 96.31 22 LEU B N 1
ATOM 5561 C CA . LEU B 1 22 ? -1.942 43.312 14.094 1 96.31 22 LEU B CA 1
ATOM 5562 C C . LEU B 1 22 ? -1.701 42.719 12.711 1 96.31 22 LEU B C 1
ATOM 5564 O O . LEU B 1 22 ? -2.371 41.75 12.328 1 96.31 22 LEU B O 1
ATOM 5568 N N . SER B 1 23 ? -0.742 43.25 12.016 1 95.69 23 SER B N 1
ATOM 5569 C CA . SER B 1 23 ? -0.433 42.75 10.68 1 95.69 23 SER B CA 1
ATOM 5570 C C . SER B 1 23 ? 0.104 41.344 10.727 1 95.69 23 SER B C 1
ATOM 5572 O O . SER B 1 23 ? -0.272 40.5 9.906 1 95.69 23 SER B O 1
ATOM 5574 N N . LYS B 1 24 ? 0.978 41.031 11.656 1 94.88 24 LYS B N 1
ATOM 5575 C CA . LYS B 1 24 ? 1.571 39.719 11.781 1 94.88 24 LYS B CA 1
ATOM 5576 C C . LYS B 1 24 ? 0.524 38.688 12.18 1 94.88 24 LYS B C 1
ATOM 5578 O O . LYS B 1 24 ? 0.555 37.531 11.703 1 94.88 24 LYS B O 1
ATOM 5583 N N . LEU B 1 25 ? -0.342 39.062 13.07 1 96 25 LEU B N 1
ATOM 5584 C CA . LEU B 1 25 ? -1.393 38.125 13.492 1 96 25 LEU B CA 1
ATOM 5585 C C . LEU B 1 25 ? -2.383 37.875 12.359 1 96 25 LEU B C 1
ATOM 5587 O O . LEU B 1 25 ? -2.902 36.781 12.219 1 96 25 LEU B O 1
ATOM 5591 N N . GLN B 1 26 ? -2.672 38.938 11.625 1 95.56 26 GLN B N 1
ATOM 5592 C CA . GLN B 1 26 ? -3.529 38.781 10.461 1 95.56 26 GLN B CA 1
ATOM 5593 C C . GLN B 1 26 ? -2.904 37.812 9.453 1 95.56 26 GLN B C 1
ATOM 5595 O O . GLN B 1 26 ? -3.592 36.969 8.891 1 95.56 26 GLN B O 1
ATOM 5600 N N . MET B 1 27 ? -1.622 37.969 9.211 1 93 27 MET B N 1
ATOM 5601 C CA . MET B 1 27 ? -0.905 37.094 8.281 1 93 27 MET B CA 1
ATOM 5602 C C . MET B 1 27 ? -0.913 35.656 8.773 1 93 27 MET B C 1
ATOM 5604 O O . MET B 1 27 ? -1.1 34.719 7.988 1 93 27 MET B O 1
ATOM 5608 N N . LYS B 1 28 ? -0.705 35.469 10.078 1 93.81 28 LYS B N 1
ATOM 5609 C CA . LYS B 1 28 ? -0.737 34.125 10.656 1 93.81 28 LYS B CA 1
ATOM 5610 C C . LYS B 1 28 ? -2.088 33.438 10.414 1 93.81 28 LYS B C 1
ATOM 5612 O O . LYS B 1 28 ? -2.148 32.281 10.023 1 93.81 28 LYS B O 1
ATOM 5617 N N . GLN B 1 29 ? -3.166 34.219 10.68 1 94.62 29 GLN B N 1
ATOM 5618 C CA . GLN B 1 29 ? -4.508 33.656 10.5 1 94.62 29 GLN B CA 1
ATOM 5619 C C . GLN B 1 29 ? -4.789 33.344 9.039 1 94.62 29 GLN B C 1
ATOM 5621 O O . GLN B 1 29 ? -5.434 32.344 8.719 1 94.62 29 GLN B O 1
ATOM 5626 N N . HIS B 1 30 ? -4.297 34.219 8.203 1 92.81 30 HIS B N 1
ATOM 5627 C CA . HIS B 1 30 ? -4.461 34 6.773 1 92.81 30 HIS B CA 1
ATOM 5628 C C . HIS B 1 30 ? -3.723 32.75 6.328 1 92.81 30 HIS B C 1
ATOM 5630 O O . HIS B 1 30 ? -4.23 31.984 5.504 1 92.81 30 HIS B O 1
ATOM 5636 N N . GLN B 1 31 ? -2.568 32.5 6.801 1 90.94 31 GLN B N 1
ATOM 5637 C CA . GLN B 1 31 ? -1.788 31.312 6.48 1 90.94 31 GLN B CA 1
ATOM 5638 C C . GLN B 1 31 ? -2.506 30.031 6.934 1 90.94 31 GLN B C 1
ATOM 5640 O O . GLN B 1 31 ? -2.51 29.031 6.223 1 90.94 31 GLN B O 1
ATOM 5645 N N . ASP B 1 32 ? -3.074 30.094 8.117 1 92.19 32 ASP B N 1
ATOM 5646 C CA . ASP B 1 32 ? -3.832 28.953 8.617 1 92.19 32 ASP B CA 1
ATOM 5647 C C . ASP B 1 32 ? -5.02 28.641 7.707 1 92.19 32 ASP B C 1
ATOM 5649 O O . ASP B 1 32 ? -5.289 27.469 7.406 1 92.19 32 ASP B O 1
ATOM 5653 N N . SER B 1 33 ? -5.707 29.703 7.34 1 91.81 33 SER B N 1
ATOM 5654 C CA . SER B 1 33 ? -6.867 29.531 6.477 1 91.81 33 SER B CA 1
ATOM 5655 C C . SER B 1 33 ? -6.461 28.984 5.105 1 91.81 33 SER B C 1
ATOM 5657 O O . SER B 1 33 ? -7.16 28.156 4.527 1 91.81 33 SER B O 1
ATOM 5659 N N . GLU B 1 34 ? -5.395 29.469 4.547 1 91.06 34 GLU B N 1
ATOM 5660 C CA . GLU B 1 34 ? -4.887 28.984 3.266 1 91.06 34 GLU B CA 1
ATOM 5661 C C . GLU B 1 34 ? -4.469 27.531 3.35 1 91.06 34 GLU B C 1
ATOM 5663 O O . GLU B 1 34 ? -4.629 26.781 2.387 1 91.06 34 GLU B O 1
ATOM 5668 N N . LEU B 1 35 ? -3.852 27.172 4.457 1 91.38 35 LEU B N 1
ATOM 5669 C CA . LEU B 1 35 ? -3.455 25.781 4.656 1 91.38 35 LEU B CA 1
ATOM 5670 C C . LEU B 1 35 ? -4.672 24.859 4.629 1 91.38 35 LEU B C 1
ATOM 5672 O O . LEU B 1 35 ? -4.633 23.781 4.016 1 91.38 35 LEU B O 1
ATOM 5676 N N . LEU B 1 36 ? -5.742 25.281 5.301 1 90.81 36 LEU B N 1
ATOM 5677 C CA . LEU B 1 36 ? -6.969 24.5 5.305 1 90.81 36 LEU B CA 1
ATOM 5678 C C . LEU B 1 36 ? -7.52 24.344 3.893 1 90.81 36 LEU B C 1
ATOM 5680 O O . LEU B 1 36 ? -7.984 23.25 3.518 1 90.81 36 LEU B O 1
ATOM 5684 N N . GLU B 1 37 ? -7.41 25.391 3.117 1 90.25 37 GLU B N 1
ATOM 5685 C CA . GLU B 1 37 ? -7.891 25.328 1.738 1 90.25 37 GLU B CA 1
ATOM 5686 C C . GLU B 1 37 ? -7.008 24.422 0.885 1 90.25 37 GLU B C 1
ATOM 5688 O O . GLU B 1 37 ? -7.508 23.703 0.019 1 90.25 37 GLU B O 1
ATOM 5693 N N . GLU B 1 38 ? -5.766 24.516 1.062 1 91.31 38 GLU B N 1
ATOM 5694 C CA . GLU B 1 38 ? -4.836 23.672 0.322 1 91.31 38 GLU B CA 1
ATOM 5695 C C . GLU B 1 38 ? -5.066 22.203 0.642 1 91.31 38 GLU B C 1
ATOM 5697 O O . GLU B 1 38 ? -5.035 21.344 -0.253 1 91.31 38 GLU B O 1
ATOM 5702 N N . ILE B 1 39 ? -5.207 21.906 1.903 1 91.19 39 ILE B N 1
ATOM 5703 C CA . ILE B 1 39 ? -5.453 20.531 2.32 1 91.19 39 ILE B CA 1
ATOM 5704 C C . ILE B 1 39 ? -6.754 20.016 1.702 1 91.19 39 ILE B C 1
ATOM 5706 O O . ILE B 1 39 ? -6.836 18.875 1.266 1 91.19 39 ILE B O 1
ATOM 5710 N N . ARG B 1 40 ? -7.789 20.891 1.707 1 90.56 40 ARG B N 1
ATOM 5711 C CA . ARG B 1 40 ? -9.062 20.531 1.093 1 90.56 40 ARG B CA 1
ATOM 5712 C C . ARG B 1 40 ? -8.891 20.234 -0.391 1 90.56 40 ARG B C 1
ATOM 5714 O O . ARG B 1 40 ? -9.375 19.203 -0.881 1 90.56 40 ARG B O 1
ATOM 5721 N N . SER B 1 41 ? -8.18 21.109 -1.117 1 91.44 41 SER B N 1
ATOM 5722 C CA . SER B 1 41 ? -7.949 20.938 -2.547 1 91.44 41 SER B CA 1
ATOM 5723 C C . SER B 1 41 ? -7.133 19.672 -2.822 1 91.44 41 SER B C 1
ATOM 5725 O O . SER B 1 41 ? -7.441 18.922 -3.744 1 91.44 41 SER B O 1
ATOM 5727 N N . PHE B 1 42 ? -6.113 19.453 -2.021 1 93.62 42 PHE B N 1
ATOM 5728 C CA . PHE B 1 42 ? -5.281 18.266 -2.139 1 93.62 42 PHE B CA 1
ATOM 5729 C C . PHE B 1 42 ? -6.117 17 -1.968 1 93.62 42 PHE B C 1
ATOM 5731 O O . PHE B 1 42 ? -6.02 16.078 -2.771 1 93.62 42 PHE B O 1
ATOM 5738 N N . SER B 1 43 ? -6.906 17 -0.922 1 92.19 43 SER B N 1
ATOM 5739 C CA . SER B 1 43 ? -7.699 15.828 -0.603 1 92.19 43 SER B CA 1
ATOM 5740 C C . SER B 1 43 ? -8.734 15.539 -1.689 1 92.19 43 SER B C 1
ATOM 5742 O O . SER B 1 43 ? -9.016 14.383 -1.997 1 92.19 43 SER B O 1
ATOM 5744 N N . LYS B 1 44 ? -9.336 16.562 -2.211 1 91.88 44 LYS B N 1
ATOM 5745 C CA . LYS B 1 44 ? -10.305 16.391 -3.287 1 91.88 44 LYS B CA 1
ATOM 5746 C C . LYS B 1 44 ? -9.656 15.773 -4.52 1 91.88 44 LYS B C 1
ATOM 5748 O O . LYS B 1 44 ? -10.203 14.836 -5.109 1 91.88 44 LYS B O 1
ATOM 5753 N N . GLN B 1 45 ? -8.523 16.281 -4.906 1 94.12 45 GLN B N 1
ATOM 5754 C CA . GLN B 1 45 ? -7.812 15.75 -6.066 1 94.12 45 GLN B CA 1
ATOM 5755 C C . GLN B 1 45 ? -7.309 14.336 -5.801 1 94.12 45 GLN B C 1
ATOM 5757 O O . GLN B 1 45 ? -7.387 13.469 -6.676 1 94.12 45 GLN B O 1
ATOM 5762 N N . ARG B 1 46 ? -6.793 14.125 -4.602 1 94.56 46 ARG B N 1
ATOM 5763 C CA . ARG B 1 46 ? -6.324 12.797 -4.223 1 94.56 46 ARG B CA 1
ATOM 5764 C C . ARG B 1 46 ? -7.457 11.781 -4.285 1 94.56 46 ARG B C 1
ATOM 5766 O O . ARG B 1 46 ? -7.262 10.648 -4.742 1 94.56 46 ARG B O 1
ATOM 5773 N N . ALA B 1 47 ? -8.625 12.172 -3.791 1 94.12 47 ALA B N 1
ATOM 5774 C CA . ALA B 1 47 ? -9.789 11.289 -3.832 1 94.12 47 ALA B CA 1
ATOM 5775 C C . ALA B 1 47 ? -10.141 10.914 -5.266 1 94.12 47 ALA B C 1
ATOM 5777 O O . ALA B 1 47 ? -10.461 9.758 -5.555 1 94.12 47 ALA B O 1
ATOM 5778 N N . ALA B 1 48 ? -10.07 11.859 -6.145 1 95 48 ALA B N 1
ATOM 5779 C CA . ALA B 1 48 ? -10.383 11.602 -7.551 1 95 48 ALA B CA 1
ATOM 5780 C C . ALA B 1 48 ? -9.367 10.641 -8.172 1 95 48 ALA B C 1
ATOM 5782 O O . ALA B 1 48 ? -9.742 9.75 -8.938 1 95 48 ALA B O 1
ATOM 5783 N N . ILE B 1 49 ? -8.102 10.836 -7.93 1 97.12 49 ILE B N 1
ATOM 5784 C CA . ILE B 1 49 ? -7.043 9.977 -8.445 1 97.12 49 ILE B CA 1
ATOM 5785 C C . ILE B 1 49 ? -7.238 8.547 -7.93 1 97.12 49 ILE B C 1
ATOM 5787 O O . ILE B 1 49 ? -7.117 7.586 -8.688 1 97.12 49 ILE B O 1
ATOM 5791 N N . GLU B 1 50 ? -7.57 8.43 -6.641 1 96.44 50 GLU B N 1
ATOM 5792 C CA . GLU B 1 50 ? -7.777 7.113 -6.047 1 96.44 50 GLU B CA 1
ATOM 5793 C C . GLU B 1 50 ? -8.992 6.414 -6.66 1 96.44 50 GLU B C 1
ATOM 5795 O O . GLU B 1 50 ? -8.984 5.199 -6.852 1 96.44 50 GLU B O 1
ATOM 5800 N N . LYS B 1 51 ? -10.008 7.16 -6.887 1 95.69 51 LYS B N 1
ATOM 5801 C CA . LYS B 1 51 ? -11.188 6.59 -7.523 1 95.69 51 LYS B CA 1
ATOM 5802 C C . LYS B 1 51 ? -10.859 6.043 -8.906 1 95.69 51 LYS B C 1
ATOM 5804 O O . LYS B 1 51 ? -11.25 4.922 -9.25 1 95.69 51 LYS B O 1
ATOM 5809 N N . ASP B 1 52 ? -10.148 6.77 -9.703 1 97.62 52 ASP B N 1
ATOM 5810 C CA . ASP B 1 52 ? -9.75 6.332 -11.031 1 97.62 52 ASP B CA 1
ATOM 5811 C C . ASP B 1 52 ? -8.859 5.094 -10.969 1 97.62 52 ASP B C 1
ATOM 5813 O O . ASP B 1 52 ? -9.031 4.156 -11.75 1 97.62 52 ASP B O 1
ATOM 5817 N N . TYR B 1 53 ? -7.941 5.09 -10.133 1 97.75 53 TYR B N 1
ATOM 5818 C CA . TYR B 1 53 ? -7.031 3.965 -9.945 1 97.75 53 TYR B CA 1
ATOM 5819 C C . TYR B 1 53 ? -7.789 2.709 -9.531 1 97.75 53 TYR B C 1
ATOM 5821 O O . TYR B 1 53 ? -7.578 1.634 -10.102 1 97.75 53 TYR B O 1
ATOM 5829 N N . SER B 1 54 ? -8.664 2.902 -8.555 1 97.31 54 SER B N 1
ATOM 5830 C CA . SER B 1 54 ? -9.438 1.771 -8.055 1 97.31 54 SER B CA 1
ATOM 5831 C C . SER B 1 54 ? -10.32 1.181 -9.156 1 97.31 54 SER B C 1
ATOM 5833 O O . SER B 1 54 ? -10.43 -0.041 -9.281 1 97.31 54 SER B O 1
ATOM 5835 N N . GLN B 1 55 ? -10.93 1.991 -9.93 1 97.56 55 GLN B N 1
ATOM 5836 C CA . GLN B 1 55 ? -11.789 1.524 -11.016 1 97.56 55 GLN B CA 1
ATOM 5837 C C . GLN B 1 55 ? -10.984 0.795 -12.078 1 97.56 55 GLN B C 1
ATOM 5839 O O . GLN B 1 55 ? -11.43 -0.215 -12.625 1 97.56 55 GLN B O 1
ATOM 5844 N N . ALA B 1 56 ? -9.812 1.331 -12.406 1 98.06 56 ALA B N 1
ATOM 5845 C CA . ALA B 1 56 ? -8.945 0.669 -13.375 1 98.06 56 ALA B CA 1
ATOM 5846 C C . ALA B 1 56 ? -8.523 -0.711 -12.883 1 98.06 56 ALA B C 1
ATOM 5848 O O . ALA B 1 56 ? -8.523 -1.68 -13.641 1 98.06 56 ALA B O 1
ATOM 5849 N N . LEU B 1 57 ? -8.125 -0.835 -11.609 1 97.31 57 LEU B N 1
ATOM 5850 C CA . LEU B 1 57 ? -7.738 -2.113 -11.023 1 97.31 57 LEU B CA 1
ATOM 5851 C C . LEU B 1 57 ? -8.914 -3.08 -11 1 97.31 57 LEU B C 1
ATOM 5853 O O . LEU B 1 57 ? -8.75 -4.277 -11.234 1 97.31 57 LEU B O 1
ATOM 5857 N N . GLN B 1 58 ? -10.109 -2.564 -10.711 1 97.12 58 GLN B N 1
ATOM 5858 C CA . GLN B 1 58 ? -11.305 -3.4 -10.68 1 97.12 58 GLN B CA 1
ATOM 5859 C C . GLN B 1 58 ? -11.617 -3.959 -12.062 1 97.12 58 GLN B C 1
ATOM 5861 O O . GLN B 1 58 ? -11.977 -5.129 -12.203 1 97.12 58 GLN B O 1
ATOM 5866 N N . ARG B 1 59 ? -11.523 -3.135 -13.055 1 97.19 59 ARG B N 1
ATOM 5867 C CA . ARG B 1 59 ? -11.742 -3.592 -14.422 1 97.19 59 ARG B CA 1
ATOM 5868 C C . ARG B 1 59 ? -10.734 -4.668 -14.812 1 97.19 59 ARG B C 1
ATOM 5870 O O . ARG B 1 59 ? -11.094 -5.656 -15.461 1 97.19 59 ARG B O 1
ATOM 5877 N N . LEU B 1 60 ? -9.492 -4.434 -14.422 1 96.69 60 LEU B N 1
ATOM 5878 C CA . LEU B 1 60 ? -8.453 -5.418 -14.688 1 96.69 60 LEU B CA 1
ATOM 5879 C C . LEU B 1 60 ? -8.781 -6.75 -14.016 1 96.69 60 LEU B C 1
ATOM 5881 O O . LEU B 1 60 ? -8.695 -7.805 -14.648 1 96.69 60 LEU B O 1
ATOM 5885 N N . ALA B 1 61 ? -9.18 -6.758 -12.789 1 96.31 61 ALA B N 1
ATOM 5886 C CA . ALA B 1 61 ? -9.484 -7.973 -12.039 1 96.31 61 ALA B CA 1
ATOM 5887 C C . ALA B 1 61 ? -10.68 -8.703 -12.641 1 96.31 61 ALA B C 1
ATOM 5889 O O . ALA B 1 61 ? -10.648 -9.93 -12.805 1 96.31 61 ALA B O 1
ATOM 5890 N N . VAL B 1 62 ? -11.742 -7.965 -13.008 1 94.94 62 VAL B N 1
ATOM 5891 C CA . VAL B 1 62 ? -12.953 -8.562 -13.555 1 94.94 62 VAL B CA 1
ATOM 5892 C C . VAL B 1 62 ? -12.648 -9.234 -14.891 1 94.94 62 VAL B C 1
ATOM 5894 O O . VAL B 1 62 ? -13.188 -10.305 -15.188 1 94.94 62 VAL B O 1
ATOM 5897 N N . GLN B 1 63 ? -11.766 -8.648 -15.695 1 94.62 63 GLN B N 1
ATOM 5898 C CA . GLN B 1 63 ? -11.375 -9.203 -16.984 1 94.62 63 GLN B CA 1
ATOM 5899 C C . GLN B 1 63 ? -10.742 -10.578 -16.828 1 94.62 63 GLN B C 1
ATOM 5901 O O . GLN B 1 63 ? -10.992 -11.477 -17.641 1 94.62 63 GLN B O 1
ATOM 5906 N N . PHE B 1 64 ? -10.016 -10.844 -15.758 1 93.75 64 PHE B N 1
ATOM 5907 C CA . PHE B 1 64 ? -9.25 -12.078 -15.625 1 93.75 64 PHE B CA 1
ATOM 5908 C C . PHE B 1 64 ? -9.938 -13.039 -14.664 1 93.75 64 PHE B C 1
ATOM 5910 O O . PHE B 1 64 ? -9.477 -14.172 -14.477 1 93.75 64 PHE B O 1
ATOM 5917 N N . GLN B 1 65 ? -11 -12.586 -14.039 1 88.75 65 GLN B N 1
ATOM 5918 C CA . GLN B 1 65 ? -11.82 -13.469 -13.219 1 88.75 65 GLN B CA 1
ATOM 5919 C C . GLN B 1 65 ? -12.797 -14.266 -14.07 1 88.75 65 GLN B C 1
ATOM 5921 O O . GLN B 1 65 ? -13.359 -15.266 -13.609 1 88.75 65 GLN B O 1
ATOM 5926 N N . LYS B 1 66 ? -12.977 -13.938 -15.297 1 82.44 66 LYS B N 1
ATOM 5927 C CA . LYS B 1 66 ? -13.953 -14.57 -16.188 1 82.44 66 LYS B CA 1
ATOM 5928 C C . LYS B 1 66 ? -13.5 -15.977 -16.578 1 82.44 66 LYS B C 1
ATOM 5930 O O . LYS B 1 66 ? -14.32 -16.875 -16.703 1 82.44 66 LYS B O 1
ATOM 5935 N N . ARG B 1 67 ? -12.219 -16.109 -16.797 1 76.19 67 ARG B N 1
ATOM 5936 C CA . ARG B 1 67 ? -11.734 -17.422 -17.203 1 76.19 67 ARG B CA 1
ATOM 5937 C C . ARG B 1 67 ? -11.672 -18.375 -16.016 1 76.19 67 ARG B C 1
ATOM 5939 O O . ARG B 1 67 ? -11.094 -18.047 -14.984 1 76.19 67 ARG B O 1
ATOM 5946 N N . ASP B 1 68 ? -12.641 -19.188 -16.016 1 65.5 68 ASP B N 1
ATOM 5947 C CA . ASP B 1 68 ? -12.695 -20.172 -14.938 1 65.5 68 ASP B CA 1
ATOM 5948 C C . ASP B 1 68 ? -11.68 -21.297 -15.18 1 65.5 68 ASP B C 1
ATOM 5950 O O . ASP B 1 68 ? -11.82 -22.062 -16.125 1 65.5 68 ASP B O 1
ATOM 5954 N N . TRP B 1 69 ? -10.438 -21.016 -14.953 1 58.75 69 TRP B N 1
ATOM 5955 C CA . TRP B 1 69 ? -9.469 -22.078 -15.117 1 58.75 69 TRP B CA 1
ATOM 5956 C C . TRP B 1 69 ? -9.953 -23.359 -14.445 1 58.75 69 TRP B C 1
ATOM 5958 O O . TRP B 1 69 ? -9.633 -24.469 -14.906 1 58.75 69 TRP B O 1
ATOM 5968 N N . GLN B 1 70 ? -10.125 -23.203 -13.117 1 51.38 70 GLN B N 1
ATOM 5969 C CA . GLN B 1 70 ? -10.336 -24.438 -12.375 1 51.38 70 GLN B CA 1
ATOM 5970 C C . GLN B 1 70 ? -11.68 -25.062 -12.727 1 51.38 70 GLN B C 1
ATOM 5972 O O . GLN B 1 70 ? -12.68 -24.359 -12.891 1 51.38 70 GLN B O 1
ATOM 5977 N N . ARG B 1 71 ? -11.609 -26.359 -13.094 1 46.91 71 ARG B N 1
ATOM 5978 C CA . ARG B 1 71 ? -11.953 -27.75 -12.836 1 46.91 71 ARG B CA 1
ATOM 5979 C C . ARG B 1 71 ? -12.695 -27.891 -11.508 1 46.91 71 ARG B C 1
ATOM 5981 O O . ARG B 1 71 ? -12.781 -26.922 -10.734 1 46.91 71 ARG B O 1
ATOM 5988 N N . GLY B 1 72 ? -11.805 -28.859 -10.547 1 43.22 72 GLY B N 1
ATOM 5989 C CA . GLY B 1 72 ? -12.359 -29.422 -9.32 1 43.22 72 GLY B CA 1
ATOM 5990 C C . GLY B 1 72 ? -12.766 -28.359 -8.312 1 43.22 72 GLY B C 1
ATOM 5991 O O . GLY B 1 72 ? -12.414 -27.188 -8.453 1 43.22 72 GLY B O 1
ATOM 5992 N N . ASN B 1 73 ? -13.648 -28.688 -7.449 1 43.81 73 ASN B N 1
ATOM 5993 C CA . ASN B 1 73 ? -14.352 -28.109 -6.305 1 43.81 73 ASN B CA 1
ATOM 5994 C C . ASN B 1 73 ? -13.43 -27.219 -5.469 1 43.81 73 ASN B C 1
ATOM 5996 O O . ASN B 1 73 ? -13.727 -26.938 -4.309 1 43.81 73 ASN B O 1
ATOM 6000 N N . THR B 1 74 ? -11.992 -27.5 -5.41 1 43.62 74 THR B N 1
ATOM 6001 C CA . THR B 1 74 ? -11.32 -27.234 -4.141 1 43.62 74 THR B CA 1
ATOM 6002 C C . THR B 1 74 ? -11.18 -25.734 -3.912 1 43.62 74 THR B C 1
ATOM 6004 O O . THR B 1 74 ? -10.781 -25 -4.816 1 43.62 74 THR B O 1
ATOM 6007 N N . ASP B 1 75 ? -11.68 -25.047 -3.111 1 49.78 75 ASP B N 1
ATOM 6008 C CA . ASP B 1 75 ? -11.531 -23.828 -2.344 1 49.78 75 ASP B CA 1
ATOM 6009 C C . ASP B 1 75 ? -10.086 -23.312 -2.387 1 49.78 75 ASP B C 1
ATOM 6011 O O . ASP B 1 75 ? -9.75 -22.328 -1.724 1 49.78 75 ASP B O 1
ATOM 6015 N N . ALA B 1 76 ? -8.773 -24.234 -2.016 1 53.62 76 ALA B N 1
ATOM 6016 C CA . ALA B 1 76 ? -7.699 -24.203 -1.029 1 53.62 76 ALA B CA 1
ATOM 6017 C C . ALA B 1 76 ? -6.449 -23.531 -1.595 1 53.62 76 ALA B C 1
ATOM 6019 O O . ALA B 1 76 ? -5.695 -24.156 -2.354 1 53.62 76 ALA B O 1
ATOM 6020 N N . VAL B 1 77 ? -6.32 -22.344 -1.852 1 57.12 77 VAL B N 1
ATOM 6021 C CA . VAL B 1 77 ? -5.012 -21.719 -1.961 1 57.12 77 VAL B CA 1
ATOM 6022 C C . VAL B 1 77 ? -3.947 -22.625 -1.358 1 57.12 77 VAL B C 1
ATOM 6024 O O . VAL B 1 77 ? -2.826 -22.703 -1.87 1 57.12 77 VAL B O 1
ATOM 6027 N N . SER B 1 78 ? -4.426 -23.438 -0.478 1 62.25 78 SER B N 1
ATOM 6028 C CA . SER B 1 78 ? -3.477 -24.281 0.241 1 62.25 78 SER B CA 1
ATOM 6029 C C . SER B 1 78 ? -3.172 -25.562 -0.535 1 62.25 78 SER B C 1
ATOM 6031 O O . SER B 1 78 ? -2.305 -26.344 -0.14 1 62.25 78 SER B O 1
ATOM 6033 N N . SER B 1 79 ? -3.818 -25.641 -1.761 1 69.94 79 SER B N 1
ATOM 6034 C CA . SER B 1 79 ? -3.66 -26.906 -2.453 1 69.94 79 SER B CA 1
ATOM 6035 C C . SER B 1 79 ? -2.338 -26.969 -3.211 1 69.94 79 SER B C 1
ATOM 6037 O O . SER B 1 79 ? -1.86 -28.047 -3.553 1 69.94 79 SER B O 1
ATOM 6039 N N . GLY B 1 80 ? -1.66 -25.859 -3.35 1 78.88 80 GLY B N 1
ATOM 6040 C CA . GLY B 1 80 ? -0.417 -25.828 -4.102 1 78.88 80 GLY B CA 1
ATOM 6041 C C . GLY B 1 80 ? -0.627 -25.844 -5.605 1 78.88 80 GLY B C 1
ATOM 6042 O O . GLY B 1 80 ? 0.327 -26 -6.371 1 78.88 80 GLY B O 1
ATOM 6043 N N . SER B 1 81 ? -1.888 -25.625 -6.035 1 88.25 81 SER B N 1
ATOM 6044 C CA . SER B 1 81 ? -2.191 -25.531 -7.457 1 88.25 81 SER B CA 1
ATOM 6045 C C . SER B 1 81 ? -1.807 -24.172 -8.023 1 88.25 81 SER B C 1
ATOM 6047 O O . SER B 1 81 ? -2.092 -23.141 -7.418 1 88.25 81 SER B O 1
ATOM 6049 N N . VAL B 1 82 ? -1.16 -24.188 -9.133 1 91.88 82 VAL B N 1
ATOM 6050 C CA . VAL B 1 82 ? -0.726 -22.953 -9.758 1 91.88 82 VAL B CA 1
ATOM 6051 C C . VAL B 1 82 ? -1.944 -22.125 -10.164 1 91.88 82 VAL B C 1
ATOM 6053 O O . VAL B 1 82 ? -1.911 -20.891 -10.102 1 91.88 82 VAL B O 1
ATOM 6056 N N . PHE B 1 83 ? -2.996 -22.75 -10.516 1 90.56 83 PHE B N 1
ATOM 6057 C CA . PHE B 1 83 ? -4.199 -22.062 -10.953 1 90.56 83 PHE B CA 1
ATOM 6058 C C . PHE B 1 83 ? -4.906 -21.406 -9.766 1 90.56 83 PHE B C 1
ATOM 6060 O O . PHE B 1 83 ? -5.477 -20.328 -9.891 1 90.56 83 PHE B O 1
ATOM 6067 N N . ALA B 1 84 ? -4.844 -22.109 -8.633 1 89.5 84 ALA B N 1
ATOM 6068 C CA . ALA B 1 84 ? -5.418 -21.531 -7.418 1 89.5 84 ALA B CA 1
ATOM 6069 C C . ALA B 1 84 ? -4.66 -20.281 -6.984 1 89.5 84 ALA B C 1
ATOM 6071 O O . ALA B 1 84 ? -5.266 -19.297 -6.559 1 89.5 84 ALA B O 1
ATOM 6072 N N . VAL B 1 85 ? -3.342 -20.359 -7.07 1 92.69 85 VAL B N 1
ATOM 6073 C CA . VAL B 1 85 ? -2.516 -19.203 -6.703 1 92.69 85 VAL B CA 1
ATOM 6074 C C . VAL B 1 85 ? -2.799 -18.047 -7.648 1 92.69 85 VAL B C 1
ATOM 6076 O O . VAL B 1 85 ? -2.936 -16.906 -7.211 1 92.69 85 VAL B O 1
ATOM 6079 N N . TRP B 1 86 ? -2.941 -18.312 -8.938 1 93 86 TRP B N 1
ATOM 6080 C CA . TRP B 1 86 ? -3.238 -17.266 -9.914 1 93 86 TRP B CA 1
ATOM 6081 C C . TRP B 1 86 ? -4.582 -16.609 -9.625 1 93 86 TRP B C 1
ATOM 6083 O O . TRP B 1 86 ? -4.695 -15.383 -9.633 1 93 86 TRP B O 1
ATOM 6093 N N . ARG B 1 87 ? -5.527 -17.438 -9.32 1 91.31 87 ARG B N 1
ATOM 6094 C CA . ARG B 1 87 ? -6.844 -16.906 -8.969 1 91.31 87 ARG B CA 1
ATOM 6095 C C . ARG B 1 87 ? -6.758 -16 -7.738 1 91.31 87 ARG B C 1
ATOM 6097 O O . ARG B 1 87 ? -7.418 -14.961 -7.68 1 91.31 87 ARG B O 1
ATOM 6104 N N . SER B 1 88 ? -5.992 -16.453 -6.809 1 93 88 SER B N 1
ATOM 6105 C CA . SER B 1 88 ? -5.824 -15.664 -5.59 1 93 88 SER B CA 1
ATOM 6106 C C . SER B 1 88 ? -5.18 -14.312 -5.891 1 93 88 SER B C 1
ATOM 6108 O O . SER B 1 88 ? -5.516 -13.305 -5.262 1 93 88 SER B O 1
ATOM 6110 N N . VAL B 1 89 ? -4.254 -14.273 -6.832 1 93.81 89 VAL B N 1
ATOM 6111 C CA . VAL B 1 89 ? -3.592 -13.023 -7.207 1 93.81 89 VAL B CA 1
ATOM 6112 C C . VAL B 1 89 ? -4.602 -12.07 -7.84 1 93.81 89 VAL B C 1
ATOM 6114 O O . VAL B 1 89 ? -4.617 -10.883 -7.535 1 93.81 89 VAL B O 1
ATOM 6117 N N . VAL B 1 90 ? -5.43 -12.586 -8.695 1 94.69 90 VAL B N 1
ATOM 6118 C CA . VAL B 1 90 ? -6.441 -11.766 -9.367 1 94.69 90 VAL B CA 1
ATOM 6119 C C . VAL B 1 90 ? -7.449 -11.25 -8.344 1 94.69 90 VAL B C 1
ATOM 6121 O O . VAL B 1 90 ? -7.824 -10.078 -8.375 1 94.69 90 VAL B O 1
ATOM 6124 N N . ASP B 1 91 ? -7.812 -12.125 -7.422 1 93.69 91 ASP B N 1
ATOM 6125 C CA . ASP B 1 91 ? -8.75 -11.719 -6.375 1 93.69 91 ASP B CA 1
ATOM 6126 C C . ASP B 1 91 ? -8.125 -10.656 -5.469 1 93.69 91 ASP B C 1
ATOM 6128 O O . ASP B 1 91 ? -8.82 -9.742 -5.012 1 93.69 91 ASP B O 1
ATOM 6132 N N . ALA B 1 92 ? -6.848 -10.898 -5.172 1 95.44 92 ALA B N 1
ATOM 6133 C CA . ALA B 1 92 ? -6.148 -9.906 -4.355 1 95.44 92 ALA B CA 1
ATOM 6134 C C . ALA B 1 92 ? -6.137 -8.539 -5.039 1 95.44 92 ALA B C 1
ATOM 6136 O O . ALA B 1 92 ? -6.227 -7.508 -4.375 1 95.44 92 ALA B O 1
ATOM 6137 N N . THR B 1 93 ? -6.027 -8.477 -6.359 1 96 93 THR B N 1
ATOM 6138 C CA . THR B 1 93 ? -6.074 -7.23 -7.113 1 96 93 THR B CA 1
ATOM 6139 C C . THR B 1 93 ? -7.441 -6.57 -6.977 1 96 93 THR B C 1
ATOM 6141 O O . THR B 1 93 ? -7.531 -5.352 -6.801 1 96 93 THR B O 1
ATOM 6144 N N . ALA B 1 94 ? -8.477 -7.348 -7.004 1 96.12 94 ALA B N 1
ATOM 6145 C CA . ALA B 1 94 ? -9.828 -6.824 -6.816 1 96.12 94 ALA B CA 1
ATOM 6146 C C . ALA B 1 94 ? -10 -6.258 -5.41 1 96.12 94 ALA B C 1
ATOM 6148 O O . ALA B 1 94 ? -10.625 -5.207 -5.23 1 96.12 94 ALA B O 1
ATOM 6149 N N . GLN B 1 95 ? -9.484 -6.98 -4.469 1 96.44 95 GLN B N 1
ATOM 6150 C CA . GLN B 1 95 ? -9.578 -6.52 -3.086 1 96.44 95 GLN B CA 1
ATOM 6151 C C . GLN B 1 95 ? -8.773 -5.234 -2.881 1 96.44 95 GLN B C 1
ATOM 6153 O O . GLN B 1 95 ? -9.195 -4.352 -2.127 1 96.44 95 GLN B O 1
ATOM 6158 N N . THR B 1 96 ? -7.57 -5.219 -3.484 1 96.38 96 THR B N 1
ATOM 6159 C CA . THR B 1 96 ? -6.785 -3.992 -3.438 1 96.38 96 THR B CA 1
ATOM 6160 C C . THR B 1 96 ? -7.57 -2.824 -4.031 1 96.38 96 THR B C 1
ATOM 6162 O O . THR B 1 96 ? -7.555 -1.72 -3.484 1 96.38 96 THR B O 1
ATOM 6165 N N . ALA B 1 97 ? -8.258 -3.053 -5.113 1 96.75 97 ALA B N 1
ATOM 6166 C CA . ALA B 1 97 ? -9.094 -2.027 -5.738 1 96.75 97 ALA B CA 1
ATOM 6167 C C . ALA B 1 97 ? -10.172 -1.542 -4.781 1 96.75 97 ALA B C 1
ATOM 6169 O O . ALA B 1 97 ? -10.406 -0.337 -4.652 1 96.75 97 ALA B O 1
ATOM 6170 N N . ALA B 1 98 ? -10.812 -2.43 -4.059 1 96.12 98 ALA B N 1
ATOM 6171 C CA . ALA B 1 98 ? -11.859 -2.088 -3.107 1 96.12 98 ALA B CA 1
ATOM 6172 C C . ALA B 1 98 ? -11.305 -1.28 -1.939 1 96.12 98 ALA B C 1
ATOM 6174 O O . ALA B 1 98 ? -11.938 -0.329 -1.476 1 96.12 98 ALA B O 1
ATOM 6175 N N . SER B 1 99 ? -10.141 -1.717 -1.467 1 95.12 99 SER B N 1
ATOM 6176 C CA . SER B 1 99 ? -9.5 -1.007 -0.364 1 95.12 99 SER B CA 1
ATOM 6177 C C . SER B 1 99 ? -9.148 0.424 -0.758 1 95.12 99 SER B C 1
ATOM 6179 O O . SER B 1 99 ? -9.352 1.356 0.022 1 95.12 99 SER B O 1
ATOM 6181 N N . ARG B 1 100 ? -8.641 0.633 -1.936 1 95.38 100 ARG B N 1
ATOM 6182 C CA . ARG B 1 100 ? -8.273 1.96 -2.42 1 95.38 100 ARG B CA 1
ATOM 6183 C C . ARG B 1 100 ? -9.516 2.816 -2.66 1 95.38 100 ARG B C 1
ATOM 6185 O O . ARG B 1 100 ? -9.484 4.031 -2.465 1 95.38 100 ARG B O 1
ATOM 6192 N N . LEU B 1 101 ? -10.602 2.219 -3.094 1 94.81 101 LEU B N 1
ATOM 6193 C CA . LEU B 1 101 ? -11.852 2.945 -3.258 1 94.81 101 LEU B CA 1
ATOM 6194 C C . LEU B 1 101 ? -12.367 3.451 -1.914 1 94.81 101 LEU B C 1
ATOM 6196 O O . LEU B 1 101 ? -12.828 4.594 -1.81 1 94.81 101 LEU B O 1
ATOM 6200 N N . ALA B 1 102 ? -12.289 2.584 -0.931 1 93.62 102 ALA B N 1
ATOM 6201 C CA . ALA B 1 102 ? -12.695 2.973 0.418 1 93.62 102 ALA B CA 1
ATOM 6202 C C . ALA B 1 102 ? -11.828 4.117 0.942 1 93.62 102 ALA B C 1
ATOM 6204 O O . ALA B 1 102 ? -12.328 5.035 1.594 1 93.62 102 ALA B O 1
ATOM 6205 N N . ALA B 1 103 ? -10.508 4.043 0.667 1 92.44 103 ALA B N 1
ATOM 6206 C CA . ALA B 1 103 ? -9.602 5.121 1.051 1 92.44 103 ALA B CA 1
ATOM 6207 C C . ALA B 1 103 ? -9.977 6.426 0.354 1 92.44 103 ALA B C 1
ATOM 6209 O O . ALA B 1 103 ? -9.977 7.492 0.975 1 92.44 103 ALA B O 1
ATOM 6210 N N . GLY B 1 104 ? -10.312 6.387 -0.959 1 92.62 104 GLY B N 1
ATOM 6211 C CA . GLY B 1 104 ? -10.742 7.562 -1.699 1 92.62 104 GLY B CA 1
ATOM 6212 C C . GLY B 1 104 ? -11.992 8.203 -1.125 1 92.62 104 GLY B C 1
ATOM 6213 O O . GLY B 1 104 ? -12.102 9.43 -1.071 1 92.62 104 GLY B O 1
ATOM 6214 N N . GLU B 1 105 ? -12.891 7.402 -0.622 1 90.88 105 GLU B N 1
ATOM 6215 C CA . GLU B 1 105 ? -14.117 7.91 -0.019 1 90.88 105 GLU B CA 1
ATOM 6216 C C . GLU B 1 105 ? -13.828 8.602 1.312 1 90.88 105 GLU B C 1
ATOM 6218 O O . GLU B 1 105 ? -14.469 9.602 1.646 1 90.88 105 GLU B O 1
ATOM 6223 N N . GLN B 1 106 ? -12.875 8.141 2.021 1 88.25 106 GLN B N 1
ATOM 6224 C CA . GLN B 1 106 ? -12.469 8.773 3.275 1 88.25 106 GLN B CA 1
ATOM 6225 C C . GLN B 1 106 ? -11.836 10.133 3.023 1 88.25 106 GLN B C 1
ATOM 6227 O O . GLN B 1 106 ? -12.086 11.086 3.766 1 88.25 106 GLN B O 1
ATOM 6232 N N . TYR B 1 107 ? -11.039 10.297 1.94 1 87 107 TYR B N 1
ATOM 6233 C CA . TYR B 1 107 ? -10.445 11.578 1.562 1 87 107 TYR B CA 1
ATOM 6234 C C . TYR B 1 107 ? -11.523 12.602 1.23 1 87 107 TYR B C 1
ATOM 6236 O O . TYR B 1 107 ? -11.438 13.758 1.643 1 87 107 TYR B O 1
ATOM 6244 N N . ARG B 1 108 ? -12.531 12.133 0.605 1 84.75 108 ARG B N 1
ATOM 6245 C CA . ARG B 1 108 ? -13.594 13.016 0.131 1 84.75 108 ARG B CA 1
ATOM 6246 C C . ARG B 1 108 ? -14.461 13.492 1.287 1 84.75 108 ARG B C 1
ATOM 6248 O O . ARG B 1 108 ? -14.703 14.695 1.432 1 84.75 108 ARG B O 1
ATOM 6255 N N . THR B 1 109 ? -14.922 12.625 2.113 1 79.19 109 THR B N 1
ATOM 6256 C CA . THR B 1 109 ? -15.891 12.953 3.15 1 79.19 109 THR B CA 1
ATOM 6257 C C . THR B 1 109 ? -15.211 13.633 4.332 1 79.19 109 THR B C 1
ATOM 6259 O O . THR B 1 109 ? -15.648 14.703 4.773 1 79.19 109 THR B O 1
ATOM 6262 N N . LEU B 1 110 ? -14.203 13.117 4.855 1 69.06 110 LEU B N 1
ATOM 6263 C CA . LEU B 1 110 ? -13.672 13.555 6.141 1 69.06 110 LEU B CA 1
ATOM 6264 C C . LEU B 1 110 ? -12.773 14.773 5.965 1 69.06 110 LEU B C 1
ATOM 6266 O O . LEU B 1 110 ? -12.719 15.641 6.844 1 69.06 110 LEU B O 1
ATOM 6270 N N . ILE B 1 111 ? -12.258 14.859 4.789 1 68.75 111 ILE B N 1
ATOM 6271 C CA . ILE B 1 111 ? -11.281 15.938 4.688 1 68.75 111 ILE B CA 1
ATOM 6272 C C . ILE B 1 111 ? -11.844 17.062 3.811 1 68.75 111 ILE B C 1
ATOM 6274 O O . ILE B 1 111 ? -11.812 18.234 4.191 1 68.75 111 ILE B O 1
ATOM 6278 N N . GLY B 1 112 ? -12.609 16.688 2.832 1 68.06 112 GLY B N 1
ATOM 6279 C CA . GLY B 1 112 ? -13.094 17.688 1.881 1 68.06 112 GLY B CA 1
ATOM 6280 C C . GLY B 1 112 ? -14.266 18.484 2.404 1 68.06 112 GLY B C 1
ATOM 6281 O O . GLY B 1 112 ? -14.211 19.719 2.453 1 68.06 112 GLY B O 1
ATOM 6282 N N . GLN B 1 113 ? -15.18 17.859 2.912 1 69.38 113 GLN B N 1
ATOM 6283 C CA . GLN B 1 113 ? -16.422 18.531 3.279 1 69.38 113 GLN B CA 1
ATOM 6284 C C . GLN B 1 113 ? -16.281 19.234 4.629 1 69.38 113 GLN B C 1
ATOM 6286 O O . GLN B 1 113 ? -16.719 20.375 4.785 1 69.38 113 GLN B O 1
ATOM 6291 N N . VAL B 1 114 ? -15.5 18.75 5.445 1 72.44 114 VAL B N 1
ATOM 6292 C CA . VAL B 1 114 ? -15.383 19.281 6.797 1 72.44 114 VAL B CA 1
ATOM 6293 C C . VAL B 1 114 ? -14.43 20.469 6.801 1 72.44 114 VAL B C 1
ATOM 6295 O O . VAL B 1 114 ? -14.656 21.453 7.52 1 72.44 114 VAL B O 1
ATOM 6298 N N . SER B 1 115 ? -13.609 20.547 5.828 1 78.31 115 SER B N 1
ATOM 6299 C CA . SER B 1 115 ? -12.578 21.578 5.805 1 78.31 115 SER B CA 1
ATOM 6300 C C . SER B 1 115 ? -13.148 22.922 5.379 1 78.31 115 SER B C 1
ATOM 6302 O O . SER B 1 115 ? -12.688 23.984 5.828 1 78.31 115 SER B O 1
ATOM 6304 N N . ARG B 1 116 ? -14.242 22.828 4.602 1 81.5 116 ARG B N 1
ATOM 6305 C CA . ARG B 1 116 ? -14.836 24.094 4.152 1 81.5 116 ARG B CA 1
ATOM 6306 C C . ARG B 1 116 ? -15.516 24.812 5.309 1 81.5 116 ARG B C 1
ATOM 6308 O O . ARG B 1 116 ? -15.344 26.031 5.473 1 81.5 116 ARG B O 1
ATOM 6315 N N . SER B 1 117 ? -16.172 24.094 6.121 1 84.88 117 SER B N 1
ATOM 6316 C CA . SER B 1 117 ? -16.859 24.672 7.273 1 84.88 117 SER B CA 1
ATOM 6317 C C . SER B 1 117 ? -15.852 25.172 8.305 1 84.88 117 SER B C 1
ATOM 6319 O O . SER B 1 117 ? -16.062 26.219 8.922 1 84.88 117 SER B O 1
ATOM 6321 N N . LEU B 1 118 ? -14.805 24.484 8.391 1 87.19 118 LEU B N 1
ATOM 6322 C CA . LEU B 1 118 ? -13.781 24.859 9.359 1 87.19 118 LEU B CA 1
ATOM 6323 C C . LEU B 1 118 ? -13.062 26.125 8.93 1 87.19 118 LEU B C 1
ATOM 6325 O O . LEU B 1 118 ? -12.734 26.969 9.773 1 87.19 118 LEU B O 1
ATOM 6329 N N . ARG B 1 119 ? -12.875 26.297 7.633 1 88.69 119 ARG B N 1
ATOM 6330 C CA . ARG B 1 119 ? -12.227 27.5 7.113 1 88.69 119 ARG B CA 1
ATOM 6331 C C . ARG B 1 119 ? -13.094 28.734 7.348 1 88.69 119 ARG B C 1
ATOM 6333 O O . ARG B 1 119 ? -12.594 29.781 7.777 1 88.69 119 ARG B O 1
ATOM 6340 N N . ASN B 1 120 ? -14.367 28.578 7.078 1 89.25 120 ASN B N 1
ATOM 6341 C CA . ASN B 1 120 ? -15.289 29.688 7.277 1 89.25 120 ASN B CA 1
ATOM 6342 C C . ASN B 1 120 ? -15.367 30.109 8.742 1 89.25 120 ASN B C 1
ATOM 6344 O O . ASN B 1 120 ? -15.344 31.297 9.055 1 89.25 120 ASN B O 1
ATOM 6348 N N . ALA B 1 121 ? -15.422 29.141 9.625 1 89.81 121 ALA B N 1
ATOM 6349 C CA . ALA B 1 121 ? -15.453 29.422 11.062 1 89.81 121 ALA B CA 1
ATOM 6350 C C . ALA B 1 121 ? -14.172 30.109 11.516 1 89.81 121 ALA B C 1
ATOM 6352 O O . ALA B 1 121 ? -14.203 31 12.352 1 89.81 121 ALA B O 1
ATOM 6353 N N . LYS B 1 122 ? -13.062 29.641 10.969 1 92.44 122 LYS B N 1
ATOM 6354 C CA . LYS B 1 122 ? -11.766 30.234 11.32 1 92.44 122 LYS B CA 1
ATOM 6355 C C . LYS B 1 122 ? -11.688 31.688 10.875 1 92.44 122 LYS B C 1
ATOM 6357 O O . LYS B 1 122 ? -11.195 32.531 11.617 1 92.44 122 LYS B O 1
ATOM 6362 N N . ASP B 1 123 ? -12.242 32 9.664 1 93.62 123 ASP B N 1
ATOM 6363 C CA . ASP B 1 123 ? -12.211 33.375 9.141 1 93.62 123 ASP B CA 1
ATOM 6364 C C . ASP B 1 123 ? -13.055 34.312 9.992 1 93.62 123 ASP B C 1
ATOM 6366 O O . ASP B 1 123 ? -12.664 35.438 10.25 1 93.62 123 ASP B O 1
ATOM 6370 N N . VAL B 1 124 ? -14.18 33.781 10.484 1 93.56 124 VAL B N 1
ATOM 6371 C CA . VAL B 1 124 ? -15.062 34.594 11.328 1 93.56 124 VAL B CA 1
ATOM 6372 C C . VAL B 1 124 ? -14.375 34.875 12.664 1 93.56 124 VAL B C 1
ATOM 6374 O O . VAL B 1 124 ? -14.383 36 13.148 1 93.56 124 VAL B O 1
ATOM 6377 N N . ARG B 1 125 ? -13.734 33.906 13.258 1 94.19 125 ARG B N 1
ATOM 6378 C CA . ARG B 1 125 ? -13.047 34.062 14.531 1 94.19 125 ARG B CA 1
ATOM 6379 C C . ARG B 1 125 ? -11.852 35 14.391 1 94.19 125 ARG B C 1
ATOM 6381 O O . ARG B 1 125 ? -11.562 35.781 15.297 1 94.19 125 ARG B O 1
ATOM 6388 N N . ALA B 1 126 ? -11.141 34.844 13.25 1 95.75 126 ALA B N 1
ATOM 6389 C CA . ALA B 1 126 ? -9.977 35.688 13 1 95.75 126 ALA B CA 1
ATOM 6390 C C . ALA B 1 126 ? -10.383 37.156 12.914 1 95.75 126 ALA B C 1
ATOM 6392 O O . ALA B 1 126 ? -9.727 38.031 13.484 1 95.75 126 ALA B O 1
ATOM 6393 N N . LYS B 1 127 ? -11.5 37.406 12.203 1 95.25 127 LYS B N 1
ATOM 6394 C CA . LYS B 1 127 ? -11.977 38.781 12.055 1 95.25 127 LYS B CA 1
ATOM 6395 C C . LYS B 1 127 ? -12.406 39.375 13.406 1 95.25 127 LYS B C 1
ATOM 6397 O O . LYS B 1 127 ? -12.023 40.5 13.75 1 95.25 127 LYS B O 1
ATOM 6402 N N . ARG B 1 128 ? -13.141 38.625 14.164 1 93.88 128 ARG B N 1
ATOM 6403 C CA . ARG B 1 128 ? -13.594 39.031 15.484 1 93.88 128 ARG B CA 1
ATOM 6404 C C . ARG B 1 128 ? -12.414 39.281 16.406 1 93.88 128 ARG B C 1
ATOM 6406 O O . ARG B 1 128 ? -12.406 40.25 17.172 1 93.88 128 ARG B O 1
ATOM 6413 N N . GLY B 1 129 ? -11.469 38.375 16.375 1 95.62 129 GLY B N 1
ATOM 6414 C CA . GLY B 1 129 ? -10.297 38.5 17.219 1 95.62 129 GLY B CA 1
ATOM 6415 C C . GLY B 1 129 ? -9.438 39.719 16.891 1 95.62 129 GLY B C 1
ATOM 6416 O O . GLY B 1 129 ? -8.906 40.344 17.781 1 95.62 129 GLY B O 1
ATOM 6417 N N . LEU B 1 130 ? -9.328 40.062 15.609 1 96.62 130 LEU B N 1
ATOM 6418 C CA . LEU B 1 130 ? -8.555 41.219 15.188 1 96.62 130 LEU B CA 1
ATOM 6419 C C . LEU B 1 130 ? -9.227 42.531 15.633 1 96.62 130 LEU B C 1
ATOM 6421 O O . LEU B 1 130 ? -8.555 43.469 16.062 1 96.62 130 LEU B O 1
ATOM 6425 N N . GLU B 1 131 ? -10.547 42.5 15.539 1 95.94 131 GLU B N 1
ATOM 6426 C CA . GLU B 1 131 ? -11.289 43.688 16 1 95.94 131 GLU B CA 1
ATOM 6427 C C . GLU B 1 131 ? -11.141 43.875 17.516 1 95.94 131 GLU B C 1
ATOM 6429 O O . GLU B 1 131 ? -10.953 45 17.984 1 95.94 131 GLU B O 1
ATOM 6434 N N . GLN B 1 132 ? -11.195 42.812 18.172 1 95.31 132 GLN B N 1
ATOM 6435 C CA . GLN B 1 132 ? -11.039 42.844 19.625 1 95.31 132 GLN B CA 1
ATOM 6436 C C . GLN B 1 132 ? -9.641 43.344 20.016 1 95.31 132 GLN B C 1
ATOM 6438 O O . GLN B 1 132 ? -9.477 44.125 20.953 1 95.31 132 GLN B O 1
ATOM 6443 N N . LEU B 1 133 ? -8.633 42.844 19.344 1 96.94 133 LEU B N 1
ATOM 6444 C CA . LEU B 1 133 ? -7.258 43.25 19.641 1 96.94 133 LEU B CA 1
ATOM 6445 C C . LEU B 1 133 ? -7.055 44.75 19.359 1 96.94 133 LEU B C 1
ATOM 6447 O O . LEU B 1 133 ? -6.375 45.438 20.125 1 96.94 133 LEU B O 1
ATOM 6451 N N . GLN B 1 134 ? -7.625 45.219 18.312 1 96.88 134 GLN B N 1
ATOM 6452 C CA . GLN B 1 134 ? -7.531 46.656 17.969 1 96.88 134 GLN B CA 1
ATOM 6453 C C . GLN B 1 134 ? -8.148 47.5 19.062 1 96.88 134 GLN B C 1
ATOM 6455 O O . GLN B 1 134 ? -7.617 48.562 19.391 1 96.88 134 GLN B O 1
ATOM 6460 N N . LYS B 1 135 ? -9.211 47.031 19.656 1 95.62 135 LYS B N 1
ATOM 6461 C CA . LYS B 1 135 ? -9.875 47.75 20.734 1 95.62 135 LYS B CA 1
ATOM 6462 C C . LYS B 1 135 ? -8.992 47.812 21.969 1 95.62 135 LYS B C 1
ATOM 6464 O O . LYS B 1 135 ? -8.836 48.875 22.578 1 95.62 135 LYS B O 1
ATOM 6469 N N . VAL B 1 136 ? -8.461 46.688 22.297 1 96.69 136 VAL B N 1
ATOM 6470 C CA . VAL B 1 136 ? -7.609 46.594 23.484 1 96.69 136 VAL B CA 1
ATOM 6471 C C . VAL B 1 136 ? -6.367 47.469 23.297 1 96.69 136 VAL B C 1
ATOM 6473 O O . VAL B 1 136 ? -5.934 48.125 24.219 1 96.69 136 VAL B O 1
ATOM 6476 N N . GLN B 1 137 ? -5.812 47.438 22.156 1 96.94 137 GLN B N 1
ATOM 6477 C CA . GLN B 1 137 ? -4.629 48.219 21.859 1 96.94 137 GLN B CA 1
ATOM 6478 C C . GLN B 1 137 ? -4.953 49.719 21.891 1 96.94 137 GLN B C 1
ATOM 6480 O O . GLN B 1 137 ? -4.156 50.531 22.375 1 96.94 137 GLN B O 1
ATOM 6485 N N . ALA B 1 138 ? -6.141 50.062 21.359 1 95.88 138 ALA B N 1
ATOM 6486 C CA . ALA B 1 138 ? -6.562 51.469 21.359 1 95.88 138 ALA B CA 1
ATOM 6487 C C . ALA B 1 138 ? -6.707 52 22.781 1 95.88 138 ALA B C 1
ATOM 6489 O O . ALA B 1 138 ? -6.379 53.156 23.047 1 95.88 138 ALA B O 1
ATOM 6490 N N . GLU B 1 139 ? -7.164 51.156 23.656 1 96.12 139 GLU B N 1
ATOM 6491 C CA . GLU B 1 139 ? -7.305 51.531 25.062 1 96.12 139 GLU B CA 1
ATOM 6492 C C . GLU B 1 139 ? -5.945 51.844 25.688 1 96.12 139 GLU B C 1
ATOM 6494 O O . GLU B 1 139 ? -5.805 52.781 26.453 1 96.12 139 GLU B O 1
ATOM 6499 N N . LEU B 1 140 ? -4.996 51.031 25.422 1 96.06 140 LEU B N 1
ATOM 6500 C CA . LEU B 1 140 ? -3.662 51.219 25.969 1 96.06 140 LEU B CA 1
ATOM 6501 C C . LEU B 1 140 ? -3.012 52.469 25.406 1 96.06 140 LEU B C 1
ATOM 6503 O O . LEU B 1 140 ? -2.346 53.219 26.125 1 96.06 140 LEU B O 1
ATOM 6507 N N . VAL B 1 141 ? -3.209 52.719 24.062 1 95.31 141 VAL B N 1
ATOM 6508 C CA . VAL B 1 141 ? -2.65 53.906 23.438 1 95.31 141 VAL B CA 1
ATOM 6509 C C . VAL B 1 141 ? -3.285 55.156 24.047 1 95.31 141 VAL B C 1
ATOM 6511 O O . VAL B 1 141 ? -2.605 56.156 24.266 1 95.31 141 VAL B O 1
ATOM 6514 N N . GLU B 1 142 ? -4.59 55.094 24.344 1 93.94 142 GLU B N 1
ATOM 6515 C CA . GLU B 1 142 ? -5.273 56.188 24.984 1 93.94 142 GLU B CA 1
ATOM 6516 C C . GLU B 1 142 ? -4.719 56.469 26.375 1 93.94 142 GLU B C 1
ATOM 6518 O O . GLU B 1 142 ? -4.551 57.625 26.781 1 93.94 142 GLU B O 1
ATOM 6523 N N . ALA B 1 143 ? -4.465 55.406 27.094 1 95.31 143 ALA B N 1
ATOM 6524 C CA . ALA B 1 143 ? -3.861 55.562 28.422 1 95.31 143 ALA B CA 1
ATOM 6525 C C . ALA B 1 143 ? -2.475 56.188 28.312 1 95.31 143 ALA B C 1
ATOM 6527 O O . ALA B 1 143 ? -2.098 57 29.156 1 95.31 143 ALA B O 1
ATOM 6528 N N . LEU B 1 144 ? -1.734 55.844 27.312 1 93.94 144 LEU B N 1
ATOM 6529 C CA . LEU B 1 144 ? -0.398 56.406 27.109 1 93.94 144 LEU B CA 1
ATOM 6530 C C . LEU B 1 144 ? -0.47 57.875 26.734 1 93.94 144 LEU B C 1
ATOM 6532 O O . LEU B 1 144 ? 0.39 58.656 27.125 1 93.94 144 LEU B O 1
ATOM 6536 N N . ARG B 1 145 ? -1.458 58.25 25.938 1 91.75 145 ARG B N 1
ATOM 6537 C CA . ARG B 1 145 ? -1.651 59.656 25.578 1 91.75 145 ARG B CA 1
ATOM 6538 C C . ARG B 1 145 ? -1.955 60.5 26.812 1 91.75 145 ARG B C 1
ATOM 6540 O O . ARG B 1 145 ? -1.455 61.625 26.953 1 91.75 145 ARG B O 1
ATOM 6547 N N . GLU B 1 146 ? -2.779 59.906 27.703 1 92.5 146 GLU B N 1
ATOM 6548 C CA . GLU B 1 146 ? -3.074 60.562 28.953 1 92.5 146 GLU B CA 1
ATOM 6549 C C . GLU B 1 146 ? -1.812 60.75 29.797 1 92.5 146 GLU B C 1
ATOM 6551 O O . GLU B 1 146 ? -1.613 61.781 30.422 1 92.5 146 GLU B O 1
ATOM 6556 N N . LEU B 1 147 ? -1.006 59.75 29.844 1 94.75 147 LEU B N 1
ATOM 6557 C CA . LEU B 1 147 ? 0.257 59.812 30.562 1 94.75 147 LEU B CA 1
ATOM 6558 C C . LEU B 1 147 ? 1.151 60.906 29.984 1 94.75 147 LEU B C 1
ATOM 6560 O O . LEU B 1 147 ? 1.793 61.656 30.734 1 94.75 147 LEU B O 1
ATOM 6564 N N . GLN B 1 148 ? 1.149 61.062 28.719 1 90.75 148 GLN B N 1
ATOM 6565 C CA . GLN B 1 148 ? 1.96 62.062 28.062 1 90.75 148 GLN B CA 1
ATOM 6566 C C . GLN B 1 148 ? 1.445 63.469 28.375 1 90.75 148 GLN B C 1
ATOM 6568 O O . GLN B 1 148 ? 2.234 64.375 28.547 1 90.75 148 GLN B O 1
ATOM 6573 N N . ARG B 1 149 ? 0.141 63.594 28.406 1 89.94 149 ARG B N 1
ATOM 6574 C CA . ARG B 1 149 ? -0.458 64.875 28.766 1 89.94 149 ARG B CA 1
ATOM 6575 C C . ARG B 1 149 ? -0.076 65.312 30.172 1 89.94 149 ARG B C 1
ATOM 6577 O O . ARG B 1 149 ? 0.243 66.438 30.422 1 89.94 149 ARG B O 1
ATOM 6584 N N . LEU B 1 150 ? -0.11 64.375 31.031 1 92.31 150 LEU B N 1
ATOM 6585 C CA . LEU B 1 150 ? 0.238 64.625 32.406 1 92.31 150 LEU B CA 1
ATOM 6586 C C . LEU B 1 150 ? 1.724 64.938 32.562 1 92.31 150 LEU B C 1
ATOM 6588 O O . LEU B 1 150 ? 2.111 65.75 33.375 1 92.31 150 LEU B O 1
ATOM 6592 N N . LYS B 1 151 ? 2.557 64.188 31.859 1 92 151 LYS B N 1
ATOM 6593 C CA . LYS B 1 151 ? 3.99 64.5 31.859 1 92 151 LYS B CA 1
ATOM 6594 C C . LYS B 1 151 ? 4.273 65.938 31.406 1 92 151 LYS B C 1
ATOM 6596 O O . LYS B 1 151 ? 5.086 66.625 32 1 92 151 LYS B O 1
ATOM 6601 N N . LYS B 1 152 ? 3.611 66.375 30.391 1 87.25 152 LYS B N 1
ATOM 6602 C CA . LYS B 1 152 ? 3.779 67.75 29.891 1 87.25 152 LYS B CA 1
ATOM 6603 C C . LYS B 1 152 ? 3.328 68.75 30.922 1 87.25 152 LYS B C 1
ATOM 6605 O O . LYS B 1 152 ? 3.99 69.75 31.125 1 87.25 152 LYS B O 1
ATOM 6610 N N . SER B 1 153 ? 2.164 68.5 31.516 1 91.75 153 SER B N 1
ATOM 6611 C CA . SER B 1 153 ? 1.66 69.375 32.562 1 91.75 153 SER B CA 1
ATOM 6612 C C . SER B 1 153 ? 2.641 69.438 33.719 1 91.75 153 SER B C 1
ATOM 6614 O O . SER B 1 153 ? 2.867 70.5 34.281 1 91.75 153 SER B O 1
ATOM 6616 N N . TYR B 1 154 ? 3.24 68.312 34.094 1 93.81 154 TYR B N 1
ATOM 6617 C CA . TYR B 1 154 ? 4.234 68.25 35.156 1 93.81 154 TYR B CA 1
ATOM 6618 C C . TYR B 1 154 ? 5.441 69.125 34.812 1 93.81 154 TYR B C 1
ATOM 6620 O O . TYR B 1 154 ? 5.914 69.938 35.656 1 93.81 154 TYR B O 1
ATOM 6628 N N . GLN B 1 155 ? 5.91 69.125 33.625 1 90.62 155 GLN B N 1
ATOM 6629 C CA . GLN B 1 155 ? 7.059 69.875 33.188 1 90.62 155 GLN B CA 1
ATOM 6630 C C . GLN B 1 155 ? 6.73 71.375 33.156 1 90.62 155 GLN B C 1
ATOM 6632 O O . GLN B 1 155 ? 7.551 72.188 33.562 1 90.62 155 GLN B O 1
ATOM 6637 N N . GLN B 1 156 ? 5.516 71.688 32.781 1 89.81 156 GLN B N 1
ATOM 6638 C CA . GLN B 1 156 ? 5.086 73.062 32.719 1 89.81 156 GLN B CA 1
ATOM 6639 C C . GLN B 1 156 ? 4.969 73.688 34.125 1 89.81 156 GLN B C 1
ATOM 6641 O O . GLN B 1 156 ? 5.449 74.812 34.344 1 89.81 156 GLN B O 1
ATOM 6646 N N . VAL B 1 157 ? 4.281 72.938 35 1 92 157 VAL B N 1
ATOM 6647 C CA . VAL B 1 157 ? 4.078 73.438 36.344 1 92 157 VAL B CA 1
ATOM 6648 C C . VAL B 1 157 ? 5.426 73.562 37.062 1 92 157 VAL B C 1
ATOM 6650 O O . VAL B 1 157 ? 5.625 74.438 37.875 1 92 157 VAL B O 1
ATOM 6653 N N . ASN B 1 158 ? 6.402 72.625 36.75 1 91.44 158 ASN B N 1
ATOM 6654 C CA . ASN B 1 158 ? 7.742 72.688 37.344 1 91.44 158 ASN B CA 1
ATOM 6655 C C . ASN B 1 158 ? 8.469 74 36.875 1 91.44 158 ASN B C 1
ATOM 6657 O O . ASN B 1 158 ? 9.18 74.625 37.656 1 91.44 158 ASN B O 1
ATOM 6661 N N . HIS B 1 159 ? 8.289 74.375 35.688 1 89.5 159 HIS B N 1
ATOM 6662 C CA . HIS B 1 159 ? 8.891 75.625 35.156 1 89.5 159 HIS B CA 1
ATOM 6663 C C . HIS B 1 159 ? 8.305 76.812 35.812 1 89.5 159 HIS B C 1
ATOM 6665 O O . HIS B 1 159 ? 9.047 77.75 36.188 1 89.5 159 HIS B O 1
ATOM 6671 N N . ILE B 1 160 ? 6.969 76.75 36 1 90.06 160 ILE B N 1
ATOM 6672 C CA . ILE B 1 160 ? 6.281 77.875 36.625 1 90.06 160 ILE B CA 1
ATOM 6673 C C . ILE B 1 160 ? 6.742 78 38.094 1 90.06 160 ILE B C 1
ATOM 6675 O O . ILE B 1 160 ? 7.008 79.062 38.594 1 90.06 160 ILE B O 1
ATOM 6679 N N . ALA B 1 161 ? 6.879 76.875 38.719 1 90.12 161 ALA B N 1
ATOM 6680 C CA . ALA B 1 161 ? 7.332 76.812 40.125 1 90.12 161 ALA B CA 1
ATOM 6681 C C . ALA B 1 161 ? 8.781 77.312 40.219 1 90.12 161 ALA B C 1
ATOM 6683 O O . ALA B 1 161 ? 9.156 77.938 41.188 1 90.12 161 ALA B O 1
ATOM 6684 N N . GLY B 1 162 ? 9.617 77 39.281 1 88.94 162 GLY B N 1
ATOM 6685 C CA . GLY B 1 162 ? 11 77.438 39.25 1 88.94 162 GLY B CA 1
ATOM 6686 C C . GLY B 1 162 ? 11.125 78.938 39.094 1 88.94 162 GLY B C 1
ATOM 6687 O O . GLY B 1 162 ? 11.938 79.562 39.781 1 88.94 162 GLY B O 1
ATOM 6688 N N . ALA B 1 163 ? 10.297 79.5 38.312 1 88.38 163 ALA B N 1
ATOM 6689 C CA . ALA B 1 163 ? 10.289 80.938 38.094 1 88.38 163 ALA B CA 1
ATOM 6690 C C . ALA B 1 163 ? 9.781 81.625 39.344 1 88.38 163 ALA B C 1
ATOM 6692 O O . ALA B 1 163 ? 10.297 82.688 39.719 1 88.38 163 ALA B O 1
ATOM 6693 N N . ALA B 1 164 ? 8.734 81 39.906 1 89.75 164 ALA B N 1
ATOM 6694 C CA . ALA B 1 164 ? 8.203 81.625 41.125 1 89.75 164 ALA B CA 1
ATOM 6695 C C . ALA B 1 164 ? 9.234 81.562 42.25 1 89.75 164 ALA B C 1
ATOM 6697 O O . ALA B 1 164 ? 9.32 82.438 43.062 1 89.75 164 ALA B O 1
ATOM 6698 N N . ARG B 1 165 ? 10.031 80.562 42.281 1 89.81 165 ARG B N 1
ATOM 6699 C CA . ARG B 1 165 ? 11.07 80.375 43.312 1 89.81 165 ARG B CA 1
ATOM 6700 C C . ARG B 1 165 ? 12.18 81.438 43.125 1 89.81 165 ARG B C 1
ATOM 6702 O O . ARG B 1 165 ? 12.664 82 44.094 1 89.81 165 ARG B O 1
ATOM 6709 N N . GLU B 1 166 ? 12.508 81.75 41.969 1 88.94 166 GLU B N 1
ATOM 6710 C CA . GLU B 1 166 ? 13.539 82.75 41.688 1 88.94 166 GLU B CA 1
ATOM 6711 C C . GLU B 1 166 ? 13.062 84.125 42.031 1 88.94 166 GLU B C 1
ATOM 6713 O O . GLU B 1 166 ? 13.805 84.938 42.594 1 88.94 166 GLU B O 1
ATOM 6718 N N . LYS B 1 167 ? 11.859 84.312 41.75 1 88.62 167 LYS B N 1
ATOM 6719 C CA . LYS B 1 167 ? 11.289 85.625 42.031 1 88.62 167 LYS B CA 1
ATOM 6720 C C . LYS B 1 167 ? 11.164 85.875 43.531 1 88.62 167 LYS B C 1
ATOM 6722 O O . LYS B 1 167 ? 11.422 87 44.031 1 88.62 167 LYS B O 1
ATOM 6727 N N . ALA B 1 168 ? 10.742 84.875 44.219 1 89.31 168 ALA B N 1
ATOM 6728 C CA . ALA B 1 168 ? 10.609 84.938 45.656 1 89.31 168 ALA B CA 1
ATOM 6729 C C . ALA B 1 168 ? 11.969 85.062 46.344 1 89.31 168 ALA B C 1
ATOM 6731 O O . ALA B 1 168 ? 12.117 85.875 47.281 1 89.31 168 ALA B O 1
ATOM 6732 N N . GLU B 1 169 ? 12.969 84.438 45.844 1 88.56 169 GLU B N 1
ATOM 6733 C CA . GLU B 1 169 ? 14.32 84.5 46.375 1 88.56 169 GLU B CA 1
ATOM 6734 C C . GLU B 1 169 ? 14.914 85.938 46.156 1 88.56 169 GLU B C 1
ATOM 6736 O O . GLU B 1 169 ? 15.586 86.438 47 1 88.56 169 GLU B O 1
ATOM 6741 N N . ASP B 1 170 ? 14.609 86.5 45.125 1 87.06 170 ASP B N 1
ATOM 6742 C CA . ASP B 1 170 ? 15.078 87.812 44.781 1 87.06 170 ASP B CA 1
ATOM 6743 C C . ASP B 1 170 ? 14.406 88.875 45.656 1 87.06 170 ASP B C 1
ATOM 6745 O O . ASP B 1 170 ? 15.055 89.812 46.094 1 87.06 170 ASP B O 1
ATOM 6749 N N . ALA B 1 171 ? 13.133 88.625 45.844 1 84.44 171 ALA B N 1
ATOM 6750 C CA . ALA B 1 171 ? 12.383 89.562 46.656 1 84.44 171 ALA B CA 1
ATOM 6751 C C . ALA B 1 171 ? 12.836 89.5 48.125 1 84.44 171 ALA B C 1
ATOM 6753 O O . ALA B 1 171 ? 12.922 90.562 48.781 1 84.44 171 ALA B O 1
ATOM 6754 N N . GLN B 1 172 ? 13.203 88.312 48.562 1 84.12 172 GLN B N 1
ATOM 6755 C CA . GLN B 1 172 ? 13.672 88.125 49.938 1 84.12 172 GLN B CA 1
ATOM 6756 C C . GLN B 1 172 ? 15.086 88.688 50.094 1 84.12 172 GLN B C 1
ATOM 6758 O O . GLN B 1 172 ? 15.406 89.25 51.156 1 84.12 172 GLN B O 1
ATOM 6763 N N . SER B 1 173 ? 15.891 88.625 49.156 1 84.12 173 SER B N 1
ATOM 6764 C CA . SER B 1 173 ? 17.25 89.125 49.219 1 84.12 173 SER B CA 1
ATOM 6765 C C . SER B 1 173 ? 17.234 90.688 49.188 1 84.12 173 SER B C 1
ATOM 6767 O O . SER B 1 173 ? 18.016 91.312 49.906 1 84.12 173 SER B O 1
ATOM 6769 N N . ARG B 1 174 ? 16.297 91.25 48.531 1 80.44 174 ARG B N 1
ATOM 6770 C CA . ARG B 1 174 ? 16.172 92.688 48.469 1 80.44 174 ARG B CA 1
ATOM 6771 C C . ARG B 1 174 ? 15.625 93.25 49.75 1 80.44 174 ARG B C 1
ATOM 6773 O O . ARG B 1 174 ? 16.062 94.312 50.219 1 80.44 174 ARG B O 1
ATOM 6780 N N . SER B 1 175 ? 14.727 92.5 50.312 1 80.38 175 SER B N 1
ATOM 6781 C CA . SER B 1 175 ? 14.148 92.875 51.562 1 80.38 175 SER B CA 1
ATOM 6782 C C . SER B 1 175 ? 15.164 92.812 52.719 1 80.38 175 SER B C 1
ATOM 6784 O O . SER B 1 175 ? 15.164 93.625 53.594 1 80.38 175 SER B O 1
ATOM 6786 N N . ARG B 1 176 ? 16.094 91.875 52.688 1 77.94 176 ARG B N 1
ATOM 6787 C CA . ARG B 1 176 ? 17.109 91.688 53.719 1 77.94 176 ARG B CA 1
ATOM 6788 C C . ARG B 1 176 ? 18.188 92.75 53.562 1 77.94 176 ARG B C 1
ATOM 6790 O O . ARG B 1 176 ? 18.703 93.25 54.594 1 77.94 176 ARG B O 1
ATOM 6797 N N . LYS B 1 177 ? 18.5 93.188 52.438 1 75.81 177 LYS B N 1
ATOM 6798 C CA . LYS B 1 177 ? 19.531 94.188 52.219 1 75.81 177 LYS B CA 1
ATOM 6799 C C . LYS B 1 177 ? 19.016 95.562 52.562 1 75.81 177 LYS B C 1
ATOM 6801 O O . LYS B 1 177 ? 19.797 96.438 53 1 75.81 177 LYS B O 1
ATOM 6806 N N . SER B 1 178 ? 17.734 95.75 52.406 1 67.69 178 SER B N 1
ATOM 6807 C CA . SER B 1 178 ? 17.188 97.062 52.719 1 67.69 178 SER B CA 1
ATOM 6808 C C . SER B 1 178 ? 16.969 97.25 54.219 1 67.69 178 SER B C 1
ATOM 6810 O O . SER B 1 178 ? 16.547 98.312 54.656 1 67.69 178 SER B O 1
ATOM 6812 N N . GLU B 1 179 ? 17.016 96.188 55 1 65.31 179 GLU B N 1
ATOM 6813 C CA . GLU B 1 179 ? 16.828 96.312 56.438 1 65.31 179 GLU B CA 1
ATOM 6814 C C . GLU B 1 179 ? 17.781 97.375 57.031 1 65.31 179 GLU B C 1
ATOM 6816 O O . GLU B 1 179 ? 17.469 98 58.031 1 65.31 179 GLU B O 1
ATOM 6821 N N . HIS B 1 180 ? 18.922 97.812 56.469 1 63.44 180 HIS B N 1
ATOM 6822 C CA . HIS B 1 180 ? 19.797 98.812 57 1 63.44 180 HIS B CA 1
ATOM 6823 C C . HIS B 1 180 ? 19.484 100.188 56.406 1 63.44 180 HIS B C 1
ATOM 6825 O O . HIS B 1 180 ? 20.078 101.188 56.812 1 63.44 180 HIS B O 1
ATOM 6831 N N . GLY B 1 181 ? 18.625 100.25 55.438 1 56.62 181 GLY B N 1
ATOM 6832 C CA . GLY B 1 181 ? 18.422 101.562 54.906 1 56.62 181 GLY B CA 1
ATOM 6833 C C . GLY B 1 181 ? 17.156 102.25 55.406 1 56.62 181 GLY B C 1
ATOM 6834 O O . GLY B 1 181 ? 16.578 101.812 56.406 1 56.62 181 GLY B O 1
ATOM 6835 N N . ILE B 1 182 ? 16.484 103.25 54.688 1 60.81 182 ILE B N 1
ATOM 6836 C CA . ILE B 1 182 ? 15.461 104.25 55.094 1 60.81 182 ILE B CA 1
ATOM 6837 C C . ILE B 1 182 ? 14.133 103.5 55.312 1 60.81 182 ILE B C 1
ATOM 6839 O O . ILE B 1 182 ? 13.758 102.625 54.531 1 60.81 182 ILE B O 1
ATOM 6843 N N . PHE B 1 183 ? 13.391 103.688 56.375 1 60.22 183 PHE B N 1
ATOM 6844 C CA . PHE B 1 183 ? 12.266 103.125 57.094 1 60.22 183 PHE B CA 1
ATOM 6845 C C . PHE B 1 183 ? 11.078 102.875 56.188 1 60.22 183 PHE B C 1
ATOM 6847 O O . PHE B 1 183 ? 10.375 101.875 56.281 1 60.22 183 PHE B O 1
ATOM 6854 N N . HIS B 1 184 ? 10.672 103.812 55.375 1 55.53 184 HIS B N 1
ATOM 6855 C CA . HIS B 1 184 ? 9.367 103.875 54.719 1 55.53 184 HIS B CA 1
ATOM 6856 C C . HIS B 1 184 ? 9.242 102.75 53.688 1 55.53 184 HIS B C 1
ATOM 6858 O O . HIS B 1 184 ? 8.156 102.188 53.469 1 55.53 184 HIS B O 1
ATOM 6864 N N . PHE B 1 185 ? 10.32 102.312 53.062 1 64.69 185 PHE B N 1
ATOM 6865 C CA . PHE B 1 185 ? 10.258 101.438 51.938 1 64.69 185 PHE B CA 1
ATOM 6866 C C . PHE B 1 185 ? 10.25 99.938 52.406 1 64.69 185 PHE B C 1
ATOM 6868 O O . PHE B 1 185 ? 9.906 99.062 51.656 1 64.69 185 PHE B O 1
ATOM 6875 N N . LYS B 1 186 ? 10.258 99.75 53.625 1 68.62 186 LYS B N 1
ATOM 6876 C CA . LYS B 1 186 ? 10.461 98.438 54.25 1 68.62 186 LYS B CA 1
ATOM 6877 C C . LYS B 1 186 ? 9.156 97.688 54.312 1 68.62 186 LYS B C 1
ATOM 6879 O O . LYS B 1 186 ? 9.117 96.5 53.969 1 68.62 186 LYS B O 1
ATOM 6884 N N . THR B 1 187 ? 8.086 98.5 54.656 1 72.19 187 THR B N 1
ATOM 6885 C CA . THR B 1 187 ? 6.805 97.812 54.812 1 72.19 187 THR B CA 1
ATOM 6886 C C . THR B 1 187 ? 6.277 97.312 53.469 1 72.19 187 THR B C 1
ATOM 6888 O O . THR B 1 187 ? 5.727 96.25 53.375 1 72.19 187 THR B O 1
ATOM 6891 N N . GLY B 1 188 ? 6.559 98.062 52.375 1 74.75 188 GLY B N 1
ATOM 6892 C CA . GLY B 1 188 ? 6.102 97.688 51.031 1 74.75 188 GLY B CA 1
ATOM 6893 C C . GLY B 1 188 ? 6.867 96.5 50.469 1 74.75 188 GLY B C 1
ATOM 6894 O O . GLY B 1 188 ? 6.27 95.625 49.844 1 74.75 188 GLY B O 1
ATOM 6895 N N . LEU B 1 189 ? 8.125 96.438 50.781 1 78.38 189 LEU B N 1
ATOM 6896 C CA . LEU B 1 189 ? 8.984 95.375 50.281 1 78.38 189 LEU B CA 1
ATOM 6897 C C . LEU B 1 189 ? 8.695 94.062 51.031 1 78.38 189 LEU B C 1
ATOM 6899 O O . LEU B 1 189 ? 8.727 93 50.406 1 78.38 189 LEU B O 1
ATOM 6903 N N . HIS B 1 190 ? 8.305 94.188 52.25 1 77.69 190 HIS B N 1
ATOM 6904 C CA . HIS B 1 190 ? 7.965 93 53.031 1 77.69 190 HIS B CA 1
ATOM 6905 C C . HIS B 1 190 ? 6.617 92.375 52.594 1 77.69 190 HIS B C 1
ATOM 6907 O O . HIS B 1 190 ? 6.445 91.188 52.562 1 77.69 190 HIS B O 1
ATOM 6913 N N . LYS B 1 191 ? 5.734 93.312 52.25 1 79.88 191 LYS B N 1
ATOM 6914 C CA . LYS B 1 191 ? 4.426 92.875 51.781 1 79.88 191 LYS B CA 1
ATOM 6915 C C . LYS B 1 191 ? 4.535 92.188 50.406 1 79.88 191 LYS B C 1
ATOM 6917 O O . LYS B 1 191 ? 3.863 91.188 50.156 1 79.88 191 LYS B O 1
ATOM 6922 N N . MET B 1 192 ? 5.363 92.688 49.594 1 82.25 192 MET B N 1
ATOM 6923 C CA . MET B 1 192 ? 5.59 92.125 48.281 1 82.25 192 MET B CA 1
ATOM 6924 C C . MET B 1 192 ? 6.301 90.75 48.406 1 82.25 192 MET B C 1
ATOM 6926 O O . MET B 1 192 ? 5.969 89.812 47.688 1 82.25 192 MET B O 1
ATOM 6930 N N . ALA B 1 193 ? 7.27 90.688 49.312 1 81.81 193 ALA B N 1
ATOM 6931 C CA . ALA B 1 193 ? 7.984 89.438 49.531 1 81.81 193 ALA B CA 1
ATOM 6932 C C . ALA B 1 193 ? 7.055 88.375 50.094 1 81.81 193 ALA B C 1
ATOM 6934 O O . ALA B 1 193 ? 7.137 87.188 49.688 1 81.81 193 ALA B O 1
ATOM 6935 N N . ALA B 1 194 ? 6.129 88.812 50.875 1 83.75 194 ALA B N 1
ATOM 6936 C CA . ALA B 1 194 ? 5.18 87.875 51.469 1 83.75 194 ALA B CA 1
ATOM 6937 C C . ALA B 1 194 ? 4.191 87.375 50.406 1 83.75 194 ALA B C 1
ATOM 6939 O O . ALA B 1 194 ? 3.797 86.188 50.469 1 83.75 194 ALA B O 1
ATOM 6940 N N . LYS B 1 195 ? 3.797 88.188 49.562 1 84.81 195 LYS B N 1
ATOM 6941 C CA . LYS B 1 195 ? 2.875 87.812 48.469 1 84.81 195 LYS B CA 1
ATOM 6942 C C . LYS B 1 195 ? 3.533 86.875 47.5 1 84.81 195 LYS B C 1
ATOM 6944 O O . LYS B 1 195 ? 2.9 85.875 47.062 1 84.81 195 LYS B O 1
ATOM 6949 N N . LEU B 1 196 ? 4.793 87.062 47.219 1 87.12 196 LEU B N 1
ATOM 6950 C CA . LEU B 1 196 ? 5.512 86.188 46.312 1 87.12 196 LEU B CA 1
ATOM 6951 C C . LEU B 1 196 ? 5.797 84.812 46.938 1 87.12 196 LEU B C 1
ATOM 6953 O O . LEU B 1 196 ? 5.801 83.812 46.25 1 87.12 196 LEU B O 1
ATOM 6957 N N . VAL B 1 197 ? 5.969 84.875 48.25 1 85.88 197 VAL B N 1
ATOM 6958 C CA . VAL B 1 197 ? 6.188 83.625 48.969 1 85.88 197 VAL B CA 1
ATOM 6959 C C . VAL B 1 197 ? 4.891 82.812 49.031 1 85.88 197 VAL B C 1
ATOM 6961 O O . VAL B 1 197 ? 4.91 81.625 48.938 1 85.88 197 VAL B O 1
ATOM 6964 N N . SER B 1 198 ? 3.807 83.5 49.125 1 86.94 198 SER B N 1
ATOM 6965 C CA . SER B 1 198 ? 2.52 82.812 49.125 1 86.94 198 SER B CA 1
ATOM 6966 C C . SER B 1 198 ? 2.244 82.25 47.75 1 86.94 198 SER B C 1
ATOM 6968 O O . SER B 1 198 ? 1.705 81.125 47.656 1 86.94 198 SER B O 1
ATOM 6970 N N . ARG B 1 199 ? 2.584 82.875 46.75 1 88 199 ARG B N 1
ATOM 6971 C CA . ARG B 1 199 ? 2.426 82.375 45.375 1 88 199 ARG B CA 1
ATOM 6972 C C . ARG B 1 199 ? 3.348 81.188 45.156 1 88 199 ARG B C 1
ATOM 6974 O O . ARG B 1 199 ? 2.992 80.25 44.406 1 88 199 ARG B O 1
ATOM 6981 N N . LEU B 1 200 ? 4.5 81.25 45.719 1 88.56 200 LEU B N 1
ATOM 6982 C CA . LEU B 1 200 ? 5.438 80.125 45.594 1 88.56 200 LEU B CA 1
ATOM 6983 C C . LEU B 1 200 ? 4.883 78.875 46.281 1 88.56 200 LEU B C 1
ATOM 6985 O O . LEU B 1 200 ? 4.992 77.812 45.75 1 88.56 200 LEU B O 1
ATOM 6989 N N . LYS B 1 201 ? 4.227 79.188 47.375 1 88.25 201 LYS B N 1
ATOM 6990 C CA . LYS B 1 201 ? 3.646 78 48.094 1 88.25 201 LYS B CA 1
ATOM 6991 C C . LYS B 1 201 ? 2.52 77.375 47.281 1 88.25 201 LYS B C 1
ATOM 6993 O O . LYS B 1 201 ? 2.408 76.188 47.219 1 88.25 201 LYS B O 1
ATOM 6998 N N . GLU B 1 202 ? 1.744 78.188 46.688 1 87.06 202 GLU B N 1
ATOM 6999 C CA . GLU B 1 202 ? 0.657 77.688 45.844 1 87.06 202 GLU B CA 1
ATOM 7000 C C . GLU B 1 202 ? 1.195 76.938 44.656 1 87.06 202 GLU B C 1
ATOM 7002 O O . GLU B 1 202 ? 0.64 75.875 44.281 1 87.06 202 GLU B O 1
ATOM 7007 N N . SER B 1 203 ? 2.232 77.438 44.094 1 89 203 SER B N 1
ATOM 7008 C CA . SER B 1 203 ? 2.834 76.75 42.938 1 89 203 SER B CA 1
ATOM 7009 C C . SER B 1 203 ? 3.492 75.438 43.312 1 89 203 SER B C 1
ATOM 7011 O O . SER B 1 203 ? 3.451 74.5 42.562 1 89 203 SER B O 1
ATOM 7013 N N . ASP B 1 204 ? 4.043 75.438 44.469 1 89.25 204 ASP B N 1
ATOM 7014 C CA . ASP B 1 204 ? 4.684 74.188 44.938 1 89.25 204 ASP B CA 1
ATOM 7015 C C . ASP B 1 204 ? 3.643 73.125 45.25 1 89.25 204 ASP B C 1
ATOM 7017 O O . ASP B 1 204 ? 3.887 71.938 45.062 1 89.25 204 ASP B O 1
ATOM 7021 N N . ASP B 1 205 ? 2.537 73.625 45.844 1 89.25 205 ASP B N 1
ATOM 7022 C CA . ASP B 1 205 ? 1.445 72.688 46.125 1 89.25 205 ASP B CA 1
ATOM 7023 C C . ASP B 1 205 ? 0.905 72.062 44.812 1 89.25 205 ASP B C 1
ATOM 7025 O O . ASP B 1 205 ? 0.633 70.875 44.75 1 89.25 205 ASP B O 1
ATOM 7029 N N . ARG B 1 206 ? 0.766 72.875 43.844 1 89.69 206 ARG B N 1
ATOM 7030 C CA . ARG B 1 206 ? 0.29 72.438 42.562 1 89.69 206 ARG B CA 1
ATOM 7031 C C . ARG B 1 206 ? 1.292 71.438 41.906 1 89.69 206 ARG B C 1
ATOM 7033 O O . ARG B 1 206 ? 0.903 70.5 41.281 1 89.69 206 ARG B O 1
ATOM 7040 N N . LEU B 1 207 ? 2.572 71.75 42.094 1 92.12 207 LEU B N 1
ATOM 7041 C CA . LEU B 1 207 ? 3.613 70.875 41.562 1 92.12 207 LEU B CA 1
ATOM 7042 C C . LEU B 1 207 ? 3.562 69.5 42.219 1 92.12 207 LEU B C 1
ATOM 7044 O O . LEU B 1 207 ? 3.684 68.5 41.531 1 92.12 207 LEU B O 1
ATOM 7048 N N . THR B 1 208 ? 3.322 69.5 43.469 1 91.88 208 THR B N 1
ATOM 7049 C CA . THR B 1 208 ? 3.232 68.25 44.188 1 91.88 208 THR B CA 1
ATOM 7050 C C . THR B 1 208 ? 2.014 67.438 43.75 1 91.88 208 THR B C 1
ATOM 7052 O O . THR B 1 208 ? 2.082 66.25 43.594 1 91.88 208 THR B O 1
ATOM 7055 N N . GLU B 1 209 ? 0.937 68.188 43.5 1 90.69 209 GLU B N 1
ATOM 7056 C CA . GLU B 1 209 ? -0.289 67.5 43.062 1 90.69 209 GLU B CA 1
ATOM 7057 C C . GLU B 1 209 ? -0.102 66.875 41.688 1 90.69 209 GLU B C 1
ATOM 7059 O O . GLU B 1 209 ? -0.469 65.688 41.5 1 90.69 209 GLU B O 1
ATOM 7064 N N . VAL B 1 210 ? 0.408 67.625 40.75 1 93.62 210 VAL B N 1
ATOM 7065 C CA . VAL B 1 210 ? 0.577 67.125 39.375 1 93.62 210 VAL B CA 1
ATOM 7066 C C . VAL B 1 210 ? 1.628 66 39.375 1 93.62 210 VAL B C 1
ATOM 7068 O O . VAL B 1 210 ? 1.516 65.062 38.594 1 93.62 210 VAL B O 1
ATOM 7071 N N . ARG B 1 211 ? 2.68 66.125 40.188 1 94.5 211 ARG B N 1
ATOM 7072 C CA . ARG B 1 211 ? 3.691 65.062 40.281 1 94.5 211 ARG B CA 1
ATOM 7073 C C . ARG B 1 211 ? 3.082 63.781 40.812 1 94.5 211 ARG B C 1
ATOM 7075 O O . ARG B 1 211 ? 3.369 62.719 40.25 1 94.5 211 ARG B O 1
ATOM 7082 N N . ASN B 1 212 ? 2.268 63.906 41.875 1 93.75 212 ASN B N 1
ATOM 7083 C CA . ASN B 1 212 ? 1.593 62.719 42.406 1 93.75 212 ASN B CA 1
ATOM 7084 C C . ASN B 1 212 ? 0.716 62.062 41.344 1 93.75 212 ASN B C 1
ATOM 7086 O O . ASN B 1 212 ? 0.71 60.844 41.219 1 93.75 212 ASN B O 1
ATOM 7090 N N . GLU B 1 213 ? -0.028 62.875 40.625 1 94.31 213 GLU B N 1
ATOM 7091 C CA . GLU B 1 213 ? -0.894 62.344 39.562 1 94.31 213 GLU B CA 1
ATOM 7092 C C . GLU B 1 213 ? -0.079 61.656 38.469 1 94.31 213 GLU B C 1
ATOM 7094 O O . GLU B 1 213 ? -0.486 60.594 37.969 1 94.31 213 GLU B O 1
ATOM 7099 N N . TYR B 1 214 ? 1.044 62.25 38.094 1 96.25 214 TYR B N 1
ATOM 7100 C CA . TYR B 1 214 ? 1.934 61.656 37.094 1 96.25 214 TYR B CA 1
ATOM 7101 C C . TYR B 1 214 ? 2.467 60.312 37.562 1 96.25 214 TYR B C 1
ATOM 7103 O O . TYR B 1 214 ? 2.434 59.344 36.812 1 96.25 214 TYR B O 1
ATOM 7111 N N . LEU B 1 215 ? 2.848 60.25 38.781 1 96 215 LEU B N 1
ATOM 7112 C CA . LEU B 1 215 ? 3.402 59.031 39.312 1 96 215 LEU B CA 1
ATOM 7113 C C . LEU B 1 215 ? 2.334 57.938 39.406 1 96 215 LEU B C 1
ATOM 7115 O O . LEU B 1 215 ? 2.586 56.781 39.062 1 96 215 LEU B O 1
ATOM 7119 N N . LEU B 1 216 ? 1.181 58.281 39.875 1 96.25 216 LEU B N 1
ATOM 7120 C CA . LEU B 1 216 ? 0.098 57.312 40 1 96.25 216 LEU B CA 1
ATOM 7121 C C . LEU B 1 216 ? -0.348 56.812 38.625 1 96.25 216 LEU B C 1
ATOM 7123 O O . LEU B 1 216 ? -0.583 55.625 38.438 1 96.25 216 LEU B O 1
ATOM 7127 N N . THR B 1 217 ? -0.455 57.719 37.656 1 96.25 217 THR B N 1
ATOM 7128 C CA . THR B 1 217 ? -0.862 57.312 36.312 1 96.25 217 THR B CA 1
ATOM 7129 C C . THR B 1 217 ? 0.214 56.469 35.656 1 96.25 217 THR B C 1
ATOM 7131 O O . THR B 1 217 ? -0.097 55.531 34.906 1 96.25 217 THR B O 1
ATOM 7134 N N . LEU B 1 218 ? 1.487 56.781 35.906 1 96.94 218 LEU B N 1
ATOM 7135 C CA . LEU B 1 218 ? 2.582 56 35.375 1 96.94 218 LEU B CA 1
ATOM 7136 C C . LEU B 1 218 ? 2.486 54.562 35.875 1 96.94 218 LEU B C 1
ATOM 7138 O O . LEU B 1 218 ? 2.643 53.594 35.094 1 96.94 218 LEU B O 1
ATOM 7142 N N . ALA B 1 219 ? 2.215 54.375 37.125 1 96.75 219 ALA B N 1
ATOM 7143 C CA . ALA B 1 219 ? 2.057 53.031 37.688 1 96.75 219 ALA B CA 1
ATOM 7144 C C . ALA B 1 219 ? 0.887 52.312 37.031 1 96.75 219 ALA B C 1
ATOM 7146 O O . ALA B 1 219 ? 0.98 51.094 36.75 1 96.75 219 ALA B O 1
ATOM 7147 N N . ALA B 1 220 ? -0.177 52.969 36.844 1 97.12 220 ALA B N 1
ATOM 7148 C CA . ALA B 1 220 ? -1.362 52.375 36.219 1 97.12 220 ALA B CA 1
ATOM 7149 C C . ALA B 1 220 ? -1.085 51.969 34.781 1 97.12 220 ALA B C 1
ATOM 7151 O O . ALA B 1 220 ? -1.508 50.906 34.344 1 97.12 220 ALA B O 1
ATOM 7152 N N . VAL B 1 221 ? -0.411 52.812 34 1 97.12 221 VAL B N 1
ATOM 7153 C CA . VAL B 1 221 ? -0.125 52.531 32.594 1 97.12 221 VAL B CA 1
ATOM 7154 C C . VAL B 1 221 ? 0.832 51.344 32.5 1 97.12 221 VAL B C 1
ATOM 7156 O O . VAL B 1 221 ? 0.688 50.5 31.594 1 97.12 221 VAL B O 1
ATOM 7159 N N . ASN B 1 222 ? 1.813 51.25 33.344 1 96.69 222 ASN B N 1
ATOM 7160 C CA . ASN B 1 222 ? 2.729 50.125 33.312 1 96.69 222 ASN B CA 1
ATOM 7161 C C . ASN B 1 222 ? 2.006 48.812 33.656 1 96.69 222 ASN B C 1
ATOM 7163 O O . ASN B 1 222 ? 2.307 47.75 33.062 1 96.69 222 ASN B O 1
ATOM 7167 N N . ALA B 1 223 ? 1.107 48.875 34.625 1 97.25 223 ALA B N 1
ATOM 7168 C CA . ALA B 1 223 ? 0.304 47.688 34.938 1 97.25 223 ALA B CA 1
ATOM 7169 C C . ALA B 1 223 ? -0.593 47.312 33.75 1 97.25 223 ALA B C 1
ATOM 7171 O O . ALA B 1 223 ? -0.821 46.125 33.5 1 97.25 223 ALA B O 1
ATOM 7172 N N . HIS B 1 224 ? -1.139 48.344 33.125 1 96.94 224 HIS B N 1
ATOM 7173 C CA . HIS B 1 224 ? -1.956 48.125 31.922 1 96.94 224 HIS B CA 1
ATOM 7174 C C . HIS B 1 224 ? -1.156 47.438 30.828 1 96.94 224 HIS B C 1
ATOM 7176 O O . HIS B 1 224 ? -1.634 46.5 30.203 1 96.94 224 HIS B O 1
ATOM 7182 N N . GLN B 1 225 ? 0.043 47.875 30.578 1 95.75 225 GLN B N 1
ATOM 7183 C CA . GLN B 1 225 ? 0.91 47.281 29.562 1 95.75 225 GLN B CA 1
ATOM 7184 C C . GLN B 1 225 ? 1.253 45.844 29.906 1 95.75 225 GLN B C 1
ATOM 7186 O O . GLN B 1 225 ? 1.219 44.969 29.031 1 95.75 225 GLN B O 1
ATOM 7191 N N . LYS B 1 226 ? 1.591 45.625 31.141 1 95.62 226 LYS B N 1
ATOM 7192 C CA . LYS B 1 226 ? 1.895 44.25 31.578 1 95.62 226 LYS B CA 1
ATOM 7193 C C . LYS B 1 226 ? 0.684 43.344 31.406 1 95.62 226 LYS B C 1
ATOM 7195 O O . LYS B 1 226 ? 0.82 42.188 30.984 1 95.62 226 LYS B O 1
ATOM 7200 N N . HIS B 1 227 ? -0.47 43.844 31.75 1 96.38 227 HIS B N 1
ATOM 7201 C CA . HIS B 1 227 ? -1.703 43.062 31.609 1 96.38 227 HIS B CA 1
ATOM 7202 C C . HIS B 1 227 ? -2.006 42.75 30.156 1 96.38 227 HIS B C 1
ATOM 7204 O O . HIS B 1 227 ? -2.529 41.688 29.844 1 96.38 227 HIS B O 1
ATOM 7210 N N . TYR B 1 228 ? -1.73 43.656 29.234 1 96.19 228 TYR B N 1
ATOM 7211 C CA . TYR B 1 228 ? -1.928 43.438 27.812 1 96.19 228 TYR B CA 1
ATOM 7212 C C . TYR B 1 228 ? -1.125 42.25 27.312 1 96.19 228 TYR B C 1
ATOM 7214 O O . TYR B 1 228 ? -1.67 41.344 26.656 1 96.19 228 TYR B O 1
ATOM 7222 N N . TYR B 1 229 ? 0.162 42.188 27.656 1 94.88 229 TYR B N 1
ATOM 7223 C CA . TYR B 1 229 ? 1.049 41.156 27.125 1 94.88 229 TYR B CA 1
ATOM 7224 C C . TYR B 1 229 ? 0.853 39.844 27.859 1 94.88 229 TYR B C 1
ATOM 7226 O O . TYR B 1 229 ? 1.024 38.75 27.281 1 94.88 229 TYR B O 1
ATOM 7234 N N . SER B 1 230 ? 0.454 39.875 29.094 1 94.25 230 SER B N 1
ATOM 7235 C CA . SER B 1 230 ? 0.374 38.656 29.891 1 94.25 230 SER B CA 1
ATOM 7236 C C . SER B 1 230 ? -1.005 38 29.781 1 94.25 230 SER B C 1
ATOM 7238 O O . SER B 1 230 ? -1.142 36.781 29.922 1 94.25 230 SER B O 1
ATOM 7240 N N . THR B 1 231 ? -2.045 38.812 29.531 1 95.44 231 THR B N 1
ATOM 7241 C CA . THR B 1 231 ? -3.385 38.25 29.625 1 95.44 231 THR B CA 1
ATOM 7242 C C . THR B 1 231 ? -4.184 38.531 28.359 1 95.44 231 THR B C 1
ATOM 7244 O O . THR B 1 231 ? -4.66 37.594 27.688 1 95.44 231 THR B O 1
ATOM 7247 N N . ASP B 1 232 ? -4.352 39.781 27.922 1 95.56 232 ASP B N 1
ATOM 7248 C CA . ASP B 1 232 ? -5.262 40.156 26.844 1 95.56 232 ASP B CA 1
ATOM 7249 C C . ASP B 1 232 ? -4.781 39.594 25.5 1 95.56 232 ASP B C 1
ATOM 7251 O O . ASP B 1 232 ? -5.566 39.031 24.75 1 95.56 232 ASP B O 1
ATOM 7255 N N . LEU B 1 233 ? -3.543 39.781 25.203 1 95.31 233 LEU B N 1
ATOM 7256 C CA . LEU B 1 233 ? -2.998 39.344 23.922 1 95.31 233 LEU B CA 1
ATOM 7257 C C . LEU B 1 233 ? -3.064 37.844 23.766 1 95.31 233 LEU B C 1
ATOM 7259 O O . LEU B 1 233 ? -3.611 37.312 22.797 1 95.31 233 LEU B O 1
ATOM 7263 N N . PRO B 1 234 ? -2.547 37.031 24.781 1 94.75 234 PRO B N 1
ATOM 7264 C CA . PRO B 1 234 ? -2.645 35.594 24.656 1 94.75 234 PRO B CA 1
ATOM 7265 C C . PRO B 1 234 ? -4.09 35.094 24.578 1 94.75 234 PRO B C 1
ATOM 7267 O O . PRO B 1 234 ? -4.387 34.156 23.844 1 94.75 234 PRO B O 1
ATOM 7270 N N . ARG B 1 235 ? -4.961 35.719 25.312 1 95 235 ARG B N 1
ATOM 7271 C CA . ARG B 1 235 ? -6.367 35.344 25.297 1 95 235 ARG B CA 1
ATOM 7272 C C . ARG B 1 235 ? -6.984 35.594 23.922 1 95 235 ARG B C 1
ATOM 7274 O O . ARG B 1 235 ? -7.715 34.75 23.406 1 95 235 ARG B O 1
ATOM 7281 N N . THR B 1 236 ? -6.754 36.688 23.344 1 95.88 236 THR B N 1
ATOM 7282 C CA . THR B 1 236 ? -7.289 37.031 22.016 1 95.88 236 THR B CA 1
ATOM 7283 C C . THR B 1 236 ? -6.715 36.094 20.953 1 95.88 236 THR B C 1
ATOM 7285 O O . THR B 1 236 ? -7.434 35.656 20.047 1 95.88 236 THR B O 1
ATOM 7288 N N . MET B 1 237 ? -5.43 35.812 21.031 1 95.81 237 MET B N 1
ATOM 7289 C CA . MET B 1 237 ? -4.805 34.875 20.078 1 95.81 237 MET B CA 1
ATOM 7290 C C . MET B 1 237 ? -5.449 33.5 20.156 1 95.81 237 MET B C 1
ATOM 7292 O O . MET B 1 237 ? -5.691 32.875 19.125 1 95.81 237 MET B O 1
ATOM 7296 N N . ALA B 1 238 ? -5.688 33.062 21.406 1 96.06 238 ALA B N 1
ATOM 7297 C CA . ALA B 1 238 ? -6.32 31.781 21.609 1 96.06 238 ALA B CA 1
ATOM 7298 C C . ALA B 1 238 ? -7.719 31.75 21 1 96.06 238 ALA B C 1
ATOM 7300 O O . ALA B 1 238 ? -8.133 30.734 20.422 1 96.06 238 ALA B O 1
ATOM 7301 N N . GLN B 1 239 ? -8.445 32.812 21.188 1 94.25 239 GLN B N 1
ATOM 7302 C CA . GLN B 1 239 ? -9.789 32.875 20.625 1 94.25 239 GLN B CA 1
ATOM 7303 C C . GLN B 1 239 ? -9.75 32.875 19.094 1 94.25 239 GLN B C 1
ATOM 7305 O O . GLN B 1 239 ? -10.625 32.281 18.453 1 94.25 239 GLN B O 1
ATOM 7310 N N . MET B 1 240 ? -8.766 33.531 18.484 1 95.62 240 MET B N 1
ATOM 7311 C CA . MET B 1 240 ? -8.617 33.562 17.031 1 95.62 240 MET B CA 1
ATOM 7312 C C . MET B 1 240 ? -8.273 32.188 16.484 1 95.62 240 MET B C 1
ATOM 7314 O O . MET B 1 240 ? -8.773 31.797 15.43 1 95.62 240 MET B O 1
ATOM 7318 N N . ASP B 1 241 ? -7.395 31.5 17.188 1 95 241 ASP B N 1
ATOM 7319 C CA . ASP B 1 241 ? -6.969 30.172 16.734 1 95 241 ASP B CA 1
ATOM 7320 C C . ASP B 1 241 ? -8.102 29.156 16.859 1 95 241 ASP B C 1
ATOM 7322 O O . ASP B 1 241 ? -8.273 28.297 15.984 1 95 241 ASP B O 1
ATOM 7326 N N . GLY B 1 242 ? -8.844 29.281 17.969 1 92.19 242 GLY B N 1
ATOM 7327 C CA . GLY B 1 242 ? -9.875 28.297 18.203 1 92.19 242 GLY B CA 1
ATOM 7328 C C . GLY B 1 242 ? -9.336 26.875 18.266 1 92.19 242 GLY B C 1
ATOM 7329 O O . GLY B 1 242 ? -8.328 26.609 18.922 1 92.19 242 GLY B O 1
ATOM 7330 N N . GLY B 1 243 ? -10.047 25.922 17.5 1 91.88 243 GLY B N 1
ATOM 7331 C CA . GLY B 1 243 ? -9.641 24.531 17.484 1 91.88 243 GLY B CA 1
ATOM 7332 C C . GLY B 1 243 ? -9 24.109 16.172 1 91.88 243 GLY B C 1
ATOM 7333 O O . GLY B 1 243 ? -9.094 22.953 15.781 1 91.88 243 GLY B O 1
ATOM 7334 N N . VAL B 1 244 ? -8.391 25.016 15.523 1 92.5 244 VAL B N 1
ATOM 7335 C CA . VAL B 1 244 ? -7.91 24.75 14.172 1 92.5 244 VAL B CA 1
ATOM 7336 C C . VAL B 1 244 ? -6.793 23.703 14.211 1 92.5 244 VAL B C 1
ATOM 7338 O O . VAL B 1 244 ? -6.738 22.812 13.367 1 92.5 244 VAL B O 1
ATOM 7341 N N . TYR B 1 245 ? -5.879 23.781 15.203 1 93.44 245 TYR B N 1
ATOM 7342 C CA . TYR B 1 245 ? -4.754 22.859 15.266 1 93.44 245 TYR B CA 1
ATOM 7343 C C . TYR B 1 245 ? -5.215 21.469 15.688 1 93.44 245 TYR B C 1
ATOM 7345 O O . TYR B 1 245 ? -4.672 20.469 15.234 1 93.44 245 TYR B O 1
ATOM 7353 N N . ASP B 1 246 ? -6.262 21.406 16.516 1 93.31 246 ASP B N 1
ATOM 7354 C CA . ASP B 1 246 ? -6.867 20.125 16.844 1 93.31 246 ASP B CA 1
ATOM 7355 C C . ASP B 1 246 ? -7.531 19.5 15.617 1 93.31 246 ASP B C 1
ATOM 7357 O O . ASP B 1 246 ? -7.434 18.297 15.398 1 93.31 246 ASP B O 1
ATOM 7361 N N . ASP B 1 247 ? -8.211 20.328 14.914 1 91.12 247 ASP B N 1
ATOM 7362 C CA . ASP B 1 247 ? -8.859 19.859 13.695 1 91.12 247 ASP B CA 1
ATOM 7363 C C . ASP B 1 247 ? -7.832 19.359 12.68 1 91.12 247 ASP B C 1
ATOM 7365 O O . ASP B 1 247 ? -8.016 18.312 12.07 1 91.12 247 ASP B O 1
ATOM 7369 N N . LEU B 1 248 ? -6.797 20.094 12.523 1 91.5 248 LEU B N 1
ATOM 7370 C CA . LEU B 1 248 ? -5.746 19.719 11.586 1 91.5 248 LEU B CA 1
ATOM 7371 C C . LEU B 1 248 ? -5.066 18.422 12.031 1 91.5 248 LEU B C 1
ATOM 7373 O O . LEU B 1 248 ? -4.762 17.562 11.203 1 91.5 248 LEU B O 1
ATOM 7377 N N . ARG B 1 249 ? -4.816 18.328 13.32 1 91.88 249 ARG B N 1
ATOM 7378 C CA . ARG B 1 249 ? -4.254 17.078 13.852 1 91.88 249 ARG B CA 1
ATOM 7379 C C . ARG B 1 249 ? -5.16 15.898 13.547 1 91.88 249 ARG B C 1
ATOM 7381 O O . ARG B 1 249 ? -4.684 14.836 13.133 1 91.88 249 ARG B O 1
ATOM 7388 N N . SER B 1 250 ? -6.434 16.094 13.781 1 91.38 250 SER B N 1
ATOM 7389 C CA . SER B 1 250 ? -7.398 15.039 13.492 1 91.38 250 SER B CA 1
ATOM 7390 C C . SER B 1 250 ? -7.398 14.672 12.016 1 91.38 250 SER B C 1
ATOM 7392 O O . SER B 1 250 ? -7.477 13.492 11.656 1 91.38 250 SER B O 1
ATOM 7394 N N . TYR B 1 251 ? -7.266 15.648 11.188 1 90 251 TYR B N 1
ATOM 7395 C CA . TYR B 1 251 ? -7.238 15.43 9.742 1 90 251 TYR B CA 1
ATOM 7396 C C . TYR B 1 251 ? -6.004 14.625 9.344 1 90 251 TYR B C 1
ATOM 7398 O O . TYR B 1 251 ? -6.105 13.664 8.578 1 90 251 TYR B O 1
ATOM 7406 N N . PHE B 1 252 ? -4.887 15.039 9.844 1 92.69 252 PHE B N 1
ATOM 7407 C CA . PHE B 1 252 ? -3.65 14.344 9.5 1 92.69 252 PHE B CA 1
ATOM 7408 C C . PHE B 1 252 ? -3.668 12.914 10.023 1 92.69 252 PHE B C 1
ATOM 7410 O O . PHE B 1 252 ? -3.189 12 9.352 1 92.69 252 PHE B O 1
ATOM 7417 N N . THR B 1 253 ? -4.246 12.781 11.25 1 93.12 253 THR B N 1
ATOM 7418 C CA . THR B 1 253 ? -4.355 11.445 11.82 1 93.12 253 THR B CA 1
ATOM 7419 C C . THR B 1 253 ? -5.23 10.547 10.945 1 93.12 253 THR B C 1
ATOM 7421 O O . THR B 1 253 ? -4.887 9.391 10.688 1 93.12 253 THR B O 1
ATOM 7424 N N . LEU B 1 254 ? -6.293 11.102 10.508 1 91.12 254 LEU B N 1
ATOM 7425 C CA . LEU B 1 254 ? -7.203 10.344 9.656 1 91.12 254 LEU B CA 1
ATOM 7426 C C . LEU B 1 254 ? -6.555 10.031 8.312 1 91.12 254 LEU B C 1
ATOM 7428 O O . LEU B 1 254 ? -6.691 8.914 7.801 1 91.12 254 LEU B O 1
ATOM 7432 N N . LEU B 1 255 ? -5.898 10.977 7.75 1 91.12 255 LEU B N 1
ATOM 7433 C CA . LEU B 1 255 ? -5.242 10.797 6.461 1 91.12 255 LEU B CA 1
ATOM 7434 C C . LEU B 1 255 ? -4.168 9.711 6.543 1 91.12 255 LEU B C 1
ATOM 7436 O O . LEU B 1 255 ? -4.152 8.789 5.73 1 91.12 255 LEU B O 1
ATOM 7440 N N . CYS B 1 256 ? -3.27 9.867 7.52 1 93.31 256 CYS B N 1
ATOM 7441 C CA . CYS B 1 256 ? -2.195 8.891 7.688 1 93.31 256 CYS B CA 1
ATOM 7442 C C . CYS B 1 256 ? -2.756 7.52 8.047 1 93.31 256 CYS B C 1
ATOM 7444 O O . CYS B 1 256 ? -2.307 6.504 7.512 1 93.31 256 CYS B O 1
ATOM 7446 N N . GLY B 1 257 ? -3.791 7.539 8.906 1 93.44 257 GLY B N 1
ATOM 7447 C CA . GLY B 1 257 ? -4.41 6.277 9.281 1 93.44 257 GLY B CA 1
ATOM 7448 C C . GLY B 1 257 ? -5.043 5.551 8.109 1 93.44 257 GLY B C 1
ATOM 7449 O O . GLY B 1 257 ? -4.922 4.332 7.984 1 93.44 257 GLY B O 1
ATOM 7450 N N . THR B 1 258 ? -5.73 6.25 7.312 1 93.06 258 THR B N 1
ATOM 7451 C CA . THR B 1 258 ? -6.379 5.676 6.141 1 93.06 258 THR B CA 1
ATOM 7452 C C . THR B 1 258 ? -5.352 5.062 5.195 1 93.06 258 THR B C 1
ATOM 7454 O O . THR B 1 258 ? -5.535 3.943 4.711 1 93.06 258 THR B O 1
ATOM 7457 N N . GLU B 1 259 ? -4.242 5.773 4.906 1 93.94 259 GLU B N 1
ATOM 7458 C CA . GLU B 1 259 ? -3.191 5.27 4.031 1 93.94 259 GLU B CA 1
ATOM 7459 C C . GLU B 1 259 ? -2.543 4.016 4.609 1 93.94 259 GLU B C 1
ATOM 7461 O O . GLU B 1 259 ? -2.33 3.031 3.896 1 93.94 259 GLU B O 1
ATOM 7466 N N . MET B 1 260 ? -2.242 4.055 5.859 1 95.31 260 MET B N 1
ATOM 7467 C CA . MET B 1 260 ? -1.575 2.936 6.52 1 95.31 260 MET B CA 1
ATOM 7468 C C . MET B 1 260 ? -2.471 1.702 6.535 1 95.31 260 MET B C 1
ATOM 7470 O O . MET B 1 260 ? -2.006 0.588 6.293 1 95.31 260 MET B O 1
ATOM 7474 N N . GLU B 1 261 ? -3.756 1.905 6.797 1 94.25 261 GLU B N 1
ATOM 7475 C CA . GLU B 1 261 ? -4.695 0.789 6.82 1 94.25 261 GLU B CA 1
ATOM 7476 C C . GLU B 1 261 ? -4.844 0.16 5.438 1 94.25 261 GLU B C 1
ATOM 7478 O O . GLU B 1 261 ? -4.879 -1.065 5.309 1 94.25 261 GLU B O 1
ATOM 7483 N N . ALA B 1 262 ? -5.004 0.984 4.426 1 93.69 262 ALA B N 1
ATOM 7484 C CA . ALA B 1 262 ? -5.121 0.478 3.062 1 93.69 262 ALA B CA 1
ATOM 7485 C C . ALA B 1 262 ? -3.885 -0.329 2.67 1 93.69 262 ALA B C 1
ATOM 7487 O O . ALA B 1 262 ? -4 -1.403 2.074 1 93.69 262 ALA B O 1
ATOM 7488 N N . CYS B 1 263 ? -2.648 0.142 3.006 1 94.88 263 CYS B N 1
ATOM 7489 C CA . CYS B 1 263 ? -1.402 -0.547 2.691 1 94.88 263 CYS B CA 1
ATOM 7490 C C . CYS B 1 263 ? -1.284 -1.846 3.48 1 94.88 263 CYS B C 1
ATOM 7492 O O . CYS B 1 263 ? -0.848 -2.865 2.943 1 94.88 263 CYS B O 1
ATOM 7494 N N . LEU B 1 264 ? -1.729 -1.819 4.723 1 94.81 264 LEU B N 1
ATOM 7495 C CA . LEU B 1 264 ? -1.645 -3.01 5.559 1 94.81 264 LEU B CA 1
ATOM 7496 C C . LEU B 1 264 ? -2.58 -4.102 5.051 1 94.81 264 LEU B C 1
ATOM 7498 O O . LEU B 1 264 ? -2.211 -5.277 5.016 1 94.81 264 LEU B O 1
ATOM 7502 N N . ASN B 1 265 ? -3.789 -3.725 4.688 1 95.06 265 ASN B N 1
ATOM 7503 C CA . ASN B 1 265 ? -4.742 -4.68 4.129 1 95.06 265 ASN B CA 1
ATOM 7504 C C . ASN B 1 265 ? -4.188 -5.363 2.883 1 95.06 265 ASN B C 1
ATOM 7506 O O . ASN B 1 265 ? -4.277 -6.582 2.746 1 95.06 265 ASN B O 1
ATOM 7510 N N . THR B 1 266 ? -3.615 -4.57 1.975 1 95.56 266 THR B N 1
ATOM 7511 C CA . THR B 1 266 ? -3.035 -5.113 0.751 1 95.56 266 THR B CA 1
ATOM 7512 C C . THR B 1 266 ? -1.829 -5.992 1.067 1 95.56 266 THR B C 1
ATOM 7514 O O . THR B 1 266 ? -1.679 -7.078 0.5 1 95.56 266 THR B O 1
ATOM 7517 N N . HIS B 1 267 ? -0.98 -5.566 2.004 1 95.69 267 HIS B N 1
ATOM 7518 C CA . HIS B 1 267 ? 0.202 -6.32 2.402 1 95.69 267 HIS B CA 1
ATOM 7519 C C . HIS B 1 267 ? -0.18 -7.684 2.973 1 95.69 267 HIS B C 1
ATOM 7521 O O . HIS B 1 267 ? 0.455 -8.695 2.658 1 95.69 267 HIS B O 1
ATOM 7527 N N . GLN B 1 268 ? -1.204 -7.707 3.756 1 95.12 268 GLN B N 1
ATOM 7528 C CA . GLN B 1 268 ? -1.646 -8.945 4.383 1 95.12 268 GLN B CA 1
ATOM 7529 C C . GLN B 1 268 ? -2.207 -9.914 3.346 1 95.12 268 GLN B C 1
ATOM 7531 O O . GLN B 1 268 ? -1.963 -11.125 3.418 1 95.12 268 GLN B O 1
ATOM 7536 N N . GLN B 1 269 ? -2.963 -9.453 2.438 1 95.12 269 GLN B N 1
ATOM 7537 C CA . GLN B 1 269 ? -3.535 -10.289 1.386 1 95.12 269 GLN B CA 1
ATOM 7538 C C . GLN B 1 269 ? -2.441 -10.945 0.548 1 95.12 269 GLN B C 1
ATOM 7540 O O . GLN B 1 269 ? -2.469 -12.156 0.321 1 95.12 269 GLN B O 1
ATOM 7545 N N . TYR B 1 270 ? -1.465 -10.188 0.057 1 96 270 TYR B N 1
ATOM 7546 C CA . TYR B 1 270 ? -0.38 -10.734 -0.75 1 96 270 TYR B CA 1
ATOM 7547 C C . TYR B 1 270 ? 0.561 -11.578 0.1 1 96 270 TYR B C 1
ATOM 7549 O O . TYR B 1 270 ? 1.204 -12.5 -0.404 1 96 270 TYR B O 1
ATOM 7557 N N . GLY B 1 271 ? 0.597 -11.25 1.421 1 94.88 271 GLY B N 1
ATOM 7558 C CA . GLY B 1 271 ? 1.359 -12.102 2.326 1 94.88 271 GLY B CA 1
ATOM 7559 C C . GLY B 1 271 ? 0.819 -13.516 2.418 1 94.88 271 GLY B C 1
ATOM 7560 O O . GLY B 1 271 ? 1.587 -14.477 2.428 1 94.88 271 GLY B O 1
ATOM 7561 N N . ARG B 1 272 ? -0.456 -13.641 2.41 1 93.69 272 ARG B N 1
ATOM 7562 C CA . ARG B 1 272 ? -1.095 -14.953 2.436 1 93.69 272 ARG B CA 1
ATOM 7563 C C 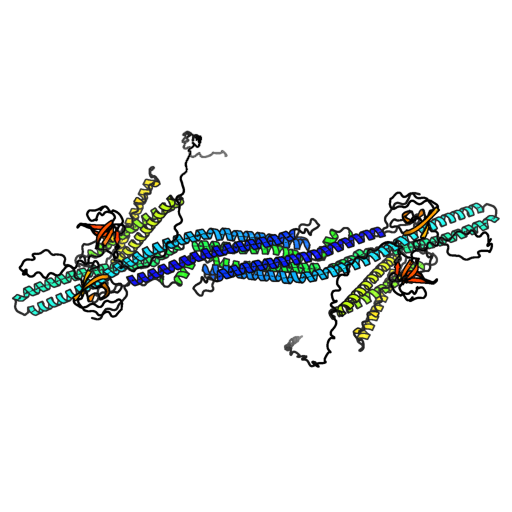. ARG B 1 272 ? -0.813 -15.727 1.149 1 93.69 272 ARG B C 1
ATOM 7565 O O . ARG B 1 272 ? -0.551 -16.922 1.187 1 93.69 272 ARG B O 1
ATOM 7572 N N . ILE B 1 273 ? -0.839 -15.023 0.05 1 94.5 273 ILE B N 1
ATOM 7573 C CA . ILE B 1 273 ? -0.562 -15.656 -1.235 1 94.5 273 ILE B CA 1
ATOM 7574 C C . ILE B 1 273 ? 0.899 -16.094 -1.289 1 94.5 273 ILE B C 1
ATOM 7576 O O . ILE B 1 273 ? 1.205 -17.188 -1.76 1 94.5 273 ILE B O 1
ATOM 7580 N N . TRP B 1 274 ? 1.755 -15.273 -0.769 1 93.94 274 TRP B N 1
ATOM 7581 C CA . TRP B 1 274 ? 3.188 -15.547 -0.751 1 93.94 274 TRP B CA 1
ATOM 7582 C C . TRP B 1 274 ? 3.482 -16.859 -0.027 1 93.94 274 TRP B C 1
ATOM 7584 O O . TRP B 1 274 ? 4.305 -17.656 -0.484 1 93.94 274 TRP B O 1
ATOM 7594 N N . ASP B 1 275 ? 2.744 -17.156 1.002 1 92.88 275 ASP B N 1
ATOM 7595 C CA . ASP B 1 275 ? 2.918 -18.375 1.775 1 92.88 275 ASP B CA 1
ATOM 7596 C C . ASP B 1 275 ? 2.453 -19.594 0.983 1 92.88 275 ASP B C 1
ATOM 7598 O O . ASP B 1 275 ? 2.988 -20.688 1.152 1 92.88 275 ASP B O 1
ATOM 7602 N N . SER B 1 276 ? 1.495 -19.359 0.131 1 92.44 276 SER B N 1
ATOM 7603 C CA . SER B 1 276 ? 0.952 -20.453 -0.666 1 92.44 276 SER B CA 1
ATOM 7604 C C . SER B 1 276 ? 1.811 -20.719 -1.897 1 92.44 276 SER B C 1
ATOM 7606 O O . SER B 1 276 ? 1.788 -21.812 -2.451 1 92.44 276 SER B O 1
ATOM 7608 N N . VAL B 1 277 ? 2.609 -19.719 -2.346 1 94.12 277 VAL B N 1
ATOM 7609 C CA . VAL B 1 277 ? 3.424 -19.828 -3.553 1 94.12 277 VAL B CA 1
ATOM 7610 C C . VAL B 1 277 ? 4.539 -20.844 -3.33 1 94.12 277 VAL B C 1
ATOM 7612 O O . VAL B 1 277 ? 4.945 -21.547 -4.262 1 94.12 277 VAL B O 1
ATOM 7615 N N . VAL B 1 278 ? 4.996 -21.062 -2.088 1 91.06 278 VAL B N 1
ATOM 7616 C CA . VAL B 1 278 ? 6.09 -21.969 -1.75 1 91.06 278 VAL B CA 1
ATOM 7617 C C . VAL B 1 278 ? 5.656 -23.406 -1.989 1 91.06 278 VAL B C 1
ATOM 7619 O O . VAL B 1 278 ? 6.48 -24.266 -2.326 1 91.06 278 VAL B O 1
ATOM 7622 N N . LYS B 1 279 ? 4.348 -23.609 -2.01 1 91.25 279 LYS B N 1
ATOM 7623 C CA . LYS B 1 279 ? 3.811 -24.969 -2.143 1 91.25 279 LYS B CA 1
ATOM 7624 C C . LYS B 1 279 ? 3.639 -25.344 -3.609 1 91.25 279 LYS B C 1
ATOM 7626 O O . LYS B 1 279 ? 3.328 -26.5 -3.926 1 91.25 279 LYS B O 1
ATOM 7631 N N . VAL B 1 280 ? 3.859 -24.359 -4.496 1 93.12 280 VAL B N 1
ATOM 7632 C CA . VAL B 1 280 ? 3.707 -24.641 -5.918 1 93.12 280 VAL B CA 1
ATOM 7633 C C . VAL B 1 280 ? 4.922 -25.422 -6.426 1 93.12 280 VAL B C 1
ATOM 7635 O O . VAL B 1 280 ? 6.016 -24.859 -6.547 1 93.12 280 VAL B O 1
ATOM 7638 N N . THR B 1 281 ? 4.75 -26.719 -6.676 1 93.94 281 THR B N 1
ATOM 7639 C CA . THR B 1 281 ? 5.777 -27.594 -7.23 1 93.94 281 THR B CA 1
ATOM 7640 C C . THR B 1 281 ? 5.215 -28.422 -8.375 1 93.94 281 THR B C 1
ATOM 7642 O O . THR B 1 281 ? 4 -28.562 -8.508 1 93.94 281 THR B O 1
ATOM 7645 N N . ARG B 1 282 ? 6.066 -28.906 -9.203 1 95.12 282 ARG B N 1
ATOM 7646 C CA . ARG B 1 282 ? 5.633 -29.766 -10.297 1 95.12 282 ARG B CA 1
ATOM 7647 C C . ARG B 1 282 ? 4.93 -31 -9.766 1 95.12 282 ARG B C 1
ATOM 7649 O O . ARG B 1 282 ? 3.861 -31.375 -10.258 1 95.12 282 ARG B O 1
ATOM 7656 N N . ASP B 1 283 ? 5.52 -31.609 -8.758 1 94 283 ASP B N 1
ATOM 7657 C CA . ASP B 1 283 ? 5.008 -32.844 -8.211 1 94 283 ASP B CA 1
ATOM 7658 C C . ASP B 1 283 ? 3.564 -32.688 -7.734 1 94 283 ASP B C 1
ATOM 7660 O O . ASP B 1 283 ? 2.715 -33.531 -8.016 1 94 283 ASP B O 1
ATOM 7664 N N . ARG B 1 284 ? 3.363 -31.625 -7.055 1 90.69 284 ARG B N 1
ATOM 7665 C CA . ARG B 1 284 ? 2.021 -31.406 -6.527 1 90.69 284 ARG B CA 1
ATOM 7666 C C . ARG B 1 284 ? 1.021 -31.172 -7.656 1 90.69 284 ARG B C 1
ATOM 7668 O O . ARG B 1 284 ? -0.101 -31.672 -7.613 1 90.69 284 ARG B O 1
ATOM 7675 N N . ASN B 1 285 ? 1.409 -30.438 -8.672 1 92.88 285 ASN B N 1
ATOM 7676 C CA . ASN B 1 285 ? 0.503 -30.141 -9.773 1 92.88 285 ASN B CA 1
ATOM 7677 C C . ASN B 1 285 ? 0.264 -31.359 -10.656 1 92.88 285 ASN B C 1
ATOM 7679 O O . ASN B 1 285 ? -0.84 -31.562 -11.164 1 92.88 285 ASN B O 1
ATOM 7683 N N . VAL B 1 286 ? 1.335 -32.188 -10.797 1 93.06 286 VAL B N 1
ATOM 7684 C CA . VAL B 1 286 ? 1.182 -33.406 -11.57 1 93.06 286 VAL B CA 1
ATOM 7685 C C . VAL B 1 286 ? 0.299 -34.406 -10.805 1 93.06 286 VAL B C 1
ATOM 7687 O O . VAL B 1 286 ? -0.538 -35.094 -11.391 1 93.06 286 VAL B O 1
ATOM 7690 N N . GLN B 1 287 ? 0.464 -34.469 -9.516 1 90.56 287 GLN B N 1
ATOM 7691 C CA . GLN B 1 287 ? -0.362 -35.344 -8.695 1 90.56 287 GLN B CA 1
ATOM 7692 C C . GLN B 1 287 ? -1.835 -34.969 -8.781 1 90.56 287 GLN B C 1
ATOM 7694 O O . GLN B 1 287 ? -2.707 -35.844 -8.867 1 90.56 287 GLN B O 1
ATOM 7699 N N . GLN B 1 288 ? -2.049 -33.719 -8.711 1 88.38 288 GLN B N 1
ATOM 7700 C CA . GLN B 1 288 ? -3.424 -33.25 -8.836 1 88.38 288 GLN B CA 1
ATOM 7701 C C . GLN B 1 288 ? -4 -33.594 -10.203 1 88.38 288 GLN B C 1
ATOM 7703 O O . GLN B 1 288 ? -5.152 -34.031 -10.312 1 88.38 288 GLN B O 1
ATOM 7708 N N . PHE B 1 289 ? -3.275 -33.406 -11.219 1 92 289 PHE B N 1
ATOM 7709 C CA . PHE B 1 289 ? -3.691 -33.75 -12.578 1 92 289 PHE B CA 1
ATOM 7710 C C . PHE B 1 289 ? -4.031 -35.219 -12.695 1 92 289 PHE B C 1
ATOM 7712 O O . PHE B 1 289 ? -5.059 -35.594 -13.273 1 92 289 PHE B O 1
ATOM 7719 N N . LEU B 1 290 ? -3.031 -36.094 -12.164 1 91.62 290 LEU B N 1
ATOM 7720 C CA . LEU B 1 290 ? -3.215 -37.531 -12.242 1 91.62 290 LEU B CA 1
ATOM 7721 C C . LEU B 1 290 ? -4.449 -37.969 -11.461 1 91.62 290 LEU B C 1
ATOM 7723 O O . LEU B 1 290 ? -5.145 -38.906 -11.859 1 91.62 290 LEU B O 1
ATOM 7727 N N . GLN B 1 291 ? -4.82 -37.312 -10.391 1 87 291 GLN B N 1
ATOM 7728 C CA . GLN B 1 291 ? -5.988 -37.656 -9.578 1 87 291 GLN B CA 1
ATOM 7729 C C . GLN B 1 291 ? -7.277 -37.281 -10.305 1 87 291 GLN B C 1
ATOM 7731 O O . GLN B 1 291 ? -8.305 -37.938 -10.125 1 87 291 GLN B O 1
ATOM 7736 N N . GLU B 1 292 ? -7.18 -36.344 -11.109 1 84.31 292 GLU B N 1
ATOM 7737 C CA . GLU B 1 292 ? -8.367 -35.875 -11.82 1 84.31 292 GLU B CA 1
ATOM 7738 C C . GLU B 1 292 ? -8.586 -36.656 -13.109 1 84.31 292 GLU B C 1
ATOM 7740 O O . GLU B 1 292 ? -9.68 -36.656 -13.664 1 84.31 292 GLU B O 1
ATOM 7745 N N . SER B 1 293 ? -7.484 -37.312 -13.57 1 88 293 SER B N 1
ATOM 7746 C CA . SER B 1 293 ? -7.562 -38 -14.852 1 88 293 SER B CA 1
ATOM 7747 C C . SER B 1 293 ? -7.555 -39.531 -14.656 1 88 293 SER B C 1
ATOM 7749 O O . SER B 1 293 ? -6.504 -40.125 -14.398 1 88 293 SER B O 1
ATOM 7751 N N . ALA B 1 294 ? -8.617 -40.219 -14.891 1 86.31 294 ALA B N 1
ATOM 7752 C CA . ALA B 1 294 ? -8.781 -41.656 -14.68 1 86.31 294 ALA B CA 1
ATOM 7753 C C . ALA B 1 294 ? -7.988 -42.438 -15.719 1 86.31 294 ALA B C 1
ATOM 7755 O O . ALA B 1 294 ? -7.633 -43.594 -15.477 1 86.31 294 ALA B O 1
ATOM 7756 N N . SER B 1 295 ? -7.648 -41.781 -16.812 1 89.88 295 SER B N 1
ATOM 7757 C CA . SER B 1 295 ? -6.992 -42.469 -17.922 1 89.88 295 SER B CA 1
ATOM 7758 C C . SER B 1 295 ? -5.551 -42.844 -17.562 1 89.88 295 SER B C 1
ATOM 7760 O O . SER B 1 295 ? -4.945 -43.688 -18.203 1 89.88 295 SER B O 1
ATOM 7762 N N . PHE B 1 296 ? -5.027 -42.312 -16.578 1 91.31 296 PHE B N 1
ATOM 7763 C CA . PHE B 1 296 ? -3.623 -42.5 -16.25 1 91.31 296 PHE B CA 1
ATOM 7764 C C . PHE B 1 296 ? -3.48 -43.531 -15.109 1 91.31 296 PHE B C 1
ATOM 7766 O O . PHE B 1 296 ? -2.369 -43.812 -14.656 1 91.31 296 PHE B O 1
ATOM 7773 N N . SER B 1 297 ? -4.602 -44.062 -14.719 1 84.88 297 SER B N 1
ATOM 7774 C CA . SER B 1 297 ? -4.539 -45.094 -13.688 1 84.88 297 SER B CA 1
ATOM 7775 C C . SER B 1 297 ? -3.939 -46.375 -14.234 1 84.88 297 SER B C 1
ATOM 7777 O O . SER B 1 297 ? -4.051 -46.656 -15.43 1 84.88 297 SER B O 1
ATOM 7779 N N . LYS B 1 298 ? -3.182 -47.062 -13.5 1 76.31 298 LYS B N 1
ATOM 7780 C CA . LYS B 1 298 ? -2.494 -48.281 -13.898 1 76.31 298 LYS B CA 1
ATOM 7781 C C . LYS B 1 298 ? -3.482 -49.344 -14.422 1 76.31 298 LYS B C 1
ATOM 7783 O O . LYS B 1 298 ? -4.551 -49.531 -13.836 1 76.31 298 LYS B O 1
ATOM 7788 N N . SER B 1 299 ? -3.205 -49.719 -15.625 1 77.31 299 SER B N 1
ATOM 7789 C CA . SER B 1 299 ? -4.039 -50.75 -16.266 1 77.31 299 SER B CA 1
ATOM 7790 C C . SER B 1 299 ? -3.775 -52.125 -15.695 1 77.31 299 SER B C 1
ATOM 7792 O O . SER B 1 299 ? -2.695 -52.375 -15.156 1 77.31 299 SER B O 1
ATOM 7794 N N . ALA B 1 300 ? -4.73 -52.938 -15.797 1 81.12 300 ALA B N 1
ATOM 7795 C CA . ALA B 1 300 ? -4.629 -54.312 -15.328 1 81.12 300 ALA B CA 1
ATOM 7796 C C . ALA B 1 300 ? -3.695 -55.125 -16.219 1 81.12 300 ALA B C 1
ATOM 7798 O O . ALA B 1 300 ? -3.568 -54.875 -17.422 1 81.12 300 ALA B O 1
ATOM 7799 N N . GLU B 1 301 ? -2.91 -56 -15.672 1 89.38 301 GLU B N 1
ATOM 7800 C CA . GLU B 1 301 ? -2.004 -56.906 -16.391 1 89.38 301 GLU B CA 1
ATOM 7801 C C . GLU B 1 301 ? -2.777 -57.844 -17.297 1 89.38 301 GLU B C 1
ATOM 7803 O O . GLU B 1 301 ? -3.924 -58.188 -17 1 89.38 301 GLU B O 1
ATOM 7808 N N . PHE B 1 302 ? -2.174 -58.188 -18.391 1 91.94 302 PHE B N 1
ATOM 7809 C CA . PHE B 1 302 ? -2.766 -59.156 -19.281 1 91.94 302 PHE B CA 1
ATOM 7810 C C . PHE B 1 302 ? -2.545 -60.562 -18.75 1 91.94 302 PHE B C 1
ATOM 7812 O O . PHE B 1 302 ? -1.472 -60.875 -18.234 1 91.94 302 PHE B O 1
ATOM 7819 N N . SER B 1 303 ? -3.549 -61.375 -18.812 1 91.38 303 SER B N 1
ATOM 7820 C CA . SER B 1 303 ? -3.471 -62.75 -18.281 1 91.38 303 SER B CA 1
ATOM 7821 C C . SER B 1 303 ? -3.51 -63.781 -19.406 1 91.38 303 SER B C 1
ATOM 7823 O O . SER B 1 303 ? -4.008 -63.5 -20.484 1 91.38 303 SER B O 1
ATOM 7825 N N . PHE B 1 304 ? -2.896 -64.938 -19.141 1 93.19 304 PHE B N 1
ATOM 7826 C CA . PHE B 1 304 ? -2.9 -66.062 -20.078 1 93.19 304 PHE B CA 1
ATOM 7827 C C . PHE B 1 304 ? -4.309 -66.625 -20.234 1 93.19 304 PHE B C 1
ATOM 7829 O O . PHE B 1 304 ? -4.984 -66.875 -19.234 1 93.19 304 PHE B O 1
ATOM 7836 N N . GLN B 1 305 ? -4.758 -66.75 -21.469 1 90.38 305 GLN B N 1
ATOM 7837 C CA . GLN B 1 305 ? -6.059 -67.312 -21.766 1 90.38 305 GLN B CA 1
ATOM 7838 C C . GLN B 1 305 ? -5.898 -68.688 -22.391 1 90.38 305 GLN B C 1
ATOM 7840 O O . GLN B 1 305 ? -5.633 -68.812 -23.594 1 90.38 305 GLN B O 1
ATOM 7845 N N . PRO B 1 306 ? -6.117 -69.625 -21.594 1 91.25 306 PRO B N 1
ATOM 7846 C CA . PRO B 1 306 ? -5.914 -71 -22.109 1 91.25 306 PRO B CA 1
ATOM 7847 C C . PRO B 1 306 ? -6.957 -71.375 -23.156 1 91.25 306 PRO B C 1
ATOM 7849 O O . PRO B 1 306 ? -8.125 -71 -23.047 1 91.25 306 PRO B O 1
ATOM 7852 N N . ALA B 1 307 ? -6.438 -72.125 -24.188 1 87.62 307 ALA B N 1
ATOM 7853 C CA . ALA B 1 307 ? -7.348 -72.688 -25.188 1 87.62 307 ALA B CA 1
ATOM 7854 C C . ALA B 1 307 ? -8.219 -73.75 -24.594 1 87.62 307 ALA B C 1
ATOM 7856 O O . ALA B 1 307 ? -7.863 -74.375 -23.578 1 87.62 307 ALA B O 1
ATOM 7857 N N . PRO B 1 308 ? -9.328 -74.062 -25.234 1 83.94 308 PRO B N 1
ATOM 7858 C CA . PRO B 1 308 ? -10.195 -75.062 -24.703 1 83.94 308 PRO B CA 1
ATOM 7859 C C . PRO B 1 308 ? -9.516 -76.438 -24.672 1 83.94 308 PRO B C 1
ATOM 7861 O O . PRO B 1 308 ? -8.82 -76.812 -25.625 1 83.94 308 PRO B O 1
ATOM 7864 N N . ARG B 1 309 ? -9.508 -77.188 -23.688 1 82.56 309 ARG B N 1
ATOM 7865 C CA . ARG B 1 309 ? -9.047 -78.562 -23.516 1 82.56 309 ARG B CA 1
ATOM 7866 C C . ARG B 1 309 ? -7.57 -78.625 -23.141 1 82.56 309 ARG B C 1
ATOM 7868 O O . ARG B 1 309 ? -7.012 -79.688 -22.906 1 82.56 309 ARG B O 1
ATOM 7875 N N . ASP B 1 310 ? -6.898 -77.438 -23.328 1 86.69 310 ASP B N 1
ATOM 7876 C CA . ASP B 1 310 ? -5.5 -77.438 -22.922 1 86.69 310 ASP B CA 1
ATOM 7877 C C . ASP B 1 310 ? -5.379 -77.25 -21.406 1 86.69 310 ASP B C 1
ATOM 7879 O O . ASP B 1 310 ? -5.887 -76.25 -20.844 1 86.69 310 ASP B O 1
ATOM 7883 N N . GLN B 1 311 ? -4.715 -78.062 -20.766 1 83.44 311 GLN B N 1
ATOM 7884 C CA . GLN B 1 311 ? -4.621 -78.062 -19.312 1 83.44 311 GLN B CA 1
ATOM 7885 C C . GLN B 1 311 ? -3.225 -77.625 -18.859 1 83.44 311 GLN B C 1
ATOM 7887 O O . GLN B 1 311 ? -2.918 -77.688 -17.672 1 83.44 311 GLN B O 1
ATOM 7892 N N . VAL B 1 312 ? -2.422 -77.188 -19.797 1 87.44 312 VAL B N 1
ATOM 7893 C CA . VAL B 1 312 ? -1.059 -76.812 -19.453 1 87.44 312 VAL B CA 1
ATOM 7894 C C . VAL B 1 312 ? -0.956 -75.25 -19.391 1 87.44 312 VAL B C 1
ATOM 7896 O O . VAL B 1 312 ? -1.332 -74.562 -20.328 1 87.44 312 VAL B O 1
ATOM 7899 N N . PHE B 1 313 ? -0.394 -74.812 -18.234 1 86.06 313 PHE B N 1
ATOM 7900 C CA . PHE B 1 313 ? -0.325 -73.375 -18.047 1 86.06 313 PHE B CA 1
ATOM 7901 C C . PHE B 1 313 ? 1.116 -72.938 -17.844 1 86.06 313 PHE B C 1
ATOM 7903 O O . PHE B 1 313 ? 1.381 -71.75 -17.672 1 86.06 313 PHE B O 1
ATOM 7910 N N . SER B 1 314 ? 2.031 -73.938 -17.875 1 88.5 314 SER B N 1
ATOM 7911 C CA . SER B 1 314 ? 3.434 -73.625 -17.641 1 88.5 314 SER B CA 1
ATOM 7912 C C . SER B 1 314 ? 4.301 -74 -18.828 1 88.5 314 SER B C 1
ATOM 7914 O O . SER B 1 314 ? 3.826 -74.688 -19.766 1 88.5 314 SER B O 1
ATOM 7916 N N . LEU B 1 315 ? 5.438 -73.5 -18.828 1 90.5 315 LEU B N 1
ATOM 7917 C CA . LEU B 1 315 ? 6.375 -73.812 -19.891 1 90.5 315 LEU B CA 1
ATOM 7918 C C . LEU B 1 315 ? 6.715 -75.312 -19.875 1 90.5 315 LEU B C 1
ATOM 7920 O O . LEU B 1 315 ? 6.871 -75.938 -18.812 1 90.5 315 LEU B O 1
ATOM 7924 N N . GLN B 1 316 ? 6.656 -75.812 -21.031 1 87.06 316 GLN B N 1
ATOM 7925 C CA . GLN B 1 316 ? 6.961 -77.25 -21.156 1 87.06 316 GLN B CA 1
ATOM 7926 C C . GLN B 1 316 ? 8.078 -77.5 -22.156 1 87.06 316 GLN B C 1
ATOM 7928 O O . GLN B 1 316 ? 8.266 -76.688 -23.094 1 87.06 316 GLN B O 1
ATOM 7933 N N . GLU B 1 317 ? 8.828 -78.625 -21.938 1 84.56 317 GLU B N 1
ATOM 7934 C CA . GLU B 1 317 ? 9.852 -79 -22.891 1 84.56 317 GLU B CA 1
ATOM 7935 C C . GLU B 1 317 ? 9.25 -79.688 -24.094 1 84.56 317 GLU B C 1
ATOM 7937 O O . GLU B 1 317 ? 8.336 -80.5 -23.953 1 84.56 317 GLU B O 1
ATOM 7942 N N . VAL B 1 318 ? 9.484 -79.312 -25.328 1 76.44 318 VAL B N 1
ATOM 7943 C CA . VAL B 1 318 ? 8.906 -79.812 -26.547 1 76.44 318 VAL B CA 1
ATOM 7944 C C . VAL B 1 318 ? 9.281 -81.312 -26.688 1 76.44 318 VAL B C 1
ATOM 7946 O O . VAL B 1 318 ? 8.422 -82.125 -26.969 1 76.44 318 VAL B O 1
ATOM 7949 N N . CYS B 1 319 ? 10.594 -81.625 -26.672 1 71.44 319 CYS B N 1
ATOM 7950 C CA . CYS B 1 319 ? 10.984 -83.062 -26.797 1 71.44 319 CYS B CA 1
ATOM 7951 C C . CYS B 1 319 ? 11.594 -83.562 -25.484 1 71.44 319 CYS B C 1
ATOM 7953 O O . CYS B 1 319 ? 12.469 -82.938 -24.922 1 71.44 319 CYS B O 1
ATOM 7955 N N . PRO B 1 320 ? 10.859 -84.625 -24.75 1 63.03 320 PRO B N 1
ATOM 7956 C CA . PRO B 1 320 ? 11.383 -85.188 -23.5 1 63.03 320 PRO B CA 1
ATOM 7957 C C . PRO B 1 320 ? 12.883 -85.5 -23.562 1 63.03 320 PRO B C 1
ATOM 7959 O O . PRO B 1 320 ? 13.578 -85.375 -22.547 1 63.03 320 PRO B O 1
ATOM 7962 N N . ASP B 1 321 ? 13.281 -85.938 -24.703 1 59.44 321 ASP B N 1
ATOM 7963 C CA . ASP B 1 321 ? 14.664 -86.375 -24.734 1 59.44 321 ASP B CA 1
ATOM 7964 C C . ASP B 1 321 ? 15.633 -85.188 -24.906 1 59.44 321 ASP B C 1
ATOM 7966 O O . ASP B 1 321 ? 16.844 -85.375 -24.734 1 59.44 321 ASP B O 1
ATOM 7970 N N . ASP B 1 322 ? 15.148 -83.938 -25.219 1 57 322 ASP B N 1
ATOM 7971 C CA . ASP B 1 322 ? 16.078 -82.875 -25.5 1 57 322 ASP B CA 1
ATOM 7972 C C . ASP B 1 322 ? 15.844 -81.688 -24.578 1 57 322 ASP B C 1
ATOM 7974 O O . ASP B 1 322 ? 14.977 -80.875 -24.828 1 57 322 ASP B O 1
ATOM 7978 N N . GLU B 1 323 ? 16.094 -81.812 -23.281 1 59.81 323 GLU B N 1
ATOM 7979 C CA . GLU B 1 323 ? 16.078 -80.75 -22.297 1 59.81 323 GLU B CA 1
ATOM 7980 C C . GLU B 1 323 ? 16.688 -79.5 -22.859 1 59.81 323 GLU B C 1
ATOM 7982 O O . GLU B 1 323 ? 16.797 -78.5 -22.141 1 59.81 323 GLU B O 1
ATOM 7987 N N . ALA B 1 324 ? 16.719 -79.438 -24.141 1 76.31 324 ALA B N 1
ATOM 7988 C CA . ALA B 1 324 ? 17.641 -78.5 -24.734 1 76.31 324 ALA B CA 1
ATOM 7989 C C . ALA B 1 324 ? 16.906 -77.25 -25.25 1 76.31 324 ALA B C 1
ATOM 7991 O O . ALA B 1 324 ? 17.484 -76.188 -25.375 1 76.31 324 ALA B O 1
ATOM 7992 N N . GLY B 1 325 ? 15.547 -77.375 -25.234 1 83 325 GLY B N 1
ATOM 7993 C CA . GLY B 1 325 ? 14.891 -76.25 -25.922 1 83 325 GLY B CA 1
ATOM 7994 C C . GLY B 1 325 ? 14.727 -75 -25.062 1 83 325 GLY B C 1
ATOM 7995 O O . GLY B 1 325 ? 15.109 -73.938 -25.469 1 83 325 GLY B O 1
ATOM 7996 N N . LEU B 1 326 ? 14.281 -75.188 -23.828 1 89.62 326 LEU B N 1
ATOM 7997 C CA . LEU B 1 326 ? 14.062 -74.062 -22.906 1 89.62 326 LEU B CA 1
ATOM 7998 C C . LEU B 1 326 ? 15.391 -73.5 -22.469 1 89.62 326 LEU B C 1
ATOM 8000 O O . LEU B 1 326 ? 15.469 -72.25 -22.25 1 89.62 326 LEU B O 1
ATOM 8004 N N . VAL B 1 327 ? 16.422 -74.312 -22.359 1 89.44 327 VAL B N 1
ATOM 8005 C CA . VAL B 1 327 ? 17.734 -73.812 -21.969 1 89.44 327 VAL B CA 1
ATOM 8006 C C . VAL B 1 327 ? 18.312 -72.938 -23.062 1 89.44 327 VAL B C 1
ATOM 8008 O O . VAL B 1 327 ? 18.938 -71.875 -22.781 1 89.44 327 VAL B O 1
ATOM 8011 N N . LYS B 1 328 ? 18.094 -73.312 -24.297 1 87.94 328 LYS B N 1
ATOM 8012 C CA . LYS B 1 328 ? 18.531 -72.5 -25.438 1 87.94 328 LYS B CA 1
ATOM 8013 C C . LYS B 1 328 ? 17.844 -71.125 -25.453 1 87.94 328 LYS B C 1
ATOM 8015 O O . LYS B 1 328 ? 18.469 -70.125 -25.734 1 87.94 328 LYS B O 1
ATOM 8020 N N . GLU B 1 329 ? 16.562 -71.188 -25.094 1 91.44 329 GLU B N 1
ATOM 8021 C CA . GLU B 1 329 ? 15.805 -70 -25.016 1 91.44 329 GLU B CA 1
ATOM 8022 C C . GLU B 1 329 ? 16.312 -69.062 -23.891 1 91.44 329 GLU B C 1
ATOM 8024 O O . GLU B 1 329 ? 16.406 -67.875 -24.047 1 91.44 329 GLU B O 1
ATOM 8029 N N . ALA B 1 330 ? 16.641 -69.625 -22.766 1 93.19 330 ALA B N 1
ATOM 8030 C CA . ALA B 1 330 ? 17.156 -68.875 -21.641 1 93.19 330 ALA B CA 1
ATOM 8031 C C . ALA B 1 330 ? 18.5 -68.188 -21.969 1 93.19 330 ALA B C 1
ATOM 8033 O O . ALA B 1 330 ? 18.734 -67.062 -21.656 1 93.19 330 ALA B O 1
ATOM 8034 N N . LYS B 1 331 ? 19.375 -68.938 -22.609 1 91.25 331 LYS B N 1
ATOM 8035 C CA . LYS B 1 331 ? 20.688 -68.438 -22.969 1 91.25 331 LYS B CA 1
ATOM 8036 C C . LYS B 1 331 ? 20.562 -67.25 -23.969 1 91.25 331 LYS B C 1
ATOM 8038 O O . LYS B 1 331 ? 21.328 -66.312 -23.906 1 91.25 331 LYS B O 1
ATOM 8043 N N . LYS B 1 332 ? 19.594 -67.375 -24.859 1 93.19 332 LYS B N 1
ATOM 8044 C CA . LYS B 1 332 ? 19.328 -66.312 -25.828 1 93.19 332 LYS B CA 1
ATOM 8045 C C . LYS B 1 332 ? 18.969 -65 -25.141 1 93.19 332 LYS B C 1
ATOM 8047 O O . LYS B 1 332 ? 19.562 -64 -25.453 1 93.19 332 LYS B O 1
ATOM 8052 N N . TRP B 1 333 ? 18.078 -65.125 -24.219 1 95.06 333 TRP B N 1
ATOM 8053 C CA . TRP B 1 333 ? 17.594 -63.906 -23.578 1 95.06 333 TRP B CA 1
ATOM 8054 C C . TRP B 1 333 ? 18.625 -63.375 -22.578 1 95.06 333 TRP B C 1
ATOM 8056 O O . TRP B 1 333 ? 18.672 -62.188 -22.312 1 95.06 333 TRP B O 1
ATOM 8066 N N . ILE B 1 334 ? 19.516 -64.188 -21.984 1 95.81 334 ILE B N 1
ATOM 8067 C CA . ILE B 1 334 ? 20.594 -63.781 -21.109 1 95.81 334 ILE B CA 1
ATOM 8068 C C . ILE B 1 334 ? 21.625 -62.969 -21.906 1 95.81 334 ILE B C 1
ATOM 8070 O O . ILE B 1 334 ? 22.109 -61.938 -21.469 1 95.81 334 ILE B O 1
ATOM 8074 N N . GLN B 1 335 ? 21.906 -63.469 -23.094 1 93.25 335 GLN B N 1
ATOM 8075 C CA . GLN B 1 335 ? 22.844 -62.781 -23.969 1 93.25 335 GLN B CA 1
ATOM 8076 C C . GLN B 1 335 ? 22.281 -61.438 -24.406 1 93.25 335 GLN B C 1
ATOM 8078 O O . GLN B 1 335 ? 23 -60.438 -24.469 1 93.25 335 GLN B O 1
ATOM 8083 N N . LYS B 1 336 ? 21.031 -61.406 -24.688 1 94.5 336 LYS B N 1
ATOM 8084 C CA . LYS B 1 336 ? 20.375 -60.156 -25.078 1 94.5 336 LYS B CA 1
ATOM 8085 C C . LYS B 1 336 ? 20.391 -59.156 -23.938 1 94.5 336 LYS B C 1
ATOM 8087 O O . LYS B 1 336 ? 20.672 -57.969 -24.141 1 94.5 336 LYS B O 1
ATOM 8092 N N . ALA B 1 337 ? 20.047 -59.562 -22.734 1 94.88 337 ALA B N 1
ATOM 8093 C CA . ALA B 1 337 ? 20.016 -58.688 -21.578 1 94.88 337 ALA B CA 1
ATOM 8094 C C . ALA B 1 337 ? 21.406 -58.094 -21.297 1 94.88 337 ALA B C 1
ATOM 8096 O O . ALA B 1 337 ? 21.547 -56.938 -20.953 1 94.88 337 ALA B O 1
ATOM 8097 N N . ALA B 1 338 ? 22.422 -58.906 -21.453 1 93.75 338 ALA B N 1
ATOM 8098 C CA . ALA B 1 338 ? 23.797 -58.469 -21.219 1 93.75 338 ALA B CA 1
ATOM 8099 C C . ALA B 1 338 ? 24.203 -57.469 -22.281 1 93.75 338 ALA B C 1
ATOM 8101 O O . ALA B 1 338 ? 24.891 -56.469 -21.969 1 93.75 338 ALA B O 1
ATOM 8102 N N . LYS B 1 339 ? 23.891 -57.719 -23.516 1 92.5 339 LYS B N 1
ATOM 8103 C CA . LYS B 1 339 ? 24.188 -56.781 -24.594 1 92.5 339 LYS B CA 1
ATOM 8104 C C . LYS B 1 339 ? 23.516 -55.438 -24.375 1 92.5 339 LYS B C 1
ATOM 8106 O O . LYS B 1 339 ? 24.125 -54.406 -24.547 1 92.5 339 LYS B O 1
ATOM 8111 N N . ASP B 1 340 ? 22.234 -55.5 -24.062 1 94.06 340 ASP B N 1
ATOM 8112 C CA . ASP B 1 340 ? 21.469 -54.281 -23.828 1 94.06 340 ASP B CA 1
ATOM 8113 C C . ASP B 1 340 ? 22.062 -53.5 -22.641 1 94.06 340 ASP B C 1
ATOM 8115 O O . ASP B 1 340 ? 22.031 -52.281 -22.641 1 94.06 340 ASP B O 1
ATOM 8119 N N . PHE B 1 341 ? 22.531 -54.156 -21.641 1 94.38 341 PHE B N 1
ATOM 8120 C CA . PHE B 1 341 ? 23.172 -53.531 -20.5 1 94.38 341 PHE B CA 1
ATOM 8121 C C . PHE B 1 341 ? 24.422 -52.75 -20.953 1 94.38 341 PHE B C 1
ATOM 8123 O O . PHE B 1 341 ? 24.625 -51.625 -20.516 1 94.38 341 PHE B O 1
ATOM 8130 N N . LYS B 1 342 ? 25.172 -53.281 -21.766 1 90.75 342 LYS B N 1
ATOM 8131 C CA . LYS B 1 342 ? 26.359 -52.625 -22.281 1 90.75 342 LYS B CA 1
ATOM 8132 C C . LYS B 1 342 ? 26.016 -51.406 -23.109 1 90.75 342 LYS B C 1
ATOM 8134 O O . LYS B 1 342 ? 26.656 -50.344 -23 1 90.75 342 LYS B O 1
ATOM 8139 N N . ILE B 1 343 ? 24.969 -51.531 -23.969 1 90.88 343 ILE B N 1
ATOM 8140 C CA . ILE B 1 343 ? 24.516 -50.438 -24.812 1 90.88 343 ILE B CA 1
ATOM 8141 C C . ILE B 1 343 ? 24.062 -49.281 -23.938 1 90.88 343 ILE B C 1
ATOM 8143 O O . ILE B 1 343 ? 24.375 -48.094 -24.219 1 90.88 343 ILE B O 1
ATOM 8147 N N . THR B 1 344 ? 23.359 -49.594 -22.859 1 93.38 344 THR B N 1
ATOM 8148 C CA . THR B 1 344 ? 22.875 -48.562 -21.953 1 93.38 344 THR B CA 1
ATOM 8149 C C . THR B 1 344 ? 24.031 -47.875 -21.266 1 93.38 344 THR B C 1
ATOM 8151 O O . THR B 1 344 ? 24.031 -46.625 -21.125 1 93.38 344 THR B O 1
ATOM 8154 N N . ALA B 1 345 ? 25 -48.625 -20.875 1 91.19 345 ALA B N 1
ATOM 8155 C CA . ALA B 1 345 ? 26.156 -48.062 -20.188 1 91.19 345 ALA B CA 1
ATOM 8156 C C . ALA B 1 345 ? 26.969 -47.156 -21.125 1 91.19 345 ALA B C 1
ATOM 8158 O O . ALA B 1 345 ? 27.375 -46.062 -20.75 1 91.19 345 ALA B O 1
ATOM 8159 N N . HIS B 1 346 ? 27.188 -47.594 -22.312 1 88.69 346 HIS B N 1
ATOM 8160 C CA . HIS B 1 346 ? 27.875 -46.781 -23.328 1 88.69 346 HIS B CA 1
ATOM 8161 C C . HIS B 1 346 ? 27.094 -45.531 -23.656 1 88.69 346 HIS B C 1
ATOM 8163 O O . HIS B 1 346 ? 27.672 -44.438 -23.828 1 88.69 346 HIS B O 1
ATOM 8169 N N . GLY B 1 347 ? 25.812 -45.719 -23.812 1 89.38 347 GLY B N 1
ATOM 8170 C CA . GLY B 1 347 ? 24.969 -44.594 -24.109 1 89.38 347 GLY B CA 1
ATOM 8171 C C . GLY B 1 347 ? 25 -43.531 -23.031 1 89.38 347 GLY B C 1
ATOM 8172 O O . GLY B 1 347 ? 25.016 -42.312 -23.328 1 89.38 347 GLY B O 1
ATOM 8173 N N . GLN B 1 348 ? 25.062 -43.938 -21.781 1 91.75 348 GLN B N 1
ATOM 8174 C CA . GLN B 1 348 ? 25.094 -43 -20.672 1 91.75 348 GLN B CA 1
ATOM 8175 C C . GLN B 1 348 ? 26.406 -42.219 -20.656 1 91.75 348 GLN B C 1
ATOM 8177 O O . GLN B 1 348 ? 26.422 -41.031 -20.375 1 91.75 348 GLN B O 1
ATOM 8182 N N . ARG B 1 349 ? 27.438 -42.812 -20.953 1 87.38 349 ARG B N 1
ATOM 8183 C CA . ARG B 1 349 ? 28.734 -42.125 -21.031 1 87.38 349 ARG B CA 1
ATOM 8184 C C . ARG B 1 349 ? 28.75 -41.125 -22.188 1 87.38 349 ARG B C 1
ATOM 8186 O O . ARG B 1 349 ? 29.266 -40.031 -22.031 1 87.38 349 ARG B O 1
ATOM 8193 N N . ALA B 1 350 ? 28.234 -41.531 -23.297 1 86.81 350 ALA B N 1
ATOM 8194 C CA . ALA B 1 350 ? 28.141 -40.656 -24.453 1 86.81 350 ALA B CA 1
ATOM 8195 C C . ALA B 1 350 ? 27.281 -39.438 -24.141 1 86.81 350 ALA B C 1
ATOM 8197 O O . ALA B 1 350 ? 27.578 -38.312 -24.562 1 86.81 350 ALA B O 1
ATOM 8198 N N . LEU B 1 351 ? 26.234 -39.75 -23.422 1 91.06 351 LEU B N 1
ATOM 8199 C CA . LEU B 1 351 ? 25.328 -38.656 -23.062 1 91.06 351 LEU B CA 1
ATOM 8200 C C . LEU B 1 351 ? 26.031 -37.625 -22.188 1 91.06 351 LEU B C 1
ATOM 8202 O O . LEU B 1 351 ? 25.844 -36.406 -22.375 1 91.06 351 LEU B O 1
ATOM 8206 N N . GLN B 1 352 ? 26.812 -38.062 -21.281 1 89.31 352 GLN B N 1
ATOM 8207 C CA . GLN B 1 352 ? 27.531 -37.188 -20.391 1 89.31 352 GLN B CA 1
ATOM 8208 C C . GLN B 1 352 ? 28.531 -36.312 -21.172 1 89.31 352 GLN B C 1
ATOM 8210 O O . GLN B 1 352 ? 28.672 -35.125 -20.906 1 89.31 352 GLN B O 1
ATOM 8215 N N . MET B 1 353 ? 29.141 -36.875 -22.062 1 85.81 353 MET B N 1
ATOM 8216 C CA . MET B 1 353 ? 30.125 -36.156 -22.891 1 85.81 353 MET B CA 1
ATOM 8217 C C . MET B 1 353 ? 29.438 -35.125 -23.766 1 85.81 353 MET B C 1
ATOM 8219 O O . MET B 1 353 ? 29.938 -34 -23.891 1 85.81 353 MET B O 1
ATOM 8223 N N . LEU B 1 354 ? 28.375 -35.5 -24.359 1 87.25 354 LEU B N 1
ATOM 8224 C CA . LEU B 1 354 ? 27.656 -34.562 -25.25 1 87.25 354 LEU B CA 1
ATOM 8225 C C . LEU B 1 354 ? 27.078 -33.406 -24.453 1 87.25 354 LEU B C 1
ATOM 8227 O O . LEU B 1 354 ? 27.062 -32.281 -24.953 1 87.25 354 LEU B O 1
ATOM 8231 N N . GLU B 1 355 ? 26.562 -33.781 -23.25 1 88.5 355 GLU B N 1
ATOM 8232 C CA . GLU B 1 355 ? 26.016 -32.719 -22.406 1 88.5 355 GLU B CA 1
ATOM 8233 C C . GLU B 1 355 ? 27.109 -31.719 -22.016 1 88.5 355 GLU B C 1
ATOM 8235 O O . GLU B 1 355 ? 26.859 -30.516 -21.938 1 88.5 355 GLU B O 1
ATOM 8240 N N . SER B 1 356 ? 28.312 -32.25 -21.703 1 87.69 356 SER B N 1
ATOM 8241 C CA . SER B 1 356 ? 29.438 -31.375 -21.375 1 87.69 356 SER B CA 1
ATOM 8242 C C . SER B 1 356 ? 29.859 -30.531 -22.562 1 87.69 356 SER B C 1
ATOM 8244 O O . SER B 1 356 ? 30.219 -29.359 -22.422 1 87.69 356 SER B O 1
ATOM 8246 N N . ARG B 1 357 ? 29.797 -31.016 -23.688 1 84.06 357 ARG B N 1
ATOM 8247 C CA . ARG B 1 357 ? 30.141 -30.297 -24.922 1 84.06 357 ARG B CA 1
ATOM 8248 C C . ARG B 1 357 ? 29.094 -29.234 -25.25 1 84.06 357 ARG B C 1
ATOM 8250 O O . ARG B 1 357 ? 29.438 -28.172 -25.781 1 84.06 357 ARG B O 1
ATOM 8257 N N . LEU B 1 358 ? 27.844 -29.609 -25.031 1 86.06 358 LEU B N 1
ATOM 8258 C CA . LEU B 1 358 ? 26.766 -28.672 -25.328 1 86.06 358 LEU B CA 1
ATOM 8259 C C . LEU B 1 358 ? 26.922 -27.391 -24.516 1 86.06 358 LEU B C 1
ATOM 8261 O O . LEU B 1 358 ? 26.594 -26.297 -25 1 86.06 358 LEU B O 1
ATOM 8265 N N . LYS B 1 359 ? 27.438 -27.609 -23.297 1 86.69 359 LYS B N 1
ATOM 8266 C CA . LYS B 1 359 ? 27.641 -26.438 -22.453 1 86.69 359 LYS B CA 1
ATOM 8267 C C . LYS B 1 359 ? 28.703 -25.516 -23.031 1 86.69 359 LYS B C 1
ATOM 8269 O O . LYS B 1 359 ? 28.656 -24.297 -22.812 1 86.69 359 LYS B O 1
ATOM 8274 N N . LEU B 1 360 ? 29.578 -26.047 -23.844 1 81.81 360 LEU B N 1
ATOM 8275 C CA . LEU B 1 360 ? 30.703 -25.281 -24.375 1 81.81 360 LEU B CA 1
ATOM 8276 C C . LEU B 1 360 ? 30.391 -24.703 -25.75 1 81.81 360 LEU B C 1
ATOM 8278 O O . LEU B 1 360 ? 31.062 -23.797 -26.219 1 81.81 360 LEU B O 1
ATOM 8282 N N . LEU B 1 361 ? 29.406 -25.234 -26.344 1 77.5 361 LEU B N 1
ATOM 8283 C CA . LEU B 1 361 ? 29.109 -24.844 -27.719 1 77.5 361 LEU B CA 1
ATOM 8284 C C . LEU B 1 361 ? 27.891 -23.953 -27.797 1 77.5 361 LEU B C 1
ATOM 8286 O O . LEU B 1 361 ? 27.016 -24.031 -26.938 1 77.5 361 LEU B O 1
ATOM 8290 N N . SER B 1 362 ? 28 -22.891 -28.516 1 72.94 362 SER B N 1
ATOM 8291 C CA . SER B 1 362 ? 26.844 -22.016 -28.75 1 72.94 362 SER B CA 1
ATOM 8292 C C . SER B 1 362 ? 26.516 -21.938 -30.234 1 72.94 362 SER B C 1
ATOM 8294 O O . SER B 1 362 ? 27.328 -22.312 -31.078 1 72.94 362 SER B O 1
ATOM 8296 N N . GLY B 1 363 ? 25.25 -21.781 -30.703 1 72.94 363 GLY B N 1
ATOM 8297 C CA . GLY B 1 363 ? 24.828 -21.516 -32.094 1 72.94 363 GLY B CA 1
ATOM 8298 C C . GLY B 1 363 ? 24.391 -22.766 -32.812 1 72.94 363 GLY B C 1
ATOM 8299 O O . GLY B 1 363 ? 23.75 -23.641 -32.25 1 72.94 363 GLY B O 1
ATOM 8300 N N . GLU B 1 364 ? 24.734 -22.938 -34.094 1 75.88 364 GLU B N 1
ATOM 8301 C CA . GLU B 1 364 ? 24.328 -24.016 -35 1 75.88 364 GLU B CA 1
ATOM 8302 C C . GLU B 1 364 ? 24.953 -25.344 -34.594 1 75.88 364 GLU B C 1
ATOM 8304 O O . GLU B 1 364 ? 24.328 -26.391 -34.719 1 75.88 364 GLU B O 1
ATOM 8309 N N . THR B 1 365 ? 26.109 -25.25 -34.062 1 78.69 365 THR B N 1
ATOM 8310 C CA . THR B 1 365 ? 26.766 -26.469 -33.625 1 78.69 365 THR B CA 1
ATOM 8311 C C . THR B 1 365 ? 26.078 -27.031 -32.375 1 78.69 365 THR B C 1
ATOM 8313 O O . THR B 1 365 ? 26.031 -28.25 -32.188 1 78.69 365 THR B O 1
ATOM 8316 N N . GLY B 1 366 ? 25.531 -26.188 -31.719 1 79 366 GLY B N 1
ATOM 8317 C CA . GLY B 1 366 ? 24.781 -26.609 -30.547 1 79 366 GLY B CA 1
ATOM 8318 C C . GLY B 1 366 ? 23.531 -27.391 -30.875 1 79 366 GLY B C 1
ATOM 8319 O O . GLY B 1 366 ? 23.203 -28.375 -30.203 1 79 366 GLY B O 1
ATOM 8320 N N . LEU B 1 367 ? 22.969 -27.031 -32.031 1 83.38 367 LEU B N 1
ATOM 8321 C CA . LEU B 1 367 ? 21.734 -27.688 -32.438 1 83.38 367 LEU B CA 1
ATOM 8322 C C . LEU B 1 367 ? 22.031 -29.125 -32.906 1 83.38 367 LEU B C 1
ATOM 8324 O O . LEU B 1 367 ? 21.234 -30.031 -32.625 1 83.38 367 LEU B O 1
ATOM 8328 N N . SER B 1 368 ? 23.109 -29.266 -33.5 1 84.75 368 SER B N 1
ATOM 8329 C CA . SER B 1 368 ? 23.484 -30.609 -33.969 1 84.75 368 SER B CA 1
ATOM 8330 C C . SER B 1 368 ? 23.797 -31.531 -32.781 1 84.75 368 SER B C 1
ATOM 8332 O O . SER B 1 368 ? 23.422 -32.719 -32.812 1 84.75 368 SER B O 1
ATOM 8334 N N . VAL B 1 369 ? 24.438 -30.906 -31.781 1 87.5 369 VAL B N 1
ATOM 8335 C CA . VAL B 1 369 ? 24.766 -31.688 -30.594 1 87.5 369 VAL B CA 1
ATOM 8336 C C . VAL B 1 369 ? 23.484 -32 -29.828 1 87.5 369 VAL B C 1
ATOM 8338 O O . VAL B 1 369 ? 23.344 -33.094 -29.266 1 87.5 369 VAL B O 1
ATOM 8341 N N . GLU B 1 370 ? 22.578 -31.172 -29.922 1 87 370 GLU B N 1
ATOM 8342 C CA . GLU B 1 370 ? 21.297 -31.422 -29.266 1 87 370 GLU B CA 1
ATOM 8343 C C . GLU B 1 370 ? 20.547 -32.562 -29.938 1 87 370 GLU B C 1
ATOM 8345 O O . GLU B 1 370 ? 19.906 -33.375 -29.266 1 87 370 GLU B O 1
ATOM 8350 N N . GLN B 1 371 ? 20.625 -32.594 -31.188 1 87 371 GLN B N 1
ATOM 8351 C CA . GLN B 1 371 ? 19.984 -33.688 -31.938 1 87 371 GLN B CA 1
ATOM 8352 C C . GLN B 1 371 ? 20.625 -35.031 -31.609 1 87 371 GLN B C 1
ATOM 8354 O O . GLN B 1 371 ? 19.938 -36.031 -31.453 1 87 371 GLN B O 1
ATOM 8359 N N . LYS B 1 372 ? 21.906 -34.938 -31.516 1 88 372 LYS B N 1
ATOM 8360 C CA . LYS B 1 372 ? 22.625 -36.188 -31.172 1 88 372 LYS B CA 1
ATOM 8361 C C . LYS B 1 372 ? 22.281 -36.625 -29.75 1 88 372 LYS B C 1
ATOM 8363 O O . LYS B 1 372 ? 22.188 -37.812 -29.484 1 88 372 LYS B O 1
ATOM 8368 N N . ILE B 1 373 ? 22.109 -35.719 -28.906 1 89.56 373 ILE B N 1
ATOM 8369 C CA . ILE B 1 373 ? 21.734 -36.031 -27.531 1 89.56 373 ILE B CA 1
ATOM 8370 C C . ILE B 1 373 ? 20.359 -36.719 -27.531 1 89.56 373 ILE B C 1
ATOM 8372 O O . ILE B 1 373 ? 20.172 -37.719 -26.844 1 89.56 373 ILE B O 1
ATOM 8376 N N . SER B 1 374 ? 19.5 -36.25 -28.359 1 89 374 SER B N 1
ATOM 8377 C CA . SER B 1 374 ? 18.156 -36.844 -28.438 1 89 374 SER B CA 1
ATOM 8378 C C . SER B 1 374 ? 18.203 -38.25 -28.984 1 89 374 SER B C 1
ATOM 8380 O O . SER B 1 374 ? 17.484 -39.125 -28.516 1 89 374 SER B O 1
ATOM 8382 N N . GLU B 1 375 ? 19.047 -38.5 -29.891 1 89.25 375 GLU B N 1
ATOM 8383 C CA . GLU B 1 375 ? 19.188 -39.812 -30.5 1 89.25 375 GLU B CA 1
ATOM 8384 C C . GLU B 1 375 ? 19.766 -40.844 -29.516 1 89.25 375 GLU B C 1
ATOM 8386 O O . GLU B 1 375 ? 19.312 -41.969 -29.438 1 89.25 375 GLU B O 1
ATOM 8391 N N . VAL B 1 376 ? 20.781 -40.344 -28.797 1 91.56 376 VAL B N 1
ATOM 8392 C CA . VAL B 1 376 ? 21.406 -41.219 -27.812 1 91.56 376 VAL B CA 1
ATOM 8393 C C . VAL B 1 376 ? 20.406 -41.531 -26.688 1 91.56 376 VAL B C 1
ATOM 8395 O O . VAL B 1 376 ? 20.359 -42.656 -26.203 1 91.56 376 VAL B O 1
ATOM 8398 N N . GLN B 1 377 ? 19.672 -40.625 -26.344 1 91.44 377 GLN B N 1
ATOM 8399 C CA . GLN B 1 377 ? 18.672 -40.812 -25.297 1 91.44 377 GLN B CA 1
ATOM 8400 C C . GLN B 1 377 ? 17.625 -41.844 -25.75 1 91.44 377 GLN B C 1
ATOM 8402 O O . GLN B 1 377 ? 17.188 -42.688 -24.953 1 91.44 377 GLN B O 1
ATOM 8407 N N . GLU B 1 378 ? 17.266 -41.781 -27.016 1 91.19 378 GLU B N 1
ATOM 8408 C CA . GLU B 1 378 ? 16.297 -42.719 -27.547 1 91.19 378 GLU B CA 1
ATOM 8409 C C . GLU B 1 378 ? 16.875 -44.125 -27.594 1 91.19 378 GLU B C 1
ATOM 8411 O O . GLU B 1 378 ? 16.172 -45.094 -27.312 1 91.19 378 GLU B O 1
ATOM 8416 N N . ASN B 1 379 ? 18.078 -44.25 -27.891 1 91.38 379 ASN B N 1
ATOM 8417 C CA . ASN B 1 379 ? 18.734 -45.531 -27.906 1 91.38 379 ASN B CA 1
ATOM 8418 C C . ASN B 1 379 ? 18.812 -46.156 -26.516 1 91.38 379 ASN B C 1
ATOM 8420 O O . ASN B 1 379 ? 18.609 -47.375 -26.344 1 91.38 379 ASN B O 1
ATOM 8424 N N . ILE B 1 380 ? 19.078 -45.344 -25.594 1 93.44 380 ILE B N 1
ATOM 8425 C CA . ILE B 1 380 ? 19.141 -45.812 -24.219 1 93.44 380 ILE B CA 1
ATOM 8426 C C . ILE B 1 380 ? 17.766 -46.281 -23.766 1 93.44 380 ILE B C 1
ATOM 8428 O O . ILE B 1 380 ? 17.641 -47.344 -23.141 1 93.44 380 ILE B O 1
ATOM 8432 N N . ARG B 1 381 ? 16.75 -45.562 -24.141 1 94.5 381 ARG B N 1
ATOM 8433 C CA . ARG B 1 381 ? 15.391 -45.906 -23.766 1 94.5 381 ARG B CA 1
ATOM 8434 C C . ARG B 1 381 ? 15 -47.281 -24.344 1 94.5 381 ARG B C 1
ATOM 8436 O O . ARG B 1 381 ? 14.469 -48.125 -23.641 1 94.5 381 ARG B O 1
ATOM 8443 N N . LYS B 1 382 ? 15.305 -47.469 -25.594 1 93.88 382 LYS B N 1
ATOM 8444 C CA . LYS B 1 382 ? 14.961 -48.719 -26.266 1 93.88 382 LYS B CA 1
ATOM 8445 C C . LYS B 1 382 ? 15.719 -49.906 -25.672 1 93.88 382 LYS B C 1
ATOM 8447 O O . LYS B 1 382 ? 15.164 -51 -25.5 1 93.88 382 LYS B O 1
ATOM 8452 N N . ALA B 1 383 ? 16.984 -49.656 -25.391 1 95 383 ALA B N 1
ATOM 8453 C CA . ALA B 1 383 ? 17.797 -50.719 -24.797 1 95 383 ALA B CA 1
ATOM 8454 C C . ALA B 1 383 ? 17.281 -51.094 -23.406 1 95 383 ALA B C 1
ATOM 8456 O O . ALA B 1 383 ? 17.25 -52.281 -23.047 1 95 383 ALA B O 1
ATOM 8457 N N . LYS B 1 384 ? 16.969 -50.125 -22.641 1 95.75 384 LYS B N 1
ATOM 8458 C CA . LYS B 1 384 ? 16.422 -50.375 -21.297 1 95.75 384 LYS B CA 1
ATOM 8459 C C . LYS B 1 384 ? 15.117 -51.156 -21.375 1 95.75 384 LYS B C 1
ATOM 8461 O O . LYS B 1 384 ? 14.898 -52.062 -20.594 1 95.75 384 LYS B O 1
ATOM 8466 N N . LEU B 1 385 ? 14.266 -50.75 -22.312 1 95.62 385 LEU B N 1
ATOM 8467 C CA . LEU B 1 385 ? 13 -51.469 -22.5 1 95.62 385 LEU B CA 1
ATOM 8468 C C . LEU B 1 385 ? 13.242 -52.906 -22.922 1 95.62 385 LEU B C 1
ATOM 8470 O O . LEU B 1 385 ? 12.594 -53.812 -22.406 1 95.62 385 LEU B O 1
ATOM 8474 N N . SER B 1 386 ? 14.148 -53.094 -23.859 1 95.69 386 SER B N 1
ATOM 8475 C CA . SER B 1 386 ? 14.492 -54.438 -24.328 1 95.69 386 SER B CA 1
ATOM 8476 C C . SER B 1 386 ? 15.008 -55.281 -23.172 1 95.69 386 SER B C 1
ATOM 8478 O O . SER B 1 386 ? 14.664 -56.469 -23.078 1 95.69 386 SER B O 1
ATOM 8480 N N . ARG B 1 387 ? 15.766 -54.75 -22.422 1 95.81 387 ARG B N 1
ATOM 8481 C CA . ARG B 1 387 ? 16.312 -55.469 -21.266 1 95.81 387 ARG B CA 1
ATOM 8482 C C . ARG B 1 387 ? 15.203 -55.875 -20.297 1 95.81 387 ARG B C 1
ATOM 8484 O O . ARG B 1 387 ? 15.18 -57 -19.797 1 95.81 387 ARG B O 1
ATOM 8491 N N . VAL B 1 388 ? 14.297 -54.938 -20.047 1 96.81 388 VAL B N 1
ATOM 8492 C CA . VAL B 1 388 ? 13.188 -55.219 -19.141 1 96.81 388 VAL B CA 1
ATOM 8493 C C . VAL B 1 388 ? 12.352 -56.375 -19.688 1 96.81 388 VAL B C 1
ATOM 8495 O O . VAL B 1 388 ? 11.922 -57.25 -18.922 1 96.81 388 VAL B O 1
ATOM 8498 N N . LYS B 1 389 ? 12.102 -56.375 -20.953 1 96.62 389 LYS B N 1
ATOM 8499 C CA . LYS B 1 389 ? 11.336 -57.438 -21.562 1 96.62 389 LYS B CA 1
ATOM 8500 C C . LYS B 1 389 ? 12.07 -58.781 -21.453 1 96.62 389 LYS B C 1
ATOM 8502 O O . LYS B 1 389 ? 11.453 -59.781 -21.141 1 96.62 389 LYS B O 1
ATOM 8507 N N . ALA B 1 390 ? 13.367 -58.75 -21.703 1 96.62 390 ALA B N 1
ATOM 8508 C CA . ALA B 1 390 ? 14.172 -59.969 -21.609 1 96.62 390 ALA B CA 1
ATOM 8509 C C . ALA B 1 390 ? 14.188 -60.5 -20.188 1 96.62 390 ALA B C 1
ATOM 8511 O O . ALA B 1 390 ? 14.055 -61.719 -19.969 1 96.62 390 ALA B O 1
ATOM 8512 N N . GLU B 1 391 ? 14.359 -59.688 -19.328 1 96.12 391 GLU B N 1
ATOM 8513 C CA . GLU B 1 391 ? 14.398 -60.062 -17.922 1 96.12 391 GLU B CA 1
ATOM 8514 C C . GLU B 1 391 ? 13.062 -60.656 -17.469 1 96.12 391 GLU B C 1
ATOM 8516 O O . GLU B 1 391 ? 13.016 -61.562 -16.641 1 96.12 391 GLU B O 1
ATOM 8521 N N . ALA B 1 392 ? 11.992 -60.125 -17.984 1 96.88 392 ALA B N 1
ATOM 8522 C CA . ALA B 1 392 ? 10.68 -60.688 -17.672 1 96.88 392 ALA B CA 1
ATOM 8523 C C . ALA B 1 392 ? 10.539 -62.094 -18.203 1 96.88 392 ALA B C 1
ATOM 8525 O O . ALA B 1 392 ? 9.992 -62.969 -17.516 1 96.88 392 ALA B O 1
ATOM 8526 N N . ARG B 1 393 ? 11.016 -62.344 -19.422 1 96.75 393 ARG B N 1
ATOM 8527 C CA . ARG B 1 393 ? 11.008 -63.688 -19.984 1 96.75 393 ARG B CA 1
ATOM 8528 C C . ARG B 1 393 ? 11.867 -64.625 -19.172 1 96.75 393 ARG B C 1
ATOM 8530 O O . ARG B 1 393 ? 11.477 -65.75 -18.922 1 96.75 393 ARG B O 1
ATOM 8537 N N . LEU B 1 394 ? 12.984 -64.125 -18.734 1 96.38 394 LEU B N 1
ATOM 8538 C CA . LEU B 1 394 ? 13.906 -64.938 -17.953 1 96.38 394 LEU B CA 1
ATOM 8539 C C . LEU B 1 394 ? 13.312 -65.312 -16.594 1 96.38 394 LEU B C 1
ATOM 8541 O O . LEU B 1 394 ? 13.555 -66.375 -16.062 1 96.38 394 LEU B O 1
ATOM 8545 N N . ALA B 1 395 ? 12.578 -64.438 -16 1 95.44 395 ALA B N 1
ATOM 8546 C CA . ALA B 1 395 ? 11.922 -64.688 -14.734 1 95.44 395 ALA B CA 1
ATOM 8547 C C . ALA B 1 395 ? 10.938 -65.812 -14.859 1 95.44 395 ALA B C 1
ATOM 8549 O O . ALA B 1 395 ? 10.812 -66.688 -13.945 1 95.44 395 ALA B O 1
ATOM 8550 N N . LEU B 1 396 ? 10.227 -65.812 -15.977 1 95 396 LEU B N 1
ATOM 8551 C CA . LEU B 1 396 ? 9.305 -66.938 -16.219 1 95 396 LEU B CA 1
ATOM 8552 C C . LEU B 1 396 ? 10.055 -68.25 -16.438 1 95 396 LEU B C 1
ATOM 8554 O O . LEU B 1 396 ? 9.656 -69.312 -15.938 1 95 396 LEU B O 1
ATOM 8558 N N . LEU B 1 397 ? 11.188 -68.188 -17.203 1 94.81 397 LEU B N 1
ATOM 8559 C CA . LEU B 1 397 ? 12.008 -69.375 -17.484 1 94.81 397 LEU B CA 1
ATOM 8560 C C . LEU B 1 397 ? 12.672 -69.875 -16.219 1 94.81 397 LEU B C 1
ATOM 8562 O O . LEU B 1 397 ? 12.906 -71.062 -16.094 1 94.81 397 LEU B O 1
ATOM 8566 N N . ALA B 1 398 ? 12.945 -69.125 -15.32 1 93.44 398 ALA B N 1
ATOM 8567 C CA . ALA B 1 398 ? 13.594 -69.5 -14.062 1 93.44 398 ALA B CA 1
ATOM 8568 C C . ALA B 1 398 ? 12.688 -70.375 -13.219 1 93.44 398 ALA B C 1
ATOM 8570 O O . ALA B 1 398 ? 13.164 -71.125 -12.391 1 93.44 398 ALA B O 1
ATOM 8571 N N . GLN B 1 399 ? 11.398 -70.25 -13.484 1 90.88 399 GLN B N 1
ATOM 8572 C CA . GLN B 1 399 ? 10.461 -71.062 -12.758 1 90.88 399 GLN B CA 1
ATOM 8573 C C . GLN B 1 399 ? 10.539 -72.5 -13.242 1 90.88 399 GLN B C 1
ATOM 8575 O O . GLN B 1 399 ? 10.258 -73.438 -12.484 1 90.88 399 GLN B O 1
ATOM 8580 N N . SER B 1 400 ? 11 -72.688 -14.5 1 87.88 400 SER B N 1
ATOM 8581 C CA . SER B 1 400 ? 11.031 -74 -15.086 1 87.88 400 SER B CA 1
ATOM 8582 C C . SER B 1 400 ? 12.453 -74.562 -15.141 1 87.88 400 SER B C 1
ATOM 8584 O O . SER B 1 400 ? 12.656 -75.75 -15.258 1 87.88 400 SER B O 1
ATOM 8586 N N . ILE B 1 401 ? 13.43 -73.625 -15.242 1 88.31 401 ILE B N 1
ATOM 8587 C CA . ILE B 1 401 ? 14.828 -74.062 -15.367 1 88.31 401 ILE B CA 1
ATOM 8588 C C . ILE B 1 401 ? 15.625 -73.562 -14.172 1 88.31 401 ILE B C 1
ATOM 8590 O O . ILE B 1 401 ? 15.797 -72.312 -14.008 1 88.31 401 ILE B O 1
ATOM 8594 N N . ALA B 1 402 ? 16.172 -74.5 -13.469 1 87.38 402 ALA B N 1
ATOM 8595 C CA . ALA B 1 402 ? 17 -74.125 -12.32 1 87.38 402 ALA B CA 1
ATOM 8596 C C . ALA B 1 402 ? 18.328 -73.562 -12.773 1 87.38 402 ALA B C 1
ATOM 8598 O O . ALA B 1 402 ? 18.891 -74 -13.773 1 87.38 402 ALA B O 1
ATOM 8599 N N . GLY B 1 403 ? 18.781 -72.438 -12.234 1 89.44 403 GLY B N 1
ATOM 8600 C CA . GLY B 1 403 ? 20.094 -71.875 -12.492 1 89.44 403 GLY B CA 1
ATOM 8601 C C . GLY B 1 403 ? 20.031 -70.625 -13.414 1 89.44 403 GLY B C 1
ATOM 8602 O O . GLY B 1 403 ? 21.062 -70 -13.656 1 89.44 403 GLY B O 1
ATOM 8603 N N . THR B 1 404 ? 18.906 -70.375 -13.977 1 91.69 404 THR B N 1
ATOM 8604 C CA . THR B 1 404 ? 18.75 -69.312 -14.914 1 91.69 404 THR B CA 1
ATOM 8605 C C . THR B 1 404 ? 19.203 -68 -14.281 1 91.69 404 THR B C 1
ATOM 8607 O O . THR B 1 404 ? 19.875 -67.188 -14.914 1 91.69 404 THR B O 1
ATOM 8610 N N . GLU B 1 405 ? 18.906 -67.75 -13.117 1 91.75 405 GLU B N 1
ATOM 8611 C CA . GLU B 1 405 ? 19.266 -66.5 -12.43 1 91.75 405 GLU B CA 1
ATOM 8612 C C . GLU B 1 405 ? 20.781 -66.375 -12.242 1 91.75 405 GLU B C 1
ATOM 8614 O O . GLU B 1 405 ? 21.344 -65.312 -12.352 1 91.75 405 GLU B O 1
ATOM 8619 N N . ARG B 1 406 ? 21.312 -67.5 -11.953 1 93.25 406 ARG B N 1
ATOM 8620 C CA . ARG B 1 406 ? 22.75 -67.562 -11.789 1 93.25 406 ARG B CA 1
ATOM 8621 C C . ARG B 1 406 ? 23.469 -67.25 -13.109 1 93.25 406 ARG B C 1
ATOM 8623 O O . ARG B 1 406 ? 24.438 -66.5 -13.141 1 93.25 406 ARG B O 1
ATOM 8630 N N . TRP B 1 407 ? 22.906 -67.75 -14.164 1 94.38 407 TRP B N 1
ATOM 8631 C CA . TRP B 1 407 ? 23.469 -67.5 -15.484 1 94.38 407 TRP B CA 1
ATOM 8632 C C . TRP B 1 407 ? 23.359 -66.062 -15.844 1 94.38 407 TRP B C 1
ATOM 8634 O O . TRP B 1 407 ? 24.266 -65.5 -16.453 1 94.38 407 TRP B O 1
ATOM 8644 N N . LEU B 1 408 ? 22.25 -65.5 -15.477 1 94.25 408 LEU B N 1
ATOM 8645 C CA . LEU B 1 408 ? 22.031 -64.125 -15.75 1 94.25 408 LEU B CA 1
ATOM 8646 C C . LEU B 1 408 ? 23.016 -63.25 -14.969 1 94.25 408 LEU B C 1
ATOM 8648 O O . LEU B 1 408 ? 23.594 -62.281 -15.516 1 94.25 408 LEU B O 1
ATOM 8652 N N . GLN B 1 409 ? 23.25 -63.5 -13.727 1 94.31 409 GLN B N 1
ATOM 8653 C CA . GLN B 1 409 ? 24.188 -62.75 -12.891 1 94.31 409 GLN B CA 1
ATOM 8654 C C . GLN B 1 409 ? 25.609 -62.844 -13.406 1 94.31 409 GLN B C 1
ATOM 8656 O O . GLN B 1 409 ? 26.359 -61.875 -13.422 1 94.31 409 GLN B O 1
ATOM 8661 N N . GLU B 1 410 ? 25.859 -64 -13.797 1 94.12 410 GLU B N 1
ATOM 8662 C CA . GLU B 1 410 ? 27.203 -64.25 -14.336 1 94.12 410 GLU B CA 1
ATOM 8663 C C . GLU B 1 410 ? 27.422 -63.438 -15.633 1 94.12 410 GLU B C 1
ATOM 8665 O O . GLU B 1 410 ? 28.484 -62.875 -15.852 1 94.12 410 GLU B O 1
ATOM 8670 N N . ALA B 1 411 ? 26.391 -63.469 -16.469 1 94.38 411 ALA B N 1
ATOM 8671 C CA . ALA B 1 411 ? 26.484 -62.719 -17.719 1 94.38 411 ALA B CA 1
ATOM 8672 C C . ALA B 1 411 ? 26.578 -61.219 -17.469 1 94.38 411 ALA B C 1
ATOM 8674 O O . ALA B 1 411 ? 27.312 -60.531 -18.172 1 94.38 411 ALA B O 1
ATOM 8675 N N . MET B 1 412 ? 25.859 -60.75 -16.438 1 93.06 412 MET B N 1
ATOM 8676 C CA . MET B 1 412 ? 25.875 -59.344 -16.094 1 93.06 412 MET B CA 1
ATOM 8677 C C . MET B 1 412 ? 27.234 -58.938 -15.516 1 93.06 412 MET B C 1
ATOM 8679 O O . MET B 1 412 ? 27.734 -57.844 -15.797 1 93.06 412 MET B O 1
ATOM 8683 N N . ASP B 1 413 ? 27.812 -59.781 -14.75 1 93.56 413 ASP B N 1
ATOM 8684 C CA . ASP B 1 413 ? 29.125 -59.562 -14.18 1 93.56 413 ASP B CA 1
ATOM 8685 C C . ASP B 1 413 ? 30.188 -59.5 -15.273 1 93.56 413 ASP B C 1
ATOM 8687 O O . ASP B 1 413 ? 31.094 -58.656 -15.227 1 93.56 413 ASP B O 1
ATOM 8691 N N . ARG B 1 414 ? 30.062 -60.406 -16.156 1 93.62 414 ARG B N 1
ATOM 8692 C CA . ARG B 1 414 ? 30.984 -60.406 -17.281 1 93.62 414 ARG B CA 1
ATOM 8693 C C . ARG B 1 414 ? 30.875 -59.125 -18.094 1 93.62 414 ARG B C 1
ATOM 8695 O O . ARG B 1 414 ? 31.875 -58.562 -18.547 1 93.62 414 ARG B O 1
ATOM 8702 N N . ALA B 1 415 ? 29.625 -58.719 -18.328 1 92 415 ALA B N 1
ATOM 8703 C CA . ALA B 1 415 ? 29.391 -57.469 -19.078 1 92 415 ALA B CA 1
ATOM 8704 C C . ALA B 1 415 ? 29.984 -56.281 -18.344 1 92 415 ALA B C 1
ATOM 8706 O O . ALA B 1 415 ? 30.547 -55.375 -18.969 1 92 415 ALA B O 1
ATOM 8707 N N . GLU B 1 416 ? 29.938 -56.219 -17.047 1 91.31 416 GLU B N 1
ATOM 8708 C CA . GLU B 1 416 ? 30.484 -55.156 -16.234 1 91.31 416 GLU B CA 1
ATOM 8709 C C . GLU B 1 416 ? 32 -55.125 -16.297 1 91.31 416 GLU B C 1
ATOM 8711 O O . GLU B 1 416 ? 32.625 -54.062 -16.344 1 91.31 416 GLU B O 1
ATOM 8716 N N . GLN B 1 417 ? 32.5 -56.312 -16.281 1 90.62 417 GLN B N 1
ATOM 8717 C CA . GLN B 1 417 ? 33.938 -56.406 -16.391 1 90.62 417 GLN B CA 1
ATOM 8718 C C . GLN B 1 417 ? 34.438 -55.938 -17.766 1 90.62 417 GLN B C 1
ATOM 8720 O O . GLN B 1 417 ? 35.469 -55.281 -17.859 1 90.62 417 GLN B O 1
ATOM 8725 N N . ASP B 1 418 ? 33.688 -56.312 -18.75 1 90 418 ASP B N 1
ATOM 8726 C CA . ASP B 1 418 ? 34.031 -55.875 -20.109 1 90 418 ASP B CA 1
ATOM 8727 C C . ASP B 1 418 ? 34 -54.344 -20.203 1 90 418 ASP B C 1
ATOM 8729 O O . ASP B 1 418 ? 34.844 -53.719 -20.859 1 90 418 ASP B O 1
ATOM 8733 N N . LEU B 1 419 ? 33.031 -53.781 -19.594 1 87.88 419 LEU B N 1
ATOM 8734 C CA . LEU B 1 419 ? 32.875 -52.312 -19.609 1 87.88 419 LEU B CA 1
ATOM 8735 C C . LEU B 1 419 ? 34.031 -51.625 -18.875 1 87.88 419 LEU B C 1
ATOM 8737 O O . LEU B 1 419 ? 34.5 -50.594 -19.312 1 87.88 419 LEU B O 1
ATOM 8741 N N . GLU B 1 420 ? 34.438 -52.219 -17.766 1 87.06 420 GLU B N 1
ATOM 8742 C CA . GLU B 1 420 ? 35.562 -51.656 -17 1 87.06 420 GLU B CA 1
ATOM 8743 C C . GLU B 1 420 ? 36.875 -51.75 -17.781 1 87.06 420 GLU B C 1
ATOM 8745 O O . GLU B 1 420 ? 37.688 -50.844 -17.75 1 87.06 420 GLU B O 1
ATOM 8750 N N . THR B 1 421 ? 37 -52.844 -18.406 1 86.75 421 THR B N 1
ATOM 8751 C CA . THR B 1 421 ? 38.188 -53 -19.219 1 86.75 421 THR B CA 1
ATOM 8752 C C . THR B 1 421 ? 38.219 -52 -20.375 1 86.75 421 THR B C 1
ATOM 8754 O O . THR B 1 421 ? 39.25 -51.438 -20.688 1 86.75 421 THR B O 1
ATOM 8757 N N . GLU B 1 422 ? 37.062 -51.781 -21 1 83.31 422 GLU B N 1
ATOM 8758 C CA . GLU B 1 422 ? 36.938 -50.812 -22.078 1 83.31 422 GLU B CA 1
ATOM 8759 C C . GLU B 1 422 ? 37.25 -49.375 -21.578 1 83.31 422 GLU B C 1
ATOM 8761 O O . GLU B 1 422 ? 37.844 -48.594 -22.281 1 83.31 422 GLU B O 1
ATOM 8766 N N . ARG B 1 423 ? 36.781 -49.094 -20.406 1 80.81 423 ARG B N 1
ATOM 8767 C CA . ARG B 1 423 ? 37.031 -47.781 -19.812 1 80.81 423 ARG B CA 1
ATOM 8768 C C . ARG B 1 423 ? 38.5 -47.562 -19.531 1 80.81 423 ARG B C 1
ATOM 8770 O O . ARG B 1 423 ? 39.031 -46.469 -19.812 1 80.81 423 ARG B O 1
ATOM 8777 N N . ARG B 1 424 ? 39.125 -48.625 -19.047 1 79.19 424 ARG B N 1
ATOM 8778 C CA . ARG B 1 424 ? 40.531 -48.562 -18.75 1 79.19 424 ARG B CA 1
ATOM 8779 C C . ARG B 1 424 ? 41.344 -48.375 -20.016 1 79.19 424 ARG B C 1
ATOM 8781 O O . ARG B 1 424 ? 42.312 -47.594 -20.047 1 79.19 424 ARG B O 1
ATOM 8788 N N . LEU B 1 425 ? 40.938 -49 -21 1 79.69 425 LEU B N 1
ATOM 8789 C CA . LEU B 1 425 ? 41.625 -48.906 -22.266 1 79.69 425 LEU B CA 1
ATOM 8790 C C . LEU B 1 425 ? 41.438 -47.531 -22.875 1 79.69 425 LEU B C 1
ATOM 8792 O O . LEU B 1 425 ? 42.375 -46.969 -23.438 1 79.69 425 LEU B O 1
ATOM 8796 N N . SER B 1 426 ? 40.281 -47.031 -22.734 1 75.88 426 SER B N 1
ATOM 8797 C CA . SER B 1 426 ? 39.969 -45.688 -23.25 1 75.88 426 SER B CA 1
ATOM 8798 C C . SER B 1 426 ? 40.75 -44.625 -22.484 1 75.88 426 SER B C 1
ATOM 8800 O O . SER B 1 426 ? 41.25 -43.656 -23.062 1 75.88 426 SER B O 1
ATOM 8802 N N . GLU B 1 427 ? 40.812 -44.75 -21.188 1 75.12 427 GLU B N 1
ATOM 8803 C CA . GLU B 1 427 ? 41.562 -43.812 -20.359 1 75.12 427 GLU B CA 1
ATOM 8804 C C . GLU B 1 427 ? 43.031 -43.844 -20.672 1 75.12 427 GLU B C 1
ATOM 8806 O O . GLU B 1 427 ? 43.719 -42.812 -20.672 1 75.12 427 GLU B O 1
ATOM 8811 N N . GLN B 1 428 ? 43.5 -45 -20.969 1 70.38 428 GLN B N 1
ATOM 8812 C CA . GLN B 1 428 ? 44.875 -45.188 -21.328 1 70.38 428 GLN B CA 1
ATOM 8813 C C . GLN B 1 428 ? 45.188 -44.531 -22.672 1 70.38 428 GLN B C 1
ATOM 8815 O O . GLN B 1 428 ? 46.25 -43.938 -22.859 1 70.38 428 GLN B O 1
ATOM 8820 N N . ARG B 1 429 ? 44.25 -44.594 -23.562 1 69.31 429 ARG B N 1
ATOM 8821 C CA . ARG B 1 429 ? 44.375 -43.969 -24.875 1 69.31 429 ARG B CA 1
ATOM 8822 C C . ARG B 1 429 ? 44.375 -42.438 -24.766 1 69.31 429 ARG B C 1
ATOM 8824 O O . ARG B 1 429 ? 45.094 -41.781 -25.5 1 69.31 429 ARG B O 1
ATOM 8831 N N . LYS B 1 430 ? 43.469 -41.875 -23.938 1 69.62 430 LYS B N 1
ATOM 8832 C CA . LYS B 1 430 ? 43.406 -40.438 -23.719 1 69.62 430 LYS B CA 1
ATOM 8833 C C . LYS B 1 430 ? 44.688 -39.906 -23.125 1 69.62 430 LYS B C 1
ATOM 8835 O O . LYS B 1 430 ? 45.125 -38.781 -23.438 1 69.62 430 LYS B O 1
ATOM 8840 N N . SER B 1 431 ? 45.188 -40.656 -22.109 1 62.5 431 SER B N 1
ATOM 8841 C CA . SER B 1 431 ? 46.438 -40.219 -21.453 1 62.5 431 SER B CA 1
ATOM 8842 C C . SER B 1 431 ? 47.594 -40.25 -22.422 1 62.5 431 SER B C 1
ATOM 8844 O O . SER B 1 431 ? 48.625 -39.594 -22.203 1 62.5 431 SER B O 1
ATOM 8846 N N . THR B 1 432 ? 47.531 -41.062 -23.5 1 57.5 432 THR B N 1
ATOM 8847 C CA . THR B 1 432 ? 48.594 -41.031 -24.484 1 57.5 432 THR B CA 1
ATOM 8848 C C . THR B 1 432 ? 48.375 -39.875 -25.484 1 57.5 432 THR B C 1
ATOM 8850 O O . THR B 1 432 ? 47.25 -39.469 -25.734 1 57.5 432 THR B O 1
ATOM 8853 N N . GLU B 1 433 ? 49.281 -38.938 -25.859 1 54.69 433 GLU B N 1
ATOM 8854 C CA . GLU B 1 433 ? 49.438 -37.656 -26.516 1 54.69 433 GLU B CA 1
ATOM 8855 C C . GLU B 1 433 ? 48.375 -37.469 -27.609 1 54.69 433 GLU B C 1
ATOM 8857 O O . GLU B 1 433 ? 48 -36.312 -27.906 1 54.69 433 GLU B O 1
ATOM 8862 N N . ASP B 1 434 ? 48.062 -38.375 -28.609 1 48.12 434 ASP B N 1
ATOM 8863 C CA . ASP B 1 434 ? 47.438 -38.062 -29.906 1 48.12 434 ASP B CA 1
ATOM 8864 C C . ASP B 1 434 ? 45.906 -38.031 -29.797 1 48.12 434 ASP B C 1
ATOM 8866 O O . ASP B 1 434 ? 45.219 -38.125 -30.797 1 48.12 434 ASP B O 1
ATOM 8870 N N . PHE B 1 435 ? 45.25 -38.188 -28.719 1 47.31 435 PHE B N 1
ATOM 8871 C CA . PHE B 1 435 ? 43.781 -38.344 -28.641 1 47.31 435 PHE B CA 1
ATOM 8872 C C . PHE B 1 435 ? 43.094 -37 -28.828 1 47.31 435 PHE B C 1
ATOM 8874 O O . PHE B 1 435 ? 43.25 -36.094 -28.016 1 47.31 435 PHE B O 1
ATOM 8881 N N . SER B 1 436 ? 43.062 -36.469 -30.141 1 45.56 436 SER B N 1
ATOM 8882 C CA . SER B 1 436 ? 42.312 -35.281 -30.453 1 45.56 436 SER B CA 1
ATOM 8883 C C . SER B 1 436 ? 40.875 -35.344 -29.906 1 45.56 436 SER B C 1
ATOM 8885 O O . SER B 1 436 ? 40.25 -36.406 -29.953 1 45.56 436 SER B O 1
ATOM 8887 N N . GLU B 1 437 ? 40.438 -34.625 -28.984 1 47.62 437 GLU B N 1
ATOM 8888 C CA . GLU B 1 437 ? 39.125 -34.312 -28.375 1 47.62 437 GLU B CA 1
ATOM 8889 C C . GLU B 1 437 ? 38 -34.531 -29.391 1 47.62 437 GLU B C 1
ATOM 8891 O O . GLU B 1 437 ? 36.875 -34.812 -29 1 47.62 437 GLU B O 1
ATOM 8896 N N . ASP B 1 438 ? 38.312 -34.188 -30.672 1 45.25 438 ASP B N 1
ATOM 8897 C CA . ASP B 1 438 ? 37.281 -34.219 -31.688 1 45.25 438 ASP B CA 1
ATOM 8898 C C . ASP B 1 438 ? 36.75 -35.625 -31.922 1 45.25 438 ASP B C 1
ATOM 8900 O O . ASP B 1 438 ? 35.75 -35.812 -32.625 1 45.25 438 ASP B O 1
ATOM 8904 N N . GLU B 1 439 ? 37.562 -36.625 -31.734 1 43.38 439 GLU B N 1
ATOM 8905 C CA . GLU B 1 439 ? 37.25 -38 -32.125 1 43.38 439 GLU B CA 1
ATOM 8906 C C . GLU B 1 439 ? 36.25 -38.625 -31.172 1 43.38 439 GLU B C 1
ATOM 8908 O O . GLU B 1 439 ? 36.031 -39.844 -31.203 1 43.38 439 GLU B O 1
ATOM 8913 N N . PHE B 1 440 ? 35.938 -38.125 -30.109 1 43.91 440 PHE B N 1
ATOM 8914 C CA . PHE B 1 440 ? 34.781 -38.781 -29.531 1 43.91 440 PHE B CA 1
ATOM 8915 C C . PHE B 1 440 ? 33.75 -39.125 -30.594 1 43.91 440 PHE B C 1
ATOM 8917 O O . PHE B 1 440 ? 32.906 -38.312 -30.953 1 43.91 440 PHE B O 1
ATOM 8924 N N . GLU B 1 441 ? 34.25 -39.531 -31.75 1 44.62 441 GLU B N 1
ATOM 8925 C CA . GLU B 1 441 ? 33.312 -40.156 -32.688 1 44.62 441 GLU B CA 1
ATOM 8926 C C . GLU B 1 441 ? 32.312 -41.031 -31.953 1 44.62 441 GLU B C 1
ATOM 8928 O O . GLU B 1 441 ? 32.688 -42 -31.297 1 44.62 441 GLU B O 1
ATOM 8933 N N . LEU B 1 442 ? 31.25 -40.656 -31.344 1 49.81 442 LEU B N 1
ATOM 8934 C CA . LEU B 1 442 ? 30.031 -41.375 -31 1 49.81 442 LEU B CA 1
ATOM 8935 C C . LEU B 1 442 ? 29.922 -42.656 -31.828 1 49.81 442 LEU B C 1
ATOM 8937 O O . LEU B 1 442 ? 28.844 -43.25 -31.906 1 49.81 442 LEU B O 1
ATOM 8941 N N . THR B 1 443 ? 30.844 -42.906 -32.719 1 44.69 443 THR B N 1
ATOM 8942 C CA . THR B 1 443 ? 30.844 -44.094 -33.562 1 44.69 443 THR B CA 1
ATOM 8943 C C . THR B 1 443 ? 30.531 -45.344 -32.75 1 44.69 443 THR B C 1
ATOM 8945 O O . THR B 1 443 ? 30.062 -46.344 -33.312 1 44.69 443 THR B O 1
ATOM 8948 N N . ASP B 1 444 ? 31.125 -45.469 -31.656 1 46.59 444 ASP B N 1
ATOM 8949 C CA . ASP B 1 444 ? 31.031 -46.75 -30.969 1 46.59 444 ASP B CA 1
ATOM 8950 C C . ASP B 1 444 ? 29.656 -46.938 -30.328 1 46.59 444 ASP B C 1
ATOM 8952 O O . ASP B 1 444 ? 29.484 -47.812 -29.469 1 46.59 444 ASP B O 1
ATOM 8956 N N . PHE B 1 445 ? 28.953 -45.969 -30.422 1 50.88 445 PHE B N 1
ATOM 8957 C CA . PHE B 1 445 ? 27.641 -46.188 -29.828 1 50.88 445 PHE B CA 1
ATOM 8958 C C . PHE B 1 445 ? 26.828 -47.188 -30.641 1 50.88 445 PHE B C 1
ATOM 8960 O O . PHE B 1 445 ? 26.531 -46.938 -31.812 1 50.88 445 PHE B O 1
ATOM 8967 N N . GLU B 1 446 ? 26.984 -48.375 -30.297 1 54.5 446 GLU B N 1
ATOM 8968 C CA . GLU B 1 446 ? 26.109 -49.375 -30.906 1 54.5 446 GLU B CA 1
ATOM 8969 C C . GLU B 1 446 ? 24.641 -48.969 -30.766 1 54.5 446 GLU B C 1
ATOM 8971 O O . GLU B 1 446 ? 24.141 -48.781 -29.641 1 54.5 446 GLU B O 1
ATOM 8976 N N . ASP B 1 447 ? 24.078 -48.562 -31.844 1 59.34 447 ASP B N 1
ATOM 8977 C CA . ASP B 1 447 ? 22.641 -48.281 -31.891 1 59.34 447 ASP B CA 1
ATOM 8978 C C . ASP B 1 447 ? 21.828 -49.531 -31.547 1 59.34 447 ASP B C 1
ATOM 8980 O O . ASP B 1 447 ? 22.219 -50.656 -31.859 1 59.34 447 ASP B O 1
ATOM 8984 N N . TYR B 1 448 ? 21.016 -49.312 -30.594 1 60.09 448 TYR B N 1
ATOM 8985 C CA . TYR B 1 448 ? 20.094 -50.406 -30.312 1 60.09 448 TYR B CA 1
ATOM 8986 C C . TYR B 1 448 ? 19.438 -50.906 -31.594 1 60.09 448 TYR B C 1
ATOM 8988 O O . TYR B 1 448 ? 18.891 -50.125 -32.375 1 60.09 448 TYR B O 1
ATOM 8996 N N . GLU B 1 449 ? 19.859 -52.094 -32.125 1 57.53 449 GLU B N 1
ATOM 8997 C CA . GLU B 1 449 ? 19.156 -52.75 -33.219 1 57.53 449 GLU B CA 1
ATOM 8998 C C . GLU B 1 449 ? 18.188 -53.812 -32.688 1 57.53 449 GLU B C 1
ATOM 9000 O O . GLU B 1 449 ? 18.531 -54.594 -31.812 1 57.53 449 GLU B O 1
ATOM 9005 N N . ASP B 1 450 ? 16.891 -53.688 -32.75 1 52.59 450 ASP B N 1
ATOM 9006 C CA . ASP B 1 450 ? 15.891 -54.688 -32.375 1 52.59 450 ASP B CA 1
ATOM 9007 C C . ASP B 1 450 ? 16.141 -56.031 -33.062 1 52.59 450 ASP B C 1
ATOM 9009 O O . ASP B 1 450 ? 15.867 -56.188 -34.25 1 52.59 450 ASP B O 1
ATOM 9013 N N . GLU B 1 451 ? 17.203 -56.719 -32.812 1 47.06 451 GLU B N 1
ATOM 9014 C CA . GLU B 1 451 ? 17.562 -58 -33.406 1 47.06 451 GLU B CA 1
ATOM 9015 C C . GLU B 1 451 ? 16.406 -59 -33.344 1 47.06 451 GLU B C 1
ATOM 9017 O O . GLU B 1 451 ? 16.562 -60.156 -33.688 1 47.06 451 GLU B O 1
ATOM 9022 N N . ASN B 1 452 ? 15.453 -58.938 -32.562 1 43.22 452 ASN B N 1
ATOM 9023 C CA . ASN B 1 452 ? 14.531 -60.062 -32.656 1 43.22 452 ASN B CA 1
ATOM 9024 C C . ASN B 1 452 ? 14.148 -60.375 -34.094 1 43.22 452 ASN B C 1
ATOM 9026 O O . ASN B 1 452 ? 13.375 -61.281 -34.344 1 43.22 452 ASN B O 1
ATOM 9030 N N . ALA B 1 453 ? 14.328 -59.562 -35.125 1 38.69 453 ALA B N 1
ATOM 9031 C CA . ALA B 1 453 ? 14.008 -60.031 -36.469 1 38.69 453 ALA B CA 1
ATOM 9032 C C . ALA B 1 453 ? 14.922 -61.188 -36.875 1 38.69 453 ALA B C 1
ATOM 9034 O O . ALA B 1 453 ? 14.469 -62.156 -37.469 1 38.69 453 ALA B O 1
ATOM 9035 N N . ASP B 1 454 ? 16.297 -61.094 -36.875 1 32.91 454 ASP B N 1
ATOM 9036 C CA . ASP B 1 454 ? 17.172 -62.031 -37.594 1 32.91 454 ASP B CA 1
ATOM 9037 C C . ASP B 1 454 ? 17.516 -63.25 -36.719 1 32.91 454 ASP B C 1
ATOM 9039 O O . ASP B 1 454 ? 18.078 -64.25 -37.188 1 32.91 454 ASP B O 1
ATOM 9043 N N . ILE B 1 455 ? 17.844 -63.094 -35.438 1 35.25 455 ILE B N 1
ATOM 9044 C CA . ILE B 1 455 ? 18.594 -64.188 -34.906 1 35.25 455 ILE B CA 1
ATOM 9045 C C . ILE B 1 455 ? 17.797 -65.5 -35.062 1 35.25 455 ILE B C 1
ATOM 9047 O O . ILE B 1 455 ? 18.328 -66.5 -35.5 1 35.25 455 ILE B O 1
ATOM 9051 N N . PHE B 1 456 ? 16.875 -65.875 -34.031 1 30.86 456 PHE B N 1
ATOM 9052 C CA . PHE B 1 456 ? 16.391 -67.25 -33.906 1 30.86 456 PHE B CA 1
ATOM 9053 C C . PHE B 1 456 ? 15.266 -67.5 -34.906 1 30.86 456 PHE B C 1
ATOM 9055 O O . PHE B 1 456 ? 14.094 -67.562 -34.531 1 30.86 456 PHE B O 1
ATOM 9062 N N . ALA B 1 457 ? 15.219 -66.875 -35.969 1 32.72 457 ALA B N 1
ATOM 9063 C CA . ALA B 1 457 ? 14.273 -67.375 -36.969 1 32.72 457 ALA B CA 1
ATOM 9064 C C . ALA B 1 457 ? 14.445 -68.938 -37.125 1 32.72 457 ALA B C 1
ATOM 9066 O O . ALA B 1 457 ? 15.391 -69.375 -37.75 1 32.72 457 ALA B O 1
ATOM 9067 N N . ASP B 1 458 ? 14.477 -69.625 -36.062 1 30.27 458 ASP B N 1
ATOM 9068 C CA . ASP B 1 458 ? 14.234 -71 -36.5 1 30.27 458 ASP B CA 1
ATOM 9069 C C . ASP B 1 458 ? 13.219 -71 -37.656 1 30.27 458 ASP B C 1
ATOM 9071 O O . ASP B 1 458 ? 12.25 -70.25 -37.656 1 30.27 458 ASP B O 1
ATOM 9075 N N . PRO B 1 459 ? 13.625 -71.5 -38.812 1 31.31 459 PRO B N 1
ATOM 9076 C CA . PRO B 1 459 ? 12.75 -71.75 -39.938 1 31.31 459 PRO B CA 1
ATOM 9077 C C . PRO B 1 459 ? 11.414 -72.375 -39.531 1 31.31 459 PRO B C 1
ATOM 9079 O O . PRO B 1 459 ? 10.789 -73.125 -40.312 1 31.31 459 PRO B O 1
ATOM 9082 N N . VAL B 1 460 ? 11.133 -72.562 -38.25 1 31.72 460 VAL B N 1
ATOM 9083 C CA . VAL B 1 460 ? 9.875 -73.312 -38.125 1 31.72 460 VAL B CA 1
ATOM 9084 C C . VAL B 1 460 ? 8.875 -72.812 -39.156 1 31.72 460 VAL B C 1
ATOM 9086 O O . VAL B 1 460 ? 9.039 -71.688 -39.688 1 31.72 460 VAL B O 1
ATOM 9089 N N . SER B 1 461 ? 7.676 -73.625 -39.188 1 32.16 461 SER B N 1
ATOM 9090 C CA . SER B 1 461 ? 6.551 -73.625 -40.125 1 32.16 461 SER B CA 1
ATOM 9091 C C . SER B 1 461 ? 5.98 -72.25 -40.281 1 32.16 461 SER B C 1
ATOM 9093 O O . SER B 1 461 ? 5.746 -71.562 -39.281 1 32.16 461 SER B O 1
ATOM 9095 N N . ALA B 1 462 ? 6.449 -71.375 -41.156 1 33.09 462 ALA B N 1
ATOM 9096 C CA . ALA B 1 462 ? 5.711 -70.375 -41.844 1 33.09 462 ALA B CA 1
ATOM 9097 C C . ALA B 1 462 ? 4.211 -70.5 -41.594 1 33.09 462 ALA B C 1
ATOM 9099 O O . ALA B 1 462 ? 3.543 -71.312 -42.219 1 33.09 462 ALA B O 1
ATOM 9100 N N . SER B 1 463 ? 3.797 -70.625 -40.5 1 34.72 463 SER B N 1
ATOM 9101 C CA . SER B 1 463 ? 2.359 -70.438 -40.406 1 34.72 463 SER B CA 1
ATOM 9102 C C . SER B 1 463 ? 1.933 -69.312 -41.344 1 34.72 463 SER B C 1
ATOM 9104 O O . SER B 1 463 ? 2.654 -68.312 -41.5 1 34.72 463 SER B O 1
ATOM 9106 N N . GLU B 1 464 ? 1.247 -69.562 -42.375 1 35.75 464 GLU B N 1
ATOM 9107 C CA . GLU B 1 464 ? 0.594 -68.812 -43.438 1 35.75 464 GLU B CA 1
ATOM 9108 C C . GLU B 1 464 ? 0.157 -67.438 -42.938 1 35.75 464 GLU B C 1
ATOM 9110 O O . GLU B 1 464 ? -0.852 -67.312 -42.219 1 35.75 464 GLU B O 1
ATOM 9115 N N . VAL B 1 465 ? 1.051 -66.688 -42.375 1 41.44 465 VAL B N 1
ATOM 9116 C CA . VAL B 1 465 ? 0.674 -65.312 -42.188 1 41.44 465 VAL B CA 1
ATOM 9117 C C . VAL B 1 465 ? -0.181 -64.812 -43.344 1 41.44 465 VAL B C 1
ATOM 9119 O O . VAL B 1 465 ? 0.282 -64.812 -44.5 1 41.44 465 VAL B O 1
ATOM 9122 N N . CYS B 1 466 ? -1.377 -65.125 -43.344 1 42.66 466 CYS B N 1
ATOM 9123 C CA . CYS B 1 466 ? -2.268 -64.625 -44.375 1 42.66 466 CYS B CA 1
ATOM 9124 C C . CYS B 1 466 ? -1.994 -63.125 -44.688 1 42.66 466 CYS B C 1
ATOM 9126 O O . CYS B 1 466 ? -2.068 -62.281 -43.781 1 42.66 466 CYS B O 1
ATOM 9128 N N . VAL B 1 467 ? -0.92 -62.812 -45.438 1 54.19 467 VAL B N 1
ATOM 9129 C CA . VAL B 1 467 ? -0.733 -61.469 -45.969 1 54.19 467 VAL B CA 1
ATOM 9130 C C . VAL B 1 467 ? -2.064 -60.938 -46.5 1 54.19 467 VAL B C 1
ATOM 9132 O O . VAL B 1 467 ? -2.715 -61.594 -47.344 1 54.19 467 VAL B O 1
ATOM 9135 N N . TYR B 1 468 ? -2.717 -60.094 -45.75 1 58.47 468 TYR B N 1
ATOM 9136 C CA . TYR B 1 468 ? -3.91 -59.438 -46.312 1 58.47 468 TYR B CA 1
ATOM 9137 C C . TYR B 1 468 ? -3.553 -58.531 -47.469 1 58.47 468 TYR B C 1
ATOM 9139 O O . TYR B 1 468 ? -2.447 -57.969 -47.5 1 58.47 468 TYR B O 1
ATOM 9147 N N . PRO B 1 469 ? -4.305 -58.562 -48.594 1 70.44 469 PRO B N 1
ATOM 9148 C CA . PRO B 1 469 ? -5.645 -59.156 -48.688 1 70.44 469 PRO B CA 1
ATOM 9149 C C . PRO B 1 469 ? -5.613 -60.625 -49.125 1 70.44 469 PRO B C 1
ATOM 9151 O O . PRO B 1 469 ? -4.789 -61 -49.938 1 70.44 469 PRO B O 1
ATOM 9154 N N . ALA B 1 470 ? -6.191 -61.531 -48.406 1 72.94 470 ALA B N 1
ATOM 9155 C CA . ALA B 1 470 ? -6.262 -62.969 -48.719 1 72.94 470 ALA B CA 1
ATOM 9156 C C . ALA B 1 470 ? -7.668 -63.344 -49.156 1 72.94 470 ALA B C 1
ATOM 9158 O O . ALA B 1 470 ? -8.656 -62.906 -48.594 1 72.94 470 ALA B O 1
ATOM 9159 N N . ALA B 1 471 ? -7.801 -63.969 -50.375 1 79.69 471 ALA B N 1
ATOM 9160 C CA . ALA B 1 471 ? -9.086 -64.438 -50.906 1 79.69 471 ALA B CA 1
ATOM 9161 C C . ALA B 1 471 ? -9.648 -65.562 -50 1 79.69 471 ALA B C 1
ATOM 9163 O O . ALA B 1 471 ? -8.898 -66.375 -49.5 1 79.69 471 ALA B O 1
ATOM 9164 N N . CYS B 1 472 ? -10.859 -65.375 -49.656 1 82.12 472 CYS B N 1
ATOM 9165 C CA . CYS B 1 472 ? -11.508 -66.375 -48.875 1 82.12 472 CYS B CA 1
ATOM 9166 C C . CYS B 1 472 ? -12.867 -66.75 -49.469 1 82.12 472 CYS B C 1
ATOM 9168 O O . CYS B 1 472 ? -13.43 -66 -50.25 1 82.12 472 CYS B O 1
ATOM 9170 N N . ARG B 1 473 ? -13.227 -68 -49.281 1 85.25 473 ARG B N 1
ATOM 9171 C CA . ARG B 1 473 ? -14.523 -68.5 -49.719 1 85.25 473 ARG B CA 1
ATOM 9172 C C . ARG B 1 473 ? -15.453 -68.75 -48.531 1 85.25 473 ARG B C 1
ATOM 9174 O O . ARG B 1 473 ? -15.031 -69.188 -47.469 1 85.25 473 ARG B O 1
ATOM 9181 N N . VAL B 1 474 ? -16.672 -68.312 -48.688 1 88.25 474 VAL B N 1
ATOM 9182 C CA . VAL B 1 474 ? -17.656 -68.438 -47.594 1 88.25 474 VAL B CA 1
ATOM 9183 C C . VAL B 1 474 ? -18.141 -69.875 -47.5 1 88.25 474 VAL B C 1
ATOM 9185 O O . VAL B 1 474 ? -18.594 -70.438 -48.5 1 88.25 474 VAL B O 1
ATOM 9188 N N . VAL B 1 475 ? -17.969 -70.438 -46.312 1 81.75 475 VAL B N 1
ATOM 9189 C CA . VAL B 1 475 ? -18.391 -71.812 -46.094 1 81.75 475 VAL B CA 1
ATOM 9190 C C . VAL B 1 475 ? -19.812 -71.812 -45.531 1 81.75 475 VAL B C 1
ATOM 9192 O O . VAL B 1 475 ? -20.609 -72.688 -45.875 1 81.75 475 VAL B O 1
ATOM 9195 N N . TYR B 1 476 ? -20.141 -70.812 -44.656 1 84.75 476 TYR B N 1
ATOM 9196 C CA . TYR B 1 476 ? -21.469 -70.75 -44.094 1 84.75 476 TYR B CA 1
ATOM 9197 C C . TYR B 1 476 ? -22.062 -69.375 -44.344 1 84.75 476 TYR B C 1
ATOM 9199 O O . TYR B 1 476 ? -21.359 -68.375 -44.25 1 84.75 476 TYR B O 1
ATOM 9207 N N . SER B 1 477 ? -23.312 -69.438 -44.75 1 85.69 477 SER B N 1
ATOM 9208 C CA . SER B 1 477 ? -23.969 -68.125 -44.938 1 85.69 477 SER B CA 1
ATOM 9209 C C . SER B 1 477 ? -24.188 -67.438 -43.625 1 85.69 477 SER B C 1
ATOM 9211 O O . SER B 1 477 ? -24.406 -68.062 -42.594 1 85.69 477 SER B O 1
ATOM 9213 N N . TYR B 1 478 ? -23.969 -66.188 -43.594 1 85.88 478 TYR B N 1
ATOM 9214 C CA . TYR B 1 478 ? -24.156 -65.312 -42.438 1 85.88 478 TYR B CA 1
ATOM 9215 C C . TYR B 1 478 ? -24.953 -64.062 -42.781 1 85.88 478 TYR B C 1
ATOM 9217 O O . TYR B 1 478 ? -24.703 -63.438 -43.812 1 85.88 478 TYR B O 1
ATOM 9225 N N . GLN B 1 479 ? -26.016 -63.781 -42.062 1 85.06 479 GLN B N 1
ATOM 9226 C CA . GLN B 1 479 ? -26.797 -62.562 -42.219 1 85.06 479 GLN B CA 1
ATOM 9227 C C . GLN B 1 479 ? -26.359 -61.5 -41.219 1 85.06 479 GLN B C 1
ATOM 9229 O O . GLN B 1 479 ? -26.359 -61.75 -40 1 85.06 479 GLN B O 1
ATOM 9234 N N . ALA B 1 480 ? -25.953 -60.312 -41.75 1 84.94 480 ALA B N 1
ATOM 9235 C CA . ALA B 1 480 ? -25.453 -59.219 -40.906 1 84.94 480 ALA B CA 1
ATOM 9236 C C . ALA B 1 480 ? -26.516 -58.719 -39.938 1 84.94 480 ALA B C 1
ATOM 9238 O O . ALA B 1 480 ? -27.688 -58.562 -40.312 1 84.94 480 ALA B O 1
ATOM 9239 N N . SER B 1 481 ? -26.141 -58.781 -38.594 1 77.75 481 SER B N 1
ATOM 9240 C CA . SER B 1 481 ? -27.062 -58.281 -37.594 1 77.75 481 SER B CA 1
ATOM 9241 C C . SER B 1 481 ? -26.812 -56.812 -37.312 1 77.75 481 SER B C 1
ATOM 9243 O O . SER B 1 481 ? -27.719 -56.094 -36.875 1 77.75 481 SER B O 1
ATOM 9245 N N . GLN B 1 482 ? -25.609 -56.406 -37.531 1 81.38 482 GLN B N 1
ATOM 9246 C CA . GLN B 1 482 ? -25.234 -55.031 -37.281 1 81.38 482 GLN B CA 1
ATOM 9247 C C . GLN B 1 482 ? -24.812 -54.312 -38.562 1 81.38 482 GLN B C 1
ATOM 9249 O O . GLN B 1 482 ? -24.547 -54.969 -39.562 1 81.38 482 GLN B O 1
ATOM 9254 N N . SER B 1 483 ? -24.844 -52.969 -38.5 1 82.25 483 SER B N 1
ATOM 9255 C CA . SER B 1 483 ? -24.578 -52.156 -39.688 1 82.25 483 SER B CA 1
ATOM 9256 C C . SER B 1 483 ? -23.141 -52.312 -40.156 1 82.25 483 SER B C 1
ATOM 9258 O O . SER B 1 483 ? -22.844 -52.125 -41.344 1 82.25 483 SER B O 1
ATOM 9260 N N . ASP B 1 484 ? -22.203 -52.75 -39.219 1 82.69 484 ASP B N 1
ATOM 9261 C CA . ASP B 1 484 ? -20.797 -52.875 -39.625 1 82.69 484 ASP B CA 1
ATOM 9262 C C . ASP B 1 484 ? -20.484 -54.281 -40.125 1 82.69 484 ASP B C 1
ATOM 9264 O O . ASP B 1 484 ? -19.359 -54.562 -40.531 1 82.69 484 ASP B O 1
ATOM 9268 N N . GLU B 1 485 ? -21.484 -55.031 -40.094 1 87.31 485 GLU B N 1
ATOM 9269 C CA . GLU B 1 485 ? -21.297 -56.438 -40.5 1 87.31 485 GLU B CA 1
ATOM 9270 C C . GLU B 1 485 ? -21.734 -56.625 -41.969 1 87.31 485 GLU B C 1
ATOM 9272 O O . GLU B 1 485 ? -22.453 -55.781 -42.5 1 87.31 485 GLU B O 1
ATOM 9277 N N . LEU B 1 486 ? -21.203 -57.625 -42.625 1 87.44 486 LEU B N 1
ATOM 9278 C CA . LEU B 1 486 ? -21.547 -57.969 -44.031 1 87.44 486 LEU B CA 1
ATOM 9279 C C . LEU B 1 486 ? -22.25 -59.312 -44.094 1 87.44 486 LEU B C 1
ATOM 9281 O O . LEU B 1 486 ? -21.844 -60.281 -43.438 1 87.44 486 LEU B O 1
ATOM 9285 N N . SER B 1 487 ? -23.406 -59.281 -44.75 1 88.38 487 SER B N 1
ATOM 9286 C CA . SER B 1 487 ? -24.078 -60.562 -45 1 88.38 487 SER B CA 1
ATOM 9287 C C . SER B 1 487 ? -23.391 -61.344 -46.125 1 88.38 487 SER B C 1
ATOM 9289 O O . SER B 1 487 ? -23.047 -60.781 -47.156 1 88.38 487 SER B O 1
ATOM 9291 N N . ILE B 1 488 ? -22.984 -62.531 -45.812 1 86.56 488 ILE B N 1
ATOM 9292 C CA . ILE B 1 488 ? -22.297 -63.375 -46.781 1 86.56 488 ILE B CA 1
ATOM 9293 C C . ILE B 1 488 ? -23.078 -64.625 -47.062 1 86.56 488 ILE B C 1
ATOM 9295 O O . ILE B 1 488 ? -23.844 -65.125 -46.188 1 86.56 488 ILE B O 1
ATOM 9299 N N . THR B 1 489 ? -23.109 -65.125 -48.312 1 87.12 489 THR B N 1
ATOM 9300 C CA . THR B 1 489 ? -23.781 -66.375 -48.75 1 87.12 489 THR B CA 1
ATOM 9301 C C . THR B 1 489 ? -22.75 -67.438 -49.062 1 87.12 489 THR B C 1
ATOM 9303 O O . THR B 1 489 ? -21.641 -67.125 -49.5 1 87.12 489 THR B O 1
ATOM 9306 N N . GLU B 1 490 ? -23.141 -68.688 -48.719 1 85.69 490 GLU B N 1
ATOM 9307 C CA . GLU B 1 490 ? -22.281 -69.812 -48.938 1 85.69 490 GLU B CA 1
ATOM 9308 C C . GLU B 1 490 ? -21.797 -69.875 -50.406 1 85.69 490 GLU B C 1
ATOM 9310 O O . GLU B 1 490 ? -22.609 -69.75 -51.312 1 85.69 490 GLU B O 1
ATOM 9315 N N . GLY B 1 491 ? -20.484 -70.062 -50.562 1 83.38 491 GLY B N 1
ATOM 9316 C CA . GLY B 1 491 ? -19.891 -70.188 -51.875 1 83.38 491 GLY B CA 1
ATOM 9317 C C . GLY B 1 491 ? -19.359 -68.875 -52.438 1 83.38 491 GLY B C 1
ATOM 9318 O O . GLY B 1 491 ? -18.656 -68.875 -53.438 1 83.38 491 GLY B O 1
ATOM 9319 N N . GLU B 1 492 ? -19.625 -67.875 -51.719 1 87.56 492 GLU B N 1
ATOM 9320 C CA . GLU B 1 492 ? -19.188 -66.562 -52.188 1 87.56 492 GLU B CA 1
ATOM 9321 C C . GLU B 1 492 ? -17.688 -66.312 -51.906 1 87.56 492 GLU B C 1
ATOM 9323 O O . GLU B 1 492 ? -17.172 -66.812 -50.906 1 87.56 492 GLU B O 1
ATOM 9328 N N . GLU B 1 493 ? -17.016 -65.75 -52.844 1 87.56 493 GLU B N 1
ATOM 9329 C CA . GLU B 1 493 ? -15.609 -65.438 -52.656 1 87.56 493 GLU B CA 1
ATOM 9330 C C . GLU B 1 493 ? -15.422 -64 -52.125 1 87.56 493 GLU B C 1
ATOM 9332 O O . GLU B 1 493 ? -16 -63.062 -52.688 1 87.56 493 GLU B O 1
ATOM 9337 N N . LEU B 1 494 ? -14.734 -63.906 -51 1 87 494 LEU B N 1
ATOM 9338 C CA . LEU B 1 494 ? -14.469 -62.594 -50.344 1 87 494 LEU B CA 1
ATOM 9339 C C . LEU B 1 494 ? -12.977 -62.344 -50.25 1 87 494 LEU B C 1
ATOM 9341 O O . LEU B 1 494 ? -12.164 -63.219 -50.5 1 87 494 LEU B O 1
ATOM 9345 N N . GLU B 1 495 ? -12.648 -61.094 -50.031 1 86.19 495 GLU B N 1
ATOM 9346 C CA . GLU B 1 495 ? -11.266 -60.688 -49.781 1 86.19 495 GLU B CA 1
ATOM 9347 C C . GLU B 1 495 ? -11.094 -60.156 -48.344 1 86.19 495 GLU B C 1
ATOM 9349 O O . GLU B 1 495 ? -11.773 -59.219 -47.938 1 86.19 495 GLU B O 1
ATOM 9354 N N . VAL B 1 496 ? -10.273 -60.844 -47.625 1 81.81 496 VAL B N 1
ATOM 9355 C CA . VAL B 1 496 ? -9.984 -60.406 -46.281 1 81.81 496 VAL B CA 1
ATOM 9356 C C . VAL B 1 496 ? -8.977 -59.25 -46.312 1 81.81 496 VAL B C 1
ATOM 9358 O O . VAL B 1 496 ? -7.859 -59.406 -46.812 1 81.81 496 VAL B O 1
ATOM 9361 N N . ILE B 1 497 ? -9.32 -58.062 -45.906 1 79.06 497 ILE B N 1
ATOM 9362 C CA . ILE B 1 497 ? -8.477 -56.875 -45.938 1 79.06 497 ILE B CA 1
ATOM 9363 C C . ILE B 1 497 ? -7.582 -56.812 -44.719 1 79.06 497 ILE B C 1
ATOM 9365 O O . ILE B 1 497 ? -6.383 -56.562 -44.812 1 79.06 497 ILE B O 1
ATOM 9369 N N . GLU B 1 498 ? -8.172 -56.906 -43.562 1 73.25 498 GLU B N 1
ATOM 9370 C CA . GLU B 1 498 ? -7.402 -56.812 -42.344 1 73.25 498 GLU B CA 1
ATOM 9371 C C . GLU B 1 498 ? -8.031 -57.656 -41.219 1 73.25 498 GLU B C 1
ATOM 9373 O O . GLU B 1 498 ? -9.195 -58.031 -41.312 1 73.25 498 GLU B O 1
ATOM 9378 N N . ASP B 1 499 ? -7.125 -57.969 -40.312 1 68.38 499 ASP B N 1
ATOM 9379 C CA . ASP B 1 499 ? -7.645 -58.625 -39.094 1 68.38 499 ASP B CA 1
ATOM 9380 C C . ASP B 1 499 ? -8.578 -57.719 -38.344 1 68.38 499 ASP B C 1
ATOM 9382 O O . ASP B 1 499 ? -8.266 -56.531 -38.125 1 68.38 499 ASP B O 1
ATOM 9386 N N . GLY B 1 500 ? -9.82 -57.812 -38.406 1 61.97 500 GLY B N 1
ATOM 9387 C CA . GLY B 1 500 ? -10.805 -56.969 -37.75 1 61.97 500 GLY B CA 1
ATOM 9388 C C . GLY B 1 500 ? -10.398 -56.594 -36.312 1 61.97 500 GLY B C 1
ATOM 9389 O O . GLY B 1 500 ? -9.477 -57.156 -35.75 1 61.97 500 GLY B O 1
ATOM 9390 N N . ASP B 1 501 ? -10.906 -55.438 -35.781 1 70.12 501 ASP B N 1
ATOM 9391 C CA . ASP B 1 501 ? -10.742 -54.906 -34.438 1 70.12 501 ASP B CA 1
ATOM 9392 C C . ASP B 1 501 ? -11.469 -55.781 -33.406 1 70.12 501 ASP B C 1
ATOM 9394 O O . ASP B 1 501 ? -11.289 -55.625 -32.188 1 70.12 501 ASP B O 1
ATOM 9398 N N . VAL B 1 502 ? -12.312 -56.719 -33.875 1 71.38 502 VAL B N 1
ATOM 9399 C CA . VAL B 1 502 ? -13.117 -57.594 -33.031 1 71.38 502 VAL B CA 1
ATOM 9400 C C . VAL B 1 502 ? -12.562 -59.031 -33.094 1 71.38 502 VAL B C 1
ATOM 9402 O O . VAL B 1 502 ? -12.109 -59.469 -34.156 1 71.38 502 VAL B O 1
ATOM 9405 N N . GLU B 1 503 ? -12.453 -59.594 -31.906 1 73.5 503 GLU B N 1
ATOM 9406 C CA . GLU B 1 503 ? -11.93 -60.938 -31.844 1 73.5 503 GLU B CA 1
ATOM 9407 C C . GLU B 1 503 ? -12.742 -61.906 -32.719 1 73.5 503 GLU B C 1
ATOM 9409 O O . GLU B 1 503 ? -13.977 -61.875 -32.688 1 73.5 503 GLU B O 1
ATOM 9414 N N . ASP B 1 504 ? -12.211 -62.688 -33.5 1 73.81 504 ASP B N 1
ATOM 9415 C CA . ASP B 1 504 ? -12.789 -63.781 -34.281 1 73.81 504 ASP B CA 1
ATOM 9416 C C . ASP B 1 504 ? -13.586 -63.219 -35.469 1 73.81 504 ASP B C 1
ATOM 9418 O O . ASP B 1 504 ? -14.406 -63.938 -36.031 1 73.81 504 ASP B O 1
ATOM 9422 N N . TRP B 1 505 ? -13.461 -61.969 -35.656 1 77.44 505 TRP B N 1
ATOM 9423 C CA . TRP B 1 505 ? -14.141 -61.375 -36.812 1 77.44 505 TRP B CA 1
ATOM 9424 C C . TRP B 1 505 ? -13.133 -60.781 -37.812 1 77.44 505 TRP B C 1
ATOM 9426 O O . TRP B 1 505 ? -12.07 -60.312 -37.406 1 77.44 505 TRP B O 1
ATOM 9436 N N . LEU B 1 506 ? -13.312 -60.938 -39 1 81.31 506 LEU B N 1
ATOM 9437 C CA . LEU B 1 506 ? -12.445 -60.406 -40.062 1 81.31 506 LEU B CA 1
ATOM 9438 C C . LEU B 1 506 ? -13.141 -59.312 -40.844 1 81.31 506 LEU B C 1
ATOM 9440 O O . LEU B 1 506 ? -14.359 -59.312 -41 1 81.31 506 LEU B O 1
ATOM 9444 N N . LYS B 1 507 ? -12.422 -58.375 -41.219 1 85.31 507 LYS B N 1
ATOM 9445 C CA . LYS B 1 507 ? -12.945 -57.344 -42.125 1 85.31 507 LYS B CA 1
ATOM 9446 C C . LYS B 1 507 ? -12.75 -57.781 -43.594 1 85.31 507 LYS B C 1
ATOM 9448 O O . LYS B 1 507 ? -11.617 -58 -44.031 1 85.31 507 LYS B O 1
ATOM 9453 N N . VAL B 1 508 ? -13.867 -57.969 -44.281 1 87.69 508 VAL B N 1
ATOM 9454 C CA . VAL B 1 508 ? -13.797 -58.531 -45.625 1 87.69 508 VAL B CA 1
ATOM 9455 C C . VAL B 1 508 ? -14.461 -57.562 -46.625 1 87.69 508 VAL B C 1
ATOM 9457 O O . VAL B 1 508 ? -15.242 -56.719 -46.219 1 87.69 508 VAL B O 1
ATOM 9460 N N . CYS B 1 509 ? -14.031 -57.625 -47.812 1 87.38 509 CYS B N 1
ATOM 9461 C CA . CYS B 1 509 ? -14.617 -56.906 -48.906 1 87.38 509 CYS B CA 1
ATOM 9462 C C . CYS B 1 509 ? -15.234 -57.844 -49.938 1 87.38 509 CYS B C 1
ATOM 9464 O O . CYS B 1 509 ? -14.594 -58.812 -50.375 1 87.38 509 CYS B O 1
ATOM 9466 N N . ASN B 1 510 ? -16.547 -57.688 -50.219 1 85.06 510 ASN B N 1
ATOM 9467 C CA . ASN B 1 510 ? -17.203 -58.531 -51.219 1 85.06 510 ASN B CA 1
ATOM 9468 C C . ASN B 1 510 ? -16.953 -58.031 -52.625 1 85.06 510 ASN B C 1
ATOM 9470 O O . ASN B 1 510 ? -16.312 -56.969 -52.812 1 85.06 510 ASN B O 1
ATOM 9474 N N . SER B 1 511 ? -17.297 -58.875 -53.594 1 80.94 511 SER B N 1
ATOM 9475 C CA . SER B 1 511 ? -17.062 -58.562 -55 1 80.94 511 SER B CA 1
ATOM 9476 C C . SER B 1 511 ? -17.719 -57.25 -55.406 1 80.94 511 SER B C 1
ATOM 9478 O O . SER B 1 511 ? -17.281 -56.594 -56.344 1 80.94 511 SER B O 1
ATOM 9480 N N . CYS B 1 512 ? -18.703 -56.812 -54.562 1 79.75 512 CYS B N 1
ATOM 9481 C CA . CYS B 1 512 ? -19.406 -55.594 -54.875 1 79.75 512 CYS B CA 1
ATOM 9482 C C . CYS B 1 512 ? -18.734 -54.406 -54.219 1 79.75 512 CYS B C 1
ATOM 9484 O O . CYS B 1 512 ? -19.188 -53.25 -54.344 1 79.75 512 CYS B O 1
ATOM 9486 N N . GLY B 1 513 ? -17.625 -54.656 -53.469 1 81.81 513 GLY B N 1
ATOM 9487 C CA . GLY B 1 513 ? -16.891 -53.562 -52.844 1 81.81 513 GLY B CA 1
ATOM 9488 C C . GLY B 1 513 ? -17.375 -53.219 -51.438 1 81.81 513 GLY B C 1
ATOM 9489 O O . GLY B 1 513 ? -16.938 -52.219 -50.844 1 81.81 513 GLY B O 1
ATOM 9490 N N . GLN B 1 514 ? -18.312 -53.938 -50.969 1 86.31 514 GLN B N 1
ATOM 9491 C CA . GLN B 1 514 ? -18.812 -53.688 -49.625 1 86.31 514 GLN B CA 1
ATOM 9492 C C . GLN B 1 514 ? -17.875 -54.281 -48.562 1 86.31 514 GLN B C 1
ATOM 9494 O O . GLN B 1 514 ? -17.453 -55.438 -48.688 1 86.31 514 GLN B O 1
ATOM 9499 N N . VAL B 1 515 ? -17.516 -53.375 -47.656 1 88.06 515 VAL B N 1
ATOM 9500 C CA . VAL B 1 515 ? -16.594 -53.781 -46.594 1 88.06 515 VAL B CA 1
ATOM 9501 C C . VAL B 1 515 ? -17.375 -54 -45.312 1 88.06 515 VAL B C 1
ATOM 9503 O O . VAL B 1 515 ? -18.25 -53.188 -44.969 1 88.06 515 VAL B O 1
ATOM 9506 N N . GLY B 1 516 ? -17.203 -55.094 -44.594 1 86.12 516 GLY B N 1
ATOM 9507 C CA . GLY B 1 516 ? -17.828 -55.375 -43.312 1 86.12 516 GLY B CA 1
ATOM 9508 C C . GLY B 1 516 ? -17.156 -56.5 -42.562 1 86.12 516 GLY B C 1
ATOM 9509 O O . GLY B 1 516 ? -16.234 -57.156 -43.094 1 86.12 516 GLY B O 1
ATOM 9510 N N . TYR B 1 517 ? -17.656 -56.656 -41.344 1 86.75 517 TYR B N 1
ATOM 9511 C CA . TYR B 1 517 ? -17.094 -57.719 -40.5 1 86.75 517 TYR B CA 1
ATOM 9512 C C . TYR B 1 517 ? -17.844 -59.031 -40.688 1 86.75 517 TYR B C 1
ATOM 9514 O O . TYR B 1 517 ? -19.078 -59.031 -40.781 1 86.75 517 TYR B O 1
ATOM 9522 N N . VAL B 1 518 ? -17.078 -60.125 -40.812 1 85.88 518 VAL B N 1
ATOM 9523 C CA . VAL B 1 518 ? -17.641 -61.469 -40.875 1 85.88 518 VAL B CA 1
ATOM 9524 C C . VAL B 1 518 ? -16.922 -62.375 -39.875 1 85.88 518 VAL B C 1
ATOM 9526 O O . VAL B 1 518 ? -15.734 -62.188 -39.625 1 85.88 518 VAL B O 1
ATOM 9529 N N . PRO B 1 519 ? -17.688 -63.25 -39.312 1 81.06 519 PRO B N 1
ATOM 9530 C CA . PRO B 1 519 ? -17.016 -64.188 -38.438 1 81.06 519 PRO B CA 1
ATOM 9531 C C . PRO B 1 519 ? -15.953 -65 -39.125 1 81.06 519 PRO B C 1
ATOM 9533 O O . PRO B 1 519 ? -16.203 -65.562 -40.219 1 81.06 519 PRO B O 1
ATOM 9536 N N . GLU B 1 520 ? -14.828 -65.125 -38.562 1 78.69 520 GLU B N 1
ATOM 9537 C CA . GLU B 1 520 ? -13.672 -65.812 -39.156 1 78.69 520 GLU B CA 1
ATOM 9538 C C . GLU B 1 520 ? -13.984 -67.25 -39.5 1 78.69 520 GLU B C 1
ATOM 9540 O O . GLU B 1 520 ? -13.531 -67.812 -40.5 1 78.69 520 GLU B O 1
ATOM 9545 N N . ARG B 1 521 ? -14.844 -67.938 -38.688 1 76.19 521 ARG B N 1
ATOM 9546 C CA . ARG B 1 521 ? -15.117 -69.375 -38.875 1 76.19 521 ARG B CA 1
ATOM 9547 C C . ARG B 1 521 ? -16.047 -69.625 -40.062 1 76.19 521 ARG B C 1
ATOM 9549 O O . ARG B 1 521 ? -16.234 -70.75 -40.469 1 76.19 521 ARG B O 1
ATOM 9556 N N . TYR B 1 522 ? -16.578 -68.625 -40.594 1 80.06 522 TYR B N 1
ATOM 9557 C CA . TYR B 1 522 ? -17.516 -68.75 -41.688 1 80.06 522 TYR B CA 1
ATOM 9558 C C . TYR B 1 522 ? -16.812 -68.625 -43.031 1 80.06 522 TYR B C 1
ATOM 9560 O O . TYR B 1 522 ? -17.438 -68.75 -44.094 1 80.06 522 TYR B O 1
ATOM 9568 N N . VAL B 1 523 ? -15.438 -68.312 -42.969 1 80.81 523 VAL B N 1
ATOM 9569 C CA . VAL B 1 523 ? -14.719 -68.125 -44.219 1 80.81 523 VAL B CA 1
ATOM 9570 C C . VAL B 1 523 ? -13.492 -69.062 -44.25 1 80.81 523 VAL B C 1
ATOM 9572 O O . VAL B 1 523 ? -12.93 -69.375 -43.188 1 80.81 523 VAL B O 1
ATOM 9575 N N . GLN B 1 524 ? -13.234 -69.688 -45.25 1 78.75 524 GLN B N 1
ATOM 9576 C CA . GLN B 1 524 ? -12.039 -70.5 -45.438 1 78.75 524 GLN B CA 1
ATOM 9577 C C . GLN B 1 524 ? -11.039 -69.75 -46.375 1 78.75 524 GLN B C 1
ATOM 9579 O O . GLN B 1 524 ? -11.391 -69.375 -47.469 1 78.75 524 GLN B O 1
ATOM 9584 N N . PHE B 1 525 ? -9.844 -69.688 -45.875 1 74.88 525 PHE B N 1
ATOM 9585 C CA . PHE B 1 525 ? -8.812 -69 -46.656 1 74.88 525 PHE B CA 1
ATOM 9586 C C . PHE B 1 525 ? -8.359 -69.875 -47.812 1 74.88 525 PHE B C 1
ATOM 9588 O O . PHE B 1 525 ? -8.188 -71.062 -47.656 1 74.88 525 PHE B O 1
ATOM 9595 N N . LEU B 1 526 ? -8.469 -69.562 -49.031 1 62.12 526 LEU B N 1
ATOM 9596 C CA . LEU B 1 526 ? -7.992 -70.312 -50.188 1 62.12 526 LEU B CA 1
ATOM 9597 C C . LEU B 1 526 ? -6.469 -70.312 -50.25 1 62.12 526 LEU B C 1
ATOM 9599 O O . LEU B 1 526 ? -5.859 -69.25 -50.531 1 62.12 526 LEU B O 1
ATOM 9603 N N . CYS B 1 527 ? -5.828 -70.875 -49.219 1 51.34 527 CYS B N 1
ATOM 9604 C CA . CYS B 1 527 ? -4.371 -71 -49.219 1 51.34 527 CYS B CA 1
ATOM 9605 C C . CYS B 1 527 ? -3.871 -71.5 -50.562 1 51.34 527 CYS B C 1
ATOM 9607 O O . CYS B 1 527 ? -4.332 -72.562 -51 1 51.34 527 CYS B O 1
ATOM 9609 N N . LEU B 1 528 ? -3.361 -70.875 -51.5 1 41.38 528 LEU B N 1
ATOM 9610 C CA . LEU B 1 528 ? -2.617 -71.5 -52.594 1 41.38 528 LEU B CA 1
ATOM 9611 C C . LEU B 1 528 ? -1.591 -72.5 -52.062 1 41.38 528 LEU B C 1
ATOM 9613 O O . LEU B 1 528 ? -0.798 -72.188 -51.188 1 41.38 528 LEU B O 1
ATOM 9617 N N . PRO B 1 529 ? -1.931 -73.875 -52.031 1 37.53 529 PRO B N 1
ATOM 9618 C CA . PRO B 1 529 ? -0.857 -74.812 -51.75 1 37.53 529 PRO B CA 1
ATOM 9619 C C . PRO B 1 529 ? 0.484 -74.375 -52.344 1 37.53 529 PRO B C 1
ATOM 9621 O O . PRO B 1 529 ? 0.521 -73.688 -53.344 1 37.53 529 PRO B O 1
ATOM 9624 N N . ALA B 1 530 ? 1.433 -74.312 -51.562 1 35.41 530 ALA B N 1
ATOM 9625 C CA . ALA B 1 530 ? 2.758 -74.375 -52.188 1 35.41 530 ALA B CA 1
ATOM 9626 C C . ALA B 1 530 ? 2.836 -75.5 -53.219 1 35.41 530 ALA B C 1
ATOM 9628 O O . ALA B 1 530 ? 2.279 -76.562 -53.031 1 35.41 530 ALA B O 1
ATOM 9629 N N . ASP B 1 531 ? 3.135 -75.312 -54.469 1 30.3 531 ASP B N 1
ATOM 9630 C CA . ASP B 1 531 ? 3.494 -76.188 -55.594 1 30.3 531 ASP B CA 1
ATOM 9631 C C . ASP B 1 531 ? 4.371 -77.312 -55.156 1 30.3 531 ASP B C 1
ATOM 9633 O O . ASP B 1 531 ? 5.531 -77.125 -54.781 1 30.3 531 ASP B O 1
ATOM 9637 N N . ASP B 1 532 ? 3.936 -78.188 -54.344 1 29.08 532 ASP B N 1
ATOM 9638 C CA . ASP B 1 532 ? 4.664 -79.438 -54.719 1 29.08 532 ASP B CA 1
ATOM 9639 C C . ASP B 1 532 ? 4.492 -79.75 -56.188 1 29.08 532 ASP B C 1
ATOM 9641 O O . ASP B 1 532 ? 3.369 -79.875 -56.688 1 29.08 532 ASP B O 1
ATOM 9645 N N . ALA B 1 533 ? 5.453 -79.625 -57.062 1 28.88 533 ALA B N 1
ATOM 9646 C CA . ALA B 1 533 ? 5.734 -79.938 -58.469 1 28.88 533 ALA B CA 1
ATOM 9647 C C . ALA B 1 533 ? 5.395 -81.375 -58.781 1 28.88 533 ALA B C 1
ATOM 9649 O O . ALA B 1 533 ? 5.77 -81.875 -59.812 1 28.88 533 ALA B O 1
ATOM 9650 N N . THR B 1 534 ? 4.875 -82.312 -58.031 1 26.2 534 THR B N 1
ATOM 9651 C CA . THR B 1 534 ? 4.977 -83.5 -58.844 1 26.2 534 THR B CA 1
ATOM 9652 C C . THR B 1 534 ? 4.16 -83.375 -60.125 1 26.2 534 THR B C 1
ATOM 9654 O O . THR B 1 534 ? 3.297 -82.5 -60.219 1 26.2 534 THR B O 1
ATOM 9657 N N . GLN B 1 535 ? 3.977 -84.625 -60.938 1 23.69 535 GLN B N 1
ATOM 9658 C CA . GLN B 1 535 ? 3.654 -85.125 -62.281 1 23.69 535 GLN B CA 1
ATOM 9659 C C . GLN B 1 535 ? 2.158 -85 -62.562 1 23.69 535 GLN B C 1
ATOM 9661 O O . GLN B 1 535 ? 1.345 -85.625 -61.906 1 23.69 535 GLN B O 1
ATOM 9666 N N . LEU B 1 536 ? 1.58 -83.875 -62.906 1 22.25 536 LEU B N 1
ATOM 9667 C CA . LEU B 1 536 ? 0.311 -83.688 -63.594 1 22.25 536 LEU B CA 1
ATOM 9668 C C . LEU B 1 536 ? 0.228 -84.625 -64.812 1 22.25 536 LEU B C 1
ATOM 9670 O O . LEU B 1 536 ? 0.896 -84.438 -65.812 1 22.25 536 LEU B O 1
ATOM 9674 N N . ASP B 1 537 ? 0.24 -85.875 -64.625 1 21.38 537 ASP B N 1
ATOM 9675 C CA . ASP B 1 537 ? 0.029 -86.75 -65.812 1 21.38 537 ASP B CA 1
ATOM 9676 C C . ASP B 1 537 ? -1.215 -86.25 -66.562 1 21.38 537 ASP B C 1
ATOM 9678 O O . ASP B 1 537 ? -1.147 -86 -67.812 1 21.38 537 ASP B O 1
ATOM 9682 N N . GLY B 1 538 ? -2.365 -87.125 -66.625 1 22.16 538 GLY B N 1
ATOM 9683 C CA . GLY B 1 538 ? -3.084 -87.562 -67.812 1 22.16 538 GLY B CA 1
ATOM 9684 C C . GLY B 1 538 ? -3.924 -86.438 -68.375 1 22.16 538 GLY B C 1
ATOM 9685 O O . GLY B 1 538 ? -3.928 -85.312 -67.938 1 22.16 538 GLY B O 1
ATOM 9686 N N . SER B 1 539 ? -5.219 -86.75 -69 1 22.31 539 SER B N 1
ATOM 9687 C CA . SER B 1 539 ? -6.043 -86.812 -70.188 1 22.31 539 SER B CA 1
ATOM 9688 C C . SER B 1 539 ? -7.105 -85.688 -70.125 1 22.31 539 SER B C 1
ATOM 9690 O O . SER B 1 539 ? -8.016 -85.688 -71 1 22.31 539 SER B O 1
ATOM 9692 N N . PHE B 1 540 ? -7.391 -84.938 -69.188 1 20.41 540 PHE B N 1
ATOM 9693 C CA . PHE B 1 540 ? -8.695 -84.312 -69.438 1 20.41 540 PHE B CA 1
ATOM 9694 C C . PHE B 1 540 ? -8.727 -83.625 -70.75 1 20.41 540 PHE B C 1
ATOM 9696 O O . PHE B 1 540 ? -7.707 -83.062 -71.188 1 20.41 540 PHE B O 1
ATOM 9703 N N . SER B 1 541 ? -9.852 -83.812 -71.562 1 21.14 541 SER B N 1
ATOM 9704 C CA . SER B 1 541 ? -10.531 -83.5 -72.812 1 21.14 541 SER B CA 1
ATOM 9705 C C . SER B 1 541 ? -10.75 -82 -73 1 21.14 541 SER B C 1
ATOM 9707 O O . SER B 1 541 ? -10.945 -81.312 -72 1 21.14 541 SER B O 1
ATOM 9709 N N . SER B 1 542 ? -10.43 -81.312 -74.125 1 20.52 542 SER B N 1
ATOM 9710 C CA . SER B 1 542 ? -10.078 -80.125 -74.875 1 20.52 542 SER B CA 1
ATOM 9711 C C . SER B 1 542 ? -11.25 -79.188 -74.938 1 20.52 542 SER B C 1
ATOM 9713 O O . SER B 1 542 ? -11.062 -77.938 -75.125 1 20.52 542 SER B O 1
ATOM 9715 N N . THR B 1 543 ? -12.594 -79.5 -75.125 1 21.45 543 THR B N 1
ATOM 9716 C CA . THR B 1 543 ? -13.125 -78.812 -76.312 1 21.45 543 THR B CA 1
ATOM 9717 C C . THR B 1 543 ? -13.383 -77.375 -76 1 21.45 543 THR B C 1
ATOM 9719 O O . THR B 1 543 ? -12.922 -76.5 -76.688 1 21.45 543 THR B O 1
ATOM 9722 N N . SER B 1 544 ? -14.672 -76.875 -75.875 1 23.45 544 SER B N 1
ATOM 9723 C CA . SER B 1 544 ? -15.336 -75.812 -76.625 1 23.45 544 SER B CA 1
ATOM 9724 C C . SER B 1 544 ? -15.117 -74.5 -76 1 23.45 544 SER B C 1
ATOM 9726 O O . SER B 1 544 ? -14.867 -74.375 -74.812 1 23.45 544 SER B O 1
ATOM 9728 N N . PRO B 1 545 ? -15.023 -73.25 -76.875 1 25.67 545 PRO B N 1
ATOM 9729 C CA . PRO B 1 545 ? -14.523 -71.875 -76.875 1 25.67 545 PRO B CA 1
ATOM 9730 C C . PRO B 1 545 ? -15.305 -70.938 -76 1 25.67 545 PRO B C 1
ATOM 9732 O O . PRO B 1 545 ? -15.164 -69.75 -76.125 1 25.67 545 PRO B O 1
ATOM 9735 N N . THR B 1 546 ? -15.781 -71.375 -74.812 1 22.36 546 THR B N 1
ATOM 9736 C CA . THR B 1 546 ? -16.719 -70.375 -74.312 1 22.36 546 THR B CA 1
ATOM 9737 C C . THR B 1 546 ? -16.047 -69 -74.125 1 22.36 546 THR B C 1
ATOM 9739 O O . THR B 1 546 ? -14.969 -68.938 -73.562 1 22.36 546 THR B O 1
ATOM 9742 N N . GLY B 1 547 ? -16.266 -68 -75.062 1 23.14 547 GLY B N 1
ATOM 9743 C CA . GLY B 1 547 ? -15.898 -66.625 -75.375 1 23.14 547 GLY B CA 1
ATOM 9744 C C . GLY B 1 547 ? -16.016 -65.688 -74.188 1 23.14 547 GLY B C 1
ATOM 9745 O O . GLY B 1 547 ? -16.016 -64.438 -74.375 1 23.14 547 GLY B O 1
ATOM 9746 N N . SER B 1 548 ? -15.898 -66.062 -73 1 24.5 548 SER B N 1
ATOM 9747 C CA . SER B 1 548 ? -16.266 -65 -72.062 1 24.5 548 SER B CA 1
ATOM 9748 C C . SER B 1 548 ? -15.352 -63.781 -72.25 1 24.5 548 SER B C 1
ATOM 9750 O O . SER B 1 548 ? -14.125 -63.906 -72.25 1 24.5 548 SER B O 1
ATOM 9752 N N . LYS B 1 549 ? -15.781 -62.688 -72.875 1 23.2 549 LYS B N 1
ATOM 9753 C CA . LYS B 1 549 ? -15.297 -61.375 -73.188 1 23.2 549 LYS B CA 1
ATOM 9754 C C . LYS B 1 549 ? -14.773 -60.656 -71.938 1 23.2 549 LYS B C 1
ATOM 9756 O O . LYS B 1 549 ? -15.461 -60.594 -70.938 1 23.2 549 LYS B O 1
ATOM 9761 N N . LYS B 1 550 ? -13.531 -60.5 -71.875 1 30.98 550 LYS B N 1
ATOM 9762 C CA . LYS B 1 550 ? -12.664 -59.75 -71 1 30.98 550 LYS B CA 1
ATOM 9763 C C . LYS B 1 550 ? -13.07 -58.25 -71 1 30.98 550 LYS B C 1
ATOM 9765 O O . LYS B 1 550 ? -12.734 -57.5 -71.938 1 30.98 550 LYS B O 1
ATOM 9770 N N . LYS B 1 551 ? -14.352 -57.969 -70.625 1 25.92 551 LYS B N 1
ATOM 9771 C CA . LYS B 1 551 ? -14.555 -56.531 -70.625 1 25.92 551 LYS B CA 1
ATOM 9772 C C . LYS B 1 551 ? -13.453 -55.812 -69.875 1 25.92 551 LYS B C 1
ATOM 9774 O O . LYS B 1 551 ? -13.266 -56.094 -68.688 1 25.92 551 LYS B O 1
ATOM 9779 N N . THR B 1 552 ? -12.344 -55.531 -70.438 1 31.58 552 THR B N 1
ATOM 9780 C CA . THR B 1 552 ? -11.258 -54.656 -70.062 1 31.58 552 THR B CA 1
ATOM 9781 C C . THR B 1 552 ? -11.797 -53.281 -69.688 1 31.58 552 THR B C 1
ATOM 9783 O O . THR B 1 552 ? -12.352 -52.562 -70.5 1 31.58 552 THR B O 1
ATOM 9786 N N . GLY B 1 553 ? -12.531 -53.125 -68.562 1 32.03 553 GLY B N 1
ATOM 9787 C CA . GLY B 1 553 ? -12.93 -51.812 -68.125 1 32.03 553 GLY B CA 1
ATOM 9788 C C . GLY B 1 553 ? -11.781 -50.812 -68.188 1 32.03 553 GLY B C 1
ATOM 9789 O O . GLY B 1 553 ? -10.719 -51.062 -67.625 1 32.03 553 GLY B O 1
ATOM 9790 N N . SER B 1 554 ? -11.383 -50.188 -69.25 1 40.81 554 SER B N 1
ATOM 9791 C CA . SER B 1 554 ? -10.477 -49.062 -69.5 1 40.81 554 SER B CA 1
ATOM 9792 C C . SER B 1 554 ? -10.609 -48 -68.438 1 40.81 554 SER B C 1
ATOM 9794 O O . SER B 1 554 ? -11.688 -47.438 -68.25 1 40.81 554 SER B O 1
ATOM 9796 N N . ARG B 1 555 ? -10.055 -48.25 -67.312 1 50.19 555 ARG B N 1
ATOM 9797 C CA . ARG B 1 555 ? -10.055 -47.25 -66.312 1 50.19 555 ARG B CA 1
ATOM 9798 C C . ARG B 1 555 ? -9.203 -46.062 -66.688 1 50.19 555 ARG B C 1
ATOM 9800 O O . ARG B 1 555 ? -7.977 -46.156 -66.75 1 50.19 555 ARG B O 1
ATOM 9807 N N . GLY B 1 556 ? -9.766 -44.781 -66.938 1 64.44 556 GLY B N 1
ATOM 9808 C CA . GLY B 1 556 ? -9.586 -43.375 -67.188 1 64.44 556 GLY B CA 1
ATOM 9809 C C . GLY B 1 556 ? -8.336 -43.031 -67.938 1 64.44 556 GLY B C 1
ATOM 9810 O O . GLY B 1 556 ? -7.484 -43.906 -68.188 1 64.44 556 GLY B O 1
ATOM 9811 N N . VAL B 1 557 ? -8.281 -42.094 -68.812 1 77.31 557 VAL B N 1
ATOM 9812 C CA . VAL B 1 557 ? -7.184 -41.531 -69.625 1 77.31 557 VAL B CA 1
ATOM 9813 C C . VAL B 1 557 ? -6.57 -40.344 -68.875 1 77.31 557 VAL B C 1
ATOM 9815 O O . VAL B 1 557 ? -7.289 -39.5 -68.375 1 77.31 557 VAL B O 1
ATOM 9818 N N . VAL B 1 558 ? -5.227 -40.438 -68.688 1 78.06 558 VAL B N 1
ATOM 9819 C CA . VAL B 1 558 ? -4.539 -39.281 -68.062 1 78.06 558 VAL B CA 1
ATOM 9820 C C . VAL B 1 558 ? -3.695 -38.594 -69.125 1 78.06 558 VAL B C 1
ATOM 9822 O O . VAL B 1 558 ? -3.186 -39.219 -70.062 1 78.06 558 VAL B O 1
ATOM 9825 N N . ARG B 1 559 ? -3.629 -37.344 -69.062 1 84.12 559 ARG B N 1
ATOM 9826 C CA . ARG B 1 559 ? -2.814 -36.5 -69.938 1 84.12 559 ARG B CA 1
ATOM 9827 C C . ARG B 1 559 ? -1.518 -36.094 -69.25 1 84.12 559 ARG B C 1
ATOM 9829 O O . ARG B 1 559 ? -1.532 -35.625 -68.125 1 84.12 559 ARG B O 1
ATOM 9836 N N . ALA B 1 560 ? -0.353 -36.344 -69.875 1 83 560 ALA B N 1
ATOM 9837 C CA . ALA B 1 560 ? 0.945 -35.938 -69.312 1 83 560 ALA B CA 1
ATOM 9838 C C . ALA B 1 560 ? 1.062 -34.406 -69.25 1 83 560 ALA B C 1
ATOM 9840 O O . ALA B 1 560 ? 0.95 -33.719 -70.25 1 83 560 ALA B O 1
ATOM 9841 N N . LEU B 1 561 ? 1.206 -33.812 -68.125 1 80.94 561 LEU B N 1
ATOM 9842 C CA . LEU B 1 561 ? 1.399 -32.375 -67.938 1 80.94 561 LEU B CA 1
ATOM 9843 C C . LEU B 1 561 ? 2.828 -31.969 -68.25 1 80.94 561 LEU B C 1
ATOM 9845 O O . LEU B 1 561 ? 3.064 -30.844 -68.75 1 80.94 561 LEU B O 1
ATOM 9849 N N . TYR B 1 562 ? 3.818 -32.875 -68 1 81.38 562 TYR B N 1
ATOM 9850 C CA . TYR B 1 562 ? 5.238 -32.656 -68.312 1 81.38 562 TYR B CA 1
ATOM 9851 C C . TYR B 1 562 ? 5.848 -33.906 -68.938 1 81.38 562 TYR B C 1
ATOM 9853 O O . TYR B 1 562 ? 5.32 -35 -68.812 1 81.38 562 TYR B O 1
ATOM 9861 N N . SER B 1 563 ? 6.871 -33.656 -69.75 1 82.75 563 SER B N 1
ATOM 9862 C CA . SER B 1 563 ? 7.609 -34.781 -70.312 1 82.75 563 SER B CA 1
ATOM 9863 C C . SER B 1 563 ? 8.312 -35.562 -69.25 1 82.75 563 SER B C 1
ATOM 9865 O O . SER B 1 563 ? 8.867 -35 -68.312 1 82.75 563 SER B O 1
ATOM 9867 N N . TYR B 1 564 ? 8.141 -36.875 -69.188 1 80.25 564 TYR B N 1
ATOM 9868 C CA . TYR B 1 564 ? 8.781 -37.781 -68.25 1 80.25 564 TYR B CA 1
ATOM 9869 C C . TYR B 1 564 ? 9.625 -38.812 -69 1 80.25 564 TYR B C 1
ATOM 9871 O O . TYR B 1 564 ? 9.148 -39.469 -69.938 1 80.25 564 TYR B O 1
ATOM 9879 N N . GLN B 1 565 ? 10.883 -38.844 -68.625 1 81.38 565 GLN B N 1
ATOM 9880 C CA . GLN B 1 565 ? 11.805 -39.844 -69.125 1 81.38 565 GLN B CA 1
ATOM 9881 C C . GLN B 1 565 ? 11.953 -41 -68.125 1 81.38 565 GLN B C 1
ATOM 9883 O O . GLN B 1 565 ? 12.281 -40.75 -66.938 1 81.38 565 GLN B O 1
ATOM 9888 N N . ALA B 1 566 ? 11.648 -42.25 -68.438 1 78.25 566 ALA B N 1
ATOM 9889 C CA . ALA B 1 566 ? 11.703 -43.438 -67.625 1 78.25 566 ALA B CA 1
ATOM 9890 C C . ALA B 1 566 ? 13.078 -43.594 -67 1 78.25 566 ALA B C 1
ATOM 9892 O O . ALA B 1 566 ? 14.102 -43.469 -67.688 1 78.25 566 ALA B O 1
ATOM 9893 N N . GLN B 1 567 ? 13.258 -43.625 -65.688 1 77.19 567 GLN B N 1
ATOM 9894 C CA . GLN B 1 567 ? 14.516 -43.781 -65 1 77.19 567 GLN B CA 1
ATOM 9895 C C . GLN B 1 567 ? 14.859 -45.25 -64.812 1 77.19 567 GLN B C 1
ATOM 9897 O O . GLN B 1 567 ? 16 -45.625 -64.5 1 77.19 567 GLN B O 1
ATOM 9902 N N . SER B 1 568 ? 13.828 -46.156 -65.062 1 76.88 568 SER B N 1
ATOM 9903 C CA . SER B 1 568 ? 14.016 -47.625 -65 1 76.88 568 SER B CA 1
ATOM 9904 C C . SER B 1 568 ? 13.234 -48.312 -66.125 1 76.88 568 SER B C 1
ATOM 9906 O O . SER B 1 568 ? 12.359 -47.719 -66.75 1 76.88 568 SER B O 1
ATOM 9908 N N . ALA B 1 569 ? 13.594 -49.562 -66.375 1 80.44 569 ALA B N 1
ATOM 9909 C CA . ALA B 1 569 ? 13.008 -50.344 -67.5 1 80.44 569 ALA B CA 1
ATOM 9910 C C . ALA B 1 569 ? 11.516 -50.562 -67.25 1 80.44 569 ALA B C 1
ATOM 9912 O O . ALA B 1 569 ? 10.773 -50.812 -68.25 1 80.44 569 ALA B O 1
ATOM 9913 N N . GLU B 1 570 ? 11.016 -50.312 -66.125 1 80.44 570 GLU B N 1
ATOM 9914 C CA . GLU B 1 570 ? 9.617 -50.562 -65.812 1 80.44 570 GLU B CA 1
ATOM 9915 C C . GLU B 1 570 ? 8.766 -49.312 -65.875 1 80.44 570 GLU B C 1
ATOM 9917 O O . GLU B 1 570 ? 7.543 -49.375 -65.75 1 80.44 570 GLU B O 1
ATOM 9922 N N . GLU B 1 571 ? 9.414 -48.188 -66.125 1 82.38 571 GLU B N 1
ATOM 9923 C CA . GLU B 1 571 ? 8.688 -46.906 -66.188 1 82.38 571 GLU B CA 1
ATOM 9924 C C . GLU B 1 571 ? 8.383 -46.531 -67.625 1 82.38 571 GLU B C 1
ATOM 9926 O O . GLU B 1 571 ? 9.078 -46.938 -68.562 1 82.38 571 GLU B O 1
ATOM 9931 N N . LEU B 1 572 ? 7.348 -45.688 -67.812 1 82.44 572 LEU B N 1
ATOM 9932 C CA . LEU B 1 572 ? 6.906 -45.219 -69.062 1 82.44 572 LEU B CA 1
ATOM 9933 C C . LEU B 1 572 ? 7.453 -43.812 -69.375 1 82.44 572 LEU B C 1
ATOM 9935 O O . LEU B 1 572 ? 7.406 -42.938 -68.5 1 82.44 572 LEU B O 1
ATOM 9939 N N . SER B 1 573 ? 8.164 -43.625 -70.5 1 86 573 SER B N 1
ATOM 9940 C CA . SER B 1 573 ? 8.562 -42.312 -70.938 1 86 573 SER B CA 1
ATOM 9941 C C . SER B 1 573 ? 7.516 -41.688 -71.875 1 86 573 SER B C 1
ATOM 9943 O O . SER B 1 573 ? 6.945 -42.375 -72.688 1 86 573 SER B O 1
ATOM 9945 N N . PHE B 1 574 ? 7.121 -40.469 -71.5 1 84.56 574 PHE B N 1
ATOM 9946 C CA . PHE B 1 574 ? 6.156 -39.812 -72.375 1 84.56 574 PHE B CA 1
ATOM 9947 C C . PHE B 1 574 ? 6.438 -38.312 -72.5 1 84.56 574 PHE B C 1
ATOM 9949 O O . PHE B 1 574 ? 7.145 -37.75 -71.625 1 84.56 574 PHE B O 1
ATOM 9956 N N . GLN B 1 575 ? 6.016 -37.719 -73.625 1 81.81 575 GLN B N 1
ATOM 9957 C CA . GLN B 1 575 ? 6.121 -36.281 -73.812 1 81.81 575 GLN B CA 1
ATOM 9958 C C . GLN B 1 575 ? 4.895 -35.531 -73.25 1 81.81 575 GLN B C 1
ATOM 9960 O O . GLN B 1 575 ? 3.834 -36.156 -73.062 1 81.81 575 GLN B O 1
ATOM 9965 N N . GLU B 1 576 ? 5.129 -34.312 -72.938 1 82.88 576 GLU B N 1
ATOM 9966 C CA . GLU B 1 576 ? 4.023 -33.469 -72.5 1 82.88 576 GLU B CA 1
ATOM 9967 C C . GLU B 1 576 ? 2.842 -33.531 -73.438 1 82.88 576 GLU B C 1
ATOM 9969 O O . GLU B 1 576 ? 3.018 -33.438 -74.688 1 82.88 576 GLU B O 1
ATOM 9974 N N . GLY B 1 577 ? 1.615 -33.781 -72.938 1 81.38 577 GLY B N 1
ATOM 9975 C CA . GLY B 1 577 ? 0.378 -33.844 -73.688 1 81.38 577 GLY B CA 1
ATOM 9976 C C . GLY B 1 577 ? 0.004 -35.25 -74.125 1 81.38 577 GLY B C 1
ATOM 9977 O O . GLY B 1 577 ? -1.065 -35.469 -74.688 1 81.38 577 GLY B O 1
ATOM 9978 N N . ALA B 1 578 ? 0.891 -36.219 -73.938 1 83.81 578 ALA B N 1
ATOM 9979 C CA . ALA B 1 578 ? 0.598 -37.625 -74.312 1 83.81 578 ALA B CA 1
ATOM 9980 C C . ALA B 1 578 ? -0.571 -38.156 -73.5 1 83.81 578 ALA B C 1
ATOM 9982 O O . ALA B 1 578 ? -0.705 -37.875 -72.312 1 83.81 578 ALA B O 1
ATOM 9983 N N . LEU B 1 579 ? -1.517 -38.75 -74.125 1 81.5 579 LEU B N 1
ATOM 9984 C CA . LEU B 1 579 ? -2.654 -39.406 -73.5 1 81.5 579 LEU B CA 1
ATOM 9985 C C . LEU B 1 579 ? -2.311 -40.844 -73.125 1 81.5 579 LEU B C 1
ATOM 9987 O O . LEU B 1 579 ? -2.064 -41.688 -74 1 81.5 579 LEU B O 1
ATOM 9991 N N . ILE B 1 580 ? -2.154 -41.094 -71.812 1 81.62 580 ILE B N 1
ATOM 9992 C CA . ILE B 1 580 ? -1.773 -42.406 -71.25 1 81.62 580 ILE B CA 1
ATOM 9993 C C . ILE B 1 580 ? -3.012 -43.125 -70.75 1 81.62 580 ILE B C 1
ATOM 9995 O O . ILE B 1 580 ? -3.793 -42.531 -70 1 81.62 580 ILE B O 1
ATOM 9999 N N . HIS B 1 581 ? -3.268 -44.25 -71.188 1 80.62 581 HIS B N 1
ATOM 10000 C CA . HIS B 1 581 ? -4.355 -45.062 -70.75 1 80.62 581 HIS B CA 1
ATOM 10001 C C . HIS B 1 581 ? -4.004 -45.719 -69.375 1 80.62 581 HIS B C 1
ATOM 10003 O O . HIS B 1 581 ? -3.014 -46.438 -69.25 1 80.62 581 HIS B O 1
ATOM 10009 N N . LEU B 1 582 ? -4.676 -45.219 -68.438 1 73.81 582 LEU B N 1
ATOM 10010 C CA . LEU B 1 582 ? -4.414 -45.688 -67.062 1 73.81 582 LEU B CA 1
ATOM 10011 C C . LEU B 1 582 ? -4.863 -47.156 -66.938 1 73.81 582 LEU B C 1
ATOM 10013 O O . LEU B 1 582 ? -5.98 -47.5 -67.312 1 73.81 582 LEU B O 1
ATOM 10017 N N . ILE B 1 583 ? -4.043 -48.062 -66.625 1 74.44 583 ILE B N 1
ATOM 10018 C CA . ILE B 1 583 ? -4.359 -49.438 -66.375 1 74.44 583 ILE B CA 1
ATOM 10019 C C . ILE B 1 583 ? -4.684 -49.656 -64.875 1 74.44 583 ILE B C 1
ATOM 10021 O O . ILE B 1 583 ? -5.664 -50.312 -64.562 1 74.44 583 ILE B O 1
ATOM 10025 N N . CYS B 1 584 ? -3.832 -49.156 -63.844 1 63.31 584 CYS B N 1
ATOM 10026 C CA . CYS B 1 584 ? -4.086 -49.312 -62.406 1 63.31 584 CYS B CA 1
ATOM 10027 C C . CYS B 1 584 ? -3.799 -48 -61.688 1 63.31 584 CYS B C 1
ATOM 10029 O O . CYS B 1 584 ? -2.727 -47.406 -61.844 1 63.31 584 CYS B O 1
ATOM 10031 N N . CYS B 1 585 ? -4.855 -47.219 -61.25 1 56.06 585 CYS B N 1
ATOM 10032 C CA . CYS B 1 585 ? -4.734 -46.156 -60.281 1 56.06 585 CYS B CA 1
ATOM 10033 C C . CYS B 1 585 ? -4.734 -46.688 -58.844 1 56.06 585 CYS B C 1
ATOM 10035 O O . CYS B 1 585 ? -5.695 -47.344 -58.438 1 56.06 585 CYS B O 1
ATOM 10037 N N . ARG B 1 586 ? -3.707 -47.062 -58.312 1 44.84 586 ARG B N 1
ATOM 10038 C CA . ARG B 1 586 ? -3.795 -47.469 -56.906 1 44.84 586 ARG B CA 1
ATOM 10039 C C . ARG B 1 586 ? -4.453 -46.375 -56.062 1 44.84 586 ARG B C 1
ATOM 10041 O O . ARG B 1 586 ? -3.818 -45.375 -55.719 1 44.84 586 ARG B O 1
ATOM 10048 N N . HIS B 1 587 ? -5.551 -46.031 -56.125 1 46.19 587 HIS B N 1
ATOM 10049 C CA . HIS B 1 587 ? -6.281 -45 -55.406 1 46.19 587 HIS B CA 1
ATOM 10050 C C . HIS B 1 587 ? -6.219 -45.281 -53.906 1 46.19 587 HIS B C 1
ATOM 10052 O O . HIS B 1 587 ? -6.391 -44.344 -53.094 1 46.19 587 HIS B O 1
ATOM 10058 N N . GLY B 1 588 ? -6.102 -46.531 -53.375 1 40.81 588 GLY B N 1
ATOM 10059 C CA . GLY B 1 588 ? -6.23 -46.812 -51.938 1 40.81 588 GLY B CA 1
ATOM 10060 C C . GLY B 1 588 ? -4.898 -46.844 -51.219 1 40.81 588 GLY B C 1
ATOM 10061 O O . GLY B 1 588 ? -4.844 -46.656 -50 1 40.81 588 GLY B O 1
ATOM 10062 N N . GLN B 1 589 ? -4.098 -47.812 -51.531 1 40.03 589 GLN B N 1
ATOM 10063 C CA . GLN B 1 589 ? -2.896 -48 -50.719 1 40.03 589 GLN B CA 1
ATOM 10064 C C . GLN B 1 589 ? -1.961 -46.781 -50.844 1 40.03 589 GLN B C 1
ATOM 10066 O O . GLN B 1 589 ? -2.145 -45.969 -51.75 1 40.03 589 GLN B O 1
ATOM 10071 N N . VAL B 1 590 ? -0.898 -46.781 -50 1 44.62 590 VAL B N 1
ATOM 10072 C CA . VAL B 1 590 ? 0.135 -45.75 -50 1 44.62 590 VAL B CA 1
ATOM 10073 C C . VAL B 1 590 ? 0.486 -45.344 -51.438 1 44.62 590 VAL B C 1
ATOM 10075 O O . VAL B 1 590 ? 0.979 -46.188 -52.219 1 44.62 590 VAL B O 1
ATOM 10078 N N . ASP B 1 591 ? -0.278 -44.5 -52.031 1 49.97 591 ASP B N 1
ATOM 10079 C CA . ASP B 1 591 ? -0.013 -43.875 -53.312 1 49.97 591 ASP B CA 1
ATOM 10080 C C . ASP B 1 591 ? 1.465 -43.5 -53.469 1 49.97 591 ASP B C 1
ATOM 10082 O O . ASP B 1 591 ? 1.964 -42.625 -52.781 1 49.97 591 ASP B O 1
ATOM 10086 N N . ASP B 1 592 ? 2.34 -44.344 -53.688 1 59.56 592 ASP B N 1
ATOM 10087 C CA . ASP B 1 592 ? 3.773 -44.125 -53.812 1 59.56 592 ASP B CA 1
ATOM 10088 C C . ASP B 1 592 ? 4.062 -43.094 -54.938 1 59.56 592 ASP B C 1
ATOM 10090 O O . ASP B 1 592 ? 5.223 -42.875 -55.281 1 59.56 592 ASP B O 1
ATOM 10094 N N . GLY B 1 593 ? 3.051 -42.344 -55.438 1 70.06 593 GLY B N 1
ATOM 10095 C CA . GLY B 1 593 ? 3.154 -41.25 -56.375 1 70.06 593 GLY B CA 1
ATOM 10096 C C . GLY B 1 593 ? 3.365 -41.719 -57.812 1 70.06 593 GLY B C 1
ATOM 10097 O O . GLY B 1 593 ? 3.463 -40.906 -58.75 1 70.06 593 GLY B O 1
ATOM 10098 N N . PHE B 1 594 ? 3.354 -43.188 -58.062 1 77.19 594 PHE B N 1
ATOM 10099 C CA . PHE B 1 594 ? 3.541 -43.688 -59.406 1 77.19 594 PHE B CA 1
ATOM 10100 C C . PHE B 1 594 ? 2.275 -44.375 -59.906 1 77.19 594 PHE B C 1
ATOM 10102 O O . PHE B 1 594 ? 1.608 -45.094 -59.188 1 77.19 594 PHE B O 1
ATOM 10109 N N . TRP B 1 595 ? 1.74 -44.125 -61.031 1 76.5 595 TRP B N 1
ATOM 10110 C CA . TRP B 1 595 ? 0.629 -44.75 -61.719 1 76.5 595 TRP B CA 1
ATOM 10111 C C . TRP B 1 595 ? 1.136 -45.656 -62.844 1 76.5 595 TRP B C 1
ATOM 10113 O O . TRP B 1 595 ? 2.238 -45.469 -63.375 1 76.5 595 TRP B O 1
ATOM 10123 N N . GLU B 1 596 ? 0.483 -46.781 -63.125 1 80.94 596 GLU B N 1
ATOM 10124 C CA . GLU B 1 596 ? 0.778 -47.625 -64.25 1 80.94 596 GLU B CA 1
ATOM 10125 C C . GLU B 1 596 ? -0.12 -47.312 -65.438 1 80.94 596 GLU B C 1
ATOM 10127 O O . GLU B 1 596 ? -1.339 -47.188 -65.312 1 80.94 596 GLU B O 1
ATOM 10132 N N . GLY B 1 597 ? 0.353 -47.031 -66.5 1 80.62 597 GLY B N 1
ATOM 10133 C CA . GLY B 1 597 ? -0.388 -46.688 -67.688 1 80.62 597 GLY B CA 1
ATOM 10134 C C . GLY B 1 597 ? 0.215 -47.281 -68.938 1 80.62 597 GLY B C 1
ATOM 10135 O O . GLY B 1 597 ? 1.302 -47.844 -68.938 1 80.62 597 GLY B O 1
ATOM 10136 N N . GLU B 1 598 ? -0.5 -47.312 -70 1 84.19 598 GLU B N 1
ATOM 10137 C CA . GLU B 1 598 ? -0.102 -47.781 -71.312 1 84.19 598 GLU B CA 1
ATOM 10138 C C . GLU B 1 598 ? -0.042 -46.625 -72.312 1 84.19 598 GLU B C 1
ATOM 10140 O O . GLU B 1 598 ? -0.975 -45.812 -72.438 1 84.19 598 GLU B O 1
ATOM 10145 N N . LEU B 1 599 ? 1.109 -46.406 -73 1 81.75 599 LEU B N 1
ATOM 10146 C CA . LEU B 1 599 ? 1.306 -45.438 -74.062 1 81.75 599 LEU B CA 1
ATOM 10147 C C . LEU B 1 599 ? 1.954 -46.094 -75.312 1 81.75 599 LEU B C 1
ATOM 10149 O O . LEU B 1 599 ? 3.021 -46.719 -75.188 1 81.75 599 LEU B O 1
ATOM 10153 N N . ASP B 1 600 ? 1.285 -46.156 -76.438 1 81.94 600 ASP B N 1
ATOM 10154 C CA . ASP B 1 600 ? 1.72 -46.688 -77.75 1 81.94 600 ASP B CA 1
ATOM 10155 C C . ASP B 1 600 ? 2.1 -48.156 -77.625 1 81.94 600 ASP B C 1
ATOM 10157 O O . ASP B 1 600 ? 3.098 -48.594 -78.188 1 81.94 600 ASP B O 1
ATOM 10161 N N . GLY B 1 601 ? 1.371 -49 -76.688 1 79.38 601 GLY B N 1
ATOM 10162 C CA . GLY B 1 601 ? 1.532 -50.438 -76.562 1 79.38 601 GLY B CA 1
ATOM 10163 C C . GLY B 1 601 ? 2.502 -50.844 -75.5 1 79.38 601 GLY B C 1
ATOM 10164 O O . GLY B 1 601 ? 2.678 -52.031 -75.188 1 79.38 601 GLY B O 1
ATOM 10165 N N . GLN B 1 602 ? 3.227 -49.969 -74.938 1 80.62 602 GLN B N 1
ATOM 10166 C CA . GLN B 1 602 ? 4.141 -50.219 -73.812 1 80.62 602 GLN B CA 1
ATOM 10167 C C . GLN B 1 602 ? 3.502 -49.875 -72.438 1 80.62 602 GLN B C 1
ATOM 10169 O O . GLN B 1 602 ? 2.883 -48.812 -72.312 1 80.62 602 GLN B O 1
ATOM 10174 N N . THR B 1 603 ? 3.482 -50.812 -71.5 1 81.56 603 THR B N 1
ATOM 10175 C CA . THR B 1 603 ? 2.955 -50.625 -70.188 1 81.56 603 THR B CA 1
ATOM 10176 C C . THR B 1 603 ? 4.078 -50.281 -69.188 1 81.56 603 THR B C 1
ATOM 10178 O O . THR B 1 603 ? 5.172 -50.844 -69.25 1 81.56 603 THR B O 1
ATOM 10181 N N . GLY B 1 604 ? 4.027 -49.281 -68.312 1 83.44 604 GLY B N 1
ATOM 10182 C CA . GLY B 1 604 ? 5.016 -48.906 -67.312 1 83.44 604 GLY B CA 1
ATOM 10183 C C . GLY B 1 604 ? 4.461 -48 -66.25 1 83.44 604 GLY B C 1
ATOM 10184 O O . GLY B 1 604 ? 3.311 -47.562 -66.312 1 83.44 604 GLY B O 1
ATOM 10185 N N . PHE B 1 605 ? 5.309 -47.75 -65.312 1 80.69 605 PHE B N 1
ATOM 10186 C CA . PHE B 1 605 ? 4.957 -46.875 -64.188 1 80.69 605 PHE B CA 1
ATOM 10187 C C . PHE B 1 605 ? 5.395 -45.438 -64.438 1 80.69 605 PHE B C 1
ATOM 10189 O O . PHE B 1 605 ? 6.406 -45.219 -65.125 1 80.69 605 PHE B O 1
ATOM 10196 N N . PHE B 1 606 ? 4.57 -44.438 -64 1 82.69 606 PHE B N 1
ATOM 10197 C CA . PHE B 1 606 ? 4.914 -43.031 -64.062 1 82.69 606 PHE B CA 1
ATOM 10198 C C . PHE B 1 606 ? 4.363 -42.281 -62.875 1 82.69 606 PHE B C 1
ATOM 10200 O O . PHE B 1 606 ? 3.393 -42.719 -62.25 1 82.69 606 PHE B O 1
ATOM 10207 N N . PRO B 1 607 ? 5.105 -41.25 -62.469 1 79.88 607 PRO B N 1
ATOM 10208 C CA . PRO B 1 607 ? 4.617 -40.5 -61.312 1 79.88 607 PRO B CA 1
ATOM 10209 C C . PRO B 1 607 ? 3.26 -39.844 -61.562 1 79.88 607 PRO B C 1
ATOM 10211 O O . PRO B 1 607 ? 3.059 -39.219 -62.594 1 79.88 607 PRO B O 1
ATOM 10214 N N . SER B 1 608 ? 2.41 -39.938 -60.688 1 75.56 608 SER B N 1
ATOM 10215 C CA . SER B 1 608 ? 1.05 -39.406 -60.812 1 75.56 608 SER B CA 1
ATOM 10216 C C . SER B 1 608 ? 1.04 -37.875 -60.875 1 75.56 608 SER B C 1
ATOM 10218 O O . SER B 1 608 ? 0.126 -37.281 -61.438 1 75.56 608 SER B O 1
ATOM 10220 N N . LEU B 1 609 ? 2.115 -37.219 -60.5 1 79.56 609 LEU B N 1
ATOM 10221 C CA . LEU B 1 609 ? 2.211 -35.75 -60.438 1 79.56 609 LEU B CA 1
ATOM 10222 C C . LEU B 1 609 ? 2.406 -35.156 -61.812 1 79.56 609 LEU B C 1
ATOM 10224 O O . LEU B 1 609 ? 2.102 -34 -62.031 1 79.56 609 LEU B O 1
ATOM 10228 N N . VAL B 1 610 ? 2.779 -36.031 -62.75 1 81.06 610 VAL B N 1
ATOM 10229 C CA . VAL B 1 610 ? 3.125 -35.469 -64.062 1 81.06 610 VAL B CA 1
ATOM 10230 C C . VAL B 1 610 ? 1.969 -35.688 -65 1 81.06 610 VAL B C 1
ATOM 10232 O O . VAL B 1 610 ? 2.068 -35.344 -66.188 1 81.06 610 VAL B O 1
ATOM 10235 N N . VAL B 1 611 ? 0.812 -36.312 -64.438 1 79.62 611 VAL B N 1
ATOM 10236 C CA . VAL B 1 611 ? -0.305 -36.594 -65.375 1 79.62 611 VAL B CA 1
ATOM 10237 C C . VAL B 1 611 ? -1.604 -36.062 -64.75 1 79.62 611 VAL B C 1
ATOM 10239 O O . VAL B 1 611 ? -1.696 -35.875 -63.531 1 79.62 611 VAL B O 1
ATOM 10242 N N . GLU B 1 612 ? -2.557 -35.594 -65.562 1 81.81 612 GLU B N 1
ATOM 10243 C CA . GLU B 1 612 ? -3.887 -35.156 -65.125 1 81.81 612 GLU B CA 1
ATOM 10244 C C . GLU B 1 612 ? -4.965 -36.094 -65.625 1 81.81 612 GLU B C 1
ATOM 10246 O O . GLU B 1 612 ? -4.957 -36.469 -66.812 1 81.81 612 GLU B O 1
ATOM 10251 N N . LEU B 1 613 ? -5.883 -36.438 -64.875 1 75.25 613 LEU B N 1
ATOM 10252 C CA . LEU B 1 613 ? -7.008 -37.281 -65.188 1 75.25 613 LEU B CA 1
ATOM 10253 C C . LEU B 1 613 ? -8.031 -36.531 -66.062 1 75.25 613 LEU B C 1
ATOM 10255 O O . LEU B 1 613 ? -8.477 -35.438 -65.688 1 75.25 613 LEU B O 1
ATOM 10259 N N . LEU B 1 614 ? -8.422 -36.938 -67.25 1 64.62 614 LEU B N 1
ATOM 10260 C CA . LEU B 1 614 ? -9.453 -36.344 -68.125 1 64.62 614 LEU B CA 1
ATOM 10261 C C . LEU B 1 614 ? -10.836 -36.844 -67.688 1 64.62 614 LEU B C 1
ATOM 10263 O O . LEU B 1 614 ? -11.117 -38.031 -67.75 1 64.62 614 LEU B O 1
ATOM 10267 N N . GLN B 1 615 ? -11.617 -36.125 -66.75 1 52.5 615 GLN B N 1
ATOM 10268 C CA . GLN B 1 615 ? -13.016 -36.406 -66.438 1 52.5 615 GLN B CA 1
ATOM 10269 C C . GLN B 1 615 ? -13.906 -36.125 -67.688 1 52.5 615 GLN B C 1
ATOM 10271 O O . GLN B 1 615 ? -13.664 -35.156 -68.375 1 52.5 615 GLN B O 1
ATOM 10276 N N . ASP B 1 616 ? -14.867 -36.906 -68.188 1 45.22 616 ASP B N 1
ATOM 10277 C CA . ASP B 1 616 ? -15.883 -36.688 -69.188 1 45.22 616 ASP B CA 1
ATOM 10278 C C . ASP B 1 616 ? -16.875 -35.625 -68.75 1 45.22 616 ASP B C 1
ATOM 10280 O O . ASP B 1 616 ? -17.688 -35.844 -67.875 1 45.22 616 ASP B O 1
ATOM 10284 N N . GLU B 1 617 ? -16.641 -34.344 -68.5 1 37.03 617 GLU B N 1
ATOM 10285 C CA . GLU B 1 617 ? -17.609 -33.312 -68.188 1 37.03 617 GLU B CA 1
ATOM 10286 C C . GLU B 1 617 ? -18.672 -33.156 -69.25 1 37.03 617 GLU B C 1
ATOM 10288 O O . GLU B 1 617 ? -18.328 -33 -70.438 1 37.03 617 GLU B O 1
ATOM 10293 N N . GLY B 1 618 ? -20 -33.625 -69.188 1 33.16 618 GLY B N 1
ATOM 10294 C CA . GLY B 1 618 ? -21.156 -33.156 -69.938 1 33.16 618 GLY B CA 1
ATOM 10295 C C . GLY B 1 618 ? -21.266 -31.656 -70 1 33.16 618 GLY B C 1
ATOM 10296 O O . GLY B 1 618 ? -20.703 -30.953 -69.125 1 33.16 618 GLY B O 1
ATOM 10297 N N . GLU B 1 619 ? -21.781 -30.969 -71.125 1 29.95 619 GLU B N 1
ATOM 10298 C CA . GLU B 1 619 ? -21.766 -29.625 -71.688 1 29.95 619 GLU B CA 1
ATOM 10299 C C . GLU B 1 619 ? -22.688 -28.688 -70.875 1 29.95 619 GLU B C 1
ATOM 10301 O O . GLU B 1 619 ? -23.875 -28.562 -71.188 1 29.95 619 GLU B O 1
ATOM 10306 N N . GLU B 1 620 ? -22.859 -28.562 -69.625 1 27.88 620 GLU B N 1
ATOM 10307 C CA . GLU B 1 620 ? -23.828 -27.547 -69.188 1 27.88 620 GLU B CA 1
ATOM 10308 C C . GLU B 1 620 ? -23.406 -26.156 -69.688 1 27.88 620 GLU B C 1
ATOM 10310 O O . GLU B 1 620 ? -22.219 -25.812 -69.625 1 27.88 620 GLU B O 1
ATOM 10315 N N . GLU B 1 621 ? -24.281 -25.391 -70.562 1 26.45 621 GLU B N 1
ATOM 10316 C CA . GLU B 1 621 ? -24.281 -24.125 -71.25 1 26.45 621 GLU B CA 1
ATOM 10317 C C . GLU B 1 621 ? -24.141 -22.938 -70.312 1 26.45 621 GLU B C 1
ATOM 10319 O O . GLU B 1 621 ? -25.109 -22.578 -69.625 1 26.45 621 GLU B O 1
ATOM 10324 N N . GLU B 1 622 ? -23.156 -22.859 -69.438 1 23.86 622 GLU B N 1
ATOM 10325 C CA . GLU B 1 622 ? -23.125 -21.703 -68.562 1 23.86 622 GLU B CA 1
ATOM 10326 C C . GLU B 1 622 ? -22.953 -20.406 -69.375 1 23.86 622 GLU B C 1
ATOM 10328 O O . GLU B 1 622 ? -22.062 -20.328 -70.25 1 23.86 622 GLU B O 1
ATOM 10333 N N . GLU B 1 623 ? -24.094 -19.641 -69.625 1 24.84 623 GLU B N 1
ATOM 10334 C CA . GLU B 1 623 ? -24.156 -18.297 -70.188 1 24.84 623 GLU B CA 1
ATOM 10335 C C . GLU B 1 623 ? -23.094 -17.391 -69.562 1 24.84 623 GLU B C 1
ATOM 10337 O O . GLU B 1 623 ? -22.812 -17.484 -68.375 1 24.84 623 GLU B O 1
ATOM 10342 N N . GLU B 1 624 ? -22.422 -16.625 -70.438 1 24.16 624 GLU B N 1
ATOM 10343 C CA . GLU B 1 624 ? -21.219 -15.812 -70.5 1 24.16 624 GLU B CA 1
ATOM 10344 C C . GLU B 1 624 ? -21.344 -14.547 -69.688 1 24.16 624 GLU B C 1
ATOM 10346 O O . GLU B 1 624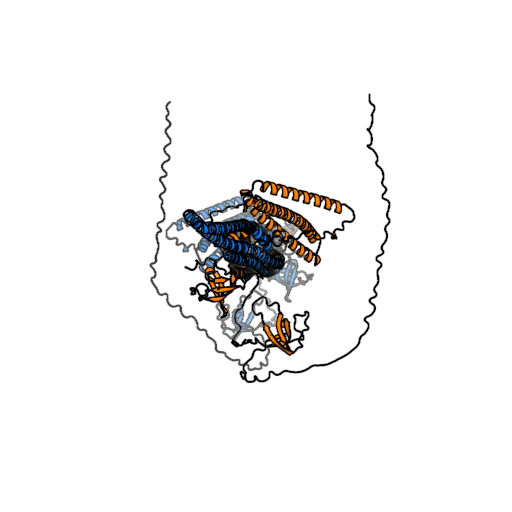 ? -22.328 -13.82 -69.75 1 24.16 624 GLU B O 1
ATOM 10351 N N . ASP B 1 625 ? -20.719 -14.453 -68.5 1 23.8 625 ASP B N 1
ATOM 10352 C CA . ASP B 1 625 ? -20.594 -13.336 -67.562 1 23.8 625 ASP B CA 1
ATOM 10353 C C . ASP B 1 625 ? -19.859 -12.164 -68.188 1 23.8 625 ASP B C 1
ATOM 10355 O O . ASP B 1 625 ? -18.875 -12.359 -68.938 1 23.8 625 ASP B O 1
ATOM 10359 N N . PRO B 1 626 ? -20.516 -11.023 -68.5 1 24.23 626 PRO B N 1
ATOM 10360 C CA . PRO B 1 626 ? -19.781 -10.008 -69.25 1 24.23 626 PRO B CA 1
ATOM 10361 C C . PRO B 1 626 ? -18.422 -9.68 -68.625 1 24.23 626 PRO B C 1
ATOM 10363 O O . PRO B 1 626 ? -18.203 -9.898 -67.438 1 24.23 626 PRO B O 1
ATOM 10366 N N . PRO B 1 627 ? -17.406 -9.234 -69.438 1 23.58 627 PRO B N 1
ATOM 10367 C CA . PRO B 1 627 ? -15.945 -9.133 -69.375 1 23.58 627 PRO B CA 1
ATOM 10368 C C . PRO B 1 627 ? -15.453 -8.117 -68.375 1 23.58 627 PRO B C 1
ATOM 10370 O O . PRO B 1 627 ? -16.125 -7.105 -68.125 1 23.58 627 PRO B O 1
ATOM 10373 N N . VAL B 1 628 ? -14.836 -8.492 -67.25 1 22.45 628 VAL B N 1
ATOM 10374 C CA . VAL B 1 628 ? -14.078 -7.746 -66.25 1 22.45 628 VAL B CA 1
ATOM 10375 C C . VAL B 1 628 ? -12.961 -6.957 -66.938 1 22.45 628 VAL B C 1
ATOM 10377 O O . VAL B 1 628 ? -12.266 -7.484 -67.812 1 22.45 628 VAL B O 1
ATOM 10380 N N . SER B 1 629 ? -13.016 -5.539 -66.938 1 18.58 629 SER B N 1
ATOM 10381 C CA . SER B 1 629 ? -12.148 -4.566 -67.562 1 18.58 629 SER B CA 1
ATOM 10382 C C . SER B 1 629 ? -10.703 -4.699 -67.125 1 18.58 629 SER B C 1
ATOM 10384 O O . SER B 1 629 ? -10.438 -4.645 -65.938 1 18.58 629 SER B O 1
ATOM 10386 N N . SER B 1 630 ? -9.742 -5.223 -67.875 1 19.86 630 SER B N 1
ATOM 10387 C CA . SER B 1 630 ? -8.32 -5.535 -67.812 1 19.86 630 SER B CA 1
ATOM 10388 C C . SER B 1 630 ? -7.461 -4.289 -68 1 19.86 630 SER B C 1
ATOM 10390 O O . SER B 1 630 ? -6.234 -4.375 -68 1 19.86 630 SER B O 1
ATOM 10392 N N . ARG B 1 631 ? -7.617 -3.197 -67.125 1 17.81 631 ARG B N 1
ATOM 10393 C CA . ARG B 1 631 ? -6.715 -2.131 -67.562 1 17.81 631 ARG B CA 1
ATOM 10394 C C . ARG B 1 631 ? -5.289 -2.652 -67.688 1 17.81 631 ARG B C 1
ATOM 10396 O O . ARG B 1 631 ? -4.84 -3.49 -66.938 1 17.81 631 ARG B O 1
ATOM 10403 N N . PRO B 1 632 ? -4.414 -1.768 -68.5 1 17.12 632 PRO B N 1
ATOM 10404 C CA . PRO B 1 632 ? -3.33 -2.092 -69.438 1 17.12 632 PRO B CA 1
ATOM 10405 C C . PRO B 1 632 ? -2 -2.346 -68.75 1 17.12 632 PRO B C 1
ATOM 10407 O O . PRO B 1 632 ? -1.451 -3.447 -68.812 1 17.12 632 PRO B O 1
ATOM 10410 N N . PRO B 1 633 ? -0.879 -1.337 -68.875 1 17.58 633 PRO B N 1
ATOM 10411 C CA . PRO B 1 633 ? 0.295 -1.379 -69.75 1 17.58 633 PRO B CA 1
ATOM 10412 C C . PRO B 1 633 ? 1.589 -1.654 -69 1 17.58 633 PRO B C 1
ATOM 10414 O O . PRO B 1 633 ? 1.637 -1.494 -67.75 1 17.58 633 PRO B O 1
ATOM 10417 N N . LEU B 1 634 ? 2.75 -1.992 -69.75 1 18.83 634 LEU B N 1
ATOM 10418 C CA . LEU B 1 634 ? 4.121 -2.484 -69.812 1 18.83 634 LEU B CA 1
ATOM 10419 C C . LEU B 1 634 ? 5.117 -1.376 -69.5 1 18.83 634 LEU B C 1
ATOM 10421 O O . LEU B 1 634 ? 6.328 -1.604 -69.5 1 18.83 634 LEU B O 1
ATOM 10425 N N . ILE B 1 635 ? 4.871 -0.302 -68.688 1 18.12 635 ILE B N 1
ATOM 10426 C CA . ILE B 1 635 ? 5.824 0.688 -69.188 1 18.12 635 ILE B CA 1
ATOM 10427 C C . ILE B 1 635 ? 7.25 0.156 -69 1 18.12 635 ILE B C 1
ATOM 10429 O O . ILE B 1 635 ? 7.516 -0.661 -68.125 1 18.12 635 ILE B O 1
ATOM 10433 N N . PRO B 1 636 ? 8.297 1.119 -69.5 1 17.36 636 PRO B N 1
ATOM 10434 C CA . PRO B 1 636 ? 9.469 1.149 -70.375 1 17.36 636 PRO B CA 1
ATOM 10435 C C . PRO B 1 636 ? 10.766 0.831 -69.625 1 17.36 636 PRO B C 1
ATOM 10437 O O . PRO B 1 636 ? 10.789 0.813 -68.375 1 17.36 636 PRO B O 1
ATOM 10440 N N . PRO B 1 637 ? 11.922 1.405 -70.25 1 16.44 637 PRO B N 1
ATOM 10441 C CA . PRO B 1 637 ? 13.25 0.939 -70.625 1 16.44 637 PRO B CA 1
ATOM 10442 C C . PRO B 1 637 ? 14.312 1.223 -69.562 1 16.44 637 PRO B C 1
ATOM 10444 O O . PRO B 1 637 ? 15.172 0.378 -69.312 1 16.44 637 PRO B O 1
ATOM 10447 N N . ALA B 1 638 ? 14.516 2.564 -69.125 1 16.67 638 ALA B N 1
ATOM 10448 C CA . ALA B 1 638 ? 15.75 3.225 -69.5 1 16.67 638 ALA B CA 1
ATOM 10449 C C . ALA B 1 638 ? 16.938 2.738 -68.688 1 16.67 638 ALA B C 1
ATOM 10451 O O . ALA B 1 638 ? 16.75 2.229 -67.562 1 16.67 638 ALA B O 1
ATOM 10452 N N . PHE B 1 639 ? 18.234 3.389 -68.875 1 16.22 639 PHE B N 1
ATOM 10453 C CA . PHE B 1 639 ? 19.609 3.094 -69.25 1 16.22 639 PHE B CA 1
ATOM 10454 C C . PHE B 1 639 ? 20.531 2.959 -68.062 1 16.22 639 PHE B C 1
ATOM 10456 O O . PHE B 1 639 ? 21.172 1.924 -67.875 1 16.22 639 PHE B O 1
ATOM 10463 N N . SER B 1 640 ? 21.469 4.023 -67.75 1 15.95 640 SER B N 1
ATOM 10464 C CA . SER B 1 640 ? 22.875 3.945 -68.062 1 15.95 640 SER B CA 1
ATOM 10465 C C . SER B 1 640 ? 23.703 3.568 -66.875 1 15.95 640 SER B C 1
ATOM 10467 O O . SER B 1 640 ? 23.203 3.582 -65.75 1 15.95 640 SER B O 1
ATOM 10469 N N . MET B 1 641 ? 24.797 4.508 -66.375 1 16.62 641 MET B N 1
ATOM 10470 C CA . MET B 1 641 ? 26.25 4.398 -66.5 1 16.62 641 MET B CA 1
ATOM 10471 C C . MET B 1 641 ? 26.828 4.047 -65.125 1 16.62 641 MET B C 1
ATOM 10473 O O . MET B 1 641 ? 26.203 4.312 -64.062 1 16.62 641 MET B O 1
ATOM 10477 N N . VAL B 1 642 ? 28.109 3.557 -65.062 1 16.94 642 VAL B N 1
ATOM 10478 C CA . VAL B 1 642 ? 28.875 2.533 -64.375 1 16.94 642 VAL B CA 1
ATOM 10479 C C . VAL B 1 642 ? 29.484 3.115 -63.094 1 16.94 642 VAL B C 1
ATOM 10481 O O . VAL B 1 642 ? 29.469 2.475 -62.062 1 16.94 642 VAL B O 1
ATOM 10484 N N . PRO B 1 643 ? 29.891 4.438 -62.781 1 18.36 643 PRO B N 1
ATOM 10485 C CA . PRO B 1 643 ? 31.344 4.297 -62.688 1 18.36 643 PRO B CA 1
ATOM 10486 C C . PRO B 1 643 ? 31.766 3.744 -61.312 1 18.36 643 PRO B C 1
ATOM 10488 O O . PRO B 1 643 ? 30.984 3.746 -60.375 1 18.36 643 PRO B O 1
ATOM 10491 N N . PRO B 1 644 ? 33.219 3.773 -61.031 1 17.61 644 PRO B N 1
ATOM 10492 C CA . PRO B 1 644 ? 34.219 2.842 -60.469 1 17.61 644 PRO B CA 1
ATOM 10493 C C . PRO B 1 644 ? 34.469 3.076 -58.969 1 17.61 644 PRO B C 1
ATOM 10495 O O . PRO B 1 644 ? 34.906 4.164 -58.594 1 17.61 644 PRO B O 1
ATOM 10498 N N . ALA B 1 645 ? 33.594 2.957 -58.125 1 17.73 645 ALA B N 1
ATOM 10499 C CA . ALA B 1 645 ? 33.75 3.355 -56.75 1 17.73 645 ALA B CA 1
ATOM 10500 C C . ALA B 1 645 ? 35.125 2.895 -56.188 1 17.73 645 ALA B C 1
ATOM 10502 O O . ALA B 1 645 ? 35.438 1.708 -56.25 1 17.73 645 ALA B O 1
ATOM 10503 N N . GLY B 1 646 ? 35.969 3.783 -56.219 1 16.69 646 GLY B N 1
ATOM 10504 C CA . GLY B 1 646 ? 37.375 3.725 -55.938 1 16.69 646 GLY B CA 1
ATOM 10505 C C . GLY B 1 646 ? 37.688 2.938 -54.656 1 16.69 646 GLY B C 1
ATOM 10506 O O . GLY B 1 646 ? 36.781 2.594 -53.906 1 16.69 646 GLY B O 1
ATOM 10507 N N . VAL B 1 647 ? 38.938 3.176 -54.156 1 17.61 647 VAL B N 1
ATOM 10508 C CA . VAL B 1 647 ? 40.156 2.465 -53.781 1 17.61 647 VAL B CA 1
ATOM 10509 C C . VAL B 1 647 ? 40.125 2.166 -52.281 1 17.61 647 VAL B C 1
ATOM 10511 O O . VAL B 1 647 ? 40.062 3.082 -51.469 1 17.61 647 VAL B O 1
ATOM 10514 N N . GLU B 1 648 ? 39.469 1.26 -51.812 1 18.53 648 GLU B N 1
ATOM 10515 C CA . GLU B 1 648 ? 39.312 0.868 -50.406 1 18.53 648 GLU B CA 1
ATOM 10516 C C . GLU B 1 648 ? 40.688 0.581 -49.781 1 18.53 648 GLU B C 1
ATOM 10518 O O . GLU B 1 648 ? 41.344 -0.397 -50.125 1 18.53 648 GLU B O 1
ATOM 10523 N N . VAL B 1 649 ? 41.469 1.589 -49.75 1 17.03 649 VAL B N 1
ATOM 10524 C CA . VAL B 1 649 ? 42.844 1.239 -49.375 1 17.03 649 VAL B CA 1
ATOM 10525 C C . VAL B 1 649 ? 42.812 0.353 -48.125 1 17.03 649 VAL B C 1
ATOM 10527 O O . VAL B 1 649 ? 42.156 0.671 -47.156 1 17.03 649 VAL B O 1
ATOM 10530 N N . LEU B 1 650 ? 43.188 -0.886 -48.25 1 16.59 650 LEU B N 1
ATOM 10531 C CA . LEU B 1 650 ? 43.344 -2.172 -47.562 1 16.59 650 LEU B CA 1
ATOM 10532 C C . LEU B 1 650 ? 44.25 -2.053 -46.344 1 16.59 650 LEU B C 1
ATOM 10534 O O . LEU B 1 650 ? 44.438 -3.029 -45.625 1 16.59 650 LEU B O 1
ATOM 10538 N N . GLN B 1 651 ? 44.438 -0.874 -45.781 1 16.83 651 GLN B N 1
ATOM 10539 C CA . GLN B 1 651 ? 45.75 -0.969 -45.156 1 16.83 651 GLN B CA 1
ATOM 10540 C C . GLN B 1 651 ? 45.844 -2.154 -44.219 1 16.83 651 GLN B C 1
ATOM 10542 O O . GLN B 1 651 ? 44.906 -2.379 -43.406 1 16.83 651 GLN B O 1
ATOM 10547 N N . LEU B 1 652 ? 46.688 -3.18 -44.406 1 15.7 652 LEU B N 1
ATOM 10548 C CA . LEU B 1 652 ? 47.156 -4.535 -44.156 1 15.7 652 LEU B CA 1
ATOM 10549 C C . LEU B 1 652 ? 47.719 -4.656 -42.719 1 15.7 652 LEU B C 1
ATOM 10551 O O . LEU B 1 652 ? 48.188 -5.715 -42.344 1 15.7 652 LEU B O 1
ATOM 10555 N N . ALA B 1 653 ? 47.188 -3.898 -41.75 1 17.34 653 ALA B N 1
ATOM 10556 C CA . ALA B 1 653 ? 48.156 -3.738 -40.656 1 17.34 653 ALA B CA 1
ATOM 10557 C C . ALA B 1 653 ? 48.562 -5.094 -40.094 1 17.34 653 ALA B C 1
ATOM 10559 O O . ALA B 1 653 ? 47.719 -5.977 -39.906 1 17.34 653 ALA B O 1
ATOM 10560 N N . GLY B 1 654 ? 49.969 -5.461 -40.031 1 15.83 654 GLY B N 1
ATOM 10561 C CA . GLY B 1 654 ? 50.938 -6.562 -39.938 1 15.83 654 GLY B CA 1
ATOM 10562 C C . GLY B 1 654 ? 50.875 -7.246 -38.562 1 15.83 654 GLY B C 1
ATOM 10563 O O . GLY B 1 654 ? 50.781 -6.582 -37.531 1 15.83 654 GLY B O 1
ATOM 10564 N N . SER B 1 655 ? 50.312 -8.414 -38.375 1 18.11 655 SER B N 1
ATOM 10565 C CA . SER B 1 655 ? 50.094 -9.391 -37.312 1 18.11 655 SER B CA 1
ATOM 10566 C C . SER B 1 655 ? 51.406 -9.836 -36.719 1 18.11 655 SER B C 1
ATOM 10568 O O . SER B 1 655 ? 51.438 -10.766 -35.906 1 18.11 655 SER B O 1
ATOM 10570 N N . VAL B 1 656 ? 52.406 -8.945 -36.625 1 16.89 656 VAL B N 1
ATOM 10571 C CA . VAL B 1 656 ? 53.719 -9.586 -36.531 1 16.89 656 VAL B CA 1
ATOM 10572 C C . VAL B 1 656 ? 53.688 -10.625 -35.406 1 16.89 656 VAL B C 1
ATOM 10574 O O . VAL B 1 656 ? 53.031 -10.445 -34.375 1 16.89 656 VAL B O 1
ATOM 10577 N N . GLY B 1 657 ? 54.219 -11.859 -35.656 1 17.48 657 GLY B N 1
ATOM 10578 C CA . GLY B 1 657 ? 54.438 -13.219 -35.188 1 17.48 657 GLY B CA 1
ATOM 10579 C C . GLY B 1 657 ? 55.312 -13.305 -33.938 1 17.48 657 GLY B C 1
ATOM 10580 O O . GLY B 1 657 ? 55.5 -14.391 -33.406 1 17.48 657 GLY B O 1
ATOM 10581 N N . ASP B 1 658 ? 55.75 -12.18 -33.344 1 17.23 658 ASP B N 1
ATOM 10582 C CA . ASP B 1 658 ? 57.094 -12.414 -32.844 1 17.23 658 ASP B CA 1
ATOM 10583 C C . ASP B 1 658 ? 57.156 -13.609 -31.906 1 17.23 658 ASP B C 1
ATOM 10585 O O . ASP B 1 658 ? 56.156 -13.938 -31.266 1 17.23 658 ASP B O 1
ATOM 10589 N N . SER B 1 659 ? 58.281 -14.445 -31.969 1 17.95 659 SER B N 1
ATOM 10590 C CA . SER B 1 659 ? 58.938 -15.719 -31.656 1 17.95 659 SER B CA 1
ATOM 10591 C C . SER B 1 659 ? 59.188 -15.867 -30.172 1 17.95 659 SER B C 1
ATOM 10593 O O . SER B 1 659 ? 59.75 -16.875 -29.719 1 17.95 659 SER B O 1
ATOM 10595 N N . PRO B 1 660 ? 58.406 -15.18 -29.297 1 18.41 660 PRO B N 1
ATOM 10596 C CA . PRO B 1 660 ? 59.344 -15.008 -28.188 1 18.41 660 PRO B CA 1
ATOM 10597 C C . PRO B 1 660 ? 59.969 -16.328 -27.734 1 18.41 660 PRO B C 1
ATOM 10599 O O . PRO B 1 660 ? 59.375 -17.391 -27.953 1 18.41 660 PRO B O 1
ATOM 10602 N N . GLU B 1 661 ? 61.25 -16.281 -27.359 1 18.11 661 GLU B N 1
ATOM 10603 C CA . GLU B 1 661 ? 62.344 -17.188 -27.078 1 18.11 661 GLU B CA 1
ATOM 10604 C C . GLU B 1 661 ? 62 -18.172 -25.969 1 18.11 661 GLU B C 1
ATOM 10606 O O . GLU B 1 661 ? 61.094 -17.906 -25.172 1 18.11 661 GLU B O 1
ATOM 10611 N N . PRO B 1 662 ? 62.594 -19.344 -25.984 1 19.03 662 PRO B N 1
ATOM 10612 C CA . PRO B 1 662 ? 62.562 -20.703 -25.469 1 19.03 662 PRO B CA 1
ATOM 10613 C C . PRO B 1 662 ? 62.844 -20.781 -23.969 1 19.03 662 PRO B C 1
ATOM 10615 O O . PRO B 1 662 ? 62.594 -21.797 -23.328 1 19.03 662 PRO B O 1
ATOM 10618 N N . SER B 1 663 ? 63.219 -19.516 -23.312 1 17.5 663 SER B N 1
ATOM 10619 C CA . SER B 1 663 ? 64.375 -19.812 -22.469 1 17.5 663 SER B CA 1
ATOM 10620 C C . SER B 1 663 ? 64 -20.922 -21.469 1 17.5 663 SER B C 1
ATOM 10622 O O . SER B 1 663 ? 62.844 -21.156 -21.156 1 17.5 663 SER B O 1
ATOM 10624 N N . SER B 1 664 ? 65.125 -21.516 -20.938 1 18.16 664 SER B N 1
ATOM 10625 C CA . SER B 1 664 ? 65.75 -22.703 -20.406 1 18.16 664 SER B CA 1
ATOM 10626 C C . SER B 1 664 ? 65.375 -22.922 -18.938 1 18.16 664 SER B C 1
ATOM 10628 O O . SER B 1 664 ? 65.875 -23.859 -18.297 1 18.16 664 SER B O 1
ATOM 10630 N N . GLY B 1 665 ? 64.125 -22.766 -18.547 1 18.58 665 GLY B N 1
ATOM 10631 C CA . GLY B 1 665 ? 64.062 -22.703 -17.109 1 18.58 665 GLY B CA 1
ATOM 10632 C C . GLY B 1 665 ? 64.75 -23.859 -16.422 1 18.58 665 GLY B C 1
ATOM 10633 O O . GLY B 1 665 ? 64.438 -25.016 -16.625 1 18.58 665 GLY B O 1
ATOM 10634 N N . ARG B 1 666 ? 66.062 -23.625 -16.188 1 18.36 666 ARG B N 1
ATOM 10635 C CA . ARG B 1 666 ? 66.938 -24.656 -15.664 1 18.36 666 ARG B CA 1
ATOM 10636 C C . ARG B 1 666 ? 66.375 -25.344 -14.453 1 18.36 666 ARG B C 1
ATOM 10638 O O . ARG B 1 666 ? 65.5 -24.797 -13.789 1 18.36 666 ARG B O 1
ATOM 10645 N N . LEU B 1 667 ? 66.75 -26.547 -14.258 1 19.05 667 LEU B N 1
ATOM 10646 C CA . LEU B 1 667 ? 66.5 -27.75 -13.484 1 19.05 667 LEU B CA 1
ATOM 10647 C C . LEU B 1 667 ? 66.75 -27.516 -12 1 19.05 667 LEU B C 1
ATOM 10649 O O . LEU B 1 667 ? 66.375 -28.312 -11.156 1 19.05 667 LEU B O 1
ATOM 10653 N N . ARG B 1 668 ? 67 -26.156 -11.453 1 18.52 668 ARG B N 1
ATOM 10654 C CA . ARG B 1 668 ? 68 -26.453 -10.484 1 18.52 668 ARG B CA 1
ATOM 10655 C C . ARG B 1 668 ? 67.562 -27.5 -9.484 1 18.52 668 ARG B C 1
ATOM 10657 O O . ARG B 1 668 ? 66.375 -27.641 -9.227 1 18.52 668 ARG B O 1
ATOM 10664 N N . PRO B 1 669 ? 68.625 -28.062 -8.719 1 19.86 669 PRO B N 1
ATOM 10665 C CA . PRO B 1 669 ? 68.875 -29.328 -8.023 1 19.86 669 PRO B CA 1
ATOM 10666 C C . PRO B 1 669 ? 68 -29.5 -6.766 1 19.86 669 PRO B C 1
ATOM 10668 O O . PRO B 1 669 ? 67.375 -28.531 -6.309 1 19.86 669 PRO B O 1
ATOM 10671 N N . VAL B 1 670 ? 68.25 -30.516 -6.055 1 21.3 670 VAL B N 1
ATOM 10672 C CA . VAL B 1 670 ? 67.812 -31.562 -5.129 1 21.3 670 VAL B CA 1
ATOM 10673 C C . VAL B 1 670 ? 67.875 -31.047 -3.693 1 21.3 670 VAL B C 1
ATOM 10675 O O . VAL B 1 670 ? 67.188 -31.547 -2.809 1 21.3 670 VAL B O 1
ATOM 10678 N N . ARG B 1 671 ? 68.375 -29.734 -3.354 1 18.59 671 ARG B N 1
ATOM 10679 C CA . ARG B 1 671 ? 69.25 -29.969 -2.201 1 18.59 671 ARG B CA 1
ATOM 10680 C C . ARG B 1 671 ? 68.438 -30.484 -1.012 1 18.59 671 ARG B C 1
ATOM 10682 O O . ARG B 1 671 ? 67.25 -30.234 -0.911 1 18.59 671 ARG B O 1
ATOM 10689 N N . ALA B 1 672 ? 69.188 -31.188 -0.011 1 23.16 672 ALA B N 1
ATOM 10690 C CA . ALA B 1 672 ? 69.25 -32.188 1.057 1 23.16 672 ALA B CA 1
ATOM 10691 C C . ALA B 1 672 ? 68.5 -31.656 2.303 1 23.16 672 ALA B C 1
ATOM 10693 O O . ALA B 1 672 ? 68.312 -30.453 2.457 1 23.16 672 ALA B O 1
ATOM 10694 N N . PRO B 1 673 ? 68.25 -32.531 3.137 1 25.19 673 PRO B N 1
ATOM 10695 C CA . PRO B 1 673 ? 67.625 -32.656 4.449 1 25.19 673 PRO B CA 1
ATOM 10696 C C . PRO B 1 673 ? 68.25 -31.719 5.488 1 25.19 673 PRO B C 1
ATOM 10698 O O . PRO B 1 673 ? 69.438 -31.797 5.762 1 25.19 673 PRO B O 1
ATOM 10701 N N . PRO B 1 674 ? 68.312 -30.391 5.41 1 19.73 674 PRO B N 1
ATOM 10702 C CA . PRO B 1 674 ? 69.375 -29.875 6.281 1 19.73 674 PRO B CA 1
ATOM 10703 C C . PRO B 1 674 ? 69.25 -30.375 7.723 1 19.73 674 PRO B C 1
ATOM 10705 O O . PRO B 1 674 ? 68.125 -30.703 8.172 1 19.73 674 PRO B O 1
ATOM 10708 N N . PRO B 1 675 ? 70.5 -30.516 8.352 1 22.55 675 PRO B N 1
ATOM 10709 C CA . PRO B 1 675 ? 71.188 -31.078 9.547 1 22.55 675 PRO B CA 1
ATOM 10710 C C . PRO B 1 675 ? 70.562 -30.5 10.844 1 22.55 675 PRO B C 1
ATOM 10712 O O . PRO B 1 675 ? 69.938 -29.469 10.812 1 22.55 675 PRO B O 1
ATOM 10715 N N . PRO B 1 676 ? 71.062 -31.062 11.82 1 25.84 676 PRO B N 1
ATOM 10716 C CA . PRO B 1 676 ? 70.938 -31.234 13.273 1 25.84 676 PRO B CA 1
ATOM 10717 C C . PRO B 1 676 ? 71.25 -29.953 14.047 1 25.84 676 PRO B C 1
ATOM 10719 O O . PRO B 1 676 ? 72.375 -29.391 13.922 1 25.84 676 PRO B O 1
ATOM 10722 N N . PRO B 1 677 ? 70.438 -28.922 13.938 1 18.41 677 PRO B N 1
ATOM 10723 C CA . PRO B 1 677 ? 71.25 -27.922 14.656 1 18.41 677 PRO B CA 1
ATOM 10724 C C . PRO B 1 677 ? 71.812 -28.453 15.977 1 18.41 677 PRO B C 1
ATOM 10726 O O . PRO B 1 677 ? 71.312 -29.453 16.5 1 18.41 677 PRO B O 1
ATOM 10729 N N . ALA B 1 678 ? 72.438 -27.609 16.719 1 20 678 ALA B N 1
ATOM 10730 C CA . ALA B 1 678 ? 73.688 -27.172 17.328 1 20 678 ALA B CA 1
ATOM 10731 C C . ALA B 1 678 ? 73.688 -27.422 18.828 1 20 678 ALA B C 1
ATOM 10733 O O . ALA B 1 678 ? 72.688 -27.344 19.484 1 20 678 ALA B O 1
ATOM 10734 N N . HIS B 1 679 ? 74.812 -27.891 19.281 1 19.25 679 HIS B N 1
ATOM 10735 C CA . HIS B 1 679 ? 75.438 -28.266 20.516 1 19.25 679 HIS B CA 1
ATOM 10736 C C . HIS B 1 679 ? 75.438 -27.125 21.516 1 19.25 679 HIS B C 1
ATOM 10738 O O . HIS B 1 679 ? 76.125 -27.203 22.562 1 19.25 679 HIS B O 1
ATOM 10744 N N . LYS B 1 680 ? 74.688 -26.109 21.734 1 22.47 680 LYS B N 1
ATOM 10745 C CA . LYS B 1 680 ? 75.5 -25.375 22.719 1 22.47 680 LYS B CA 1
ATOM 10746 C C . LYS B 1 680 ? 75.875 -26.266 23.906 1 22.47 680 LYS B C 1
ATOM 10748 O O . LYS B 1 680 ? 75.125 -27.234 24.188 1 22.47 680 LYS B O 1
ATOM 10753 N N . THR B 1 681 ? 77 -25.953 24.766 1 18.69 681 THR B N 1
ATOM 10754 C CA . THR B 1 681 ? 78.125 -25.906 25.719 1 18.69 681 THR B CA 1
ATOM 10755 C C . THR B 1 681 ? 77.625 -25.781 27.141 1 18.69 681 THR B C 1
ATOM 10757 O O . THR B 1 681 ? 78.375 -25.734 28.094 1 18.69 681 THR B O 1
ATOM 10760 N N . GLY B 1 682 ? 76.688 -25.703 27.953 1 22.59 682 GLY B N 1
ATOM 10761 C CA . GLY B 1 682 ? 77.312 -25.734 29.266 1 22.59 682 GLY B CA 1
ATOM 10762 C C . GLY B 1 682 ? 77.875 -27.109 29.625 1 22.59 682 GLY B C 1
ATOM 10763 O O . GLY B 1 682 ? 77.562 -28.094 28.969 1 22.59 682 GLY B O 1
ATOM 10764 N N . PRO B 1 683 ? 78.875 -27.109 30.688 1 20.47 683 PRO B N 1
ATOM 10765 C CA . PRO B 1 683 ? 78.562 -27.609 32.031 1 20.47 683 PRO B CA 1
ATOM 10766 C C . PRO B 1 683 ? 77.188 -27.219 32.5 1 20.47 683 PRO B C 1
ATOM 10768 O O . PRO B 1 683 ? 76.625 -26.219 32.031 1 20.47 683 PRO B O 1
#

Nearest PDB structures (foldseek):
  5i6r-assembly1_A-2  TM=8.390E-01  e=7.261E-11  Homo sapiens
  5i7d-assembly1_A  TM=7.713E-01  e=2.191E-10  Homo sapiens
  2efk-assembly1_A-2  TM=5.596E-01  e=2.215E-06  Homo sapiens
  5c1f-assembly1_B  TM=4.979E-01  e=1.665E-05  Schizosaccharomyces pombe 972h-
  5i6r-assembly1_A-2  TM=8.390E-01  e=2.076E-10  Homo sapiens

Organism: Amphiprion ocellaris (NCBI:txid80972)

Solvent-accessible surface area (backbone atoms only — not comparable to full-atom values): 76809 Å² total; per-residue (Å²): 130,80,78,72,75,82,44,72,30,67,44,56,54,52,50,53,44,48,53,51,43,50,51,51,52,50,50,51,50,50,50,54,43,49,49,41,49,47,52,22,53,49,26,43,53,49,17,52,52,29,41,54,46,16,52,53,37,36,52,55,22,57,66,63,61,66,63,69,76,77,75,75,86,77,86,59,55,78,70,12,39,66,67,46,48,50,49,49,52,41,49,45,41,33,48,42,15,52,41,38,35,55,42,16,51,48,29,37,54,66,40,27,59,51,32,54,58,50,37,54,52,42,53,53,31,35,53,53,30,51,54,50,49,51,49,57,51,50,52,52,42,51,49,39,47,52,48,50,52,38,48,52,50,36,46,51,41,47,52,52,31,51,52,35,46,52,51,28,52,52,36,47,52,51,43,62,65,45,67,80,55,77,71,80,61,50,64,59,39,48,52,51,29,51,51,36,46,51,50,33,50,52,33,49,32,51,35,36,49,40,46,36,52,37,52,38,46,48,37,18,48,42,40,47,52,51,43,38,68,71,45,52,49,56,51,39,51,48,55,25,53,61,62,51,44,59,50,49,31,51,46,51,48,50,53,31,46,42,53,34,49,42,26,47,55,45,30,51,52,36,49,55,49,49,63,31,39,75,51,35,38,59,66,54,43,50,50,52,50,54,72,73,33,76,68,72,54,85,73,81,76,80,73,90,76,77,48,90,91,56,85,76,90,65,78,62,70,61,46,87,89,44,80,52,58,62,54,52,52,46,53,52,37,37,52,48,30,28,51,26,50,50,42,34,54,52,33,50,54,51,46,54,52,49,55,58,47,43,74,74,40,73,67,72,64,27,53,55,49,50,53,50,47,52,51,42,52,49,34,30,51,52,21,52,51,51,26,46,24,29,51,33,32,43,57,59,46,36,75,77,35,88,59,46,64,59,53,39,53,52,41,45,50,52,43,50,50,50,50,51,52,52,48,51,52,49,51,53,48,56,73,38,89,81,56,60,81,80,59,72,56,70,70,77,56,64,68,67,67,83,50,85,73,69,71,80,59,63,79,62,85,73,65,77,70,72,59,59,68,36,55,22,35,24,71,44,61,40,78,49,86,48,93,62,32,40,62,43,52,57,71,40,62,33,32,33,55,45,83,36,72,32,57,68,28,29,27,30,33,39,89,85,66,52,70,17,36,35,55,44,89,32,42,44,69,67,69,77,72,77,77,76,74,71,85,78,77,73,89,68,83,74,77,82,79,83,73,84,76,76,79,73,76,81,48,64,44,25,31,22,72,42,63,39,77,46,90,49,95,58,32,44,62,45,50,54,64,41,69,28,40,32,74,47,76,65,79,78,57,89,65,83,50,59,30,34,26,36,51,97,89,45,74,18,36,35,53,46,87,36,40,40,74,57,70,87,73,83,81,88,82,79,82,73,80,75,82,75,75,78,76,78,80,79,68,79,76,79,82,76,80,74,77,78,77,74,74,71,76,72,72,65,77,67,80,70,76,71,73,73,71,76,81,78,65,75,71,68,76,73,72,68,76,76,71,78,82,77,78,83,75,71,136,129,81,76,73,73,84,44,74,31,68,44,58,52,53,50,53,43,49,53,51,43,51,51,53,51,49,50,52,51,48,51,54,42,50,49,41,50,49,52,23,53,50,26,43,52,49,17,51,54,30,41,53,47,16,51,52,37,36,52,54,23,56,65,64,61,66,64,70,76,76,73,76,89,75,86,50,51,78,67,13,38,67,66,44,48,51,51,48,51,39,50,45,41,33,50,41,15,51,40,37,36,55,43,17,52,48,29,37,55,69,39,29,59,49,31,55,58,50,36,55,53,41,53,52,30,36,52,52,30,52,54,50,50,51,51,57,50,50,53,52,42,52,49,40,48,51,46,50,53,38,49,51,50,37,44,51,41,48,51,52,32,51,52,34,45,52,52,28,53,51,35,48,52,50,42,61,64,46,69,81,52,76,73,80,60,49,64,59,39,50,52,52,29,50,52,36,45,52,50,30,50,53,33,47,34,50,35,37,49,42,44,39,52,37,53,41,47,48,38,19,46,43,40,48,53,51,43,38,68,70,45,53,50,55,50,39,52,49,57,25,52,62,62,52,45,61,51,49,31,52,48,50,47,50,52,33,48,44,52,33,50,42,25,48,55,44,30,52,53,36,48,55,51,49,65,30,40,75,50,34,38,59,67,53,42,50,50,51,50,53,72,72,34,76,68,73,52,86,73,81,76,79,75,90,76,76,47,90,93,57,86,76,88,66,81,61,70,60,46,88,89,44,79,52,59,62,54,51,52,47,52,52,36,39,53,48,31,28,52,25,50,49,41,34,54,52,32,52,54,51,46,52,51,49,54,56,47,44,74,74,41,71,68,72,65,26,52,55,50,50,51,50,48,52,52,42,52,49,35,30,52,53,21,51,51,51,26,48,24,29,50,34,32,45,56,58,46,38,76,75,36,86,59,47,64,56,52,40,51,50,41,45,50,51,43,51,50,51,51,51,51,52,50,52,51,49,51,53,47,58,72,40,90,81,57,60,81,80,58,73,56,71,71,76,57,65,69,68,66,85,51,86,72,68,68,82,60,63,81,63,81,72,66,78,67,73,60,62,68,35,54,23,35,24,70,43,61,41,78,48,88,48,92,64,32,40,63,43,51,57,72,38,64,33,32,33,56,45,82,37,70,33,56,68,28,28,26,30,30,39,88,86,67,52,70,18,36,36,55,44,89,31,43,43,69,64,69,76,72,76,80,73,74,75,87,84,69,88,74,89,85,81,78,83,76,81,69,82,75,78,77,71,76,79,47,61,45,26,32,24,73,42,64,40,76,47,90,48,96,58,31,43,60,43,50,55,64,41,71,28,40,28,73,48,75,65,81,77,57,88,65,82,48,60,30,35,28,35,53,97,86,45,74,17,36,35,52,47,85,38,40,42,75,63,77,87,75,80,85,77,82,75,81,82,74,81,84,80,86,70,82,88,87,78,84,90,84,88,86,88,87,81,82,80,80,75,81,73,77,68,82,72,84,80,77,78,75,79,71,80,81,82,76,70,82,72,78,76,85,79,83,76,79,82,80,75,83,77,72,92,68,81,131

Sequence (1366 aa):
MQPPPRKVKESQQVKLLFSEQLSKLQMKQHQDSELLEEIRSFSKQRAAIEKDYSQALQRLAVQFQKRDWQRGNTDAVSSGSVFAVWRSVVDATAQTAASRLAAGEQYRTLIGQVSRSLRNAKDVRAKRGLEQLQKVQAELVEALRELQRLKKSYQQVNHIAGAAREKAEDAQSRSRKSEHGIFHFKTGLHKMAAKLVSRLKESDDRLTEVRNEYLLTLAAVNAHQKHYYSTDLPRTMAQMDGGVYDDLRSYFTLLCGTEMEACLNTHQQYGRIWDSVVKVTRDRNVQQFLQESASFSKSAEFSFQPAPRDQVFSLQEVCPDDEAGLVKEAKKWIQKAAKDFKITAHGQRALQMLESRLKLLSGETGLSVEQKISEVQENIRKAKLSRVKAEARLALLAQSIAGTERWLQEAMDRAEQDLETERRLSEQRKSTEDFSEDEFELTDFEDYEDENADIFADPVSASEVCVYPAACRVVYSYQASQSDELSITEGEELEVIEDGDVEDWLKVCNSCGQVGYVPERYVQFLCLPADDATQLDGSFSSTSPTGSKKKTGSRGVVRALYSYQAQSAEELSFQEGALIHLICCRHGQVDDGFWEGELDGQTGFFPSLVVELLQDEGEEEEEEDPPVSSRPPLIPPAFSMVPPAGVEVLQLAGSVGDSPEPSSGRLRPVRAPPPPPAHKTGPMQPPPRKVKESQQVKLLFSEQLSKLQMKQHQDSELLEEIRSFSKQRAAIEKDYSQALQRLAVQFQKRDWQRGNTDAVSSGSVFAVWRSVVDATAQTAASRLAAGEQYRTLIGQVSRSLRNAKDVRAKRGLEQLQKVQAELVEALRELQRLKKSYQQVNHIAGAAREKAEDAQSRSRKSEHGIFHFKTGLHKMAAKLVSRLKESDDRLTEVRNEYLLTLAAVNAHQKHYYSTDLPRTMAQMDGGVYDDLRSYFTLLCGTEMEACLNTHQQYGRIWDSVVKVTRDRNVQQFLQESASFSKSAEFSFQPAPRDQVFSLQEVCPDDEAGLVKEAKKWIQKAAKDFKITAHGQRALQMLESRLKLLSGETGLSVEQKISEVQENIRKAKLSRVKAEARLALLAQSIAGTERWLQEAMDRAEQDLETERRLSEQRKSTEDFSEDEFELTDFEDYEDENADIFADPVSASEVCVYPAACRVVYSYQASQSDELSITEGEELEVIEDGDVEDWLKVCNSCGQVGYVPERYVQFLCLPADDATQLDGSFSSTSPTGSKKKTGSRGVVRALYSYQAQSAEELSFQEGALIHLICCRHGQVDDGFWEGELDGQTGFFPSLVVELLQDEGEEEEEEDPPVSSRPPLIPPAFSMVPPAGVEVLQLAGSVGDSPEPSSGRLRPVRAPPPPPAHKTGP

Secondary structure (DSSP, 8-state):
-PPPP-PBPHHHHHHHHHHHHHHHHHHHHHHHHHHHHHHHHHHHHHHHHHHHHHHHHHHHHHHHHSS----S----GGG--HHHHHHHHHHHHHHHHHHHHHHHHHIIIIIIIHHHHHHHHHHHHHHHHHHHHHHHHHHHHHHHHHHHHHHHHHHHHHHHHHHHHHHHHHHHHHHHHGGGS-THHHHHHHHHHHHHHHHHHHHHHHHHHHHHHHHHHHHHHHHHHHHIIIIIHHHHHHHHHTTHHHHHHHHHHHHHHHHHHHHHHHHHHHHHHHHHHTT--HHHHHHHHHHH-GGGSPPPPP---PPTT----S---SSTT-THHHHHHHHHHHHHHHHHHHHHHHHHHHHHHHHHHHHH--THHHHHHHHHHHHHHHHHHHHHHHHHHHHHHHHHHHTTSTTHHHHHHHHHHHHHHHHHHHHHHHHHHHHSTT--GGG--GGG------TTTTTT-----------SSEEEEESS-B---STTB--B-TT-EEEEEEE-SBTTEEEEE-TT--EEEEEGGGEEE-------------------------------EEEESS-B--SSTTBPPB-TT-EEEEEE---SS---SEEEEEETTEEEEEEGGGEEEE------------------------------------TT-------------------------------/-PPPP-PBPHHHHHHHHHHHHHHHHHHHHHHHHHHHHHHHHHHHHHHHHHHHHHHHHHHHHHHHHSS----S----GGG--HHHHHHHHHHHHHHHHHHHHHHHHHIIIIIIIHHHHHHHHHHHHHHHHHHHHHHHHHHHHHHHHHHHHHHHHHHHHHHHHHHHHHHHHHHHHHHHHGGGS-THHHHHHHHHHHHHHHHHHHHHHHHHHHHHHHHHHHHHHHHHHHHIIIIIHHHHHHHHHTTHHHHHHHHHHHHHHHHHHHHHHHHHHHHHHHHHHTT--HHHHHHHHHHH-GGGSPPPPP---PPTT----S---SSTT-THHHHHHHHHHHHHHHHHHHHHHHHHHHHHHHHHHHHH--THHHHHHHHHHHHHHHHHHHHHHHHHHHHHHHHHHHHHSTTHHHHHHHHHHHHHHHHHHHHHHHHHHHHSTT--GGG--GGG------TTTTTT-----------SSEEEEESS-B---STTB--B-TT-EEEEEEE-SBTTEEEEE-TT--EEEEEGGGEEE------------S------------------EEEESS-B--SSTTBPPB-TT-EEEEEE---SS---SEEEEEETTEEEEEEGGGEEE----------------------------------------------------------------------

pLDDT: mean 74.56, std 25.36, range [15.7, 98.06]

Radius of gyration: 66.63 Å; Cα contacts (8 Å, |Δi|>4): 1417; chains: 2; bounding box: 134×221×161 Å

Foldseek 3Di:
DDDDDPDDAPLVVLVVVLVVVLVVLLVVLVVLLVVLVVLLVVLLVLLVVLLVVLVVLQVVLVVVLPDPPDDDPDDDLQLLAPVSLVNLVSVLSNVLSVLSNVLSVLSCPLRNPVSVVVSVVLVVLQVVLSVQSVVLSVVLSVLSVVLVVLVVVLVVLVVVLVVLVVVLVVLVVVLVVCVPDDDPCNVVSVVVSVVSVVVSVVSVVVSVVSVVVSVVSVVVSVVSVVCCVPPVVVVSSCSSCPCSVVSVVVSVCSSVVSVVVSVVSSVVSVVVSVVSNVSNDPVSNVVVVPVSDPVPPDDDDDDDDDDPPDPDDADDDPDVVPPPPLVVVLVVLLLLLLVLVLLLVLLVVVLVLLVVVLVVDDDPVNVVSVVVNVQSVVQNVVSVVSNVVSVVVLVRSCVVDPCSVVSSVVSNVVSVVVNVVVVVVVVVVVVPPPPPPVPVVCVPNDRPDPPVVPDPPPVPDPPCPVPPQFKKFFCDFDDDPDPQADTDHHGFIWTFHDQDPDPQWTWIAGPVGDTHIDGNVRIGGPPPPDPPPDDPDDPPPDDDDPDDDDPLVQDFWKFFCAFDDDPDPQADTDHGGFTWRFDDDPVPPPPPQWTWTDGPRDIHIHGVVRIGTDDPDDDDDDDDDDDPDDDPDDPPVDDDPDDDDDDDPPPPDDDDDPPDPDDDPPPPDPPDPPDDPDDPPPD/DDDDDDDDAPLVVLVVVLVVVLVVLLVVLVVLLVVLVVLLVVLLVLLVVLLVVLVVLQVVLVVVLPDPPDDDPDPPLQLLAPVSLVNLVSVLSNVLSVLSNVLSVLSCPLRNPVSVVVSVVLVVLQVVLSVQSVVLSVVLSVLSVVLVVLVVVLVVLVVVLVVLVVVLVVLVVVLVVCVPDDDPCNVVSVVVSVVSVVVSVVSVVVSVVSVVVSVVSVVVSVVSVVCCVPPVVVVSSCSSCPCSVVSVVVVVCSSVVSVVVSVVSSVVSVVVSVVSNVSNDPVSNVVVVPVVDPVPPDDDDDDDDDDPPDPDDADDDPDVVPPPPLVVVLVVLLLLLLVLVLLLVLLVVLLVLLVVVLVVDDDPVNVVSVVVNVQSVVQNVVSVVSNVVSVVVLVRSCVVDPCSVVSSVVSNVVSVVVNVVVVVVVVVVVVPPPPPPVPVVCVPNDRDDPPPVPDPPPVPDPPCPVPPQFKKFFCDFDDDPDPQADTDHHGFIWTFHDQDPDPQWTWIAGPVGDTHIDGNVRIGGPPPPDDPPDDPDDDPDDDDDPPPDPPLVQDFKKFFCAFDDDPDPQADTDHHGFTWRFNDDVVPPPPPQWTWTDGPHDIHIHGVVRIGTDDPDDDDPPDDDPDDDDDDDDDDDDDDDDDDPDDPPPPPPDPDPDPPDDDDPDDDDDDDDDDDDDDDDDD

InterPro domains:
  IPR001060 FCH domain [PF00611] (21-101)
  IPR001060 FCH domain [SM00055] (16-107)
  IPR001452 SH3 domain [PF00018] (474-519)
  IPR001452 SH3 domain [PF14604] (560-612)
  IPR001452 SH3 domain [PS50002] (467-528)
  IPR001452 SH3 domain [PS50002] (553-616)
  IPR001452 SH3 domain [SM00326] (470-527)
  IPR001452 SH3 domain [SM00326] (556-615)
  IPR027267 AH/BAR domain superfamily [G3DSA:1.20.1270.60] (18-296)
  IPR027267 AH/BAR domain superfamily [SSF103657] (18-293)
  IPR031160 F-BAR domain [PS51741] (12-285)
  IPR035460 FCHSD, SH3 domain 1 [cd11761] (469-525)
  IPR036028 SH3-like domain superfamily [SSF50044] (467-526)
  IPR036028 SH3-like domain superfamily [SSF50044] (555-620)